Protein AF-A0A1H8H381-F1 (afdb_monomer_lite)

Foldseek 3Di:
DDDDDDDDPDDPPPPVVVVVVVVPPDPPVVVVVVVVVVVVVQQADWDWLQQLDDQFWTWIAGSLLFKIKIKGHLFGQWDDDPNGTDGFFLFWDFADDPVAPDNQFRTWGDDAQWIKGAGQWQQPPFRIWTGHPQKIKGKHFPDFDIAGWDGDTQKIKGPCRDPQWIWMWGGFRFFIKIKTWRQADPPDFKGKIWMDIDQWDWDADPQQKIFTAGPVRHTFKIFHQKWKAAPVRDIDSPWHWDWDDDPPIIMIMTGHDVVVRPPPPGHDGMIIIRTIGTPPRNQWPKWKAADPDPVSQQDAGLQDQKAKAAADPRGGGMKMFGFTQADADAWQKDWPWKKKKWWWAAADAKFKKWKWAFQDADGSVGDYNVDHTDTDDTQFMDTDHHTGMDMTTDRVVVCCQNALNGAGRGMMIYTPVSHDDMTMTGDCNNRPDNVRYMMMMTMIGHDDFFDDPQFDDDPQCAGQQHQWRKDKDWDDFADDQPDTQTKIKIATLPAQDADLQWPRMFIQQLWWWRHNPHHWIWTQHGRGITWTWHDPPPQWTDTSFLQLWTWGQDPVQKIWIAHLQRWTFIADNRTGTAWIAALLRFIWGFDDDVSATAWIAGSVRWIKGFDADPVNHTQWIAGSQRWIWGWDDDPLTHTAKIFTGHNVRHTPFMKGWDADPSRRTQWIAGRVRKIWGFDADPSSHTAKIWTWDADPNDIDIWMWGWDDDSSQSWIWIQGSVRKIWIFHARSNNGGQWIFTRCVPLRFIKGFDADSSSHTAKIDDRPPPDPPQPFMWGWDADPSGQTAWIQGSVRQIWGFDADPSRAGQWIAGSVRQIKGWDADSSRATQKIAGSQRWMKGFDADSSNHTPDIDDTDHPWDFQFACQQQQDDPPPPQGRPQFPDKDADWDWHFDAQAADDQQKGRFGTWIKTWQTPAKIKTKGHKGWDDLQWKKKKKWWKFKEQFQWWKWKKKFFDAPNHTPPDMDIWDTDGYGDGTDMTMDMDHRPNDDPRGTIMMIMGITHPGGRGIMMIIGLIGMTIPDDDDRDQDDCLQLQADPDVQQLARPQKDKDWPFPSNVVQWHWDQPAHDDDRTDTDDADDAATKIKIKHKTFMWGAQFRKDKDKDKDFDAQKDQPWDAQFKKKWFAAPPHTDDIDTDGDDRPHGDGIDMDMDMDGGRGIGRIMMMIRIDTRIRD

pLDDT: mean 87.64, std 12.16, range [25.59, 98.69]

Organism: NCBI:txid1173111

Secondary structure (DSSP, 8-state):
----------SSSSHHHHHHHHHHH-HHHHHHHHHHHHHHHHHT-EEEETTS--SSEEEEEETTSSEEEEEEESS--EEEETTEEEE-EEEEEE--GGGSSSTT--EEEEESSSEEEE-SBTTSS-SEEEEETTEEEEEEESSS---B-EEETTEEEEEEEETTEEEEEEE-SSEEEEEEEESS--S--EEEEEEEEES-EEEE-TTS-EEEE-TTS-EEEEEPPP-EEETT--EE---EEEEEEETTEEEEEEE--HHHHH-TT--S-EEE---EEETTS---EEEEEE-SSHHHHH---TTSSEEEEEEETTTEEEEEEEE--PPPPPTTEEEEEEEEEEEE------EEEEEEEB-S---TTT--GGGPPPB-S--EEEEE-SSEEEEEE-HHHHHHHHTTSS----EEEEESSSSSBPEEEE-TT--S-GGGS-EEEEEEEE---S--TTSPEETTTEETTT--BEEEEEEEEE--SSS-EEEEEEEETT--SEETTEETEEETTS-EEE--SSSPEEEE-SSS-EEEEEE-SSSEEEESS----EEEE-TTS-EEEE-TT--EEEE-TTSBEEEEE-TT--EEEEEEETTEEEEEE-TT--EEEEEE-TTS-EEEEE-TTS-EEEEEE-TTS-EEEEEEE-TT--EEEEEEEEE-TTS-EEEEE-TTSPEEEEEE-TTS-EEEEEEEEEETTEEEEEEEEEEEETTTTEEEEE-TTS-EEEEEE-TTS-EEEEEESTTTT-EEEEEEE-TTS-EEEEE-TT--STT---EEEEEE-TT--EEEEE-TTS-EEEEEE-TT--EEEEE-TTS-EEEEEE-TTS-EEEEE-TTS-EEEEEE-TTS-EEEEPPPB------STTTT----SS-SSS-TT--EEESSSEEEEESS--EETTEEESS-EEEEES-SS-EEEE---EE--TTS-EEEEEEEEEEEEEEEEEEEEEEEETTEEEEEEEE---EEEEEEEEEEEEEE-TTSSPTT--EEEEEEEEESS-S--EEEEEEEEEEES--PSP--STTTT----S-TTS-S-TT-EEEES--GGGTSSEEESSS-SSSS-EEE----TT-EEEEEEEE-EEE-TT-EEEEEEEEEESS--TTSS-EEEEEEEEETTEEEEEEEEEPP-SS-EEEEEEEEEEE-SS-BSEEEEEEEEES---

InterPro domains:
  IPR006530 YD repeat [TIGR01643] (597-628)
  IPR006530 YD repeat [TIGR01643] (612-643)
  IPR006530 YD repeat [TIGR01643] (708-739)
  IPR006530 YD repeat [TIGR01643] (753-800)
  IPR006530 YD repeat [TIGR01643] (780-818)
  IPR006530 YD repeat [TIGR01643] (801-840)
  IPR006530 YD repeat [TIGR01643] (822-857)
  IPR031325 RHS repeat [PF05593] (612-645)
  IPR031325 RHS repeat [PF05593] (708-744)
  IPR031325 RHS repeat [PF05593] (780-817)
  IPR045351 Domain of unknown function DUF6531 [PF20148] (462-533)
  IPR050708 Type VI secretion system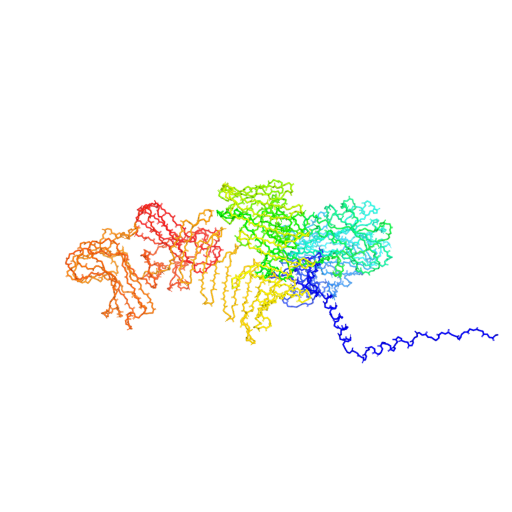 VgrG/RHS [PTHR32305] (701-919)
  IPR055372 Carbohydrate-binding module family 96 [PF24517] (285-444)

Sequence (1173 aa):
MSQRWMKRLSWISVIVIVSLMGATLLPGYSDAYAADKAKKELFNSRQEVVELRTENSKTFIKGDGKTYIQEEYLEPVHYQEDGAWKEIDNQVVAVSGTKALDPELPYINKANKFRIGFAKQSKSKKLVRFQLGKAKVDFHLIDGANVPAQTKNNKVSYKGIYPETDLVYHTDNSGVKEEWILHKYNGKSTFTMGMNVQHAKPVPQKDGSIQFVDSKGKALFTIPRPVMVDAKDSISHDVKLELRTEGNKTYLDVKADEEWLKDPKRAYPVAIDPSLTIQGTNDTYDAFVGNKDTTVQGTNYGSLTYLITGTYTDYGITRSFIKFQLQPLLSGAQISSARLYLNQYSTVANQQVNLYPVTSNWSSSSVTWNNQPSIGSLLSSTTVGGAGEYSWDLTSLARGWYSGTTKNYGVSLRHQTETNDRKSFRSSDYATDPTQKPKLVITYTISPLGEEPFWTSAATNVNTYNGNFYLPESDLNIPGRGIPASVSRAYNSRANTSGLFGYGWTSNIEQHLYDSGDGPIQYKDADGTLHSFTPNGDGTYDTSQVLQLELKKNADGTYTLTDASQNQYIFTTTGYIWKMIDPNENTTTINYSGALPIRITDASNRISTITYDANNRISRITDPASRTIEYSYNASGDLISVTKKDAAGTSLSTVTYEYETNHNLKGFTDPNGNKKTVTYTADDKVQTLAYPITVGGSVQTATTTFAYDTVNKLTTVTDPKGTKTLYTHNDYGNVVQITQDPAGLNYKQTFTYNNENQLVSQKDANANAANSSATYNYTYDANGNLTKVTNPLNETTTTTYDENNNPIKETDANGNTTTNEYDDKTNQTSTTDPAEKSSATKYDAYGNVIEETSAMSPGSNLANNGSFELDRNADNWPDDWETKAGTATFSWASPGLTTDGVTLGSRSVKISNPQTSAAVGGKLIPYNPAKTYVFSGNVKTVNANGQGTIYVFGYKDGVYQNIAYRSASITGNQDSTRLHVVIHPGDFPAGINQLQIRAYVSAGGKIGDYYFDGLQVEEEFNGAYNVLENGDLERDSDPADNIPDRWLADGSMEISTGVDGIDTTEKHAGNHSFRIVGKSALWKSLRQDVKLSGGAGALLTVSGFSKVQNPNPNGGIYGYIIETYSGTTLQETFTFHFNKSRSHDWEHKTAQIKTTKAFDNIKVYYEYSQQSG

Radius of gyration: 42.22 Å; chains: 1; bounding box: 148×114×88 Å

Structure (mmCIF, N/CA/C/O backbone):
data_AF-A0A1H8H381-F1
#
_entry.id   AF-A0A1H8H381-F1
#
loop_
_atom_site.group_PDB
_atom_site.id
_atom_site.type_symbol
_atom_site.label_atom_id
_atom_site.label_alt_id
_atom_site.label_comp_id
_atom_site.label_asym_id
_atom_site.label_entity_id
_atom_site.label_seq_id
_atom_site.pdbx_PDB_ins_code
_atom_site.Cartn_x
_atom_site.Cartn_y
_atom_site.Cartn_z
_atom_site.occupancy
_atom_site.B_iso_or_equiv
_atom_site.auth_seq_id
_atom_site.auth_comp_id
_atom_site.auth_asym_id
_atom_site.auth_atom_id
_atom_site.pdbx_PDB_model_num
ATOM 1 N N . MET A 1 1 ? 90.279 -37.884 5.217 1.00 30.30 1 MET A N 1
ATOM 2 C CA . MET A 1 1 ? 89.400 -37.905 6.411 1.00 30.30 1 MET A CA 1
ATOM 3 C C . MET A 1 1 ? 89.245 -36.466 6.891 1.00 30.30 1 MET A C 1
ATOM 5 O O . MET A 1 1 ? 90.271 -35.831 7.041 1.00 30.30 1 MET A O 1
ATOM 9 N N . SER A 1 2 ? 88.075 -35.849 7.063 1.00 33.03 2 SER A N 1
ATOM 10 C CA . SER A 1 2 ? 86.685 -36.279 6.853 1.00 33.03 2 SER A CA 1
ATOM 11 C C . SER A 1 2 ? 85.831 -35.066 6.439 1.00 33.03 2 SER A C 1
ATOM 13 O O . SER A 1 2 ? 85.835 -34.034 7.104 1.00 33.03 2 SER A O 1
ATOM 15 N N . GLN A 1 3 ? 85.124 -35.214 5.319 1.00 36.53 3 GLN A N 1
ATOM 16 C CA . GLN A 1 3 ? 84.200 -34.257 4.712 1.00 36.53 3 GLN A CA 1
ATOM 17 C C . GLN A 1 3 ? 82.817 -34.303 5.386 1.00 36.53 3 GLN A C 1
ATOM 19 O O . GLN A 1 3 ? 82.337 -35.396 5.680 1.00 36.53 3 GLN A O 1
ATOM 24 N N . ARG A 1 4 ? 82.172 -33.125 5.477 1.00 30.66 4 ARG A N 1
ATOM 25 C CA . ARG A 1 4 ? 80.740 -32.784 5.701 1.00 30.66 4 ARG A CA 1
ATOM 26 C C . ARG A 1 4 ? 80.570 -31.850 6.912 1.00 30.66 4 ARG A C 1
ATOM 28 O O . ARG A 1 4 ? 81.108 -32.138 7.967 1.00 30.66 4 ARG A O 1
ATOM 35 N N . TRP A 1 5 ? 79.775 -30.785 6.725 1.00 25.59 5 TRP A N 1
ATOM 36 C CA . TRP A 1 5 ? 79.318 -29.770 7.709 1.00 25.59 5 TRP A CA 1
ATOM 37 C C . TRP A 1 5 ? 80.010 -28.392 7.751 1.00 25.59 5 TRP A C 1
ATOM 39 O O . TRP A 1 5 ? 80.123 -27.760 8.792 1.00 25.59 5 TRP A O 1
ATOM 49 N N . MET A 1 6 ? 80.330 -27.850 6.572 1.00 26.42 6 MET A N 1
ATOM 50 C CA . MET A 1 6 ? 80.407 -26.401 6.328 1.00 26.42 6 MET A CA 1
ATOM 51 C C . MET A 1 6 ? 79.866 -26.101 4.920 1.00 26.42 6 MET A C 1
ATOM 53 O O . MET A 1 6 ? 80.535 -26.431 3.943 1.00 26.42 6 MET A O 1
ATOM 57 N N . LYS A 1 7 ? 78.642 -25.547 4.830 1.00 29.67 7 LYS A N 1
ATOM 58 C CA . LYS A 1 7 ? 78.093 -24.664 3.765 1.00 29.67 7 LYS A CA 1
ATOM 59 C C . LYS A 1 7 ? 76.555 -24.634 3.823 1.00 29.67 7 LYS A C 1
ATOM 61 O O . LYS A 1 7 ? 75.921 -25.586 3.379 1.00 29.67 7 LYS A O 1
ATOM 66 N N . ARG A 1 8 ? 75.986 -23.521 4.310 1.00 26.19 8 ARG A N 1
ATOM 67 C CA . ARG A 1 8 ? 74.867 -22.743 3.715 1.00 26.19 8 ARG A CA 1
ATOM 68 C C . ARG A 1 8 ? 74.447 -21.617 4.677 1.00 26.19 8 ARG A C 1
ATOM 70 O O . ARG A 1 8 ? 73.407 -21.654 5.316 1.00 26.19 8 ARG A O 1
ATOM 77 N N . LEU A 1 9 ? 75.333 -20.623 4.769 1.00 28.77 9 LEU A N 1
ATOM 78 C CA . LEU A 1 9 ? 75.071 -19.258 5.226 1.00 28.77 9 LEU A CA 1
ATOM 79 C C . LEU A 1 9 ? 74.756 -18.415 3.978 1.00 28.77 9 LEU A C 1
ATOM 81 O O . LEU A 1 9 ? 75.676 -18.026 3.267 1.00 28.77 9 LEU A O 1
ATOM 85 N N . SER A 1 10 ? 73.474 -18.207 3.680 1.00 33.22 10 SER A N 1
ATOM 86 C CA . SER A 1 10 ? 72.892 -17.032 3.001 1.00 33.22 10 SER A CA 1
ATOM 87 C C . SER A 1 10 ? 71.376 -17.261 2.877 1.00 33.22 10 SER A C 1
ATOM 89 O O . SER A 1 10 ? 70.972 -18.398 2.669 1.00 33.22 10 SER A O 1
ATOM 91 N N . TRP A 1 11 ? 70.565 -16.197 3.001 1.00 26.86 11 TRP A N 1
ATOM 92 C CA . TRP A 1 11 ? 69.084 -16.129 2.865 1.00 26.86 11 TRP A CA 1
ATOM 93 C C . TRP A 1 11 ? 68.194 -16.024 4.124 1.00 26.86 11 TRP A C 1
ATOM 95 O O . TRP A 1 11 ? 66.982 -16.163 4.011 1.00 26.86 11 TRP A O 1
ATOM 105 N N . ILE A 1 12 ? 68.723 -15.654 5.298 1.00 30.33 12 ILE A N 1
ATOM 106 C CA . ILE A 1 12 ? 67.880 -15.212 6.446 1.00 30.33 12 ILE A CA 1
ATOM 107 C C . ILE A 1 12 ? 68.147 -13.744 6.855 1.00 30.33 12 ILE A C 1
ATOM 109 O O . ILE A 1 12 ? 67.436 -13.171 7.672 1.00 30.33 12 ILE A O 1
ATOM 113 N N . SER A 1 13 ? 69.090 -13.058 6.201 1.00 30.83 13 SER A N 1
ATOM 114 C CA . SER A 1 13 ? 69.535 -11.712 6.612 1.00 30.83 13 SER A CA 1
ATOM 115 C C . SER A 1 13 ? 69.039 -10.547 5.738 1.00 30.83 13 SER A C 1
ATOM 117 O O . SER A 1 13 ? 69.477 -9.425 5.956 1.00 30.83 13 SER A O 1
ATOM 119 N N . VAL A 1 14 ? 68.133 -10.770 4.771 1.00 32.41 14 VAL A N 1
ATOM 120 C CA . VAL A 1 14 ? 67.623 -9.695 3.880 1.00 32.41 14 VAL A CA 1
ATOM 121 C C . VAL A 1 14 ? 66.149 -9.339 4.131 1.00 32.41 14 VAL A C 1
ATOM 123 O O . VAL A 1 14 ? 65.771 -8.188 3.955 1.00 32.41 14 VAL A O 1
ATOM 126 N N . ILE A 1 15 ? 65.309 -10.256 4.626 1.00 35.09 15 ILE A N 1
ATOM 127 C CA . ILE A 1 15 ? 63.859 -9.989 4.751 1.00 35.09 15 ILE A CA 1
ATOM 128 C C . ILE A 1 15 ? 63.504 -9.213 6.031 1.00 35.09 15 ILE A C 1
ATOM 130 O O . ILE A 1 15 ? 62.632 -8.353 5.988 1.00 35.09 15 ILE A O 1
ATOM 134 N N . VAL A 1 16 ? 64.229 -9.407 7.139 1.00 34.69 16 VAL A N 1
ATOM 135 C CA . VAL A 1 16 ? 63.916 -8.718 8.410 1.00 34.69 16 VAL A CA 1
ATOM 136 C C . VAL A 1 16 ? 64.359 -7.245 8.406 1.00 34.69 16 VAL A C 1
ATOM 138 O O . VAL A 1 16 ? 63.727 -6.415 9.056 1.00 34.69 16 VAL A O 1
ATOM 141 N N . ILE A 1 17 ? 65.373 -6.881 7.611 1.00 37.84 17 ILE A N 1
ATOM 142 C CA . ILE A 1 17 ? 65.825 -5.483 7.482 1.00 37.84 17 ILE A CA 1
ATOM 143 C C . ILE A 1 17 ? 64.907 -4.678 6.538 1.00 37.84 17 ILE A C 1
ATOM 145 O O . ILE A 1 17 ? 64.692 -3.492 6.774 1.00 37.84 17 ILE A O 1
ATOM 149 N N . VAL A 1 18 ? 64.265 -5.314 5.549 1.00 36.59 18 VAL A N 1
ATOM 150 C CA . VAL A 1 18 ? 63.287 -4.640 4.669 1.00 36.59 18 VAL A CA 1
ATOM 151 C C . VAL A 1 18 ? 61.944 -4.407 5.379 1.00 36.59 18 VAL A C 1
ATOM 153 O O . VAL A 1 18 ? 61.334 -3.355 5.198 1.00 36.59 18 VAL A O 1
ATOM 156 N N . SER A 1 19 ? 61.511 -5.304 6.273 1.00 38.16 19 SER A N 1
ATOM 157 C CA . SER A 1 19 ? 60.284 -5.100 7.062 1.00 38.16 19 SER A CA 1
ATOM 158 C C . SER A 1 19 ? 60.428 -4.080 8.204 1.00 38.16 19 SER A C 1
ATOM 160 O O . SER A 1 19 ? 59.441 -3.452 8.575 1.00 38.16 19 SER A O 1
ATOM 162 N N . LEU A 1 20 ? 61.640 -3.855 8.733 1.00 34.66 20 LEU A N 1
ATOM 163 C CA . LEU A 1 20 ? 61.888 -2.845 9.779 1.00 34.66 20 LEU A CA 1
ATOM 164 C C . LEU A 1 20 ? 62.211 -1.441 9.232 1.00 34.66 20 LEU A C 1
ATOM 166 O O . LEU A 1 20 ? 61.986 -0.458 9.936 1.00 34.66 20 LEU A O 1
ATOM 170 N N . MET A 1 21 ? 62.645 -1.317 7.971 1.00 33.28 21 MET A N 1
ATOM 171 C CA . MET A 1 21 ? 62.756 -0.010 7.296 1.00 33.28 21 MET A CA 1
ATOM 172 C C . MET A 1 21 ? 61.435 0.467 6.666 1.00 33.28 21 MET A C 1
ATOM 174 O O . MET A 1 21 ? 61.247 1.668 6.497 1.00 33.28 21 MET A O 1
ATOM 178 N N . GLY A 1 22 ? 60.483 -0.430 6.375 1.00 37.34 22 GLY A N 1
ATOM 179 C CA . GLY A 1 22 ? 59.158 -0.044 5.865 1.00 37.34 22 GLY A CA 1
ATOM 180 C C . GLY A 1 22 ? 58.252 0.626 6.908 1.00 37.34 22 GLY A C 1
ATOM 181 O O . GLY A 1 22 ? 57.449 1.487 6.562 1.00 37.34 22 GLY A O 1
ATOM 182 N N . ALA A 1 23 ? 58.411 0.283 8.190 1.00 38.19 23 ALA A N 1
ATOM 183 C CA . ALA A 1 23 ? 57.582 0.811 9.278 1.00 38.19 23 ALA A CA 1
ATOM 184 C C . ALA A 1 23 ? 58.072 2.156 9.855 1.00 38.19 23 ALA A C 1
ATOM 186 O O . ALA A 1 23 ? 57.389 2.747 10.684 1.00 38.19 23 ALA A O 1
ATOM 187 N N . THR A 1 24 ? 59.240 2.652 9.433 1.00 43.47 24 THR A N 1
ATOM 188 C CA . THR A 1 24 ? 59.824 3.911 9.937 1.00 43.47 24 THR A CA 1
ATOM 189 C C . THR A 1 24 ? 59.915 5.024 8.891 1.00 43.47 24 THR A C 1
ATOM 191 O O . THR A 1 24 ? 60.272 6.143 9.250 1.00 43.47 24 THR A O 1
ATOM 194 N N . LEU A 1 25 ? 59.557 4.770 7.623 1.00 41.44 25 LEU A N 1
ATOM 195 C CA . LEU A 1 25 ? 59.743 5.746 6.538 1.00 41.44 25 LEU A CA 1
ATOM 196 C C . LEU A 1 25 ? 58.474 6.294 5.878 1.00 41.44 25 LEU A C 1
ATOM 198 O O . LEU A 1 25 ? 58.595 7.262 5.137 1.00 41.44 25 LEU A O 1
ATOM 202 N N . LEU A 1 26 ? 57.271 5.777 6.145 1.00 45.81 26 LEU A N 1
ATOM 203 C CA . LEU A 1 26 ? 56.038 6.346 5.579 1.00 45.81 26 LEU A CA 1
ATOM 204 C C . LEU A 1 26 ? 54.838 6.148 6.529 1.00 45.81 26 LEU A C 1
ATOM 206 O O . LEU A 1 26 ? 54.150 5.134 6.409 1.00 45.81 26 LEU A O 1
ATOM 210 N N . PRO A 1 27 ? 54.525 7.105 7.429 1.00 46.31 27 PRO A N 1
ATOM 211 C CA . PRO A 1 27 ? 53.281 7.079 8.217 1.00 46.31 27 PRO A CA 1
ATOM 212 C C . PRO A 1 27 ? 52.018 6.943 7.341 1.00 46.31 27 PRO A C 1
ATOM 214 O O . PRO A 1 27 ? 51.040 6.324 7.744 1.00 46.31 27 PRO A O 1
ATOM 217 N N . GLY A 1 28 ? 52.079 7.381 6.078 1.00 45.69 28 GLY A N 1
ATOM 218 C CA . GLY A 1 28 ? 50.990 7.192 5.118 1.00 45.69 28 GLY A CA 1
ATOM 219 C C . GLY A 1 28 ? 50.688 5.735 4.736 1.00 45.69 28 GLY A C 1
ATOM 220 O O . GLY A 1 28 ? 49.584 5.470 4.280 1.00 45.69 28 GLY A O 1
ATOM 221 N N . TYR A 1 29 ? 51.610 4.777 4.915 1.00 45.56 29 TYR A N 1
ATOM 222 C CA . TYR A 1 29 ? 51.375 3.378 4.519 1.00 45.56 29 TYR A CA 1
ATOM 223 C C . TYR A 1 29 ? 50.649 2.572 5.606 1.00 45.56 29 TYR A C 1
ATOM 225 O O . TYR A 1 29 ? 49.794 1.749 5.287 1.00 45.56 29 TYR A O 1
ATOM 233 N N . SER A 1 30 ? 50.942 2.826 6.888 1.00 42.16 30 SER A N 1
ATOM 234 C CA . SER A 1 30 ? 50.186 2.242 8.005 1.00 42.16 30 SER A CA 1
ATOM 235 C C . SER A 1 30 ? 48.775 2.811 8.078 1.00 42.16 30 SER A C 1
ATOM 237 O O . SER A 1 30 ? 47.836 2.048 8.286 1.00 42.16 30 SER A O 1
ATOM 239 N N . ASP A 1 31 ? 48.619 4.113 7.824 1.00 51.25 31 ASP A N 1
ATOM 240 C CA . ASP A 1 31 ? 47.313 4.770 7.785 1.00 51.25 31 ASP A CA 1
ATOM 241 C C . ASP A 1 31 ? 46.506 4.321 6.560 1.00 51.25 31 ASP A C 1
ATOM 243 O O . ASP A 1 31 ? 45.318 4.040 6.685 1.00 51.25 31 ASP A O 1
ATOM 247 N N . ALA A 1 32 ? 47.141 4.141 5.394 1.00 48.66 32 ALA A N 1
ATOM 248 C CA . ALA A 1 32 ? 46.487 3.580 4.209 1.00 48.66 32 ALA A CA 1
ATOM 249 C C . ALA A 1 32 ? 46.127 2.094 4.370 1.00 48.66 32 ALA A C 1
ATOM 251 O O . ALA A 1 32 ? 45.069 1.682 3.907 1.00 48.66 32 ALA A O 1
ATOM 252 N N . TYR A 1 33 ? 46.956 1.285 5.038 1.00 49.47 33 TYR A N 1
ATOM 253 C CA . TYR A 1 33 ? 46.638 -0.116 5.335 1.00 49.47 33 TYR A CA 1
ATOM 254 C C . TYR A 1 33 ? 45.532 -0.240 6.389 1.00 49.47 33 TYR A C 1
ATOM 256 O O . TYR A 1 33 ? 44.636 -1.066 6.239 1.00 49.47 33 TYR A O 1
ATOM 264 N N . ALA A 1 34 ? 45.553 0.592 7.434 1.00 52.47 34 ALA A N 1
ATOM 265 C CA . ALA A 1 34 ? 44.484 0.664 8.424 1.00 52.47 34 ALA A CA 1
ATOM 266 C C . ALA A 1 34 ? 43.181 1.188 7.805 1.00 52.47 34 ALA A C 1
ATOM 268 O O . ALA A 1 34 ? 42.125 0.645 8.103 1.00 52.47 34 ALA A O 1
ATOM 269 N N . ALA A 1 35 ? 43.247 2.165 6.896 1.00 52.66 35 ALA A N 1
ATOM 270 C CA . ALA A 1 35 ? 42.099 2.649 6.136 1.00 52.66 35 ALA A CA 1
ATOM 271 C C . ALA A 1 35 ? 41.581 1.606 5.134 1.00 52.66 35 ALA A C 1
ATOM 273 O O . ALA A 1 35 ? 40.375 1.435 5.036 1.00 52.66 35 ALA A O 1
ATOM 274 N N . ASP A 1 36 ? 42.444 0.866 4.429 1.00 53.38 36 ASP A N 1
ATOM 275 C CA . ASP A 1 36 ? 42.043 -0.231 3.531 1.00 53.38 36 ASP A CA 1
ATOM 276 C C . ASP A 1 36 ? 41.437 -1.403 4.314 1.00 53.38 36 ASP A C 1
ATOM 278 O O . ASP A 1 36 ? 40.420 -1.965 3.911 1.00 53.38 36 ASP A O 1
ATOM 282 N N . LYS A 1 37 ? 42.004 -1.732 5.481 1.00 53.59 37 LYS A N 1
ATOM 283 C CA . LYS A 1 37 ? 41.463 -2.734 6.401 1.00 53.59 37 LYS A CA 1
ATOM 284 C C . LYS A 1 37 ? 40.130 -2.284 6.998 1.00 53.59 37 LYS A C 1
ATOM 286 O O . LYS A 1 37 ? 39.186 -3.057 6.939 1.00 53.59 37 LYS A O 1
ATOM 291 N N . ALA A 1 38 ? 40.014 -1.048 7.481 1.00 54.91 38 ALA A N 1
ATOM 292 C CA . ALA A 1 38 ? 38.765 -0.486 7.998 1.00 54.91 38 ALA A CA 1
ATOM 293 C C . ALA A 1 38 ? 37.701 -0.357 6.898 1.00 54.91 38 ALA A C 1
ATOM 295 O O . ALA A 1 38 ? 36.532 -0.630 7.139 1.00 54.91 38 ALA A O 1
ATOM 296 N N . LYS A 1 39 ? 38.094 -0.018 5.665 1.00 55.69 39 LYS A N 1
ATOM 297 C CA . LYS A 1 39 ? 37.207 0.022 4.496 1.00 55.69 39 LYS A CA 1
ATOM 298 C C . LYS A 1 39 ? 36.752 -1.379 4.092 1.00 55.69 39 LYS A C 1
ATOM 300 O O . LYS A 1 39 ? 35.589 -1.542 3.755 1.00 55.69 39 LYS A O 1
ATOM 305 N N . LYS A 1 40 ? 37.616 -2.397 4.183 1.00 52.88 40 LYS A N 1
ATOM 306 C CA . LYS A 1 40 ? 37.244 -3.815 4.014 1.00 52.88 40 LYS A CA 1
ATOM 307 C C . LYS A 1 40 ? 36.373 -4.335 5.157 1.00 52.88 40 LYS A C 1
ATOM 309 O O . LYS A 1 40 ? 35.453 -5.098 4.899 1.00 52.88 40 LYS A O 1
ATOM 314 N N . GLU A 1 41 ? 36.636 -3.940 6.399 1.00 52.06 41 GLU A N 1
ATOM 315 C CA . GLU A 1 41 ? 35.834 -4.309 7.573 1.00 52.06 41 GLU A CA 1
ATOM 316 C C . GLU A 1 41 ? 34.447 -3.654 7.529 1.00 52.06 41 GLU A C 1
ATOM 318 O O . GLU A 1 41 ? 33.462 -4.335 7.791 1.00 52.06 41 GLU A O 1
ATOM 323 N N . LEU A 1 42 ? 34.349 -2.392 7.098 1.00 55.03 42 LEU A N 1
ATOM 324 C CA . LEU A 1 42 ? 33.084 -1.696 6.846 1.00 55.03 42 LEU A CA 1
ATOM 325 C C . LEU A 1 42 ? 32.351 -2.282 5.630 1.00 55.03 42 LEU A C 1
ATOM 327 O O . LEU A 1 42 ? 31.159 -2.526 5.695 1.00 55.03 42 LEU A O 1
ATOM 331 N N . PHE A 1 43 ? 33.052 -2.584 4.534 1.00 51.81 43 PHE A N 1
ATOM 332 C CA . PHE A 1 43 ? 32.462 -3.237 3.357 1.00 51.81 43 PHE A CA 1
ATOM 333 C C . PHE A 1 43 ? 31.906 -4.638 3.674 1.00 51.81 43 PHE A C 1
ATOM 335 O O . PHE A 1 43 ? 30.924 -5.071 3.074 1.00 51.81 43 PHE A O 1
ATOM 342 N N . ASN A 1 44 ? 32.520 -5.341 4.630 1.00 55.94 44 ASN A N 1
ATOM 343 C CA . ASN A 1 44 ? 32.080 -6.656 5.095 1.00 55.94 44 ASN A CA 1
ATOM 344 C C . ASN A 1 44 ? 31.086 -6.596 6.266 1.00 55.94 44 ASN A C 1
ATOM 346 O O . ASN A 1 44 ? 30.547 -7.643 6.634 1.00 55.94 44 ASN A O 1
ATOM 350 N N . SER A 1 45 ? 30.837 -5.424 6.861 1.00 68.81 45 SER A N 1
ATOM 351 C CA . SER A 1 45 ? 29.788 -5.286 7.865 1.00 68.81 45 SER A CA 1
ATOM 352 C C . SER A 1 45 ? 28.422 -5.311 7.178 1.00 68.81 45 SER A C 1
ATOM 354 O O . SER A 1 45 ? 28.254 -4.855 6.044 1.00 68.81 45 SER A O 1
ATOM 356 N N . ARG A 1 46 ? 27.443 -5.911 7.855 1.00 80.88 46 ARG A N 1
ATOM 357 C CA . ARG A 1 46 ? 26.044 -5.891 7.434 1.00 80.88 46 ARG A CA 1
ATOM 358 C C . ARG A 1 46 ? 25.205 -5.296 8.553 1.00 80.88 46 ARG A C 1
ATOM 360 O O . ARG A 1 46 ? 25.424 -5.633 9.716 1.00 80.88 46 ARG A O 1
ATOM 367 N N . GLN A 1 47 ? 24.270 -4.433 8.197 1.00 80.94 47 GLN A N 1
ATOM 368 C CA . GLN A 1 47 ? 23.307 -3.840 9.115 1.00 80.94 47 GLN A CA 1
ATOM 369 C C . GLN A 1 47 ? 21.932 -4.425 8.811 1.00 80.94 47 GLN A C 1
ATOM 371 O O . GLN A 1 47 ? 21.554 -4.509 7.647 1.00 80.94 47 GLN A O 1
ATOM 376 N N . GLU A 1 48 ? 21.206 -4.862 9.838 1.00 84.31 48 GLU A N 1
ATOM 377 C CA . GLU A 1 48 ? 19.823 -5.316 9.670 1.00 84.31 48 GLU A CA 1
ATOM 378 C C . GLU A 1 48 ? 18.912 -4.121 9.369 1.00 84.31 48 GLU A C 1
ATOM 380 O O . GLU A 1 48 ? 19.034 -3.067 9.995 1.00 84.31 48 GLU A O 1
ATOM 385 N N . VAL A 1 49 ? 18.004 -4.312 8.418 1.00 78.62 49 VAL A N 1
ATOM 386 C CA . VAL A 1 49 ? 16.885 -3.420 8.122 1.00 78.62 49 VAL A CA 1
ATOM 387 C C . VAL A 1 49 ? 15.673 -3.987 8.856 1.00 78.62 49 VAL A C 1
ATOM 389 O O . VAL A 1 49 ? 15.052 -4.944 8.392 1.00 78.62 49 VAL A O 1
ATOM 392 N N . VAL A 1 50 ? 15.384 -3.461 10.046 1.00 78.25 50 VAL A N 1
ATOM 393 C CA . VAL A 1 50 ? 14.444 -4.086 10.994 1.00 78.25 50 VAL A CA 1
ATOM 394 C C . VAL A 1 50 ? 12.977 -3.963 10.579 1.00 78.25 50 VAL A C 1
ATOM 396 O O . VAL A 1 50 ? 12.107 -4.576 11.183 1.00 78.25 50 VAL A O 1
ATOM 399 N N . GLU A 1 51 ? 12.684 -3.196 9.548 1.00 67.69 51 GLU A N 1
ATOM 400 C CA . GLU A 1 51 ? 11.324 -2.908 9.100 1.00 67.69 51 GLU A CA 1
ATOM 401 C C . GLU A 1 51 ? 10.936 -3.738 7.881 1.00 67.69 51 GLU A C 1
ATOM 403 O O . GLU A 1 51 ? 9.761 -3.918 7.600 1.00 67.69 51 GLU A O 1
ATOM 408 N N . LEU A 1 52 ? 11.927 -4.368 7.246 1.00 76.50 52 LEU A N 1
ATOM 409 C CA . LEU A 1 52 ? 11.726 -5.466 6.300 1.00 76.50 52 LEU A CA 1
ATOM 410 C C . LEU A 1 52 ? 11.649 -6.824 7.006 1.00 76.50 52 LEU A C 1
ATOM 412 O O . LEU A 1 52 ? 11.766 -7.872 6.368 1.00 76.50 52 LEU A O 1
ATOM 416 N N . ARG A 1 53 ? 11.504 -6.824 8.336 1.00 83.56 53 ARG A N 1
ATOM 417 C CA . ARG A 1 53 ? 11.236 -8.043 9.092 1.00 83.56 53 ARG A CA 1
ATOM 418 C C . ARG A 1 53 ? 9.896 -8.609 8.661 1.00 83.56 53 ARG A C 1
ATOM 420 O O . ARG A 1 53 ? 8.892 -7.909 8.623 1.00 83.56 53 ARG A O 1
ATOM 427 N N . THR A 1 54 ? 9.890 -9.907 8.426 1.00 83.31 54 THR A N 1
ATOM 428 C CA . THR A 1 54 ? 8.669 -10.704 8.295 1.00 83.31 54 THR A CA 1
ATOM 429 C C . THR A 1 54 ? 8.650 -11.747 9.408 1.00 83.31 54 THR A C 1
ATOM 431 O O . THR A 1 54 ? 9.626 -11.857 10.158 1.00 83.31 54 THR A O 1
ATOM 434 N N . GLU A 1 55 ? 7.594 -12.559 9.516 1.00 85.06 55 GLU A N 1
ATOM 435 C CA . GLU A 1 55 ? 7.582 -13.673 10.476 1.00 85.06 55 GLU A CA 1
ATOM 436 C C . GLU A 1 55 ? 8.822 -14.571 10.297 1.00 85.06 55 GLU A C 1
ATOM 438 O O . GLU A 1 55 ? 9.438 -14.949 11.292 1.00 85.06 55 GLU A O 1
ATOM 443 N N . ASN A 1 56 ? 9.258 -14.821 9.055 1.00 87.62 56 ASN A N 1
ATOM 444 C CA . ASN A 1 56 ? 10.250 -15.843 8.702 1.00 87.62 56 ASN A CA 1
ATOM 445 C C . ASN A 1 56 ? 11.530 -15.317 8.026 1.00 87.62 56 ASN A C 1
ATOM 447 O O . ASN A 1 56 ? 12.360 -16.131 7.619 1.00 87.62 56 ASN A O 1
ATOM 451 N N . SER A 1 57 ? 11.738 -14.003 7.907 1.00 89.31 57 SER A N 1
ATOM 452 C CA . SER A 1 57 ? 12.941 -13.456 7.265 1.00 89.31 57 SER A CA 1
ATOM 453 C C . SER A 1 57 ? 13.587 -12.285 7.997 1.00 89.31 57 SER A C 1
ATOM 455 O O . SER A 1 57 ? 12.945 -11.542 8.743 1.00 89.31 57 SER A O 1
ATOM 457 N N . LYS A 1 58 ? 14.894 -12.133 7.757 1.00 91.31 58 LYS A N 1
ATOM 458 C CA . LYS A 1 58 ? 15.722 -10.992 8.166 1.00 91.31 58 LYS A CA 1
ATOM 459 C C . LYS A 1 58 ? 16.421 -10.406 6.949 1.00 91.31 58 LYS A C 1
ATOM 461 O O . LYS A 1 58 ? 17.116 -11.136 6.243 1.00 91.31 58 LYS A O 1
ATOM 466 N N . THR A 1 59 ? 16.320 -9.097 6.755 1.00 89.00 59 THR A N 1
ATOM 467 C CA . THR A 1 59 ? 16.988 -8.407 5.646 1.00 89.00 59 THR A CA 1
ATOM 468 C C . THR A 1 59 ? 18.110 -7.525 6.163 1.00 89.00 59 THR A C 1
ATOM 470 O O . THR A 1 59 ? 17.966 -6.814 7.152 1.00 89.00 59 THR A O 1
ATOM 473 N N . PHE A 1 60 ? 19.255 -7.578 5.495 1.00 87.31 60 PHE A N 1
ATOM 474 C CA . PHE A 1 60 ? 20.446 -6.811 5.818 1.00 87.31 60 PHE A CA 1
ATOM 475 C C . PHE A 1 60 ? 20.929 -6.036 4.601 1.00 87.31 60 PHE A C 1
ATOM 477 O O . PHE A 1 60 ? 20.827 -6.513 3.474 1.00 87.31 60 PHE A O 1
ATOM 484 N N . ILE A 1 61 ? 21.567 -4.899 4.839 1.00 79.56 61 ILE A N 1
ATOM 485 C CA . ILE A 1 61 ? 22.347 -4.166 3.847 1.00 79.56 61 ILE A CA 1
ATOM 486 C C . ILE A 1 61 ? 23.839 -4.318 4.154 1.00 79.56 61 ILE A C 1
ATOM 488 O O . ILE A 1 61 ? 24.256 -4.222 5.311 1.00 79.56 61 ILE A O 1
ATOM 492 N N . LYS A 1 62 ? 24.666 -4.593 3.139 1.00 79.81 62 LYS A N 1
ATOM 493 C CA . LYS A 1 62 ? 26.131 -4.539 3.277 1.00 79.81 62 LYS A CA 1
ATOM 494 C C . LYS A 1 62 ? 26.616 -3.093 3.364 1.00 79.81 62 LYS A C 1
ATOM 496 O O . LYS A 1 62 ? 25.970 -2.187 2.851 1.00 79.81 62 LYS A O 1
ATOM 501 N N . GLY A 1 63 ? 27.816 -2.879 3.902 1.00 63.38 63 GLY A N 1
ATOM 502 C CA . GLY A 1 63 ? 28.438 -1.550 3.952 1.00 63.38 63 GLY A CA 1
ATOM 503 C C . GLY A 1 63 ? 28.751 -0.904 2.592 1.00 63.38 63 GLY A C 1
ATOM 504 O O . GLY A 1 63 ? 29.149 0.258 2.558 1.00 63.38 63 GLY A O 1
ATOM 505 N N . ASP A 1 64 ? 28.553 -1.608 1.468 1.00 66.06 64 ASP A N 1
ATOM 506 C CA . ASP A 1 64 ? 28.534 -0.994 0.130 1.00 66.06 64 ASP A CA 1
ATOM 507 C C . ASP A 1 64 ? 27.267 -0.158 -0.137 1.00 66.06 64 ASP A C 1
ATOM 509 O O . ASP A 1 64 ? 27.253 0.678 -1.044 1.00 66.06 64 ASP A O 1
ATOM 513 N N . GLY A 1 65 ? 26.223 -0.365 0.669 1.00 61.28 65 GLY A N 1
ATOM 514 C CA . GLY A 1 65 ? 24.924 0.284 0.587 1.00 61.28 65 GLY A CA 1
ATOM 515 C C . GLY A 1 65 ? 24.177 0.070 -0.724 1.00 61.28 65 GLY A C 1
ATOM 516 O O . GLY A 1 65 ? 23.456 0.952 -1.174 1.00 61.28 65 GLY A O 1
ATOM 517 N N . LYS A 1 66 ? 24.411 -1.057 -1.394 1.00 71.62 66 LYS A N 1
ATOM 518 C CA . LYS A 1 66 ? 23.702 -1.444 -2.629 1.00 71.62 66 LYS A CA 1
ATOM 519 C C . LYS A 1 66 ? 23.321 -2.912 -2.642 1.00 71.62 66 LYS A C 1
ATOM 521 O O . LYS A 1 66 ? 22.415 -3.311 -3.374 1.00 71.62 66 LYS A O 1
ATOM 526 N N . THR A 1 67 ? 24.039 -3.715 -1.866 1.00 84.38 67 THR A N 1
ATOM 527 C CA . THR A 1 67 ? 23.831 -5.147 -1.767 1.00 84.38 67 THR A CA 1
ATOM 528 C C . THR A 1 67 ? 22.976 -5.462 -0.550 1.00 84.38 67 THR A C 1
ATOM 530 O O . THR A 1 67 ? 23.401 -5.279 0.593 1.00 84.38 67 THR A O 1
ATOM 533 N N . TYR A 1 68 ? 21.804 -6.019 -0.818 1.00 87.56 68 TYR A N 1
ATOM 534 C CA . TYR A 1 68 ? 20.894 -6.558 0.176 1.00 87.56 68 TYR A CA 1
ATOM 535 C C . TYR A 1 68 ? 21.142 -8.053 0.362 1.00 87.56 68 TYR A C 1
ATOM 537 O O . TYR A 1 68 ? 21.508 -8.766 -0.578 1.00 87.56 68 TYR A O 1
ATOM 545 N N . ILE A 1 69 ? 20.953 -8.525 1.588 1.00 93.12 69 ILE A N 1
ATOM 546 C CA . ILE A 1 69 ? 20.994 -9.928 1.978 1.00 93.12 69 ILE A CA 1
ATOM 547 C C . ILE A 1 69 ? 19.695 -10.238 2.716 1.00 93.12 69 ILE A C 1
ATOM 549 O O . ILE A 1 69 ? 19.507 -9.747 3.821 1.00 93.12 69 ILE A O 1
ATOM 553 N N . GLN A 1 70 ? 18.845 -11.081 2.148 1.00 93.50 70 GLN A N 1
ATOM 554 C CA . GLN A 1 70 ? 17.682 -11.635 2.832 1.00 93.50 70 GLN A CA 1
ATOM 555 C C . GLN A 1 70 ? 18.004 -13.043 3.322 1.00 93.50 70 GLN A C 1
ATOM 557 O O . GLN A 1 70 ? 18.443 -13.896 2.551 1.00 93.50 70 GLN A O 1
ATOM 562 N N . GLU A 1 71 ? 17.827 -13.276 4.614 1.00 95.12 71 GLU A N 1
ATOM 563 C CA . GLU A 1 71 ? 17.897 -14.591 5.236 1.00 95.12 71 GLU A CA 1
ATOM 564 C C . GLU A 1 71 ? 16.477 -15.097 5.474 1.00 95.12 71 GLU A C 1
ATOM 566 O O . GLU A 1 71 ? 15.705 -14.455 6.177 1.00 95.12 71 GLU A O 1
ATOM 571 N N . GLU A 1 72 ? 16.162 -16.247 4.894 1.00 92.44 72 GLU A N 1
ATOM 572 C CA . GLU A 1 72 ? 14.893 -16.961 4.996 1.00 92.44 72 GLU A CA 1
ATOM 573 C C . GLU A 1 72 ? 15.029 -18.131 5.973 1.00 92.44 72 GLU A C 1
ATOM 575 O O . GLU A 1 72 ? 15.991 -18.911 5.898 1.00 92.44 72 GLU A O 1
ATOM 580 N N . TYR A 1 73 ? 14.041 -18.285 6.851 1.00 90.94 73 TYR A N 1
ATOM 581 C CA . TYR A 1 73 ? 14.008 -19.281 7.917 1.00 90.94 73 TYR A CA 1
ATOM 582 C C . TYR A 1 73 ? 12.770 -20.183 7.799 1.00 90.94 73 TYR A C 1
ATOM 584 O O . TYR A 1 73 ? 11.684 -19.744 7.427 1.00 90.94 73 TYR A O 1
ATOM 592 N N . LEU A 1 74 ? 12.925 -21.467 8.139 1.00 87.06 74 LEU A N 1
ATOM 593 C CA . LEU A 1 74 ? 11.832 -22.455 8.088 1.00 87.06 74 LEU A CA 1
ATOM 594 C C . LEU A 1 74 ? 10.769 -22.256 9.179 1.00 87.06 74 LEU A C 1
ATOM 596 O O . LEU A 1 74 ? 9.674 -22.791 9.065 1.00 87.06 74 LEU A O 1
ATOM 600 N N . GLU A 1 75 ? 11.094 -21.501 10.225 1.00 83.50 75 GLU A N 1
ATOM 601 C CA . GLU A 1 75 ? 10.221 -21.214 11.361 1.00 83.50 75 GLU A CA 1
ATOM 602 C C . GLU A 1 75 ? 10.199 -19.710 11.643 1.00 83.50 75 GLU A C 1
ATOM 604 O O . GLU A 1 75 ? 11.165 -19.018 11.291 1.00 83.50 75 GLU A O 1
ATOM 609 N N . PRO A 1 76 ? 9.154 -19.211 12.327 1.00 87.19 76 PRO A N 1
ATOM 610 C CA . PRO A 1 76 ? 9.096 -17.825 12.764 1.00 87.19 76 PRO A CA 1
ATOM 611 C C . PRO A 1 76 ? 10.366 -17.403 13.509 1.00 87.19 76 PRO A C 1
ATOM 613 O O . PRO A 1 76 ? 10.823 -18.102 14.405 1.00 87.19 76 PRO A O 1
ATOM 616 N N . VAL A 1 77 ? 10.936 -16.253 13.171 1.00 89.12 77 VAL A N 1
ATOM 617 C CA . VAL A 1 77 ? 12.038 -15.587 13.889 1.00 89.12 77 VAL A CA 1
ATOM 618 C C . VAL A 1 77 ? 11.614 -14.227 14.449 1.00 89.12 77 VAL A C 1
ATOM 620 O O . VAL A 1 77 ? 12.306 -13.674 15.309 1.00 89.12 77 VAL A O 1
ATOM 623 N N . HIS A 1 78 ? 10.451 -13.724 14.025 1.00 90.69 78 HIS A N 1
ATOM 624 C CA . HIS A 1 78 ? 9.803 -12.538 14.573 1.00 90.69 78 HIS A CA 1
ATOM 625 C C . HIS A 1 78 ? 8.352 -12.819 14.985 1.00 90.69 78 HIS A C 1
ATOM 627 O O . HIS A 1 78 ? 7.735 -13.786 14.546 1.00 90.69 78 HIS A O 1
ATOM 633 N N . TYR A 1 79 ? 7.797 -11.952 15.828 1.00 89.06 79 TYR A N 1
ATOM 634 C CA . TYR A 1 79 ? 6.377 -11.921 16.179 1.00 89.06 79 TYR A CA 1
ATOM 635 C C . TYR A 1 79 ? 5.854 -10.482 16.189 1.00 89.06 79 TYR A C 1
ATOM 637 O O . TYR A 1 79 ? 6.626 -9.555 16.418 1.00 89.06 79 TYR A O 1
ATOM 645 N N . GLN A 1 80 ? 4.556 -10.282 15.953 1.00 83.44 80 GLN A N 1
ATOM 646 C CA . GLN A 1 80 ? 3.950 -8.950 16.020 1.00 83.44 80 GLN A CA 1
ATOM 647 C C . GLN A 1 80 ? 3.546 -8.576 17.452 1.00 83.44 80 GLN A C 1
ATOM 649 O O . GLN A 1 80 ? 2.897 -9.352 18.156 1.00 83.44 80 GLN A O 1
ATOM 654 N N . GLU A 1 81 ? 3.897 -7.357 17.854 1.00 83.94 81 GLU A N 1
ATOM 655 C CA . GLU A 1 81 ? 3.475 -6.702 19.094 1.00 83.94 81 GLU A CA 1
ATOM 656 C C . GLU A 1 81 ? 3.166 -5.235 18.774 1.00 83.94 81 GLU A C 1
ATOM 658 O O . GLU A 1 81 ? 4.003 -4.548 18.187 1.00 83.94 81 GLU A O 1
ATOM 663 N N . ASP A 1 82 ? 1.955 -4.774 19.106 1.00 80.69 82 ASP A N 1
ATOM 664 C CA . ASP A 1 82 ? 1.466 -3.414 18.816 1.00 80.69 82 ASP A CA 1
ATOM 665 C C . ASP A 1 82 ? 1.642 -2.986 17.343 1.00 80.69 82 ASP A C 1
ATOM 667 O O . ASP A 1 82 ? 2.008 -1.853 17.042 1.00 80.69 82 ASP A O 1
ATOM 671 N N . GLY A 1 83 ? 1.415 -3.921 16.412 1.00 70.94 83 GLY A N 1
ATOM 672 C CA . GLY A 1 83 ? 1.547 -3.686 14.969 1.00 70.94 83 GLY A CA 1
ATOM 673 C C . GLY A 1 83 ? 2.984 -3.702 14.433 1.00 70.94 83 GLY A C 1
ATOM 674 O O . GLY A 1 83 ? 3.175 -3.495 13.242 1.00 70.94 83 GLY A O 1
ATOM 675 N N . ALA A 1 84 ? 3.994 -3.981 15.265 1.00 74.75 84 ALA A N 1
ATOM 676 C CA . ALA A 1 84 ? 5.398 -4.012 14.853 1.00 74.75 84 ALA A CA 1
ATOM 677 C C . ALA A 1 84 ? 6.031 -5.403 15.009 1.00 74.75 84 ALA A C 1
ATOM 679 O O . ALA A 1 84 ? 5.815 -6.092 16.008 1.00 74.75 84 ALA A O 1
ATOM 680 N N . TRP A 1 85 ? 6.891 -5.790 14.062 1.00 83.19 85 TRP A N 1
ATOM 681 C CA . TRP A 1 85 ? 7.680 -7.022 14.148 1.00 83.19 85 TRP A CA 1
ATOM 682 C C . TRP A 1 85 ? 8.801 -6.911 15.192 1.00 83.19 85 TRP A C 1
ATOM 684 O O . TRP A 1 85 ? 9.690 -6.056 15.123 1.00 83.19 85 TRP A O 1
ATOM 694 N N . LYS A 1 86 ? 8.784 -7.816 16.170 1.00 89.00 86 LYS A N 1
ATOM 695 C CA . LYS A 1 86 ? 9.786 -7.967 17.230 1.00 89.00 86 LYS A CA 1
ATOM 696 C C . LYS A 1 86 ? 10.533 -9.279 17.070 1.00 89.00 86 LYS A C 1
ATOM 698 O O . LYS A 1 86 ? 9.963 -10.284 16.665 1.00 89.00 86 LYS A O 1
ATOM 703 N N . GLU A 1 87 ? 11.812 -9.274 17.418 1.00 91.88 87 GLU A N 1
ATOM 704 C CA . GLU A 1 87 ? 12.642 -10.479 17.417 1.00 91.88 87 GLU A CA 1
ATOM 705 C C . GLU A 1 87 ? 12.204 -11.461 18.501 1.00 91.88 87 GLU A C 1
ATOM 707 O O . GLU A 1 87 ? 11.955 -11.073 19.645 1.00 91.88 87 GLU A O 1
ATOM 712 N N . ILE A 1 88 ? 12.111 -12.738 18.129 1.00 91.44 88 ILE A N 1
ATOM 713 C CA . ILE A 1 88 ? 11.886 -13.813 19.088 1.00 91.44 88 ILE A CA 1
ATOM 714 C C . ILE A 1 88 ? 13.159 -14.003 19.918 1.00 91.44 88 ILE A C 1
ATOM 716 O O . ILE A 1 88 ? 14.241 -14.264 19.396 1.00 91.44 88 ILE A O 1
ATOM 720 N N . ASP A 1 89 ? 13.008 -13.921 21.238 1.00 91.31 89 ASP A N 1
ATOM 721 C CA . ASP A 1 89 ? 14.053 -14.202 22.214 1.00 91.31 89 ASP A CA 1
ATOM 722 C C . ASP A 1 89 ? 13.575 -15.300 23.168 1.00 91.31 89 ASP A C 1
ATOM 724 O O . ASP A 1 89 ? 12.828 -15.075 24.130 1.00 91.31 89 ASP A O 1
ATOM 728 N N . ASN A 1 90 ? 14.037 -16.519 22.900 1.00 90.31 90 ASN A N 1
ATOM 729 C CA . ASN A 1 90 ? 13.684 -17.690 23.690 1.00 90.31 90 ASN A CA 1
ATOM 730 C C . ASN A 1 90 ? 14.513 -17.832 24.970 1.00 90.31 90 ASN A C 1
ATOM 732 O O . ASN A 1 90 ? 14.368 -18.845 25.649 1.00 90.31 90 ASN A O 1
ATOM 736 N N . GLN A 1 91 ? 15.371 -16.880 25.351 1.00 92.94 91 GLN A N 1
ATOM 737 C CA . GLN A 1 91 ? 16.063 -16.975 26.638 1.00 92.94 91 GLN A CA 1
ATOM 738 C C . GLN A 1 91 ? 15.062 -17.056 27.796 1.00 92.94 91 GLN A C 1
ATOM 740 O O . GLN A 1 91 ? 14.078 -16.316 27.853 1.00 92.94 91 GLN A O 1
ATOM 745 N N . VAL A 1 92 ? 15.334 -17.948 28.749 1.00 94.12 92 VAL A N 1
ATOM 746 C CA . VAL A 1 92 ? 14.552 -18.077 29.975 1.00 94.12 92 VAL A CA 1
ATOM 747 C C . VAL A 1 92 ? 15.087 -17.094 31.009 1.00 94.12 92 VAL A C 1
ATOM 749 O O . VAL A 1 92 ? 16.224 -17.207 31.474 1.00 94.12 92 VAL A O 1
ATOM 752 N N . VAL A 1 93 ? 14.245 -16.143 31.403 1.00 95.06 93 VAL A N 1
ATOM 753 C CA . VAL A 1 93 ? 14.574 -15.075 32.352 1.00 95.06 93 VAL A CA 1
ATOM 754 C C . VAL A 1 93 ? 13.755 -15.187 33.630 1.00 95.06 93 VAL A C 1
ATOM 756 O O . VAL A 1 93 ? 12.600 -15.610 33.620 1.00 95.06 93 VAL A O 1
ATOM 759 N N . ALA A 1 94 ? 14.355 -14.789 34.752 1.00 94.50 94 ALA A N 1
ATOM 760 C CA . ALA A 1 94 ? 13.654 -14.677 36.025 1.00 94.50 94 ALA A CA 1
ATOM 761 C C . ALA A 1 94 ? 12.943 -13.317 36.124 1.00 94.50 94 ALA A C 1
ATOM 763 O O . ALA A 1 94 ? 13.574 -12.273 35.964 1.00 94.50 94 ALA A O 1
ATOM 764 N N . VAL A 1 95 ? 11.646 -13.323 36.428 1.00 91.44 95 VAL A N 1
ATOM 765 C CA . VAL A 1 95 ? 10.800 -12.127 36.549 1.00 91.44 95 VAL A CA 1
ATOM 766 C C . VAL A 1 95 ? 9.997 -12.129 37.853 1.00 91.44 95 VAL A C 1
ATOM 768 O O . VAL A 1 95 ? 9.826 -13.160 38.504 1.00 91.44 95 VAL A O 1
ATOM 771 N N . SER A 1 96 ? 9.501 -10.958 38.253 1.00 87.44 96 SER A N 1
ATOM 772 C CA . SER A 1 96 ? 8.696 -10.766 39.465 1.00 87.44 96 SER A CA 1
ATOM 773 C C . SER A 1 96 ? 7.536 -9.789 39.235 1.00 87.44 96 SER A C 1
ATOM 775 O O . SER A 1 96 ? 7.471 -9.100 38.213 1.00 87.44 96 SER A O 1
ATOM 777 N N . GLY A 1 97 ? 6.599 -9.742 40.189 1.00 84.06 97 GLY A N 1
ATOM 778 C CA . GLY A 1 97 ? 5.446 -8.840 40.149 1.00 84.06 97 GLY A CA 1
ATOM 779 C C . GLY A 1 97 ? 4.525 -9.108 38.957 1.00 84.06 97 GLY A C 1
ATOM 780 O O . GLY A 1 97 ? 4.292 -10.256 38.587 1.00 84.06 97 GLY A O 1
ATOM 781 N N . THR A 1 98 ? 4.029 -8.038 38.338 1.00 79.06 98 THR A N 1
ATOM 782 C CA . THR A 1 98 ? 3.103 -8.087 37.192 1.00 79.06 98 THR A CA 1
ATOM 783 C C . THR A 1 98 ? 3.729 -8.638 35.908 1.00 79.06 98 THR A C 1
ATOM 785 O O . THR A 1 98 ? 3.003 -8.976 34.978 1.00 79.06 98 THR A O 1
ATOM 788 N N . LYS A 1 99 ? 5.064 -8.765 35.843 1.00 80.88 99 LYS A N 1
ATOM 789 C CA . LYS A 1 99 ? 5.761 -9.348 34.685 1.00 80.88 99 LYS A CA 1
ATOM 790 C C . LYS A 1 99 ? 5.701 -10.877 34.664 1.00 80.88 99 LYS A C 1
ATOM 792 O O . LYS A 1 99 ? 5.812 -11.465 33.589 1.00 80.88 99 LYS A O 1
ATOM 797 N N . ALA A 1 100 ? 5.526 -11.534 35.811 1.00 84.31 100 ALA A N 1
ATOM 798 C CA . ALA A 1 100 ? 5.369 -12.986 35.867 1.00 84.31 100 ALA A CA 1
ATOM 799 C C . ALA A 1 100 ? 3.998 -13.415 35.317 1.00 84.31 100 ALA A C 1
ATOM 801 O O . ALA A 1 100 ? 3.013 -12.693 35.446 1.00 84.31 100 ALA A O 1
ATOM 802 N N . LEU A 1 101 ? 3.921 -14.607 34.717 1.00 86.19 101 LEU A N 1
ATOM 803 C CA . LEU A 1 101 ? 2.638 -15.195 34.298 1.00 86.19 101 LEU A CA 1
ATOM 804 C C . LEU A 1 101 ? 1.747 -15.573 35.483 1.00 86.19 101 LEU A C 1
ATOM 806 O O . LEU A 1 101 ? 0.525 -15.662 35.362 1.00 86.19 101 LEU A O 1
ATOM 810 N N . ASP A 1 102 ? 2.393 -15.882 36.600 1.00 90.25 102 ASP A N 1
ATOM 811 C CA . ASP A 1 102 ? 1.803 -16.317 37.851 1.00 90.25 102 ASP A CA 1
ATOM 812 C C . ASP A 1 102 ? 2.868 -16.146 38.944 1.00 90.25 102 ASP A C 1
ATOM 814 O O . ASP A 1 102 ? 4.051 -16.356 38.653 1.00 90.25 102 ASP A O 1
ATOM 818 N N . PRO A 1 103 ? 2.508 -15.831 40.198 1.00 87.94 103 PRO A N 1
ATOM 819 C CA . PRO A 1 103 ? 3.475 -15.799 41.296 1.00 87.94 103 PRO A CA 1
ATOM 820 C C . PRO A 1 103 ? 4.257 -17.114 41.481 1.00 87.94 103 PRO A C 1
ATOM 822 O O . PRO A 1 103 ? 5.389 -17.086 41.965 1.00 87.94 103 PRO A O 1
ATOM 825 N N . GLU A 1 104 ? 3.685 -18.258 41.079 1.00 90.50 104 GLU A N 1
ATOM 826 C CA . GLU A 1 104 ? 4.352 -19.570 41.124 1.00 90.50 104 GLU A CA 1
ATOM 827 C C . GLU A 1 104 ? 5.297 -19.840 39.935 1.00 90.50 104 GLU A C 1
ATOM 829 O O . GLU A 1 104 ? 6.105 -20.767 40.007 1.00 90.50 104 GLU A O 1
ATOM 834 N N . LEU A 1 105 ? 5.251 -19.018 38.877 1.00 95.00 105 LEU A N 1
ATOM 835 C CA . LEU A 1 105 ? 5.951 -19.217 37.600 1.00 95.00 105 LEU A CA 1
ATOM 836 C C . LEU A 1 105 ? 6.924 -18.063 37.281 1.00 95.00 105 LEU A C 1
ATOM 838 O O . LEU A 1 105 ? 6.678 -17.268 36.368 1.00 95.00 105 LEU A O 1
ATOM 842 N N . PRO A 1 106 ? 8.025 -17.919 38.038 1.00 93.50 106 PRO A N 1
ATOM 843 C CA . PRO A 1 106 ? 8.924 -16.778 37.904 1.00 93.50 106 PRO A CA 1
ATOM 844 C C . PRO A 1 106 ? 9.918 -16.900 36.747 1.00 93.50 106 PRO A C 1
ATOM 846 O O . PRO A 1 106 ? 10.577 -15.913 36.445 1.00 93.50 106 PRO A O 1
ATOM 849 N N . TYR A 1 107 ? 10.073 -18.069 36.123 1.00 96.50 107 TYR A N 1
ATOM 850 C CA . TYR A 1 107 ? 10.952 -18.237 34.964 1.00 96.50 107 TYR A CA 1
ATOM 851 C C . TYR A 1 107 ? 10.119 -18.236 33.693 1.00 96.50 107 TYR A C 1
ATOM 853 O O . TYR A 1 107 ? 9.238 -19.080 33.562 1.00 96.50 107 TYR A O 1
ATOM 861 N N . ILE A 1 108 ? 10.377 -17.311 32.773 1.00 95.44 108 ILE A N 1
ATOM 862 C CA . ILE A 1 108 ? 9.592 -17.173 31.541 1.00 95.44 108 ILE A CA 1
ATOM 863 C C . ILE A 1 108 ? 10.483 -17.089 30.306 1.00 95.44 108 ILE A C 1
ATOM 865 O O . ILE A 1 108 ? 11.623 -16.641 30.420 1.00 95.44 108 ILE A O 1
ATOM 869 N N . ASN A 1 109 ? 9.965 -17.456 29.131 1.00 93.94 109 ASN A N 1
ATOM 870 C CA . ASN A 1 109 ? 10.583 -17.034 27.870 1.00 93.94 109 ASN A CA 1
ATOM 871 C C . ASN A 1 109 ? 10.516 -15.501 27.747 1.00 93.94 109 ASN A C 1
ATOM 873 O O . ASN A 1 109 ? 9.538 -14.878 28.170 1.00 93.94 109 ASN A O 1
ATOM 877 N N . LYS A 1 110 ? 11.573 -14.891 27.208 1.00 92.75 110 LYS A N 1
ATOM 878 C CA . LYS A 1 110 ? 11.755 -13.439 27.238 1.00 92.75 110 LYS A CA 1
ATOM 879 C C . LYS A 1 110 ? 10.852 -12.689 26.257 1.00 92.75 110 LYS A C 1
ATOM 881 O O . LYS A 1 110 ? 10.227 -11.721 26.683 1.00 92.75 110 LYS A O 1
ATOM 886 N N . ALA A 1 111 ? 10.779 -13.117 24.995 1.00 91.69 111 ALA A N 1
ATOM 887 C CA . ALA A 1 111 ? 9.969 -12.457 23.967 1.00 91.69 111 ALA A CA 1
ATOM 888 C C . ALA A 1 111 ? 9.519 -13.451 22.881 1.00 91.69 111 ALA A C 1
ATOM 890 O O . ALA A 1 111 ? 10.355 -14.040 22.202 1.00 91.69 111 ALA A O 1
ATOM 891 N N . ASN A 1 112 ? 8.209 -13.671 22.740 1.00 91.69 112 ASN A N 1
ATOM 892 C CA . ASN A 1 112 ? 7.594 -14.494 21.688 1.00 91.69 112 ASN A CA 1
ATOM 893 C C . ASN A 1 112 ? 6.071 -14.200 21.641 1.00 91.69 112 ASN A C 1
ATOM 895 O O . ASN A 1 112 ? 5.528 -13.646 22.600 1.00 91.69 112 ASN A O 1
ATOM 899 N N . LYS A 1 113 ? 5.353 -14.631 20.589 1.00 89.44 113 LYS A N 1
ATOM 900 C CA . LYS A 1 113 ? 3.879 -14.510 20.471 1.00 89.44 113 LYS A CA 1
ATOM 901 C C . LYS A 1 113 ? 3.099 -15.269 21.547 1.00 89.44 113 LYS A C 1
ATOM 903 O O . LYS A 1 113 ? 1.904 -15.054 21.748 1.00 89.44 113 LYS A O 1
ATOM 908 N N . PHE A 1 114 ? 3.774 -16.173 22.242 1.00 90.94 114 PHE A N 1
ATOM 909 C CA . PHE A 1 114 ? 3.260 -16.950 23.356 1.00 90.94 114 PHE A CA 1
ATOM 910 C C . PHE A 1 114 ? 4.165 -16.809 24.569 1.00 90.94 114 PHE A C 1
ATOM 912 O O . PHE A 1 114 ? 5.335 -16.424 24.489 1.00 90.94 114 PHE A O 1
ATOM 919 N N . ARG A 1 115 ? 3.613 -17.170 25.722 1.00 92.38 115 ARG A N 1
ATOM 920 C CA . ARG A 1 115 ? 4.327 -17.120 26.988 1.00 92.38 115 ARG A CA 1
ATOM 921 C C . ARG A 1 115 ? 4.378 -18.500 27.617 1.00 92.38 115 ARG A C 1
ATOM 923 O O . ARG A 1 115 ? 3.364 -19.186 27.713 1.00 92.38 115 ARG A O 1
ATOM 930 N N . ILE A 1 116 ? 5.555 -18.866 28.097 1.00 94.25 116 ILE A N 1
ATOM 931 C CA . ILE A 1 116 ? 5.810 -20.080 28.857 1.00 94.25 116 ILE A CA 1
ATOM 932 C C . ILE A 1 116 ? 6.307 -19.669 30.229 1.00 94.25 116 ILE A C 1
ATOM 934 O O . ILE A 1 116 ? 7.162 -18.795 30.337 1.00 94.25 116 ILE A O 1
ATOM 938 N N . GLY A 1 117 ? 5.759 -20.279 31.273 1.00 95.62 117 GLY A N 1
ATOM 939 C CA . GLY A 1 117 ? 6.189 -20.059 32.648 1.00 95.62 117 GLY A CA 1
ATOM 940 C C . GLY A 1 117 ? 6.605 -21.363 33.295 1.00 95.62 117 GLY A C 1
ATOM 941 O O . GLY A 1 117 ? 5.875 -22.339 33.180 1.00 95.62 117 GLY A O 1
ATOM 942 N N . PHE A 1 118 ? 7.724 -21.362 34.012 1.00 97.25 118 PHE A N 1
ATOM 943 C CA . PHE A 1 118 ? 8.246 -22.514 34.740 1.00 97.25 118 PHE A CA 1
ATOM 944 C C . PHE A 1 118 ? 8.355 -22.217 36.235 1.00 97.25 118 PHE A C 1
ATOM 946 O O . PHE A 1 118 ? 8.757 -21.124 36.654 1.00 97.25 118 PHE A O 1
ATOM 953 N N . ALA A 1 119 ? 8.021 -23.212 37.052 1.00 96.56 119 ALA A N 1
ATOM 954 C CA . ALA A 1 119 ? 8.083 -23.112 38.501 1.00 96.56 119 ALA A CA 1
ATOM 955 C C . ALA A 1 119 ? 9.509 -23.202 39.048 1.00 96.56 119 ALA A C 1
ATOM 957 O O . ALA A 1 119 ? 10.389 -23.846 38.479 1.00 96.56 119 ALA A O 1
ATOM 958 N N . LYS A 1 120 ? 9.725 -22.655 40.250 1.00 95.31 120 LYS A N 1
ATOM 959 C CA . LYS A 1 120 ? 10.984 -22.857 40.996 1.00 95.31 120 LYS A CA 1
ATOM 960 C C . LYS A 1 120 ? 11.229 -24.300 41.415 1.00 95.31 120 LYS A C 1
ATOM 962 O O . LYS A 1 120 ? 12.378 -24.669 41.628 1.00 95.31 120 LYS A O 1
ATOM 967 N N . GLN A 1 121 ? 10.163 -25.070 41.594 1.00 95.56 121 GLN A N 1
ATOM 968 C CA . GLN A 1 121 ? 10.177 -26.392 42.207 1.00 95.56 121 GLN A CA 1
ATOM 969 C C . GLN A 1 121 ? 9.290 -27.337 41.396 1.00 95.56 121 GLN A C 1
ATOM 971 O O . GLN A 1 121 ? 8.185 -26.950 41.011 1.00 95.56 121 GLN A O 1
ATOM 976 N N . SER A 1 122 ? 9.751 -28.569 41.168 1.00 94.88 122 SER A N 1
ATOM 977 C CA . SER A 1 122 ? 9.060 -29.543 40.312 1.00 94.88 122 SER A CA 1
ATOM 978 C C . SER A 1 122 ? 7.657 -29.932 40.803 1.00 94.88 122 SER A C 1
ATOM 980 O O . SER A 1 122 ? 6.799 -30.253 39.987 1.00 94.88 122 SER A O 1
ATOM 982 N N . LYS A 1 123 ? 7.382 -29.865 42.118 1.00 92.94 123 LYS A N 1
ATOM 983 C CA . LYS A 1 123 ? 6.054 -30.159 42.703 1.00 92.94 123 LYS A CA 1
ATOM 984 C C . LYS A 1 123 ? 5.108 -28.958 42.823 1.00 92.94 123 LYS A C 1
ATOM 986 O O . LYS A 1 123 ? 4.133 -29.024 43.573 1.00 92.94 123 LYS A O 1
ATOM 991 N N . SER A 1 124 ? 5.372 -27.847 42.138 1.00 93.31 124 SER A N 1
ATOM 992 C CA . SER A 1 124 ? 4.377 -26.768 42.073 1.00 93.31 124 SER A CA 1
ATOM 993 C C . SER A 1 124 ? 3.058 -27.282 41.479 1.00 93.31 124 SER A C 1
ATOM 995 O O . SER A 1 124 ? 3.041 -28.181 40.638 1.00 93.31 124 SER A O 1
ATOM 997 N N . LYS A 1 125 ? 1.939 -26.673 41.896 1.00 89.44 125 LYS A N 1
ATOM 998 C CA . LYS A 1 125 ? 0.615 -26.923 41.304 1.00 89.44 125 LYS A CA 1
ATOM 999 C C . LYS A 1 125 ? 0.545 -26.498 39.832 1.00 89.44 125 LYS A C 1
ATOM 1001 O O . LYS A 1 125 ? -0.402 -26.870 39.146 1.00 89.44 125 LYS A O 1
ATOM 1006 N N . LYS A 1 126 ? 1.522 -25.709 39.377 1.00 93.19 126 LYS A N 1
ATOM 1007 C CA . LYS A 1 126 ? 1.745 -25.273 38.000 1.00 93.19 126 LYS A CA 1
ATOM 1008 C C . LYS A 1 126 ? 3.239 -25.423 37.729 1.00 93.19 126 LYS A C 1
ATOM 1010 O O . LYS A 1 126 ? 3.997 -24.496 37.966 1.00 93.19 126 LYS A O 1
ATOM 1015 N N . LEU A 1 127 ? 3.685 -26.602 37.310 1.00 95.44 127 LEU A N 1
ATOM 1016 C CA . LEU A 1 127 ? 5.091 -26.823 36.970 1.00 95.44 127 LEU A CA 1
ATOM 1017 C C . LEU A 1 127 ? 5.482 -26.017 35.730 1.00 95.44 127 LEU A C 1
ATOM 1019 O O . LEU A 1 127 ? 6.476 -25.292 35.747 1.00 95.44 127 LEU A O 1
ATOM 1023 N N . VAL A 1 128 ? 4.672 -26.137 34.680 1.00 95.69 128 VAL A N 1
ATOM 1024 C CA . VAL A 1 128 ? 4.818 -25.380 33.441 1.00 95.69 128 VAL A CA 1
ATOM 1025 C C . VAL A 1 128 ? 3.452 -24.868 32.995 1.00 95.69 128 VAL A C 1
ATOM 1027 O O . VAL A 1 128 ? 2.452 -25.580 33.088 1.00 95.69 128 VAL A O 1
ATOM 1030 N N . ARG A 1 129 ? 3.405 -23.617 32.538 1.00 95.00 129 ARG A N 1
ATOM 1031 C CA . ARG A 1 129 ? 2.248 -23.017 31.867 1.00 95.00 129 ARG A CA 1
ATOM 1032 C C . ARG A 1 129 ? 2.628 -22.687 30.444 1.00 95.00 129 ARG A C 1
ATOM 1034 O O . ARG A 1 129 ? 3.589 -21.950 30.252 1.00 95.00 129 ARG A O 1
ATOM 1041 N N . PHE A 1 130 ? 1.818 -23.118 29.490 1.00 93.81 130 PHE A N 1
ATOM 1042 C CA . PHE A 1 130 ? 1.798 -22.556 28.146 1.00 93.81 130 PHE A CA 1
ATOM 1043 C C . PHE A 1 130 ? 0.609 -21.598 28.014 1.00 93.81 130 PHE A C 1
ATOM 1045 O O . PHE A 1 130 ? -0.506 -21.936 28.419 1.00 93.81 130 PHE A O 1
ATOM 1052 N N . GLN A 1 131 ? 0.833 -20.400 27.476 1.00 92.88 131 GLN A N 1
ATOM 1053 C CA . GLN A 1 131 ? -0.204 -19.393 27.272 1.00 92.88 131 GLN A CA 1
ATOM 1054 C C . GLN A 1 131 ? -0.107 -18.762 25.878 1.00 92.88 131 GLN A C 1
ATOM 1056 O O . GLN A 1 131 ? 0.902 -18.145 25.538 1.00 92.88 131 GLN A O 1
ATOM 1061 N N . LEU A 1 132 ? -1.211 -18.830 25.129 1.00 91.12 132 LEU A N 1
ATOM 1062 C CA . LEU A 1 132 ? -1.409 -18.160 23.843 1.00 91.12 132 LEU A CA 1
ATOM 1063 C C . LEU A 1 132 ? -2.673 -17.292 23.927 1.00 91.12 132 LEU A C 1
ATOM 1065 O O . LEU A 1 132 ? -3.792 -17.801 24.020 1.00 91.12 132 LEU A O 1
ATOM 1069 N N . GLY A 1 133 ? -2.503 -15.968 23.957 1.00 88.62 133 GLY A N 1
ATOM 1070 C CA . GLY A 1 133 ? -3.603 -15.036 24.214 1.00 88.62 133 GLY A CA 1
ATOM 1071 C C . GLY A 1 133 ? -4.328 -15.353 25.532 1.00 88.62 133 GLY A C 1
ATOM 1072 O O . GLY A 1 133 ? -3.733 -15.302 26.614 1.00 88.62 133 GLY A O 1
ATOM 1073 N N . LYS A 1 134 ? -5.624 -15.687 25.438 1.00 90.12 134 LYS A N 1
ATOM 1074 C CA . LYS A 1 134 ? -6.461 -16.096 26.584 1.00 90.12 134 LYS A CA 1
ATOM 1075 C C . LYS A 1 134 ? -6.372 -17.595 26.903 1.00 90.12 134 LYS A C 1
ATOM 1077 O O . LYS A 1 134 ? -6.692 -17.972 28.029 1.00 90.12 134 LYS A O 1
ATOM 1082 N N . ALA A 1 135 ? -5.954 -18.432 25.953 1.00 93.69 135 ALA A N 1
ATOM 1083 C CA . ALA A 1 135 ? -5.847 -19.876 26.139 1.00 93.69 135 ALA A CA 1
ATOM 1084 C C . ALA A 1 135 ? -4.633 -20.227 27.003 1.00 93.69 135 ALA A C 1
ATOM 1086 O O . ALA A 1 135 ? -3.543 -19.686 26.805 1.00 93.69 135 ALA A O 1
ATOM 1087 N N . LYS A 1 136 ? -4.828 -21.120 27.980 1.00 94.00 136 LYS A N 1
ATOM 1088 C CA . LYS A 1 136 ? -3.788 -21.529 28.935 1.00 94.00 136 LYS A CA 1
ATOM 1089 C C . LYS A 1 136 ? -3.853 -23.022 29.209 1.00 94.00 136 LYS A C 1
ATOM 1091 O O . LYS A 1 136 ? -4.946 -23.567 29.373 1.00 94.00 136 LYS A O 1
ATOM 1096 N N . VAL A 1 137 ? -2.687 -23.643 29.341 1.00 94.31 137 VAL A N 1
ATOM 1097 C CA . VAL A 1 137 ? -2.543 -25.019 29.824 1.00 94.31 137 VAL A CA 1
ATOM 1098 C C . VAL A 1 137 ? -1.479 -25.053 30.900 1.00 94.31 137 VAL A C 1
ATOM 1100 O O . VAL A 1 137 ? -0.325 -24.717 30.642 1.00 94.31 137 VAL A O 1
ATOM 1103 N N . ASP A 1 138 ? -1.889 -25.459 32.097 1.00 95.25 138 ASP A N 1
ATOM 1104 C CA . ASP A 1 138 ? -0.997 -25.723 33.218 1.00 95.25 138 ASP A CA 1
ATOM 1105 C C . ASP A 1 138 ? -0.766 -27.228 33.331 1.00 95.25 138 ASP A C 1
ATOM 1107 O O . ASP A 1 138 ? -1.731 -27.990 33.453 1.00 95.25 138 ASP A O 1
ATOM 1111 N N . PHE A 1 139 ? 0.497 -27.640 33.369 1.00 94.94 139 PHE A N 1
ATOM 1112 C CA . PHE A 1 139 ? 0.895 -29.001 33.705 1.00 94.94 139 PHE A CA 1
ATOM 1113 C C . PHE A 1 139 ? 1.509 -29.052 35.105 1.00 94.94 139 PHE A C 1
ATOM 1115 O O . PHE A 1 139 ? 2.197 -28.125 35.534 1.00 94.94 139 PHE A O 1
ATOM 1122 N N . HIS A 1 140 ? 1.279 -30.145 35.828 1.00 94.94 140 HIS A N 1
ATOM 1123 C CA . HIS A 1 140 ? 1.925 -30.440 37.107 1.00 94.94 140 HIS A CA 1
ATOM 1124 C C . HIS A 1 140 ? 2.188 -31.937 37.252 1.00 94.94 140 HIS A C 1
ATOM 1126 O O . HIS A 1 140 ? 1.505 -32.763 36.650 1.00 94.94 140 HIS A O 1
ATOM 1132 N N . LEU A 1 141 ? 3.166 -32.297 38.077 1.00 93.81 141 LEU A N 1
ATOM 1133 C CA . LEU A 1 141 ? 3.493 -33.699 38.333 1.00 93.81 141 LEU A CA 1
ATOM 1134 C C . LEU A 1 141 ? 2.529 -34.323 39.336 1.00 93.81 141 LEU A C 1
ATOM 1136 O O . LEU A 1 141 ? 2.157 -33.694 40.330 1.00 93.81 141 LEU A O 1
ATOM 1140 N N . ILE A 1 142 ? 2.180 -35.586 39.098 1.00 91.62 142 ILE A N 1
ATOM 1141 C CA . ILE A 1 142 ? 1.374 -36.387 40.027 1.00 91.62 142 ILE A CA 1
ATOM 1142 C C . ILE A 1 142 ? 2.262 -37.081 41.068 1.00 91.62 142 ILE A C 1
ATOM 1144 O O . ILE A 1 142 ? 1.914 -37.130 42.250 1.00 91.62 142 ILE A O 1
ATOM 1148 N N . ASP A 1 143 ? 3.435 -37.554 40.654 1.00 89.31 143 ASP A N 1
ATOM 1149 C CA . ASP A 1 143 ? 4.435 -38.224 41.483 1.00 89.31 143 ASP A CA 1
ATOM 1150 C C . ASP A 1 143 ? 5.860 -37.673 41.246 1.00 89.31 143 ASP A C 1
ATOM 1152 O O . ASP A 1 143 ? 6.053 -36.668 40.565 1.00 89.31 143 ASP A O 1
ATOM 1156 N N . GLY A 1 144 ? 6.866 -38.254 41.910 1.00 89.62 144 GLY A N 1
ATOM 1157 C CA . GLY A 1 144 ? 8.277 -37.850 41.781 1.00 89.62 144 GLY A CA 1
ATOM 1158 C C . GLY A 1 144 ? 8.833 -37.008 42.934 1.00 89.62 144 GLY A C 1
ATOM 1159 O O . GLY A 1 144 ? 8.146 -36.719 43.923 1.00 89.62 144 GLY A O 1
ATOM 1160 N N . ALA A 1 145 ? 10.115 -36.656 42.831 1.00 93.31 145 ALA A N 1
ATOM 1161 C CA . ALA A 1 145 ? 10.838 -35.835 43.800 1.00 93.31 145 ALA A CA 1
ATOM 1162 C C . ALA A 1 145 ? 10.554 -34.338 43.598 1.00 93.31 145 ALA A C 1
ATOM 1164 O O . ALA A 1 145 ? 10.306 -33.881 42.483 1.00 93.31 145 ALA A O 1
ATOM 1165 N N . ASN A 1 146 ? 10.605 -33.564 44.688 1.00 96.00 146 ASN A N 1
ATOM 1166 C CA . ASN A 1 146 ? 10.547 -32.105 44.620 1.00 96.00 146 ASN A CA 1
ATOM 1167 C C . ASN A 1 146 ? 11.964 -31.542 44.452 1.00 96.00 146 ASN A C 1
ATOM 1169 O O . ASN A 1 146 ? 12.741 -31.559 45.405 1.00 96.00 146 ASN A O 1
ATOM 1173 N N . VAL A 1 147 ? 12.296 -31.080 43.250 1.00 97.00 147 VAL A N 1
ATOM 1174 C CA . VAL A 1 147 ? 13.639 -30.628 42.872 1.00 97.00 147 VAL A CA 1
ATOM 1175 C C . VAL A 1 147 ? 13.593 -29.204 42.309 1.00 97.00 147 VAL A C 1
ATOM 1177 O O . VAL A 1 147 ? 12.614 -28.837 41.649 1.00 97.00 147 VAL A O 1
ATOM 1180 N N . PRO A 1 148 ? 14.631 -28.384 42.554 1.00 96.88 148 PRO A N 1
ATOM 1181 C CA . PRO A 1 148 ? 14.671 -27.014 42.065 1.00 96.88 148 PRO A CA 1
ATOM 1182 C C . PRO A 1 148 ? 14.957 -26.947 40.559 1.00 96.88 148 PRO A C 1
ATOM 1184 O O . PRO A 1 148 ? 15.696 -27.770 40.018 1.00 96.88 148 PRO A O 1
ATOM 1187 N N . ALA A 1 149 ? 14.426 -25.916 39.902 1.00 96.88 149 ALA A N 1
ATOM 1188 C CA . ALA A 1 149 ? 14.737 -25.606 38.509 1.00 96.88 149 ALA A CA 1
ATOM 1189 C C . ALA A 1 149 ? 16.189 -25.121 38.337 1.00 96.88 149 ALA A C 1
ATOM 1191 O O . ALA A 1 149 ? 16.681 -24.302 39.115 1.00 96.88 149 ALA A O 1
ATOM 1192 N N . GLN A 1 150 ? 16.850 -25.570 37.270 1.00 96.94 150 GLN A N 1
ATOM 1193 C CA . GLN A 1 150 ? 18.126 -25.039 36.782 1.00 96.94 150 GLN A CA 1
ATOM 1194 C C . GLN A 1 150 ? 17.904 -24.395 35.414 1.00 96.94 150 GLN A C 1
ATOM 1196 O O . GLN A 1 150 ? 17.487 -25.084 34.487 1.00 96.94 150 GLN A O 1
ATOM 1201 N N . THR A 1 151 ? 18.182 -23.098 35.272 1.00 94.19 151 THR A N 1
ATOM 1202 C CA . THR A 1 151 ? 17.999 -22.372 34.007 1.00 94.19 151 THR A CA 1
ATOM 1203 C C . THR A 1 151 ? 19.339 -22.066 33.337 1.00 94.19 151 THR A C 1
ATOM 1205 O O . THR A 1 151 ? 20.318 -21.722 34.003 1.00 94.19 151 THR A O 1
ATOM 1208 N N . LYS A 1 152 ? 19.403 -22.206 32.009 1.00 92.88 152 LYS A N 1
ATOM 1209 C CA . LYS A 1 152 ? 20.552 -21.799 31.186 1.00 92.88 152 LYS A CA 1
ATOM 1210 C C . LYS A 1 152 ? 20.086 -21.517 29.759 1.00 92.88 152 LYS A C 1
ATOM 1212 O O . LYS A 1 152 ? 19.597 -22.426 29.101 1.00 92.88 152 LYS A O 1
ATOM 1217 N N . ASN A 1 153 ? 20.299 -20.303 29.252 1.00 90.75 153 ASN A N 1
ATOM 1218 C CA . ASN A 1 153 ? 19.826 -19.880 27.926 1.00 90.75 153 ASN A CA 1
ATOM 1219 C C . ASN A 1 153 ? 18.314 -20.139 27.775 1.00 90.75 153 ASN A C 1
ATOM 1221 O O . ASN A 1 153 ? 17.545 -19.674 28.607 1.00 90.75 153 ASN A O 1
ATOM 1225 N N . ASN A 1 154 ? 17.892 -20.899 26.766 1.00 92.12 154 ASN A N 1
ATOM 1226 C CA . ASN A 1 154 ? 16.505 -21.301 26.527 1.00 92.12 154 ASN A CA 1
ATOM 1227 C C . ASN A 1 154 ? 16.095 -22.599 27.262 1.00 92.12 154 ASN A C 1
ATOM 1229 O O . ASN A 1 154 ? 15.044 -23.166 26.982 1.00 92.12 154 ASN A O 1
ATOM 1233 N N . LYS A 1 155 ? 16.930 -23.109 28.178 1.00 94.31 155 LYS A N 1
ATOM 1234 C CA . LYS A 1 155 ? 16.736 -24.399 28.855 1.00 94.31 155 LYS A CA 1
ATOM 1235 C C . LYS A 1 155 ? 16.323 -24.228 30.315 1.00 94.31 155 LYS A C 1
ATOM 1237 O O . LYS A 1 155 ? 16.951 -23.465 31.054 1.00 94.31 155 LYS A O 1
ATOM 1242 N N . VAL A 1 156 ? 15.359 -25.036 30.756 1.00 96.38 156 VAL A N 1
ATOM 1243 C CA . VAL A 1 156 ? 15.036 -25.291 32.171 1.00 96.38 156 VAL A CA 1
ATOM 1244 C C . VAL A 1 156 ? 15.202 -26.778 32.461 1.00 96.38 156 VAL A C 1
ATOM 1246 O O . VAL A 1 156 ? 14.826 -27.617 31.653 1.00 96.38 156 VAL A O 1
ATOM 1249 N N . SER A 1 157 ? 15.804 -27.148 33.588 1.00 96.75 157 SER A N 1
ATOM 1250 C CA . SER A 1 157 ? 16.025 -28.552 33.956 1.00 96.75 157 SER A CA 1
ATOM 1251 C C . SER A 1 157 ? 15.649 -28.828 35.404 1.00 96.75 157 SER A C 1
ATOM 1253 O O . SER A 1 157 ? 16.082 -28.116 36.309 1.00 96.75 157 SER A O 1
ATOM 1255 N N . TYR A 1 158 ? 14.907 -29.908 35.615 1.00 97.31 158 TYR A N 1
ATOM 1256 C CA . TYR A 1 158 ? 14.542 -30.476 36.908 1.00 97.31 158 TYR A CA 1
ATOM 1257 C C . TYR A 1 158 ? 15.233 -31.836 37.033 1.00 97.31 158 TYR A C 1
ATOM 1259 O O . TYR A 1 158 ? 14.729 -32.857 36.563 1.00 97.31 158 TYR A O 1
ATOM 1267 N N . LYS A 1 159 ? 16.439 -31.830 37.606 1.00 96.81 159 LYS A N 1
ATOM 1268 C CA . LYS A 1 159 ? 17.298 -33.020 37.664 1.00 96.81 159 LYS A CA 1
ATOM 1269 C C . LYS A 1 159 ? 16.883 -33.978 38.774 1.00 96.81 159 LYS A C 1
ATOM 1271 O O . LYS A 1 159 ? 16.638 -33.532 39.893 1.00 96.81 159 LYS A O 1
ATOM 1276 N N . GLY A 1 160 ? 16.876 -35.276 38.482 1.00 94.62 160 GLY A N 1
ATOM 1277 C CA . GLY A 1 160 ? 16.548 -36.334 39.438 1.00 94.62 160 GLY A CA 1
ATOM 1278 C C . GLY A 1 160 ? 15.083 -36.323 39.871 1.00 94.62 160 GLY A C 1
ATOM 1279 O O . GLY A 1 160 ? 14.781 -36.528 41.047 1.00 94.62 160 GLY A O 1
ATOM 1280 N N . ILE A 1 161 ? 14.171 -36.040 38.939 1.00 93.88 161 ILE A N 1
ATOM 1281 C CA . ILE A 1 161 ? 12.728 -35.991 39.209 1.00 93.88 161 ILE A CA 1
ATOM 1282 C C . ILE A 1 161 ? 12.165 -37.389 39.508 1.00 93.88 161 ILE A C 1
ATOM 1284 O O . ILE A 1 161 ? 11.306 -37.548 40.377 1.00 93.88 161 ILE A O 1
ATOM 1288 N N . TYR A 1 162 ? 12.745 -38.400 38.857 1.00 93.62 162 TYR A N 1
ATOM 1289 C CA . TYR A 1 162 ? 12.691 -39.814 39.218 1.00 93.62 162 TYR A CA 1
ATOM 1290 C C . TYR A 1 162 ? 14.133 -40.364 39.258 1.00 93.62 162 TYR A C 1
ATOM 1292 O O . TYR A 1 162 ? 15.045 -39.711 38.741 1.00 93.62 162 TYR A O 1
ATOM 1300 N N . PRO A 1 163 ? 14.388 -41.539 39.867 1.00 92.81 163 PRO A N 1
ATOM 1301 C CA . PRO A 1 163 ? 15.721 -42.150 39.845 1.00 92.81 163 PRO A CA 1
ATOM 1302 C C . PRO A 1 163 ? 16.249 -42.283 38.411 1.00 92.81 163 PRO A C 1
ATOM 1304 O O . PRO A 1 163 ? 15.531 -42.798 37.569 1.00 92.81 163 PRO A O 1
ATOM 1307 N N . GLU A 1 164 ? 17.471 -41.840 38.108 1.00 94.62 164 GLU A N 1
ATOM 1308 C CA . GLU A 1 164 ? 18.028 -41.876 36.738 1.00 94.62 164 GLU A CA 1
ATOM 1309 C C . GLU A 1 164 ? 17.158 -41.170 35.673 1.00 94.62 164 GLU A C 1
ATOM 1311 O O . GLU A 1 164 ? 17.219 -41.522 34.496 1.00 94.62 164 GLU A O 1
ATOM 1316 N N . THR A 1 165 ? 16.314 -40.201 36.047 1.00 95.50 165 THR A N 1
ATOM 1317 C CA . THR A 1 165 ? 15.479 -39.456 35.092 1.00 95.50 165 THR A CA 1
ATOM 1318 C C . THR A 1 165 ? 15.437 -37.965 35.409 1.00 95.50 165 THR A C 1
ATOM 1320 O O . THR A 1 165 ? 15.063 -37.560 36.514 1.00 95.50 165 THR A O 1
ATOM 1323 N N . ASP A 1 166 ? 15.755 -37.151 34.408 1.00 96.06 166 ASP A N 1
ATOM 1324 C CA . ASP A 1 166 ? 15.610 -35.698 34.440 1.00 96.06 166 ASP A CA 1
ATOM 1325 C C . ASP A 1 166 ? 14.418 -35.266 33.579 1.00 96.06 166 ASP A C 1
ATOM 1327 O O . ASP A 1 166 ? 14.073 -35.931 32.603 1.00 96.06 166 ASP A O 1
ATOM 1331 N N . LEU A 1 167 ? 13.820 -34.126 33.923 1.00 95.56 167 LEU A N 1
ATOM 1332 C CA . LEU A 1 167 ? 12.844 -33.442 33.077 1.00 95.56 167 LEU A CA 1
ATOM 1333 C C . LEU A 1 167 ? 13.441 -32.123 32.601 1.00 95.56 167 LEU A C 1
ATOM 1335 O O . LEU A 1 167 ? 13.859 -31.289 33.413 1.00 95.56 167 LEU A O 1
ATOM 1339 N N . VAL A 1 168 ? 13.500 -31.937 31.292 1.00 95.19 168 VAL A N 1
ATOM 1340 C CA . VAL A 1 168 ? 14.103 -30.770 30.657 1.00 95.19 168 VAL A CA 1
ATOM 1341 C C . VAL A 1 168 ? 13.078 -30.084 29.770 1.00 95.19 168 VAL A C 1
ATOM 1343 O O . VAL A 1 168 ? 12.301 -30.742 29.101 1.00 95.19 168 VAL A O 1
ATOM 1346 N N . TYR A 1 169 ? 13.098 -28.757 29.753 1.00 94.06 169 TYR A N 1
ATOM 1347 C CA . TYR A 1 169 ? 12.320 -27.954 28.824 1.00 94.06 169 TYR A CA 1
ATOM 1348 C C . TYR A 1 169 ? 13.234 -27.048 28.012 1.00 94.06 169 TYR A C 1
ATOM 1350 O O . TYR A 1 169 ? 14.156 -26.445 28.569 1.00 94.06 169 TYR A O 1
ATOM 1358 N N . HIS A 1 170 ? 12.936 -26.915 26.725 1.00 91.62 170 HIS A N 1
ATOM 1359 C CA . HIS A 1 170 ? 13.549 -25.960 25.814 1.00 91.62 170 HIS A CA 1
ATOM 1360 C C . HIS A 1 170 ? 12.471 -25.047 25.234 1.00 91.62 170 HIS A C 1
ATOM 1362 O O . HIS A 1 170 ? 11.531 -25.509 24.593 1.00 91.62 170 HIS A O 1
ATOM 1368 N N . THR A 1 171 ? 12.592 -23.745 25.465 1.00 90.81 171 THR A N 1
ATOM 1369 C CA . THR A 1 171 ? 11.786 -22.738 24.767 1.00 90.81 171 THR A CA 1
ATOM 1370 C C . THR A 1 171 ? 12.320 -22.596 23.338 1.00 90.81 171 THR A C 1
ATOM 1372 O O . THR A 1 171 ? 13.531 -22.461 23.136 1.00 90.81 171 THR A O 1
ATOM 1375 N N . ASP A 1 172 ? 11.434 -22.655 22.346 1.00 87.38 172 ASP A N 1
ATOM 1376 C CA . ASP A 1 172 ? 11.770 -22.567 20.919 1.00 87.38 172 ASP A CA 1
ATOM 1377 C C . ASP A 1 172 ? 10.880 -21.530 20.217 1.00 87.38 172 ASP A C 1
ATOM 1379 O O . ASP A 1 172 ? 9.955 -20.989 20.816 1.00 87.38 172 ASP A O 1
ATOM 1383 N N . ASN A 1 173 ? 11.150 -21.236 18.947 1.00 86.50 173 ASN A N 1
ATOM 1384 C CA . ASN A 1 173 ? 10.403 -20.259 18.159 1.00 86.50 173 ASN A CA 1
ATOM 1385 C C . ASN A 1 173 ? 8.927 -20.639 17.990 1.00 86.50 173 ASN A C 1
ATOM 1387 O O . ASN A 1 173 ? 8.059 -19.768 17.996 1.00 86.50 173 ASN A O 1
ATOM 1391 N N . SER A 1 174 ? 8.651 -21.937 17.881 1.00 81.75 174 SER A N 1
ATOM 1392 C CA . SER A 1 174 ? 7.339 -22.513 17.587 1.00 81.75 174 SER A CA 1
ATOM 1393 C C . SER A 1 174 ? 6.626 -23.107 18.810 1.00 81.75 174 SER A C 1
ATOM 1395 O O . SER A 1 174 ? 5.479 -23.543 18.699 1.00 81.75 174 SER A O 1
ATOM 1397 N N . GLY A 1 175 ? 7.251 -23.115 19.994 1.00 88.00 175 GLY A N 1
ATOM 1398 C CA . GLY A 1 175 ? 6.627 -23.655 21.203 1.00 88.00 175 GLY A CA 1
ATOM 1399 C C . GLY A 1 175 ? 7.594 -23.987 22.340 1.00 88.00 175 GLY A C 1
ATOM 1400 O O . GLY A 1 175 ? 8.571 -23.277 22.586 1.00 88.00 175 GLY A O 1
ATOM 1401 N N . VAL A 1 176 ? 7.297 -25.066 23.066 1.00 89.50 176 VAL A N 1
ATOM 1402 C CA . VAL A 1 176 ? 8.168 -25.636 24.104 1.00 89.50 176 VAL A CA 1
ATOM 1403 C C . VAL A 1 176 ? 8.422 -27.107 23.820 1.00 89.50 176 VAL A C 1
ATOM 1405 O O . VAL A 1 176 ? 7.480 -27.864 23.605 1.00 89.50 176 VAL A O 1
ATOM 1408 N N . LYS A 1 177 ? 9.687 -27.519 23.847 1.00 86.25 177 LYS A N 1
ATOM 1409 C CA . LYS A 1 177 ? 10.066 -28.934 23.812 1.00 86.25 177 LYS A CA 1
ATOM 1410 C C . LYS A 1 177 ? 10.242 -29.437 25.234 1.00 86.25 177 LYS A C 1
ATOM 1412 O O . LYS A 1 177 ? 10.932 -28.786 26.021 1.00 86.25 177 LYS A O 1
ATOM 1417 N N . GLU A 1 178 ? 9.602 -30.545 25.576 1.00 90.38 178 GLU A N 1
ATOM 1418 C CA . GLU A 1 178 ? 9.772 -31.236 26.854 1.00 90.38 178 GLU A CA 1
ATOM 1419 C C . GLU A 1 178 ? 10.568 -32.508 26.591 1.00 90.38 178 GLU A C 1
ATOM 1421 O O . GLU A 1 178 ? 10.213 -33.264 25.706 1.00 90.38 178 GLU A O 1
ATOM 1426 N N . GLU A 1 179 ? 11.620 -32.770 27.358 1.00 91.00 179 GLU A N 1
ATOM 1427 C CA . GLU A 1 179 ? 12.446 -33.967 27.232 1.00 91.00 179 GLU A CA 1
ATOM 1428 C C . GLU A 1 179 ? 12.499 -34.711 28.571 1.00 91.00 179 GLU A C 1
ATOM 1430 O O . GLU A 1 179 ? 13.042 -34.210 29.565 1.00 91.00 179 GLU A O 1
ATOM 1435 N N . TRP A 1 180 ? 11.995 -35.946 28.587 1.00 93.12 180 TRP A N 1
ATOM 1436 C CA . TRP A 1 180 ? 12.280 -36.905 29.654 1.00 93.12 180 TRP A CA 1
ATOM 1437 C C . TRP A 1 180 ? 13.606 -37.591 29.344 1.00 93.12 180 TRP A C 1
ATOM 1439 O O . TRP A 1 180 ? 13.681 -38.419 28.435 1.00 93.12 180 TRP A O 1
ATOM 1449 N N . ILE A 1 181 ? 14.656 -37.249 30.091 1.00 94.94 181 ILE A N 1
ATOM 1450 C CA . ILE A 1 181 ? 16.001 -37.797 29.890 1.00 94.94 181 ILE A CA 1
ATOM 1451 C C . ILE A 1 181 ? 16.220 -38.932 30.880 1.00 94.94 181 ILE A C 1
ATOM 1453 O O . ILE A 1 181 ? 16.458 -38.698 32.064 1.00 94.94 181 ILE A O 1
ATOM 1457 N N . LEU A 1 182 ? 16.163 -40.166 30.392 1.00 95.81 182 LEU A N 1
ATOM 1458 C CA . LEU A 1 182 ? 16.457 -41.367 31.159 1.00 95.81 182 LEU A CA 1
ATOM 1459 C C . LEU A 1 182 ? 17.952 -41.661 31.021 1.00 95.81 182 LEU A C 1
ATOM 1461 O O . LEU A 1 182 ? 18.422 -41.940 29.924 1.00 95.81 182 LEU A O 1
ATOM 1465 N N . HIS A 1 183 ? 18.708 -41.640 32.117 1.00 95.62 183 HIS A N 1
ATOM 1466 C CA . HIS A 1 183 ? 20.130 -42.024 32.142 1.00 95.62 183 HIS A CA 1
ATOM 1467 C C . HIS A 1 183 ? 20.321 -43.545 32.199 1.00 95.62 183 HIS A C 1
ATOM 1469 O O . HIS A 1 183 ? 21.389 -44.056 31.865 1.00 95.62 183 HIS A O 1
ATOM 1475 N N . LYS A 1 184 ? 19.272 -44.277 32.594 1.00 94.00 184 LYS A N 1
ATOM 1476 C CA . LYS A 1 184 ? 19.175 -45.742 32.572 1.00 94.00 184 LYS A CA 1
ATOM 1477 C C . LYS A 1 184 ? 17.711 -46.171 32.727 1.00 94.00 184 LYS A C 1
ATOM 1479 O O . LYS A 1 184 ? 16.931 -45.454 33.351 1.00 94.00 184 LYS A O 1
ATOM 1484 N N . TYR A 1 185 ? 17.339 -47.363 32.248 1.00 93.62 185 TYR A N 1
ATOM 1485 C CA . TYR A 1 185 ? 16.043 -47.954 32.600 1.00 93.62 185 TYR A CA 1
ATOM 1486 C C . TYR A 1 185 ? 15.961 -48.237 34.106 1.00 93.62 185 TYR A C 1
ATOM 1488 O O . TYR A 1 185 ? 16.795 -48.958 34.659 1.00 93.62 185 TYR A O 1
ATOM 1496 N N . ASN A 1 186 ? 14.936 -47.691 34.756 1.00 87.69 186 ASN A N 1
ATOM 1497 C CA . ASN A 1 186 ? 14.716 -47.754 36.205 1.00 87.69 186 ASN A CA 1
ATOM 1498 C C . ASN A 1 186 ? 13.418 -48.498 36.590 1.00 87.69 186 ASN A C 1
ATOM 1500 O O . ASN A 1 186 ? 13.038 -48.491 37.759 1.00 87.69 186 ASN A O 1
ATOM 1504 N N . GLY A 1 187 ? 12.728 -49.115 35.624 1.00 89.81 187 GLY A N 1
ATOM 1505 C CA . GLY A 1 187 ? 11.424 -49.753 35.836 1.00 89.81 187 GLY A CA 1
ATOM 1506 C C . GLY A 1 187 ? 10.207 -48.844 35.613 1.00 89.81 187 GLY A C 1
ATOM 1507 O O . GLY A 1 187 ? 9.086 -49.310 35.799 1.00 89.81 187 GLY A O 1
ATOM 1508 N N . LYS A 1 188 ? 10.391 -47.573 35.226 1.00 90.69 188 LYS A N 1
ATOM 1509 C CA . LYS A 1 188 ? 9.308 -46.636 34.888 1.00 90.69 188 LYS A CA 1
ATOM 1510 C C . LYS A 1 188 ? 9.264 -46.408 33.374 1.00 90.69 188 LYS A C 1
ATOM 1512 O O . LYS A 1 188 ? 10.242 -45.971 32.777 1.00 90.69 188 LYS A O 1
ATOM 1517 N N . SER A 1 189 ? 8.111 -46.689 32.772 1.00 93.25 189 SER A N 1
ATOM 1518 C CA . SER A 1 189 ? 7.822 -46.495 31.342 1.00 93.25 189 SER A CA 1
ATOM 1519 C C . SER A 1 189 ? 6.641 -45.547 31.096 1.00 93.25 189 SER A C 1
ATOM 1521 O O . SER A 1 189 ? 6.316 -45.254 29.954 1.00 93.25 189 SER A O 1
ATOM 1523 N N . THR A 1 190 ? 5.983 -45.050 32.149 1.00 94.31 190 THR A N 1
ATOM 1524 C CA . THR A 1 190 ? 4.859 -44.103 32.049 1.00 94.31 190 THR A CA 1
ATOM 1525 C C . THR A 1 190 ? 5.123 -42.861 32.895 1.00 94.31 190 THR A C 1
ATOM 1527 O O . THR A 1 190 ? 5.426 -42.969 34.090 1.00 94.31 190 THR A O 1
ATOM 1530 N N . PHE A 1 191 ? 4.978 -41.689 32.279 1.00 93.62 191 PHE A N 1
ATOM 1531 C CA . PHE A 1 191 ? 5.111 -40.377 32.908 1.00 93.62 191 PHE A CA 1
ATOM 1532 C C . PHE A 1 191 ? 3.766 -39.652 32.844 1.00 93.62 191 PHE A C 1
ATOM 1534 O O . PHE A 1 191 ? 3.257 -39.391 31.758 1.00 93.62 191 PHE A O 1
ATOM 1541 N N . THR A 1 192 ? 3.179 -39.358 34.005 1.00 93.62 192 THR A N 1
ATOM 1542 C CA . THR A 1 192 ? 1.838 -38.768 34.105 1.00 93.62 192 THR A CA 1
ATOM 1543 C C . THR A 1 192 ? 1.920 -37.314 34.549 1.00 93.62 192 THR A C 1
ATOM 1545 O O . THR A 1 192 ? 2.475 -37.004 35.609 1.00 93.62 192 THR A O 1
ATOM 1548 N N . MET A 1 193 ? 1.290 -36.428 33.782 1.00 94.25 193 MET A N 1
ATOM 1549 C CA . MET A 1 193 ? 1.123 -35.020 34.129 1.00 94.25 193 MET A CA 1
ATOM 1550 C C . MET A 1 193 ? -0.351 -34.689 34.332 1.00 94.25 193 MET A C 1
ATOM 1552 O O . MET A 1 193 ? -1.197 -34.992 33.494 1.00 94.25 193 MET A O 1
ATOM 1556 N N . GLY A 1 194 ? -0.679 -34.039 35.444 1.00 95.25 194 GLY A N 1
ATOM 1557 C CA . GLY A 1 194 ? -1.995 -33.443 35.634 1.00 95.25 194 GLY A CA 1
ATOM 1558 C C . GLY A 1 194 ? -2.110 -32.153 34.831 1.00 95.25 194 GLY A C 1
ATOM 1559 O O . GLY A 1 194 ? -1.182 -31.346 34.816 1.00 95.25 194 GLY A O 1
ATOM 1560 N N . MET A 1 195 ? -3.260 -31.944 34.196 1.00 94.38 195 MET A N 1
ATOM 1561 C CA . MET A 1 195 ? -3.488 -30.848 33.262 1.00 94.38 195 MET A CA 1
ATOM 1562 C C . MET A 1 195 ? -4.707 -30.011 33.664 1.00 94.38 195 MET A C 1
ATOM 1564 O O . MET A 1 195 ? -5.785 -30.542 33.943 1.00 94.38 195 MET A O 1
ATOM 1568 N N . ASN A 1 196 ? -4.544 -28.688 33.659 1.00 94.06 196 ASN A N 1
ATOM 1569 C CA . ASN A 1 196 ? -5.633 -27.728 33.816 1.00 94.06 196 ASN A CA 1
ATOM 1570 C C . ASN A 1 196 ? -5.677 -26.798 32.599 1.00 94.06 196 ASN A C 1
ATOM 1572 O O . ASN A 1 196 ? -4.717 -26.077 32.335 1.00 94.06 196 ASN A O 1
ATOM 1576 N N . VAL A 1 197 ? -6.789 -26.825 31.864 1.00 93.25 197 VAL A N 1
ATOM 1577 C CA . VAL A 1 197 ? -6.952 -26.110 30.593 1.00 93.25 197 VAL A CA 1
ATOM 1578 C C . VAL A 1 197 ? -8.001 -25.017 30.749 1.00 93.25 197 VAL A C 1
ATOM 1580 O O . VAL A 1 197 ? -9.091 -25.263 31.263 1.00 93.25 197 VAL A O 1
ATOM 1583 N N . GLN A 1 198 ? -7.686 -23.810 30.285 1.00 94.50 198 GLN A N 1
ATOM 1584 C CA . GLN A 1 198 ? -8.603 -22.670 30.266 1.00 94.50 198 GLN A CA 1
ATOM 1585 C C . GLN A 1 198 ? -8.709 -22.110 28.851 1.00 94.50 198 GLN A C 1
ATOM 1587 O O . GLN A 1 198 ? -7.699 -21.958 28.165 1.00 94.50 198 GLN A O 1
ATOM 1592 N N . HIS A 1 199 ? -9.935 -21.782 28.433 1.00 93.81 199 HIS A N 1
ATOM 1593 C CA . HIS A 1 199 ? -10.252 -21.237 27.105 1.00 93.81 199 HIS A CA 1
ATOM 1594 C C . HIS A 1 199 ? -9.752 -22.089 25.918 1.00 93.81 199 HIS A C 1
ATOM 1596 O O . HIS A 1 199 ? -9.607 -21.577 24.812 1.00 93.81 199 HIS A O 1
ATOM 1602 N N . ALA A 1 200 ? -9.519 -23.382 26.145 1.00 94.44 200 ALA A N 1
ATOM 1603 C CA . ALA A 1 200 ? -9.205 -24.382 25.133 1.00 94.44 200 ALA A CA 1
ATOM 1604 C C . ALA A 1 200 ? -9.698 -25.765 25.597 1.00 94.44 200 ALA A C 1
ATOM 1606 O O . ALA A 1 200 ? -10.086 -25.941 26.757 1.00 94.44 200 ALA A O 1
ATOM 1607 N N . LYS A 1 201 ? -9.669 -26.757 24.707 1.00 93.31 201 LYS A N 1
ATOM 1608 C CA . LYS A 1 201 ? -10.017 -28.149 25.001 1.00 93.31 201 LYS A CA 1
ATOM 1609 C C . LYS A 1 201 ? -9.033 -29.104 24.315 1.00 93.31 201 LYS A C 1
ATOM 1611 O O . LYS A 1 201 ? -8.851 -28.979 23.108 1.00 93.31 201 LYS A O 1
ATOM 1616 N N . PRO A 1 202 ? -8.438 -30.071 25.034 1.00 94.50 202 PRO A N 1
ATOM 1617 C CA . PRO A 1 202 ? -7.573 -31.078 24.432 1.00 94.50 202 PRO A CA 1
ATOM 1618 C C . PRO A 1 202 ? -8.406 -32.153 23.708 1.00 94.50 202 PRO A C 1
ATOM 1620 O O . PRO A 1 202 ? -9.414 -32.635 24.234 1.00 94.50 202 PRO A O 1
ATOM 1623 N N . VAL A 1 203 ? -7.993 -32.525 22.498 1.00 93.69 203 VAL A N 1
ATOM 1624 C CA . VAL A 1 203 ? -8.681 -33.451 21.589 1.00 93.69 203 VAL A CA 1
ATOM 1625 C C . VAL A 1 203 ? -7.652 -34.410 20.969 1.00 93.69 203 VAL A C 1
ATOM 1627 O O . VAL A 1 203 ? -6.824 -33.968 20.165 1.00 93.69 203 VAL A O 1
ATOM 1630 N N . PRO A 1 204 ? -7.691 -35.713 21.308 1.00 92.31 204 PRO A N 1
ATOM 1631 C CA . PRO A 1 204 ? -6.845 -36.725 20.679 1.00 92.31 204 PRO A CA 1
ATOM 1632 C C . PRO A 1 204 ? -7.128 -36.852 19.182 1.00 92.31 204 PRO A C 1
ATOM 1634 O O . PRO A 1 204 ? -8.286 -36.810 18.760 1.00 92.31 204 PRO A O 1
ATOM 1637 N N . GLN A 1 205 ? -6.079 -37.062 18.396 1.00 90.62 205 GLN A N 1
ATOM 1638 C CA . GLN A 1 205 ? -6.145 -37.241 16.949 1.00 90.62 205 GLN A CA 1
ATOM 1639 C C . GLN A 1 205 ? -5.865 -38.692 16.543 1.00 90.62 205 GLN A C 1
ATOM 1641 O O . GLN A 1 205 ? -5.329 -39.491 17.313 1.00 90.62 205 GLN A O 1
ATOM 1646 N N . LYS A 1 206 ? -6.220 -39.046 15.300 1.00 85.19 206 LYS A N 1
ATOM 1647 C CA . LYS A 1 206 ? -6.015 -40.404 14.758 1.00 85.19 206 LYS A CA 1
ATOM 1648 C C . LYS A 1 206 ? -4.540 -40.783 14.598 1.00 85.19 206 LYS A C 1
ATOM 1650 O O . LYS A 1 206 ? -4.223 -41.966 14.634 1.00 85.19 206 LYS A O 1
ATOM 1655 N N . ASP A 1 207 ? -3.662 -39.803 14.409 1.00 76.94 207 ASP A N 1
ATOM 1656 C CA . ASP A 1 207 ? -2.213 -39.993 14.265 1.00 76.94 207 ASP A CA 1
ATOM 1657 C C . ASP A 1 207 ? -1.481 -40.169 15.615 1.00 76.94 207 ASP A C 1
ATOM 1659 O O . ASP A 1 207 ? -0.285 -40.462 15.641 1.00 76.94 207 ASP A O 1
ATOM 1663 N N . GLY A 1 208 ? -2.200 -40.051 16.739 1.00 84.31 208 GLY A N 1
ATOM 1664 C CA . GLY A 1 208 ? -1.654 -40.143 18.094 1.00 84.31 208 GLY A CA 1
ATOM 1665 C C . GLY A 1 208 ? -1.215 -38.806 18.698 1.00 84.31 208 GLY A C 1
ATOM 1666 O O . GLY A 1 208 ? -0.727 -38.801 19.826 1.00 84.31 208 GLY A O 1
ATOM 1667 N N . SER A 1 209 ? -1.392 -37.688 17.987 1.00 87.44 209 SER A N 1
ATOM 1668 C CA . SER A 1 209 ? -1.199 -36.340 18.530 1.00 87.44 209 SER A CA 1
ATOM 1669 C C . SER A 1 209 ? -2.393 -35.875 19.378 1.00 87.44 209 SER A C 1
ATOM 1671 O O . SER A 1 209 ? -3.477 -36.467 19.359 1.00 87.44 209 SER A O 1
ATOM 1673 N N . ILE A 1 210 ? -2.209 -34.792 20.137 1.00 91.50 210 ILE A N 1
ATOM 1674 C CA . ILE A 1 210 ? -3.271 -34.124 20.901 1.00 91.50 210 ILE A CA 1
ATOM 1675 C C . ILE A 1 210 ? -3.346 -32.660 20.473 1.00 91.50 210 ILE A C 1
ATOM 1677 O O . ILE A 1 210 ? -2.409 -31.899 20.699 1.00 91.50 210 ILE A O 1
ATOM 1681 N N . GLN A 1 211 ? -4.480 -32.244 19.910 1.00 92.38 211 GLN A N 1
ATOM 1682 C CA . GLN A 1 211 ? -4.743 -30.844 19.562 1.00 92.38 211 GLN A CA 1
ATOM 1683 C C . GLN A 1 211 ? -5.492 -30.128 20.679 1.00 92.38 211 GLN A C 1
ATOM 1685 O O . GLN A 1 211 ? -6.401 -30.688 21.284 1.00 92.38 211 GLN A O 1
ATOM 1690 N N . PHE A 1 212 ? -5.171 -28.863 20.915 1.00 93.31 212 PHE A N 1
ATOM 1691 C CA . PHE A 1 212 ? -5.915 -27.987 21.811 1.00 93.31 212 PHE A CA 1
ATOM 1692 C C . PHE A 1 212 ? -6.745 -27.021 20.978 1.00 93.31 212 PHE A C 1
ATOM 1694 O O . PHE A 1 212 ? -6.184 -26.202 20.257 1.00 93.31 212 PHE A O 1
ATOM 1701 N N . VAL A 1 213 ? -8.071 -27.119 21.069 1.00 93.31 213 VAL A N 1
ATOM 1702 C CA . VAL A 1 213 ? -9.011 -26.333 20.256 1.00 93.31 213 VAL A CA 1
ATOM 1703 C C . VAL A 1 213 ? -9.738 -25.273 21.076 1.00 93.31 213 VAL A C 1
ATOM 1705 O O . VAL A 1 213 ? -9.991 -25.476 22.264 1.00 93.31 213 VAL A O 1
ATOM 1708 N N . ASP A 1 214 ? -10.092 -24.151 20.456 1.00 91.06 214 ASP A N 1
ATOM 1709 C CA . ASP A 1 214 ? -10.945 -23.127 21.060 1.00 91.06 214 ASP A CA 1
ATOM 1710 C C . ASP A 1 214 ? -12.427 -23.560 21.133 1.00 91.06 214 ASP A C 1
ATOM 1712 O O . ASP A 1 214 ? -12.802 -24.681 20.776 1.00 91.06 214 ASP A O 1
ATOM 1716 N N . SER A 1 215 ? -13.305 -22.668 21.604 1.00 89.62 215 SER A N 1
ATOM 1717 C CA . SER A 1 215 ? -14.747 -22.942 21.709 1.00 89.62 215 SER A CA 1
ATOM 1718 C C . SER A 1 215 ? -15.453 -23.137 20.362 1.00 89.62 215 SER A C 1
ATOM 1720 O O . SER A 1 215 ? -16.563 -23.667 20.343 1.00 89.62 215 SER A O 1
ATOM 1722 N N . LYS A 1 216 ? -14.829 -22.729 19.250 1.00 89.56 216 LYS A N 1
ATOM 1723 C CA . LYS A 1 216 ? -15.319 -22.908 17.878 1.00 89.56 216 LYS A CA 1
ATOM 1724 C C . LYS A 1 216 ? -14.701 -24.135 17.194 1.00 89.56 216 LYS A C 1
ATOM 1726 O O . LYS A 1 216 ? -15.044 -24.423 16.053 1.00 89.56 216 LYS A O 1
ATOM 1731 N N . GLY A 1 217 ? -13.819 -24.869 17.878 1.00 86.19 217 GLY A N 1
ATOM 1732 C CA . GLY A 1 217 ? -13.134 -26.039 17.334 1.00 86.19 217 GLY A CA 1
ATOM 1733 C C . GLY A 1 217 ? -11.894 -25.715 16.496 1.00 86.19 217 GLY A C 1
ATOM 1734 O O . GLY A 1 217 ? -11.338 -26.629 15.891 1.00 86.19 217 GLY A O 1
ATOM 1735 N N . LYS A 1 218 ? -11.429 -24.458 16.464 1.00 85.94 218 LYS A N 1
ATOM 1736 C CA . LYS A 1 218 ? -10.166 -24.091 15.808 1.00 85.94 218 LYS A CA 1
ATOM 1737 C C . LYS A 1 218 ? -9.006 -24.561 16.681 1.00 85.94 218 LYS A C 1
ATOM 1739 O O . LYS A 1 218 ? -8.957 -24.211 17.859 1.00 85.94 218 LYS A O 1
ATOM 1744 N N . ALA A 1 219 ? -8.078 -25.341 16.131 1.00 87.25 219 ALA A N 1
ATOM 1745 C CA . ALA A 1 219 ? -6.876 -25.720 16.864 1.00 87.25 219 ALA A CA 1
ATOM 1746 C C . ALA A 1 219 ? -5.968 -24.492 17.118 1.00 87.25 219 ALA A C 1
ATOM 1748 O O . ALA A 1 219 ? -5.965 -23.505 16.381 1.00 87.25 219 ALA A O 1
ATOM 1749 N N . LEU A 1 220 ? -5.287 -24.508 18.261 1.00 87.25 220 LEU A N 1
ATOM 1750 C CA . LEU A 1 220 ? -4.450 -23.419 18.766 1.00 87.25 220 LEU A CA 1
ATOM 1751 C C . LEU A 1 220 ? -2.994 -23.881 18.871 1.00 87.25 220 LEU A C 1
ATOM 1753 O O . LEU A 1 220 ? -2.078 -23.201 18.416 1.00 87.25 220 LEU A O 1
ATOM 1757 N N . PHE A 1 221 ? -2.785 -25.053 19.470 1.00 88.06 221 PHE A N 1
ATOM 1758 C CA . PHE A 1 221 ? -1.486 -25.707 19.611 1.00 88.06 221 PHE A CA 1
ATOM 1759 C C . PHE A 1 221 ? -1.668 -27.226 19.718 1.00 88.06 221 PHE A C 1
ATOM 1761 O O . PHE A 1 221 ? -2.759 -27.710 20.031 1.00 88.06 221 PHE A O 1
ATOM 1768 N N . THR A 1 222 ? -0.611 -27.977 19.421 1.00 87.56 222 THR A N 1
ATOM 1769 C CA . THR A 1 222 ? -0.612 -29.438 19.296 1.00 87.56 222 THR A CA 1
ATOM 1770 C C . THR A 1 222 ? 0.551 -30.033 20.078 1.00 87.56 222 THR A C 1
ATOM 1772 O O . THR A 1 222 ? 1.650 -29.490 20.074 1.00 87.56 222 THR A O 1
ATOM 1775 N N . ILE A 1 223 ? 0.316 -31.169 20.728 1.00 88.56 223 ILE A N 1
ATOM 1776 C CA . ILE A 1 223 ? 1.378 -32.062 21.191 1.00 88.56 223 ILE A CA 1
ATOM 1777 C C . ILE A 1 223 ? 1.475 -33.175 20.144 1.00 88.56 223 ILE A C 1
ATOM 1779 O O . ILE A 1 223 ? 0.562 -34.008 20.083 1.00 88.56 223 ILE A O 1
ATOM 1783 N N . PRO A 1 224 ? 2.488 -33.170 19.256 1.00 82.94 224 PRO A N 1
ATOM 1784 C CA . PRO A 1 224 ? 2.652 -34.227 18.274 1.00 82.94 224 PRO A CA 1
ATOM 1785 C C . PRO A 1 224 ? 2.942 -35.553 18.976 1.00 82.94 224 PRO A C 1
ATOM 1787 O O . PRO A 1 224 ? 3.346 -35.591 20.140 1.00 82.94 224 PRO A O 1
ATOM 1790 N N . ARG A 1 225 ? 2.739 -36.660 18.259 1.00 84.75 225 ARG A N 1
ATOM 1791 C CA . ARG A 1 225 ? 3.119 -37.976 18.769 1.00 84.75 225 ARG A CA 1
ATOM 1792 C C . ARG A 1 225 ? 4.633 -37.978 19.053 1.00 84.75 225 ARG A C 1
ATOM 1794 O O . ARG A 1 225 ? 5.405 -37.786 18.114 1.00 84.75 225 ARG A O 1
ATOM 1801 N N . PRO A 1 226 ? 5.062 -38.196 20.306 1.00 84.62 226 PRO A N 1
ATOM 1802 C CA . PRO A 1 226 ? 6.471 -38.185 20.656 1.00 84.62 226 PRO A CA 1
ATOM 1803 C C . PRO A 1 226 ? 7.180 -39.408 20.084 1.00 84.62 226 PRO A C 1
ATOM 1805 O O . PRO A 1 226 ? 6.577 -40.446 19.802 1.00 84.62 226 PRO A O 1
ATOM 1808 N N . VAL A 1 227 ? 8.495 -39.294 19.988 1.00 85.38 227 VAL A N 1
ATOM 1809 C CA . VAL A 1 227 ? 9.406 -40.415 19.764 1.00 85.38 227 VAL A CA 1
ATOM 1810 C C . VAL A 1 227 ? 10.396 -40.476 20.919 1.00 85.38 227 VAL A C 1
ATOM 1812 O O . VAL A 1 227 ? 10.517 -39.522 21.695 1.00 85.38 227 VAL A O 1
ATOM 1815 N N . MET A 1 228 ? 11.114 -41.590 21.036 1.00 88.38 228 MET A N 1
ATOM 1816 C CA . MET A 1 228 ? 12.265 -41.662 21.929 1.00 88.38 228 MET A CA 1
ATOM 1817 C C . MET A 1 228 ? 13.534 -42.057 21.189 1.00 88.38 228 MET A C 1
ATOM 1819 O O . MET A 1 228 ? 13.515 -42.926 20.317 1.00 88.38 228 MET A O 1
ATOM 1823 N N . VAL A 1 229 ? 14.633 -41.398 21.545 1.00 87.06 229 VAL A N 1
ATOM 1824 C CA . VAL A 1 229 ? 15.926 -41.469 20.852 1.00 87.06 229 VAL A CA 1
ATOM 1825 C C . VAL A 1 229 ? 17.028 -41.725 21.878 1.00 87.06 229 VAL A C 1
ATOM 1827 O O . VAL A 1 229 ? 16.956 -41.196 22.983 1.00 87.06 229 VAL A O 1
ATOM 1830 N N . ASP A 1 230 ? 18.043 -42.537 21.561 1.00 88.69 230 ASP A N 1
ATOM 1831 C CA . ASP A 1 230 ? 19.235 -42.664 22.422 1.00 88.69 230 ASP A CA 1
ATOM 1832 C C . ASP A 1 230 ? 20.452 -41.884 21.953 1.00 88.69 230 ASP A C 1
ATOM 1834 O O . ASP A 1 230 ? 20.460 -41.258 20.899 1.00 88.69 230 ASP A O 1
ATOM 1838 N N . ALA A 1 231 ? 21.530 -42.008 22.729 1.00 87.06 231 ALA A N 1
ATOM 1839 C CA . ALA A 1 231 ? 22.835 -41.436 22.459 1.00 87.06 231 ALA A CA 1
ATOM 1840 C C . ALA A 1 231 ? 23.510 -41.925 21.161 1.00 87.06 231 ALA A C 1
ATOM 1842 O O . ALA A 1 231 ? 24.596 -41.444 20.838 1.00 87.06 231 ALA A O 1
ATOM 1843 N N . LYS A 1 232 ? 22.926 -42.883 20.428 1.00 82.06 232 LYS A N 1
ATOM 1844 C CA . LYS A 1 232 ? 23.396 -43.349 19.113 1.00 82.06 232 LYS A CA 1
ATOM 1845 C C . LYS A 1 232 ? 22.408 -43.037 17.982 1.00 82.06 232 LYS A C 1
ATOM 1847 O O . LYS A 1 232 ? 22.586 -43.556 16.884 1.00 82.06 232 LYS A O 1
ATOM 1852 N N . ASP A 1 233 ? 21.418 -42.177 18.225 1.00 74.25 233 ASP A N 1
ATOM 1853 C CA . ASP A 1 233 ? 20.366 -41.781 17.280 1.00 74.25 233 ASP A CA 1
ATOM 1854 C C . ASP A 1 233 ? 19.426 -42.926 16.845 1.00 74.25 233 ASP A C 1
ATOM 1856 O O . ASP A 1 233 ? 18.748 -42.814 15.819 1.00 74.25 233 ASP A O 1
ATOM 1860 N N . SER A 1 234 ? 19.360 -44.022 17.611 1.00 81.00 234 SER A N 1
ATOM 1861 C CA . SER A 1 234 ? 18.388 -45.098 17.382 1.00 81.00 234 SER A CA 1
ATOM 1862 C C . SER A 1 234 ? 17.018 -44.673 17.916 1.00 81.00 234 SER A C 1
ATOM 1864 O O . SER A 1 234 ? 16.945 -44.137 19.022 1.00 81.00 234 SER A O 1
ATOM 1866 N N . ILE A 1 235 ? 15.933 -44.927 17.179 1.00 79.50 235 ILE A N 1
ATOM 1867 C CA . ILE A 1 235 ? 14.593 -44.388 17.477 1.00 79.50 235 ILE A CA 1
ATOM 1868 C C . ILE A 1 235 ? 13.579 -45.502 17.740 1.00 79.50 235 ILE A C 1
ATOM 1870 O O . ILE A 1 235 ? 13.599 -46.536 17.071 1.00 79.50 235 ILE A O 1
ATOM 1874 N N . SER A 1 236 ? 12.666 -45.265 18.683 1.00 86.25 236 SER A N 1
ATOM 1875 C CA . SER A 1 236 ? 11.376 -45.958 18.750 1.00 86.25 236 SER A CA 1
ATOM 1876 C C . SER A 1 236 ? 10.236 -44.960 18.543 1.00 86.25 236 SER A C 1
ATOM 1878 O O . SER A 1 236 ? 10.197 -43.892 19.162 1.00 86.25 236 SER A O 1
ATOM 1880 N N . HIS A 1 237 ? 9.306 -45.329 17.661 1.00 81.94 237 HIS A N 1
ATOM 1881 C CA . HIS A 1 237 ? 8.084 -44.576 17.373 1.00 81.94 237 HIS A CA 1
ATOM 1882 C C . HIS A 1 237 ? 6.902 -45.028 18.240 1.00 81.94 237 HIS A C 1
ATOM 1884 O O . HIS A 1 237 ? 5.822 -44.444 18.159 1.00 81.94 237 HIS A O 1
ATOM 1890 N N . ASP A 1 238 ? 7.077 -46.050 19.080 1.00 87.38 238 ASP A N 1
ATOM 1891 C CA . ASP A 1 238 ? 5.996 -46.674 19.853 1.00 87.38 238 ASP A CA 1
ATOM 1892 C C . ASP A 1 238 ? 5.708 -45.978 21.191 1.00 87.38 238 ASP A C 1
ATOM 1894 O O . ASP A 1 238 ? 5.060 -46.539 22.076 1.00 87.38 238 ASP A O 1
ATOM 1898 N N . VAL A 1 239 ? 6.104 -44.708 21.307 1.00 90.19 239 VAL A N 1
ATOM 1899 C CA . VAL A 1 239 ? 5.662 -43.833 22.395 1.00 90.19 239 VAL A CA 1
ATOM 1900 C C . VAL A 1 239 ? 4.212 -43.401 22.143 1.00 90.19 239 VAL A C 1
ATOM 1902 O O . VAL A 1 239 ? 3.847 -43.002 21.032 1.00 90.19 239 VAL A O 1
ATOM 1905 N N . LYS A 1 240 ? 3.362 -43.496 23.170 1.00 92.06 240 LYS A N 1
ATOM 1906 C CA . LYS A 1 240 ? 1.924 -43.186 23.089 1.00 92.06 240 LYS A CA 1
ATOM 1907 C C . LYS A 1 240 ? 1.545 -42.067 24.051 1.00 92.06 240 LYS A C 1
ATOM 1909 O O . LYS A 1 240 ? 2.000 -42.054 25.193 1.00 92.06 240 LYS A O 1
ATOM 1914 N N . LEU A 1 241 ? 0.668 -41.177 23.593 1.00 92.81 241 LEU A N 1
ATOM 1915 C CA . LEU A 1 241 ? -0.008 -40.191 24.431 1.00 92.81 241 LEU A CA 1
ATOM 1916 C C . LEU A 1 241 ? -1.424 -40.671 24.736 1.00 92.81 241 LEU A C 1
ATOM 1918 O O . LEU A 1 241 ? -2.174 -41.021 23.824 1.00 92.81 241 LEU A O 1
ATOM 1922 N N . GLU A 1 242 ? -1.811 -40.653 26.007 1.00 93.69 242 GLU A N 1
ATOM 1923 C CA . GLU A 1 242 ? -3.181 -40.943 26.426 1.00 93.69 242 GLU A CA 1
ATOM 1924 C C . GLU A 1 242 ? -3.730 -39.813 27.299 1.00 93.69 242 GLU A C 1
ATOM 1926 O O . GLU A 1 242 ? -3.144 -39.445 28.316 1.00 93.69 242 GLU A O 1
ATOM 1931 N N . LEU A 1 243 ? -4.885 -39.267 26.904 1.00 93.56 243 LEU A N 1
ATOM 1932 C CA . LEU A 1 243 ? -5.661 -38.371 27.756 1.00 93.56 243 LEU A CA 1
ATOM 1933 C C . LEU A 1 243 ? -6.598 -39.185 28.633 1.00 93.56 243 LEU A C 1
ATOM 1935 O O . LEU A 1 243 ? -7.397 -39.982 28.135 1.00 93.56 243 LEU A O 1
ATOM 1939 N N . ARG A 1 244 ? -6.552 -38.922 29.935 1.00 92.38 244 ARG A N 1
ATOM 1940 C CA . ARG A 1 244 ? -7.400 -39.596 30.914 1.00 92.38 244 ARG A CA 1
ATOM 1941 C C . ARG A 1 244 ? -8.132 -38.580 31.773 1.00 92.38 244 ARG A C 1
ATOM 1943 O O . ARG A 1 244 ? -7.547 -37.595 32.218 1.00 92.38 244 ARG A O 1
ATOM 1950 N N . THR A 1 245 ? -9.411 -38.821 32.028 1.00 89.00 245 THR A N 1
ATOM 1951 C CA . THR A 1 245 ? -10.223 -37.984 32.917 1.00 89.00 245 THR A CA 1
ATOM 1952 C C . THR A 1 245 ? -10.627 -38.799 34.136 1.00 89.00 245 THR A C 1
ATOM 1954 O O . THR A 1 245 ? -11.221 -39.866 34.002 1.00 89.00 245 THR A O 1
ATOM 1957 N N . GLU A 1 246 ? -10.320 -38.289 35.327 1.00 91.62 246 GLU A N 1
ATOM 1958 C CA . GLU A 1 246 ? -10.782 -38.855 36.596 1.00 91.62 246 GLU A CA 1
ATOM 1959 C C . GLU A 1 246 ? -11.525 -37.780 37.389 1.00 91.62 246 GLU A C 1
ATOM 1961 O O . GLU A 1 246 ? -10.947 -36.771 37.807 1.00 91.62 246 GLU A O 1
ATOM 1966 N N . GLY A 1 247 ? -12.831 -37.976 37.584 1.00 88.62 247 GLY A N 1
ATOM 1967 C CA . GLY A 1 247 ? -13.698 -36.937 38.140 1.00 88.62 247 GLY A CA 1
ATOM 1968 C C . GLY A 1 247 ? -13.641 -35.665 37.287 1.00 88.62 247 GLY A C 1
ATOM 1969 O O . GLY A 1 247 ? -13.866 -35.718 36.083 1.00 88.62 247 GLY A O 1
ATOM 1970 N N . ASN A 1 248 ? -13.292 -34.534 37.907 1.00 83.69 248 ASN A N 1
ATOM 1971 C CA . ASN A 1 248 ? -13.163 -33.234 37.231 1.00 83.69 248 ASN A CA 1
ATOM 1972 C C . ASN A 1 248 ? -11.709 -32.879 36.852 1.00 83.69 248 ASN A C 1
ATOM 1974 O O . ASN A 1 248 ? -11.408 -31.710 36.614 1.00 83.69 248 ASN A O 1
ATOM 1978 N N . LYS A 1 249 ? -10.783 -33.849 36.849 1.00 89.69 249 LYS A N 1
ATOM 1979 C CA . LYS A 1 249 ? -9.362 -33.633 36.530 1.00 89.69 249 LYS A CA 1
ATOM 1980 C C . LYS A 1 249 ? -8.975 -34.354 35.245 1.00 89.69 249 LYS A C 1
ATOM 1982 O O . LYS A 1 249 ? -9.419 -35.474 35.005 1.00 89.69 249 LYS A O 1
ATOM 1987 N N . THR A 1 250 ? -8.120 -33.715 34.453 1.00 93.25 250 THR A N 1
ATOM 1988 C CA . THR A 1 250 ? -7.569 -34.281 33.215 1.00 93.25 250 THR A CA 1
ATOM 1989 C C . THR A 1 250 ? -6.085 -34.570 33.405 1.00 93.25 250 THR A C 1
ATOM 1991 O O . THR A 1 250 ? -5.383 -33.791 34.048 1.00 93.25 250 THR A O 1
ATOM 1994 N N . TYR A 1 251 ? -5.616 -35.681 32.851 1.00 94.69 251 TYR A N 1
ATOM 1995 C CA . TYR A 1 251 ? -4.240 -36.158 32.925 1.00 94.69 251 TYR A CA 1
ATOM 1996 C C . TYR A 1 251 ? -3.730 -36.483 31.520 1.00 94.69 251 TYR A C 1
ATOM 1998 O O . TYR A 1 251 ? -4.505 -36.917 30.665 1.00 94.69 251 TYR A O 1
ATOM 2006 N N . LEU A 1 252 ? -2.435 -36.272 31.310 1.00 94.69 252 LEU A N 1
ATOM 2007 C CA . LEU A 1 252 ? -1.685 -36.674 30.129 1.00 94.69 252 LEU A CA 1
ATOM 2008 C C . LEU A 1 252 ? -0.687 -37.759 30.540 1.00 94.69 252 LEU A C 1
ATOM 2010 O O . LEU A 1 252 ? 0.221 -37.489 31.326 1.00 94.69 252 LEU A O 1
ATOM 2014 N N . ASP A 1 253 ? -0.864 -38.965 30.010 1.00 94.62 253 ASP A N 1
ATOM 2015 C CA . ASP A 1 253 ? 0.056 -40.084 30.191 1.00 94.62 253 ASP A CA 1
ATOM 2016 C C . ASP A 1 253 ? 0.968 -40.201 28.963 1.00 94.62 253 ASP A C 1
ATOM 2018 O O . ASP A 1 253 ? 0.497 -40.442 27.849 1.00 94.62 253 ASP A O 1
ATOM 2022 N N . VAL A 1 254 ? 2.277 -40.059 29.174 1.00 94.62 254 VAL A N 1
ATOM 2023 C CA . VAL A 1 254 ? 3.320 -40.322 28.175 1.00 94.62 254 VAL A CA 1
ATOM 2024 C C . VAL A 1 254 ? 3.864 -41.727 28.418 1.00 94.62 254 VAL A C 1
ATOM 2026 O O . VAL A 1 254 ? 4.549 -41.973 29.414 1.00 94.62 254 VAL A O 1
ATOM 2029 N N . LYS A 1 255 ? 3.529 -42.668 27.533 1.00 95.31 255 LYS A N 1
ATOM 2030 C CA . LYS A 1 255 ? 3.901 -44.086 27.646 1.00 95.31 255 LYS A CA 1
ATOM 2031 C C . LYS A 1 255 ? 5.046 -44.414 26.697 1.00 95.31 255 LYS A C 1
ATOM 2033 O O . LYS A 1 255 ? 4.841 -44.453 25.487 1.00 95.31 255 LYS A O 1
ATOM 2038 N N . ALA A 1 256 ? 6.231 -44.647 27.248 1.00 94.44 256 ALA A N 1
ATOM 2039 C CA . ALA A 1 256 ? 7.415 -45.096 26.528 1.00 94.44 256 ALA A CA 1
ATOM 2040 C C . ALA A 1 256 ? 7.292 -46.566 26.095 1.00 94.44 256 ALA A C 1
ATOM 2042 O O . ALA A 1 256 ? 6.612 -47.358 26.752 1.00 94.44 256 ALA A O 1
ATOM 2043 N N . ASP A 1 257 ? 8.001 -46.949 25.033 1.00 94.06 257 ASP A N 1
ATOM 2044 C CA . ASP A 1 257 ? 8.094 -48.350 24.614 1.00 94.06 257 ASP A CA 1
ATOM 2045 C C . ASP A 1 257 ? 9.091 -49.113 25.509 1.00 94.06 257 ASP A C 1
ATOM 2047 O O . ASP A 1 257 ? 10.320 -49.021 25.445 1.00 94.06 257 ASP A O 1
ATOM 2051 N N . GLU A 1 258 ? 8.507 -49.826 26.463 1.00 94.75 258 GLU A N 1
ATOM 2052 C CA . GLU A 1 258 ? 9.237 -50.474 27.540 1.00 94.75 258 GLU A CA 1
ATOM 2053 C C . GLU A 1 258 ? 10.109 -51.642 27.062 1.00 94.75 258 GLU A C 1
ATOM 2055 O O . GLU A 1 258 ? 11.162 -51.895 27.651 1.00 94.75 258 GLU A O 1
ATOM 2060 N N . GLU A 1 259 ? 9.698 -52.355 26.010 1.00 93.19 259 GLU A N 1
ATOM 2061 C CA . GLU A 1 259 ? 10.483 -53.466 25.463 1.00 93.19 259 GLU A CA 1
ATOM 2062 C C . GLU A 1 259 ? 11.784 -52.947 24.853 1.00 93.19 259 GLU A C 1
ATOM 2064 O O . GLU A 1 259 ? 12.859 -53.481 25.136 1.00 93.19 259 GLU A O 1
ATOM 2069 N N . TRP A 1 260 ? 11.708 -51.840 24.116 1.00 93.69 260 TRP A N 1
ATOM 2070 C CA . TRP A 1 260 ? 12.877 -51.192 23.536 1.00 93.69 260 TRP A CA 1
ATOM 2071 C C . TRP A 1 260 ? 13.801 -50.558 24.581 1.00 93.69 260 TRP A C 1
ATOM 2073 O O . TRP A 1 260 ? 15.024 -50.613 24.439 1.00 93.69 260 TRP A O 1
ATOM 2083 N N . LEU A 1 261 ? 13.259 -50.010 25.676 1.00 93.81 261 LEU A N 1
ATOM 2084 C CA . LEU A 1 261 ? 14.074 -49.519 26.799 1.00 93.81 261 LEU A CA 1
ATOM 2085 C C . LEU A 1 261 ? 14.848 -50.648 27.503 1.00 93.81 261 LEU A C 1
ATOM 2087 O O . LEU A 1 261 ? 15.951 -50.420 28.012 1.00 93.81 261 LEU A O 1
ATOM 2091 N N . LYS A 1 262 ? 14.285 -51.862 27.537 1.00 93.31 262 LYS A N 1
ATOM 2092 C CA . LYS A 1 262 ? 14.904 -53.052 28.143 1.00 93.31 262 LYS A CA 1
ATOM 2093 C C . LYS A 1 262 ? 15.919 -53.750 27.236 1.00 93.31 262 LYS A C 1
ATOM 2095 O O . LYS A 1 262 ? 16.634 -54.623 27.735 1.00 93.31 262 LYS A O 1
ATOM 2100 N N . ASP A 1 263 ? 15.999 -53.401 25.951 1.00 92.19 263 ASP A N 1
ATOM 2101 C CA . ASP A 1 263 ? 16.938 -54.035 25.023 1.00 92.19 263 ASP A CA 1
ATOM 2102 C C . ASP A 1 263 ? 18.391 -53.844 25.520 1.00 92.19 263 ASP A C 1
ATOM 2104 O O . ASP A 1 263 ? 18.838 -52.708 25.710 1.00 92.19 263 ASP A O 1
ATOM 2108 N N . PRO A 1 264 ? 19.176 -54.925 25.708 1.00 89.25 264 PRO A N 1
ATOM 2109 C CA . PRO A 1 264 ? 20.577 -54.839 26.124 1.00 89.25 264 PRO A CA 1
ATOM 2110 C C . PRO A 1 264 ? 21.475 -53.980 25.218 1.00 89.25 264 PRO A C 1
ATOM 2112 O O . PRO A 1 264 ? 22.568 -53.596 25.632 1.00 89.25 264 PRO A O 1
ATOM 2115 N N . LYS A 1 265 ? 21.055 -53.700 23.978 1.00 88.31 265 LYS A N 1
ATOM 2116 C CA . LYS A 1 265 ? 21.776 -52.857 23.013 1.00 88.31 265 LYS A CA 1
ATOM 2117 C C . LYS A 1 265 ? 21.533 -51.355 23.206 1.00 88.31 265 LYS A C 1
ATOM 2119 O O . LYS A 1 265 ? 22.224 -50.566 22.558 1.00 88.31 265 LYS A O 1
ATOM 2124 N N . ARG A 1 266 ? 20.581 -50.951 24.057 1.00 92.75 266 ARG A N 1
ATOM 2125 C CA . ARG A 1 266 ? 20.170 -49.551 24.252 1.00 92.75 266 ARG A CA 1
ATOM 2126 C C . ARG A 1 266 ? 21.308 -48.679 24.792 1.00 92.75 266 ARG A C 1
ATOM 2128 O O . ARG A 1 266 ? 21.898 -49.002 25.824 1.00 92.75 266 ARG A O 1
ATOM 2135 N N . ALA A 1 267 ? 21.601 -47.553 24.136 1.00 92.31 267 ALA A N 1
ATOM 2136 C CA . ALA A 1 267 ? 22.723 -46.688 24.505 1.00 92.31 267 ALA A CA 1
ATOM 2137 C C . ALA A 1 267 ? 22.290 -45.426 25.267 1.00 92.31 267 ALA A C 1
ATOM 2139 O O . ALA A 1 267 ? 22.168 -44.360 24.692 1.00 92.31 267 ALA A O 1
ATOM 2140 N N . TYR A 1 268 ? 22.112 -45.503 26.580 1.00 91.56 268 TYR A N 1
ATOM 2141 C CA . TYR A 1 268 ? 21.693 -44.349 27.387 1.00 91.56 268 TYR A CA 1
ATOM 2142 C C . TYR A 1 268 ? 22.647 -43.125 27.329 1.00 91.56 268 TYR A C 1
ATOM 2144 O O . TYR A 1 268 ? 23.857 -43.309 27.164 1.00 91.56 268 TYR A O 1
ATOM 2152 N N . PRO A 1 269 ? 22.143 -41.885 27.524 1.00 94.50 269 PRO A N 1
ATOM 2153 C CA . PRO A 1 269 ? 20.761 -41.541 27.874 1.00 94.50 269 PRO A CA 1
ATOM 2154 C C . PRO A 1 269 ? 19.756 -41.715 26.724 1.00 94.50 269 PRO A C 1
ATOM 2156 O O . PRO A 1 269 ? 20.120 -41.650 25.553 1.00 94.50 269 PRO A O 1
ATOM 2159 N N . VAL A 1 270 ? 18.491 -41.945 27.083 1.00 93.00 270 VAL A N 1
ATOM 2160 C CA . VAL A 1 270 ? 17.333 -41.927 26.177 1.00 93.00 270 VAL A CA 1
ATOM 2161 C C . VAL A 1 270 ? 16.528 -40.660 26.448 1.00 93.00 270 VAL A C 1
ATOM 2163 O O . VAL A 1 270 ? 16.187 -40.404 27.599 1.00 93.00 270 VAL A O 1
ATOM 2166 N N . ALA A 1 271 ? 16.207 -39.897 25.407 1.00 91.25 271 ALA A N 1
ATOM 2167 C CA . ALA A 1 271 ? 15.321 -38.740 25.475 1.00 91.25 271 ALA A CA 1
ATOM 2168 C C . ALA A 1 271 ? 13.950 -39.092 24.882 1.00 91.25 271 ALA A C 1
ATOM 2170 O O . ALA A 1 271 ? 13.888 -39.626 23.775 1.00 91.25 271 ALA A O 1
ATOM 2171 N N . ILE A 1 272 ? 12.872 -38.800 25.612 1.00 90.44 272 ILE A N 1
ATOM 2172 C CA . ILE A 1 272 ? 11.484 -38.862 25.126 1.00 90.44 272 ILE A CA 1
ATOM 2173 C C . ILE A 1 272 ? 10.993 -37.422 24.989 1.00 90.44 272 ILE A C 1
ATOM 2175 O O . ILE A 1 272 ? 10.981 -36.720 25.999 1.00 90.44 272 ILE A O 1
ATOM 2179 N N . ASP A 1 273 ? 10.597 -37.000 23.786 1.00 80.62 273 ASP A N 1
ATOM 2180 C CA . ASP A 1 273 ? 10.301 -35.587 23.480 1.00 80.62 273 ASP A CA 1
ATOM 2181 C C . ASP A 1 273 ? 8.818 -35.334 23.137 1.00 80.62 273 ASP A C 1
ATOM 2183 O O . ASP A 1 273 ? 8.448 -35.299 21.958 1.00 80.62 273 ASP A O 1
ATOM 2187 N N . PRO A 1 274 ? 7.915 -35.208 24.130 1.00 79.38 274 PRO A N 1
ATOM 2188 C CA . PRO A 1 274 ? 6.593 -34.637 23.905 1.00 79.38 274 PRO A CA 1
ATOM 2189 C C . PRO A 1 274 ? 6.684 -33.109 23.781 1.00 79.38 274 PRO A C 1
ATOM 2191 O O . PRO A 1 274 ? 6.579 -32.372 24.755 1.00 79.38 274 PRO A O 1
ATOM 2194 N N . SER A 1 275 ? 6.843 -32.602 22.564 1.00 79.94 275 SER A N 1
ATOM 2195 C CA . SER A 1 275 ? 6.809 -31.156 22.313 1.00 79.94 275 SER A CA 1
ATOM 2196 C C . SER A 1 275 ? 5.385 -30.579 22.403 1.00 79.94 275 SER A C 1
ATOM 2198 O O . SER A 1 275 ? 4.406 -31.282 22.190 1.00 79.94 275 SER A O 1
ATOM 2200 N N . LEU A 1 276 ? 5.239 -29.284 22.679 1.00 82.12 276 LEU A N 1
ATOM 2201 C CA . LEU A 1 276 ? 3.991 -28.536 22.504 1.00 82.12 276 LEU A CA 1
ATOM 2202 C C . LEU A 1 276 ? 4.259 -27.389 21.531 1.00 82.12 276 LEU A C 1
ATOM 2204 O O . LEU A 1 276 ? 4.996 -26.458 21.856 1.00 82.12 276 LEU A O 1
ATOM 2208 N N . THR A 1 277 ? 3.665 -27.471 20.342 1.00 80.25 277 THR A N 1
ATOM 2209 C CA . THR A 1 277 ? 3.912 -26.571 19.209 1.00 80.25 277 THR A CA 1
ATOM 2210 C C . THR A 1 277 ? 2.662 -25.776 18.850 1.00 80.25 277 THR A C 1
ATOM 2212 O O . THR A 1 277 ? 1.538 -26.268 18.955 1.00 80.25 277 THR A O 1
ATOM 2215 N N . ILE A 1 278 ? 2.828 -24.523 18.435 1.00 79.12 278 ILE A N 1
ATOM 2216 C CA . ILE A 1 278 ? 1.717 -23.688 17.971 1.00 79.12 278 ILE A CA 1
ATOM 2217 C C . ILE A 1 278 ? 1.253 -24.162 16.596 1.00 79.12 278 ILE A C 1
ATOM 2219 O O . ILE A 1 278 ? 2.045 -24.552 15.741 1.00 79.12 278 ILE A O 1
ATOM 2223 N N . GLN A 1 279 ? -0.057 -24.135 16.360 1.00 64.38 279 GLN A N 1
ATOM 2224 C CA . GLN A 1 279 ? -0.563 -24.449 15.031 1.00 64.38 279 GLN A CA 1
ATOM 2225 C C . GLN A 1 279 ? -0.227 -23.323 14.042 1.00 64.38 279 GLN A C 1
ATOM 2227 O O . GLN A 1 279 ? -0.436 -22.149 14.338 1.00 64.38 279 GLN A O 1
ATOM 2232 N N . GLY A 1 280 ? 0.262 -23.691 12.855 1.00 57.31 280 GLY A N 1
ATOM 2233 C CA . GLY A 1 280 ? 0.637 -22.745 11.798 1.00 57.31 280 GLY A CA 1
ATOM 2234 C C . GLY A 1 280 ? 2.059 -22.189 11.916 1.00 57.31 280 GLY A C 1
ATOM 2235 O O . GLY A 1 280 ? 2.476 -21.445 11.046 1.00 57.31 280 GLY A O 1
ATOM 2236 N N . THR A 1 281 ? 2.830 -22.557 12.950 1.00 52.53 281 THR A N 1
ATOM 2237 C CA . THR A 1 281 ? 4.274 -22.236 13.023 1.00 52.53 281 THR A CA 1
ATOM 2238 C C . THR A 1 281 ? 5.170 -23.308 12.415 1.00 52.53 281 THR A C 1
ATOM 2240 O O . THR A 1 281 ? 6.361 -23.071 12.251 1.00 52.53 281 THR A O 1
ATOM 2243 N N . ASN A 1 282 ? 4.599 -24.481 12.119 1.00 50.81 282 ASN A N 1
ATOM 2244 C CA . ASN A 1 282 ? 5.305 -25.688 11.690 1.00 50.81 282 ASN A CA 1
ATOM 2245 C C . ASN A 1 282 ? 4.843 -26.162 10.307 1.00 50.81 282 ASN A C 1
ATOM 2247 O O . ASN A 1 282 ? 4.812 -27.363 10.043 1.00 50.81 282 ASN A O 1
ATOM 2251 N N . ASP A 1 283 ? 4.581 -25.241 9.378 1.00 54.88 283 ASP A N 1
ATOM 2252 C CA . ASP A 1 283 ? 4.671 -25.564 7.944 1.00 54.88 283 ASP A CA 1
ATOM 2253 C C . ASP A 1 283 ? 6.158 -25.722 7.542 1.00 54.88 283 ASP A C 1
ATOM 2255 O O . ASP A 1 283 ? 6.617 -25.270 6.496 1.00 54.88 283 ASP A O 1
ATOM 2259 N N . THR A 1 284 ? 6.952 -26.341 8.421 1.00 53.81 284 THR A N 1
ATOM 2260 C CA . THR A 1 284 ? 8.372 -26.615 8.273 1.00 53.81 284 THR A CA 1
ATOM 2261 C C . THR A 1 284 ? 8.504 -27.758 7.291 1.00 53.81 284 THR A C 1
ATOM 2263 O O . THR A 1 284 ? 8.318 -28.930 7.621 1.00 53.81 284 THR A O 1
ATOM 2266 N N . TYR A 1 285 ? 8.782 -27.425 6.038 1.00 71.19 285 TYR A N 1
ATOM 2267 C CA . TYR A 1 285 ? 9.011 -28.420 5.007 1.00 71.19 285 TYR A CA 1
ATOM 2268 C C . TYR A 1 285 ? 10.454 -28.916 5.077 1.00 71.19 285 TYR A C 1
ATOM 2270 O O . TYR A 1 285 ? 11.206 -28.711 4.128 1.00 71.19 285 TYR A O 1
ATOM 2278 N N . ASP A 1 286 ? 10.866 -29.555 6.172 1.00 90.75 286 ASP A N 1
ATOM 2279 C CA . ASP A 1 286 ? 12.031 -30.432 6.133 1.00 90.75 286 ASP A CA 1
ATOM 2280 C C . ASP A 1 286 ? 11.721 -31.836 6.665 1.00 90.75 286 ASP A C 1
ATOM 2282 O O . ASP A 1 286 ? 10.829 -32.051 7.478 1.00 90.75 286 ASP A O 1
ATOM 2286 N N . ALA A 1 287 ? 12.348 -32.830 6.042 1.00 92.00 287 ALA A N 1
ATOM 2287 C CA . ALA A 1 287 ? 12.236 -34.237 6.407 1.00 92.00 287 ALA A CA 1
ATOM 2288 C C . ALA A 1 287 ? 13.321 -35.029 5.678 1.00 92.00 287 ALA A C 1
ATOM 2290 O O . ALA A 1 287 ? 13.810 -34.615 4.621 1.00 92.00 287 ALA A O 1
ATOM 2291 N N . PHE A 1 288 ? 13.652 -36.215 6.184 1.00 94.62 288 PHE A N 1
ATOM 2292 C CA . PHE A 1 288 ? 14.363 -37.215 5.394 1.00 94.62 288 PHE A CA 1
ATOM 2293 C C . PHE A 1 288 ? 13.533 -38.487 5.217 1.00 94.62 288 PHE A C 1
ATOM 2295 O O . PHE A 1 288 ? 12.552 -38.724 5.915 1.00 94.62 288 PHE A O 1
ATOM 2302 N N . VAL A 1 289 ? 13.930 -39.307 4.250 1.00 95.38 289 VAL A N 1
ATOM 2303 C CA . VAL A 1 289 ? 13.335 -40.619 3.962 1.00 95.38 289 VAL A CA 1
ATOM 2304 C C . VAL A 1 289 ? 14.413 -41.694 4.020 1.00 95.38 289 VAL A C 1
ATOM 2306 O O . VAL A 1 289 ? 15.563 -41.395 3.706 1.00 95.38 289 VAL A O 1
ATOM 2309 N N . GLY A 1 290 ? 14.059 -42.927 4.394 1.00 94.94 290 GLY A N 1
ATOM 2310 C CA . GLY A 1 290 ? 14.978 -44.071 4.492 1.00 94.94 290 GLY A CA 1
ATOM 2311 C C . GLY A 1 290 ? 14.435 -45.324 3.800 1.00 94.94 290 GLY A C 1
ATOM 2312 O O . GLY A 1 290 ? 13.225 -45.461 3.654 1.00 94.94 290 GLY A O 1
ATOM 2313 N N . ASN A 1 291 ? 15.298 -46.257 3.384 1.00 95.88 291 ASN A N 1
ATOM 2314 C CA . ASN A 1 291 ? 14.888 -47.416 2.576 1.00 95.88 291 ASN A CA 1
ATOM 2315 C C . ASN A 1 291 ? 15.183 -48.813 3.145 1.00 95.88 291 ASN A C 1
ATOM 2317 O O . ASN A 1 291 ? 14.939 -49.789 2.433 1.00 95.88 291 ASN A O 1
ATOM 2321 N N . LYS A 1 292 ? 15.708 -48.922 4.372 1.00 92.25 292 LYS A N 1
ATOM 2322 C CA . LYS A 1 292 ? 16.220 -50.184 4.947 1.00 92.25 292 LYS A CA 1
ATOM 2323 C C . LYS A 1 292 ? 15.286 -51.388 4.792 1.00 92.25 292 LYS A C 1
ATOM 2325 O O . LYS A 1 292 ? 15.727 -52.451 4.367 1.00 92.25 292 LYS A O 1
ATOM 2330 N N . ASP A 1 293 ? 14.026 -51.224 5.176 1.00 90.25 293 ASP A N 1
ATOM 2331 C CA . ASP A 1 293 ? 12.991 -52.256 5.168 1.00 90.25 293 ASP A CA 1
ATOM 2332 C C . ASP A 1 293 ? 11.606 -51.618 4.978 1.00 90.25 293 ASP A C 1
ATOM 2334 O O . ASP A 1 293 ? 11.480 -50.396 4.891 1.00 90.25 293 ASP A O 1
ATOM 2338 N N . THR A 1 294 ? 10.555 -52.437 4.891 1.00 90.00 294 THR A N 1
ATOM 2339 C CA . THR A 1 294 ? 9.180 -51.967 4.649 1.00 90.00 294 THR A CA 1
ATOM 2340 C C . THR A 1 294 ? 8.664 -51.021 5.728 1.00 90.00 294 THR A C 1
ATOM 2342 O O . THR A 1 294 ? 7.857 -50.148 5.421 1.00 90.00 294 THR A O 1
ATOM 2345 N N . THR A 1 295 ? 9.119 -51.182 6.973 1.00 83.56 295 THR A N 1
ATOM 2346 C CA . THR A 1 295 ? 8.726 -50.308 8.080 1.00 83.56 295 THR A CA 1
ATOM 2347 C C . THR A 1 295 ? 9.366 -48.943 7.882 1.00 83.56 295 THR A C 1
ATOM 2349 O O . THR A 1 295 ? 8.655 -47.953 7.764 1.00 83.56 295 THR A O 1
ATOM 2352 N N . VAL A 1 296 ? 10.692 -48.895 7.724 1.00 85.88 296 VAL A N 1
ATOM 2353 C CA . VAL A 1 296 ? 11.448 -47.655 7.479 1.00 85.88 296 VAL A CA 1
ATOM 2354 C C . VAL A 1 296 ? 10.952 -46.925 6.225 1.00 85.88 296 VAL A C 1
ATOM 2356 O O . VAL A 1 296 ? 10.826 -45.703 6.233 1.00 85.88 296 VAL A O 1
ATOM 2359 N N . GLN A 1 297 ? 10.608 -47.659 5.164 1.00 92.25 297 GLN A N 1
ATOM 2360 C CA . GLN A 1 297 ? 10.100 -47.077 3.918 1.00 92.25 297 GLN A CA 1
ATOM 2361 C C . GLN A 1 297 ? 8.744 -46.377 4.070 1.00 92.25 297 GLN A C 1
ATOM 2363 O O . GLN A 1 297 ? 8.450 -45.461 3.299 1.00 92.25 297 GLN A O 1
ATOM 2368 N N . GLY A 1 298 ? 7.921 -46.816 5.028 1.00 87.75 298 GLY A N 1
ATOM 2369 C CA . GLY A 1 298 ? 6.622 -46.226 5.355 1.00 87.75 298 GLY A CA 1
ATOM 2370 C C . GLY A 1 298 ? 6.661 -45.202 6.492 1.00 87.75 298 GLY A C 1
ATOM 2371 O O . GLY A 1 298 ? 5.629 -44.608 6.793 1.00 87.75 298 GLY A O 1
ATOM 2372 N N . THR A 1 299 ? 7.819 -44.988 7.120 1.00 84.25 299 THR A N 1
ATOM 2373 C CA . THR A 1 299 ? 7.968 -44.067 8.250 1.00 84.25 299 THR A CA 1
ATOM 2374 C C . THR A 1 299 ? 8.242 -42.642 7.774 1.00 84.25 299 THR A C 1
ATOM 2376 O O . THR A 1 299 ? 9.044 -42.409 6.867 1.00 84.25 299 THR A O 1
ATOM 2379 N N . ASN A 1 300 ? 7.584 -41.678 8.418 1.00 86.50 300 ASN A N 1
ATOM 2380 C CA . ASN A 1 300 ? 7.869 -40.256 8.282 1.00 86.50 300 ASN A CA 1
ATOM 2381 C C . ASN A 1 300 ? 8.855 -39.804 9.372 1.00 86.50 300 ASN A C 1
ATOM 2383 O O . ASN A 1 300 ? 8.694 -40.153 10.541 1.00 86.50 300 ASN A O 1
ATOM 2387 N N . TYR A 1 301 ? 9.858 -39.017 8.981 1.00 85.88 301 TYR A N 1
ATOM 2388 C CA . TYR A 1 301 ? 10.923 -38.532 9.865 1.00 85.88 301 TYR A CA 1
ATOM 2389 C C . TYR A 1 301 ? 10.954 -36.998 9.980 1.00 85.88 301 TYR A C 1
ATOM 2391 O O . TYR A 1 301 ? 11.990 -36.433 10.322 1.00 85.88 301 TYR A O 1
ATOM 2399 N N . GLY A 1 302 ? 9.844 -36.318 9.672 1.00 81.06 302 GLY A N 1
ATOM 2400 C CA . GLY A 1 302 ? 9.779 -34.852 9.616 1.00 81.06 302 GLY A CA 1
ATOM 2401 C C . GLY A 1 302 ? 9.876 -34.142 10.967 1.00 81.06 302 GLY A C 1
ATOM 2402 O O . GLY A 1 302 ? 10.083 -32.944 10.987 1.00 81.06 302 GLY A O 1
ATOM 2403 N N . SER A 1 303 ? 9.745 -34.860 12.088 1.00 76.44 303 SER A N 1
ATOM 2404 C CA . SER A 1 303 ? 9.799 -34.286 13.443 1.00 76.44 303 SER A CA 1
ATOM 2405 C C . SER A 1 303 ? 11.153 -34.462 14.140 1.00 76.44 303 SER A C 1
ATOM 2407 O O . SER A 1 303 ? 11.268 -34.255 15.349 1.00 76.44 303 SER A O 1
ATOM 2409 N N . LEU A 1 304 ? 12.165 -34.975 13.434 1.00 80.69 304 LEU A N 1
ATOM 2410 C CA . LEU A 1 304 ? 13.476 -35.235 14.022 1.00 80.69 304 LEU A CA 1
ATOM 2411 C C . LEU A 1 304 ? 14.335 -33.980 13.995 1.00 80.69 304 LEU A C 1
ATOM 2413 O O . LEU A 1 304 ? 14.311 -33.225 13.034 1.00 80.69 304 LEU A O 1
ATOM 2417 N N . THR A 1 305 ? 15.185 -33.809 15.009 1.00 84.19 305 THR A N 1
ATOM 2418 C CA . THR A 1 305 ? 16.094 -32.653 15.162 1.00 84.19 305 THR A CA 1
ATOM 2419 C C . THR A 1 305 ? 17.281 -32.654 14.186 1.00 84.19 305 THR A C 1
ATOM 2421 O O . THR A 1 305 ? 18.223 -31.859 14.313 1.00 84.19 305 THR A O 1
ATOM 2424 N N . TYR A 1 306 ? 17.266 -33.569 13.215 1.00 88.44 306 TYR A N 1
ATOM 2425 C CA . TYR A 1 306 ? 18.314 -33.742 12.229 1.00 88.44 306 TYR A CA 1
ATOM 2426 C C . TYR A 1 306 ? 17.794 -34.249 10.879 1.00 88.44 306 TYR A C 1
ATOM 2428 O O . TYR A 1 306 ? 16.810 -34.977 10.784 1.00 88.44 306 TYR A O 1
ATOM 2436 N N . LEU A 1 307 ? 18.545 -33.923 9.831 1.00 93.19 307 LEU A N 1
ATOM 2437 C CA . LEU A 1 307 ? 18.387 -34.397 8.461 1.00 93.19 307 LEU A CA 1
ATOM 2438 C C . LEU A 1 307 ? 19.589 -35.267 8.094 1.00 93.19 307 LEU A C 1
ATOM 2440 O O . LEU A 1 307 ? 20.722 -34.917 8.430 1.00 93.19 307 LEU A O 1
ATOM 2444 N N . ILE A 1 308 ? 19.380 -36.367 7.368 1.00 92.75 308 ILE A N 1
ATOM 2445 C CA . ILE A 1 308 ? 20.473 -37.265 6.971 1.00 92.75 308 ILE A CA 1
ATOM 2446 C C . ILE A 1 308 ? 20.451 -37.626 5.493 1.00 92.75 308 ILE A C 1
ATOM 2448 O O . ILE A 1 308 ? 19.402 -37.796 4.877 1.00 92.75 308 ILE A O 1
ATOM 2452 N N . THR A 1 309 ? 21.651 -37.764 4.934 1.00 93.75 309 THR A N 1
ATOM 2453 C CA . THR A 1 309 ? 21.848 -38.182 3.548 1.00 93.75 309 THR A CA 1
ATOM 2454 C C . THR A 1 309 ? 23.023 -39.150 3.429 1.00 93.75 309 THR A C 1
ATOM 2456 O O . THR A 1 309 ? 24.062 -38.934 4.051 1.00 93.75 309 THR A O 1
ATOM 2459 N N . GLY A 1 310 ? 22.877 -40.219 2.642 1.00 92.50 310 GLY A N 1
ATOM 2460 C CA . GLY A 1 310 ? 23.842 -41.331 2.559 1.00 92.50 310 GLY A CA 1
ATOM 2461 C C . GLY A 1 310 ? 23.285 -42.637 3.124 1.00 92.50 310 GLY A C 1
ATOM 2462 O O . GLY A 1 310 ? 22.077 -42.749 3.317 1.00 92.50 310 GLY A O 1
ATOM 2463 N N . THR A 1 311 ? 24.136 -43.633 3.369 1.00 91.12 311 THR A N 1
ATOM 2464 C CA . THR A 1 311 ? 23.713 -44.929 3.923 1.00 91.12 311 THR A CA 1
ATOM 2465 C C . THR A 1 311 ? 23.967 -45.000 5.428 1.00 91.12 311 THR A C 1
ATOM 2467 O O . THR A 1 311 ? 25.048 -44.655 5.895 1.00 91.12 311 THR A O 1
ATOM 2470 N N . TYR A 1 312 ? 22.984 -45.484 6.192 1.00 87.75 312 TYR A N 1
ATOM 2471 C CA . TYR A 1 312 ? 23.096 -45.726 7.633 1.00 87.75 312 TYR A CA 1
ATOM 2472 C C . TYR A 1 312 ? 22.493 -47.075 8.038 1.00 87.75 312 TYR A C 1
ATOM 2474 O O . TYR A 1 312 ? 21.525 -47.533 7.434 1.00 87.75 312 TYR A O 1
ATOM 2482 N N . THR A 1 313 ? 23.017 -47.707 9.091 1.00 84.12 313 THR A N 1
ATOM 2483 C CA . THR A 1 313 ? 22.593 -49.054 9.520 1.00 84.12 313 THR A CA 1
ATOM 2484 C C . THR A 1 313 ? 21.122 -49.139 9.921 1.00 84.12 313 THR A C 1
ATOM 2486 O O . THR A 1 313 ? 20.500 -50.189 9.746 1.00 84.12 313 THR A O 1
ATOM 2489 N N . ASP A 1 314 ? 20.552 -48.049 10.433 1.00 82.50 314 ASP A N 1
ATOM 2490 C CA . ASP A 1 314 ? 19.176 -48.043 10.944 1.00 82.50 314 ASP A CA 1
ATOM 2491 C C . ASP A 1 314 ? 18.153 -47.587 9.902 1.00 82.50 314 ASP A C 1
ATOM 2493 O O . ASP A 1 314 ? 16.995 -47.976 9.997 1.00 82.50 314 ASP A O 1
ATOM 2497 N N . TYR A 1 315 ? 18.590 -46.863 8.865 1.00 87.50 315 TYR A N 1
ATOM 2498 C CA . TYR A 1 315 ? 17.700 -46.239 7.876 1.00 87.50 315 TYR A CA 1
ATOM 2499 C C . TYR A 1 315 ? 17.944 -46.692 6.429 1.00 87.50 315 TYR A C 1
ATOM 2501 O O . TYR A 1 315 ? 17.108 -46.443 5.563 1.00 87.50 315 TYR A O 1
ATOM 2509 N N . GLY A 1 316 ? 19.044 -47.393 6.140 1.00 92.75 316 GLY A N 1
ATOM 2510 C CA . GLY A 1 316 ? 19.444 -47.719 4.770 1.00 92.75 316 GLY A CA 1
ATOM 2511 C C . GLY A 1 316 ? 19.927 -46.467 4.038 1.00 92.75 316 GLY A C 1
ATOM 2512 O O . GLY A 1 316 ? 20.561 -45.607 4.648 1.00 92.75 316 GLY A O 1
ATOM 2513 N N . ILE A 1 317 ? 19.626 -46.356 2.745 1.00 96.19 317 ILE A N 1
ATOM 2514 C CA . ILE A 1 317 ? 19.842 -45.143 1.950 1.00 96.19 317 ILE A CA 1
ATOM 2515 C C . ILE A 1 317 ? 18.871 -44.064 2.415 1.00 96.19 317 ILE A C 1
ATOM 2517 O O . ILE A 1 317 ? 17.669 -44.307 2.509 1.00 96.19 317 ILE A O 1
ATOM 2521 N N . THR A 1 318 ? 19.397 -42.862 2.637 1.00 95.69 318 THR A N 1
ATOM 2522 C CA . THR A 1 318 ? 18.647 -41.706 3.119 1.00 95.69 318 THR A CA 1
ATOM 2523 C C . THR A 1 318 ? 18.791 -40.485 2.224 1.00 95.69 318 THR A C 1
ATOM 2525 O O . THR A 1 318 ? 19.841 -40.263 1.610 1.00 95.69 318 THR A O 1
ATOM 2528 N N . ARG A 1 319 ? 17.714 -39.699 2.138 1.00 97.44 319 ARG A N 1
ATOM 2529 C CA . ARG A 1 319 ? 17.612 -38.472 1.332 1.00 97.44 319 ARG A CA 1
ATOM 2530 C C . ARG A 1 319 ? 16.827 -37.427 2.106 1.00 97.44 319 ARG A C 1
ATOM 2532 O O . ARG A 1 319 ? 15.772 -37.764 2.636 1.00 97.44 319 ARG A O 1
ATOM 2539 N N . SER A 1 320 ? 17.290 -36.182 2.103 1.00 97.25 320 SER A N 1
ATOM 2540 C CA . SER A 1 320 ? 16.594 -35.077 2.774 1.00 97.25 320 SER A CA 1
ATOM 2541 C C . SER A 1 320 ? 15.884 -34.179 1.773 1.00 97.25 320 SER A C 1
ATOM 2543 O O . SER A 1 320 ? 16.333 -34.048 0.631 1.00 97.25 320 SER A O 1
ATOM 2545 N N . PHE A 1 321 ? 14.816 -33.531 2.219 1.00 97.31 321 PHE A N 1
ATOM 2546 C CA . PHE A 1 321 ? 14.041 -32.541 1.479 1.00 97.31 321 PHE A CA 1
ATOM 2547 C C . PHE A 1 321 ? 13.873 -31.290 2.336 1.00 97.31 321 PHE A C 1
ATOM 2549 O O . PHE A 1 321 ? 13.712 -31.418 3.546 1.00 97.31 321 PHE A O 1
ATOM 2556 N N . ILE A 1 322 ? 13.958 -30.109 1.718 1.00 95.88 322 ILE A N 1
ATOM 2557 C CA . ILE A 1 322 ? 13.823 -28.804 2.384 1.00 95.88 322 ILE A CA 1
ATOM 2558 C C . ILE A 1 322 ? 13.054 -27.840 1.464 1.00 95.88 322 ILE A C 1
ATOM 2560 O O . ILE A 1 322 ? 13.447 -27.686 0.307 1.00 95.88 322 ILE A O 1
ATOM 2564 N N . LYS A 1 323 ? 12.004 -27.161 1.941 1.00 92.25 323 LYS A N 1
ATOM 2565 C CA . LYS A 1 323 ? 11.284 -26.079 1.233 1.00 92.25 323 LYS A CA 1
ATOM 2566 C C . LYS A 1 323 ? 11.097 -24.870 2.164 1.00 92.25 323 LYS A C 1
ATOM 2568 O O . LYS A 1 323 ? 10.612 -25.008 3.278 1.00 92.25 323 LYS A O 1
ATOM 2573 N N . PHE A 1 324 ? 11.473 -23.683 1.687 1.00 89.25 324 PHE A N 1
ATOM 2574 C CA . PHE A 1 324 ? 11.290 -22.412 2.401 1.00 89.25 324 PHE A CA 1
ATOM 2575 C C . PHE A 1 324 ? 10.001 -21.726 1.951 1.00 89.25 324 PHE A C 1
ATOM 2577 O O . PHE A 1 324 ? 9.654 -21.798 0.769 1.00 89.25 324 PHE A O 1
ATOM 2584 N N . GLN A 1 325 ? 9.339 -21.019 2.865 1.00 84.69 325 GLN A N 1
ATOM 2585 C CA . GLN A 1 325 ? 8.291 -20.059 2.526 1.00 84.69 325 GLN A CA 1
ATOM 2586 C C . GLN A 1 325 ? 8.948 -18.715 2.201 1.00 84.69 325 GLN A C 1
ATOM 2588 O O . GLN A 1 325 ? 9.374 -17.991 3.094 1.00 84.69 325 GLN A O 1
ATOM 2593 N N . LEU A 1 326 ? 9.078 -18.433 0.907 1.00 86.62 326 LEU A N 1
ATOM 2594 C CA . LEU A 1 326 ? 9.811 -17.274 0.400 1.00 86.62 326 LEU A CA 1
ATOM 2595 C C . LEU A 1 326 ? 9.078 -15.971 0.727 1.00 86.62 326 LEU A C 1
ATOM 2597 O O . LEU A 1 326 ? 7.909 -15.822 0.372 1.00 86.62 326 LEU A O 1
ATOM 2601 N N . GLN A 1 327 ? 9.789 -15.039 1.352 1.00 85.38 327 GLN A N 1
ATOM 2602 C CA . GLN A 1 327 ? 9.317 -13.691 1.661 1.00 85.38 327 GLN A CA 1
ATOM 2603 C C . GLN A 1 327 ? 9.639 -12.755 0.486 1.00 85.38 327 GLN A C 1
ATOM 2605 O O . GLN A 1 327 ? 10.564 -13.057 -0.275 1.00 85.38 327 GLN A O 1
ATOM 2610 N N . PRO A 1 328 ? 8.907 -11.643 0.286 1.00 81.44 328 PRO A N 1
ATOM 2611 C CA . PRO A 1 328 ? 9.069 -10.800 -0.896 1.00 81.44 328 PRO A CA 1
ATOM 2612 C C . PRO A 1 328 ? 10.442 -10.132 -0.881 1.00 81.44 328 PRO A C 1
ATOM 2614 O O . PRO A 1 328 ? 11.004 -9.870 0.181 1.00 81.44 328 PRO A O 1
ATOM 2617 N N . LEU A 1 329 ? 10.974 -9.833 -2.064 1.00 84.69 329 LEU A N 1
ATOM 2618 C CA . LEU A 1 329 ? 12.110 -8.920 -2.189 1.00 84.69 329 LEU A CA 1
ATOM 2619 C C . LEU A 1 329 ? 11.585 -7.514 -2.487 1.00 84.69 329 LEU A C 1
ATOM 2621 O O . LEU A 1 329 ? 10.482 -7.354 -3.004 1.00 84.69 329 LEU A O 1
ATOM 2625 N N . LEU A 1 330 ? 12.402 -6.502 -2.202 1.00 80.12 330 LEU A N 1
ATOM 2626 C CA . LEU A 1 330 ? 12.102 -5.110 -2.551 1.00 80.12 330 LEU A CA 1
ATOM 2627 C C . LEU A 1 330 ? 11.871 -4.934 -4.062 1.00 80.12 330 LEU A C 1
ATOM 2629 O O . LEU A 1 330 ? 12.499 -5.624 -4.872 1.00 80.12 330 LEU A O 1
ATOM 2633 N N . SER A 1 331 ? 11.036 -3.961 -4.437 1.00 79.62 331 SER A N 1
ATOM 2634 C CA . SER A 1 331 ? 10.743 -3.652 -5.841 1.00 79.62 331 SER A CA 1
ATOM 2635 C C . SER A 1 331 ? 12.021 -3.393 -6.644 1.00 79.62 331 SER A C 1
ATOM 2637 O O . SER A 1 331 ? 12.959 -2.738 -6.184 1.00 79.62 331 SER A O 1
ATOM 2639 N N . GLY A 1 332 ? 12.091 -3.969 -7.846 1.00 77.94 332 GLY A N 1
ATOM 2640 C CA . GLY A 1 332 ? 13.283 -3.913 -8.702 1.00 77.94 332 GLY A CA 1
ATOM 2641 C C . GLY A 1 332 ? 14.469 -4.788 -8.254 1.00 77.94 332 GLY A C 1
ATOM 2642 O O . GLY A 1 332 ? 15.585 -4.594 -8.752 1.00 77.94 332 GLY A O 1
ATOM 2643 N N . ALA A 1 333 ? 14.277 -5.744 -7.336 1.00 85.50 333 ALA A N 1
ATOM 2644 C CA . ALA A 1 333 ? 15.332 -6.657 -6.891 1.00 85.50 333 ALA A CA 1
ATOM 2645 C C . ALA A 1 333 ? 15.922 -7.513 -8.028 1.00 85.50 333 ALA A C 1
ATOM 2647 O O . ALA A 1 333 ? 15.222 -8.157 -8.805 1.00 85.50 333 ALA A O 1
ATOM 2648 N N . GLN A 1 334 ? 17.252 -7.582 -8.068 1.00 87.62 334 GLN A N 1
ATOM 2649 C CA . GLN A 1 334 ? 18.032 -8.406 -8.990 1.00 87.62 334 GLN A CA 1
ATOM 2650 C C . GLN A 1 334 ? 18.908 -9.379 -8.197 1.00 87.62 334 GLN A C 1
ATOM 2652 O O . GLN A 1 334 ? 19.922 -8.987 -7.614 1.00 87.62 334 GLN A O 1
ATOM 2657 N N . ILE A 1 335 ? 18.519 -10.659 -8.161 1.00 92.75 335 ILE A N 1
ATOM 2658 C CA . ILE A 1 335 ? 19.215 -11.698 -7.383 1.00 92.75 335 ILE A CA 1
ATOM 2659 C C . ILE A 1 335 ? 20.586 -11.995 -7.998 1.00 92.75 335 ILE A C 1
ATOM 2661 O O . ILE A 1 335 ? 20.691 -12.532 -9.107 1.00 92.75 335 ILE A O 1
ATOM 2665 N N . SER A 1 336 ? 21.651 -11.721 -7.248 1.00 94.50 336 SER A N 1
ATOM 2666 C CA . SER A 1 336 ? 23.036 -12.014 -7.628 1.00 94.50 336 SER A CA 1
ATOM 2667 C C . SER A 1 336 ? 23.525 -13.364 -7.097 1.00 94.50 336 SER A C 1
ATOM 2669 O O . SER A 1 336 ? 24.348 -14.000 -7.752 1.00 94.50 336 SER A O 1
ATOM 2671 N N . SER A 1 337 ? 23.001 -13.831 -5.958 1.00 97.00 337 SER A N 1
ATOM 2672 C CA . SER A 1 337 ? 23.346 -15.125 -5.351 1.00 97.00 337 SER A CA 1
ATOM 2673 C C . SER A 1 337 ? 22.197 -15.646 -4.487 1.00 97.00 337 SER A C 1
ATOM 2675 O O . SER A 1 337 ? 21.557 -14.865 -3.794 1.00 97.00 337 SER A O 1
ATOM 2677 N N . ALA A 1 338 ? 21.977 -16.960 -4.447 1.00 98.00 338 ALA A N 1
ATOM 2678 C CA . ALA A 1 338 ? 21.129 -17.608 -3.444 1.00 98.00 338 ALA A CA 1
ATOM 2679 C C . ALA A 1 338 ? 21.790 -18.892 -2.930 1.00 98.00 338 ALA A C 1
ATOM 2681 O O . ALA A 1 338 ? 22.238 -19.725 -3.723 1.00 98.00 338 ALA A O 1
ATOM 2682 N N . ARG A 1 339 ? 21.873 -19.051 -1.605 1.00 98.31 339 ARG A N 1
ATOM 2683 C CA . ARG A 1 339 ? 22.596 -20.156 -0.965 1.00 98.31 339 ARG A CA 1
ATOM 2684 C C . ARG A 1 339 ? 21.842 -20.777 0.199 1.00 98.31 339 ARG A C 1
ATOM 2686 O O . ARG A 1 339 ? 21.438 -20.076 1.117 1.00 98.31 339 ARG A O 1
ATOM 2693 N N . LEU A 1 340 ? 21.730 -22.102 0.189 1.00 98.00 340 LEU A N 1
ATOM 2694 C CA . LEU A 1 340 ? 21.226 -22.892 1.313 1.00 98.00 340 LEU A CA 1
ATOM 2695 C C . LEU A 1 340 ? 22.375 -23.145 2.279 1.00 98.00 340 LEU A C 1
ATOM 2697 O O . LEU A 1 340 ? 23.401 -23.656 1.840 1.00 98.00 340 LEU A O 1
ATOM 2701 N N . TYR A 1 341 ? 22.192 -22.849 3.561 1.00 97.56 341 TYR A N 1
ATOM 2702 C CA . TYR A 1 341 ? 23.152 -23.129 4.625 1.00 97.56 341 TYR A CA 1
ATOM 2703 C C . TYR A 1 341 ? 22.598 -24.186 5.577 1.00 97.56 341 TYR A C 1
ATOM 2705 O O . TYR A 1 341 ? 21.470 -24.063 6.052 1.00 97.56 341 TYR A O 1
ATOM 2713 N N . LEU A 1 342 ? 23.409 -25.207 5.868 1.00 97.00 342 LEU A N 1
ATOM 2714 C CA . LEU A 1 342 ? 23.090 -26.281 6.811 1.00 97.00 342 LEU A CA 1
ATOM 2715 C C . LEU A 1 342 ? 24.269 -26.528 7.753 1.00 97.00 342 LEU A C 1
ATOM 2717 O O . LEU A 1 342 ? 25.424 -26.551 7.321 1.00 97.00 342 LEU A O 1
ATOM 2721 N N . ASN A 1 343 ? 23.980 -26.792 9.027 1.00 96.06 343 ASN A N 1
ATOM 2722 C CA . ASN A 1 343 ? 24.997 -27.140 10.018 1.00 96.06 343 ASN A CA 1
ATOM 2723 C C . ASN A 1 343 ? 25.114 -28.650 10.182 1.00 96.06 343 ASN A C 1
ATOM 2725 O O . ASN A 1 343 ? 24.176 -29.313 10.621 1.00 96.06 343 ASN A O 1
ATOM 2729 N N . GLN A 1 344 ? 26.286 -29.193 9.862 1.00 93.56 344 GLN A N 1
ATOM 2730 C CA . GLN A 1 344 ? 26.626 -30.583 10.129 1.00 93.56 344 GLN A CA 1
ATOM 2731 C C . GLN A 1 344 ? 27.141 -30.738 11.562 1.00 93.56 344 GLN A C 1
ATOM 2733 O O . GLN A 1 344 ? 27.988 -29.961 12.000 1.00 93.56 344 GLN A O 1
ATOM 2738 N N . TYR A 1 345 ? 26.712 -31.791 12.262 1.00 89.25 345 TYR A N 1
ATOM 2739 C CA . TYR A 1 345 ? 27.169 -32.077 13.632 1.00 89.25 345 TYR A CA 1
ATOM 2740 C C . TYR A 1 345 ? 27.996 -33.368 13.778 1.00 89.25 345 TYR A C 1
ATOM 2742 O O . TYR A 1 345 ? 28.558 -33.608 14.844 1.00 89.25 345 TYR A O 1
ATOM 2750 N N . SER A 1 346 ? 28.110 -34.191 12.728 1.00 78.88 346 SER A N 1
ATOM 2751 C CA . SER A 1 346 ? 28.901 -35.435 12.747 1.00 78.88 346 SER A CA 1
ATOM 2752 C C . SER A 1 346 ? 30.371 -35.226 12.333 1.00 78.88 346 SER A C 1
ATOM 2754 O O . SER A 1 346 ? 30.679 -34.384 11.486 1.00 78.88 346 SER A O 1
ATOM 2756 N N . THR A 1 347 ? 31.295 -36.008 12.907 1.00 64.25 347 THR A N 1
ATOM 2757 C CA . THR A 1 347 ? 32.755 -35.929 12.686 1.00 64.25 347 THR A CA 1
ATOM 2758 C C . THR A 1 347 ? 33.277 -37.071 11.802 1.00 64.25 347 THR A C 1
ATOM 2760 O O . THR A 1 347 ? 34.109 -37.871 12.229 1.00 64.25 347 THR A O 1
ATOM 2763 N N . VAL A 1 348 ? 32.774 -37.162 10.569 1.00 67.06 348 VAL A N 1
ATOM 2764 C CA . VAL A 1 348 ? 33.105 -38.220 9.586 1.00 67.06 348 VAL A CA 1
ATOM 2765 C C . VAL A 1 348 ? 34.040 -37.732 8.464 1.00 67.06 348 VAL A C 1
ATOM 2767 O O . VAL A 1 348 ? 34.265 -36.533 8.303 1.00 67.06 348 VAL A O 1
ATOM 2770 N N . ALA A 1 349 ? 34.570 -38.665 7.659 1.00 82.31 349 ALA A N 1
ATOM 2771 C CA . ALA A 1 349 ? 35.401 -38.375 6.484 1.00 82.31 349 ALA A CA 1
ATOM 2772 C C . ALA A 1 349 ? 34.712 -37.422 5.487 1.00 82.31 349 ALA A C 1
ATOM 2774 O O . ALA A 1 349 ? 33.481 -37.368 5.413 1.00 82.31 349 ALA A O 1
ATOM 2775 N N . ASN A 1 350 ? 35.507 -36.691 4.698 1.00 88.69 350 ASN A N 1
ATOM 2776 C CA . ASN A 1 350 ? 34.998 -35.798 3.653 1.00 88.69 350 ASN A CA 1
ATOM 2777 C C . ASN A 1 350 ? 34.165 -36.585 2.631 1.00 88.69 350 ASN A C 1
ATOM 2779 O O . ASN A 1 350 ? 34.659 -37.554 2.059 1.00 88.69 350 ASN A O 1
ATOM 2783 N N . GLN A 1 351 ? 32.928 -36.154 2.384 1.00 91.44 351 GLN A N 1
ATOM 2784 C CA . GLN A 1 351 ? 32.056 -36.729 1.354 1.00 91.44 351 GLN A CA 1
ATOM 2785 C C . GLN A 1 351 ? 31.352 -35.628 0.570 1.00 91.44 351 GLN A C 1
ATOM 2787 O O . GLN A 1 351 ? 31.061 -34.563 1.115 1.00 91.44 351 GLN A O 1
ATOM 2792 N N . GLN A 1 352 ? 31.041 -35.892 -0.694 1.00 94.94 352 GLN A N 1
ATOM 2793 C CA . GLN A 1 352 ? 30.283 -34.967 -1.526 1.00 94.94 352 GLN A CA 1
ATOM 2794 C C . GLN A 1 352 ? 28.774 -35.148 -1.312 1.00 94.94 352 GLN A C 1
ATOM 2796 O O . GLN A 1 352 ? 28.240 -36.256 -1.418 1.00 94.94 352 GLN A O 1
ATOM 2801 N N . VAL A 1 353 ? 28.084 -34.036 -1.056 1.00 97.06 353 VAL A N 1
ATOM 2802 C CA . VAL A 1 353 ? 26.623 -33.965 -0.961 1.00 97.06 353 VAL A CA 1
ATOM 2803 C C . VAL A 1 353 ? 26.095 -33.089 -2.093 1.00 97.06 353 VAL A C 1
ATOM 2805 O O . VAL A 1 353 ? 26.500 -31.935 -2.253 1.00 97.06 353 VAL A O 1
ATOM 2808 N N . ASN A 1 354 ? 25.186 -33.654 -2.874 1.00 98.25 354 ASN A N 1
ATOM 2809 C CA . ASN A 1 354 ? 24.562 -33.055 -4.043 1.00 98.25 354 ASN A CA 1
ATOM 2810 C C . ASN A 1 354 ? 23.210 -32.425 -3.684 1.00 98.25 354 ASN A C 1
ATOM 2812 O O . ASN A 1 354 ? 22.462 -32.979 -2.874 1.00 98.25 354 ASN A O 1
ATOM 2816 N N . LEU A 1 355 ? 22.886 -31.310 -4.339 1.00 98.44 355 LEU A N 1
ATOM 2817 C CA . LEU A 1 355 ? 21.616 -30.600 -4.236 1.00 98.44 355 LEU A CA 1
ATOM 2818 C C . LEU A 1 355 ? 20.836 -30.722 -5.552 1.00 98.44 355 LEU A C 1
ATOM 2820 O O . LEU A 1 355 ? 21.379 -30.465 -6.629 1.00 98.44 355 LEU A O 1
ATOM 2824 N N . TYR A 1 356 ? 19.557 -31.079 -5.461 1.00 98.44 356 TYR A N 1
ATOM 2825 C CA . TYR A 1 356 ? 18.650 -31.212 -6.603 1.00 98.44 356 TYR A CA 1
ATOM 2826 C C . TYR A 1 356 ? 17.390 -30.358 -6.400 1.00 98.44 356 TYR A C 1
ATOM 2828 O O . TYR A 1 356 ? 16.880 -30.326 -5.280 1.00 98.44 356 TYR A O 1
ATOM 2836 N N . PRO A 1 357 ? 16.834 -29.716 -7.445 1.00 97.38 357 PRO A N 1
ATOM 2837 C CA . PRO A 1 357 ? 15.514 -29.094 -7.373 1.00 97.38 357 PRO A CA 1
ATOM 2838 C C . PRO A 1 357 ? 14.438 -30.167 -7.189 1.00 97.38 357 PRO A C 1
ATOM 2840 O O . PRO A 1 357 ? 14.501 -31.215 -7.837 1.00 97.38 357 PRO A O 1
ATOM 2843 N N . VAL A 1 358 ? 13.433 -29.906 -6.359 1.00 96.44 358 VAL A N 1
ATOM 2844 C CA . VAL A 1 358 ? 12.216 -30.727 -6.301 1.00 96.44 358 VAL A CA 1
ATOM 2845 C C . VAL A 1 358 ? 11.227 -30.219 -7.354 1.00 96.44 358 VAL A C 1
ATOM 2847 O O . VAL A 1 358 ? 11.143 -29.023 -7.615 1.00 96.44 358 VAL A O 1
ATOM 2850 N N . THR A 1 359 ? 10.506 -31.131 -8.004 1.00 95.00 359 THR A N 1
ATOM 2851 C CA . THR A 1 359 ? 9.662 -30.833 -9.183 1.00 95.00 359 THR A CA 1
ATOM 2852 C C . THR A 1 359 ? 8.190 -31.202 -8.998 1.00 95.00 359 THR A C 1
ATOM 2854 O O . THR A 1 359 ? 7.373 -30.918 -9.872 1.00 95.00 359 THR A O 1
ATOM 2857 N N . SER A 1 360 ? 7.836 -31.801 -7.861 1.00 93.31 360 SER A N 1
ATOM 2858 C CA . SER A 1 360 ? 6.462 -32.142 -7.495 1.00 93.31 360 SER A CA 1
ATOM 2859 C C . SER A 1 360 ? 6.182 -31.773 -6.041 1.00 93.31 360 SER A C 1
ATOM 2861 O O . SER A 1 360 ? 7.092 -31.772 -5.212 1.00 93.31 360 SER A O 1
ATOM 2863 N N . ASN A 1 361 ? 4.914 -31.512 -5.724 1.00 90.06 361 ASN A N 1
ATOM 2864 C CA . ASN A 1 361 ? 4.490 -31.172 -4.369 1.00 90.06 361 ASN A CA 1
ATOM 2865 C C . ASN A 1 361 ? 4.762 -32.312 -3.364 1.00 90.06 361 ASN A C 1
ATOM 2867 O O . ASN A 1 361 ? 4.784 -33.486 -3.742 1.00 90.06 361 ASN A O 1
ATOM 2871 N N . TRP A 1 362 ? 4.954 -31.960 -2.093 1.00 91.19 362 TRP A N 1
ATOM 2872 C CA . TRP A 1 362 ? 5.176 -32.883 -0.977 1.00 91.19 362 TRP A CA 1
ATOM 2873 C C . TRP A 1 362 ? 4.887 -32.197 0.366 1.00 91.19 362 TRP A C 1
ATOM 2875 O O . TRP A 1 362 ? 4.759 -30.978 0.435 1.00 91.19 362 TRP A O 1
ATOM 2885 N N . SER A 1 363 ? 4.786 -32.983 1.439 1.00 87.19 363 SER A N 1
ATOM 2886 C CA . SER A 1 363 ? 4.521 -32.488 2.793 1.00 87.19 363 SER A CA 1
ATOM 2887 C C . SER A 1 363 ? 5.435 -33.172 3.807 1.00 87.19 363 SER A C 1
ATOM 2889 O O . SER A 1 363 ? 5.576 -34.397 3.791 1.00 87.19 363 SER A O 1
ATOM 2891 N N . SER A 1 364 ? 6.043 -32.395 4.705 1.00 84.94 364 SER A N 1
ATOM 2892 C CA . SER A 1 364 ? 6.942 -32.900 5.751 1.00 84.94 364 SER A CA 1
ATOM 2893 C C . SER A 1 364 ? 6.257 -33.837 6.740 1.00 84.94 364 SER A C 1
ATOM 2895 O O . SER A 1 364 ? 6.922 -34.725 7.256 1.00 84.94 364 SER A O 1
ATOM 2897 N N . SER A 1 365 ? 4.940 -33.726 6.942 1.00 79.12 365 SER A N 1
ATOM 2898 C CA . SER A 1 365 ? 4.176 -34.579 7.865 1.00 79.12 365 SER A CA 1
ATOM 2899 C C . SER A 1 365 ? 3.777 -35.941 7.284 1.00 79.12 365 SER A C 1
ATOM 2901 O O . SER A 1 365 ? 3.273 -36.798 8.006 1.00 79.12 365 SER A O 1
ATOM 2903 N N . SER A 1 366 ? 3.978 -36.159 5.980 1.00 85.88 366 SER A N 1
ATOM 2904 C CA . SER A 1 366 ? 3.534 -37.385 5.295 1.00 85.88 366 SER A CA 1
ATOM 2905 C C . SER A 1 366 ? 4.526 -37.959 4.284 1.00 85.88 366 SER A C 1
ATOM 2907 O O . SER A 1 366 ? 4.282 -39.038 3.740 1.00 85.88 366 SER A O 1
ATOM 2909 N N . VAL A 1 367 ? 5.646 -37.279 4.017 1.00 91.31 367 VAL A N 1
ATOM 2910 C CA . VAL A 1 367 ? 6.682 -37.788 3.115 1.00 91.31 367 VAL A CA 1
ATOM 2911 C C . VAL A 1 367 ? 7.383 -39.006 3.722 1.00 91.31 367 VAL A C 1
ATOM 2913 O O . VAL A 1 367 ? 7.727 -39.045 4.900 1.00 91.31 367 VAL A O 1
ATOM 2916 N N . THR A 1 368 ? 7.580 -40.018 2.895 1.00 94.50 368 THR A N 1
ATOM 2917 C CA . THR A 1 368 ? 8.176 -41.320 3.192 1.00 94.50 368 THR A CA 1
ATOM 2918 C C . THR A 1 368 ? 8.990 -41.752 1.975 1.00 94.50 368 THR A C 1
ATOM 2920 O O . THR A 1 368 ? 8.928 -41.126 0.912 1.00 94.50 368 THR A O 1
ATOM 2923 N N . TRP A 1 369 ? 9.736 -42.850 2.070 1.00 96.50 369 TRP A N 1
ATOM 2924 C CA . TRP A 1 369 ? 10.457 -43.364 0.903 1.00 96.50 369 TRP A CA 1
ATOM 2925 C C . TRP A 1 369 ? 9.518 -43.742 -0.247 1.00 96.50 369 TRP A C 1
ATOM 2927 O O . TRP A 1 369 ? 9.857 -43.518 -1.411 1.00 96.50 369 TRP A O 1
ATOM 2937 N N . ASN A 1 370 ? 8.334 -44.263 0.086 1.00 95.81 370 ASN A N 1
ATOM 2938 C CA . ASN A 1 370 ? 7.349 -44.771 -0.869 1.00 95.81 370 ASN A CA 1
ATOM 2939 C C . ASN A 1 370 ? 6.633 -43.674 -1.673 1.00 95.81 370 ASN A C 1
ATOM 2941 O O . ASN A 1 370 ? 6.152 -43.952 -2.769 1.00 95.81 370 ASN A O 1
ATOM 2945 N N . ASN A 1 371 ? 6.555 -42.446 -1.153 1.00 95.00 371 ASN A N 1
ATOM 2946 C CA . ASN A 1 371 ? 5.848 -41.319 -1.780 1.00 95.00 371 ASN A CA 1
ATOM 2947 C C . ASN A 1 371 ? 6.728 -40.063 -1.949 1.00 95.00 371 ASN A C 1
ATOM 2949 O O . ASN A 1 371 ? 6.203 -38.958 -2.079 1.00 95.00 371 ASN A O 1
ATOM 2953 N N . GLN A 1 372 ? 8.056 -40.216 -1.924 1.00 95.19 372 GLN A N 1
ATOM 2954 C CA . GLN A 1 372 ? 8.991 -39.098 -2.070 1.00 95.19 372 GLN A CA 1
ATOM 2955 C C . GLN A 1 372 ? 8.789 -38.345 -3.404 1.00 95.19 372 GLN A C 1
ATOM 2957 O O . GLN A 1 372 ? 8.494 -38.980 -4.422 1.00 95.19 372 GLN A O 1
ATOM 2962 N N . PRO A 1 373 ? 8.978 -37.012 -3.439 1.00 95.38 373 PRO A N 1
ATOM 2963 C CA . PRO A 1 373 ? 8.724 -36.222 -4.640 1.00 95.38 373 PRO A CA 1
ATOM 2964 C C . PRO A 1 373 ? 9.768 -36.454 -5.744 1.00 95.38 373 PRO A C 1
ATOM 2966 O O . PRO A 1 373 ? 10.902 -36.880 -5.493 1.00 95.38 373 PRO A O 1
ATOM 2969 N N . SER A 1 374 ? 9.402 -36.118 -6.985 1.00 96.69 374 SER A N 1
ATOM 2970 C CA . SER A 1 374 ? 10.321 -36.143 -8.124 1.00 96.69 374 SER A CA 1
ATOM 2971 C C . SER A 1 374 ? 11.329 -34.994 -8.054 1.00 96.69 374 SER A C 1
ATOM 2973 O O . SER A 1 374 ? 11.023 -33.892 -7.593 1.00 96.69 374 SER A O 1
ATOM 2975 N N . ILE A 1 375 ? 12.540 -35.224 -8.565 1.00 97.69 375 ILE A N 1
ATOM 2976 C CA . ILE A 1 375 ? 13.622 -34.230 -8.599 1.00 97.69 375 ILE A CA 1
ATOM 2977 C C . ILE A 1 375 ? 14.083 -33.939 -10.030 1.00 97.69 375 ILE A C 1
ATOM 2979 O O . ILE A 1 375 ? 13.920 -34.770 -10.922 1.00 97.69 375 ILE A O 1
ATOM 2983 N N . GLY A 1 376 ? 14.672 -32.762 -10.227 1.00 96.81 376 GLY A N 1
ATOM 2984 C CA . GLY A 1 376 ? 15.315 -32.359 -11.475 1.00 96.81 376 GLY A CA 1
ATOM 2985 C C . GLY A 1 376 ? 16.760 -32.853 -11.603 1.00 96.81 376 GLY A C 1
ATOM 2986 O O . GLY A 1 376 ? 17.216 -33.746 -10.886 1.00 96.81 376 GLY A O 1
ATOM 2987 N N . SER A 1 377 ? 17.504 -32.242 -12.525 1.00 96.62 377 SER A N 1
ATOM 2988 C CA . SER A 1 377 ? 18.945 -32.462 -12.682 1.00 96.62 377 SER A CA 1
ATOM 2989 C C . SER A 1 377 ? 19.748 -31.899 -11.503 1.00 96.62 377 SER A C 1
ATOM 2991 O O . SER A 1 377 ? 19.264 -31.046 -10.761 1.00 96.62 377 SER A O 1
ATOM 2993 N N . LEU A 1 378 ? 20.994 -32.361 -11.346 1.00 97.38 378 LEU A N 1
ATOM 2994 C CA . LEU A 1 378 ? 21.931 -31.836 -10.345 1.00 97.38 378 LEU A CA 1
ATOM 2995 C C . LEU A 1 378 ? 22.052 -30.310 -10.475 1.00 97.38 378 LEU A C 1
ATOM 2997 O O . LEU A 1 378 ? 22.388 -29.820 -11.550 1.00 97.38 378 LEU A O 1
ATOM 3001 N N . LEU A 1 379 ? 21.790 -29.586 -9.384 1.00 96.94 379 LEU A N 1
ATOM 3002 C CA . LEU A 1 379 ? 21.879 -28.125 -9.337 1.00 96.94 379 LEU A CA 1
ATOM 3003 C C . LEU A 1 379 ? 23.270 -27.671 -8.893 1.00 96.94 379 LEU A C 1
ATOM 3005 O O . LEU A 1 379 ? 23.909 -26.865 -9.562 1.00 96.94 379 LEU A O 1
ATOM 3009 N N . SER A 1 380 ? 23.744 -28.204 -7.767 1.00 98.12 380 SER A N 1
ATOM 3010 C CA . SER A 1 380 ? 25.065 -27.910 -7.210 1.00 98.12 380 SER A CA 1
ATOM 3011 C C . SER A 1 380 ? 25.523 -29.019 -6.257 1.00 98.12 380 SER A C 1
ATOM 3013 O O . SER A 1 380 ? 24.770 -29.940 -5.935 1.00 98.12 380 SER A O 1
ATOM 3015 N N . SER A 1 381 ? 26.776 -28.966 -5.809 1.00 97.44 381 SER A N 1
ATOM 3016 C CA . SER A 1 381 ? 27.347 -29.946 -4.881 1.00 97.44 381 SER A CA 1
ATOM 3017 C C . SER A 1 381 ? 28.391 -29.309 -3.975 1.00 97.44 381 SER A C 1
ATOM 3019 O O . SER A 1 381 ? 29.140 -28.445 -4.429 1.00 97.44 381 SER A O 1
ATOM 3021 N N . THR A 1 382 ? 28.505 -29.810 -2.746 1.00 97.12 382 THR A N 1
ATOM 3022 C CA . THR A 1 382 ? 29.470 -29.330 -1.749 1.00 97.12 382 THR A CA 1
ATOM 3023 C C . THR A 1 382 ? 30.151 -30.510 -1.064 1.00 97.12 382 THR A C 1
ATOM 3025 O O . THR A 1 382 ? 29.506 -31.502 -0.716 1.00 97.12 382 THR A O 1
ATOM 3028 N N . THR A 1 383 ? 31.466 -30.411 -0.858 1.00 95.44 383 THR A N 1
ATOM 3029 C CA . THR A 1 383 ? 32.228 -31.382 -0.063 1.00 95.44 383 THR A CA 1
ATOM 3030 C C . THR A 1 383 ? 32.057 -31.071 1.416 1.00 95.44 383 THR A C 1
ATOM 3032 O O . THR A 1 383 ? 32.463 -30.013 1.890 1.00 95.44 383 THR A O 1
ATOM 3035 N N . VAL A 1 384 ? 31.477 -32.014 2.147 1.00 94.69 384 VAL A N 1
ATOM 3036 C CA . VAL A 1 384 ? 31.122 -31.881 3.557 1.00 94.69 384 VAL A CA 1
ATOM 3037 C C . VAL A 1 384 ? 32.096 -32.704 4.405 1.00 94.69 384 VAL A C 1
ATOM 3039 O O . VAL A 1 384 ? 32.235 -33.914 4.206 1.00 94.69 384 VAL A O 1
ATOM 3042 N N . GLY A 1 385 ? 32.785 -32.053 5.345 1.00 90.62 385 GLY A N 1
ATOM 3043 C CA . GLY A 1 385 ? 33.840 -32.627 6.191 1.00 90.62 385 GLY A CA 1
ATOM 3044 C C . GLY A 1 385 ? 33.372 -32.971 7.603 1.00 90.62 385 GLY A C 1
ATOM 3045 O O . GLY A 1 385 ? 32.450 -33.773 7.740 1.00 90.62 385 GLY A O 1
ATOM 3046 N N . GLY A 1 386 ? 34.000 -32.389 8.631 1.00 89.25 386 GLY A N 1
ATOM 3047 C CA . GLY A 1 386 ? 33.587 -32.490 10.041 1.00 89.25 386 GLY A CA 1
ATOM 3048 C C . GLY A 1 386 ? 32.523 -31.459 10.442 1.00 89.25 386 GLY A C 1
ATOM 3049 O O . GLY A 1 386 ? 31.987 -30.755 9.583 1.00 89.25 386 GLY A O 1
ATOM 3050 N N . ALA A 1 387 ? 32.210 -31.363 11.736 1.00 91.94 387 ALA A N 1
ATOM 3051 C CA . ALA A 1 387 ? 31.174 -30.461 12.246 1.00 91.94 387 ALA A CA 1
ATOM 3052 C C . ALA A 1 387 ? 31.405 -28.991 11.830 1.00 91.94 387 ALA A C 1
ATOM 3054 O O . ALA A 1 387 ? 32.534 -28.502 11.885 1.00 91.94 387 ALA A O 1
ATOM 3055 N N . GLY A 1 388 ? 30.341 -28.306 11.407 1.00 92.81 388 GLY A N 1
ATOM 3056 C CA . GLY A 1 388 ? 30.387 -26.924 10.919 1.00 92.81 388 GLY A CA 1
ATOM 3057 C C . GLY A 1 388 ? 29.266 -26.584 9.932 1.00 92.81 388 GLY A C 1
ATOM 3058 O O . GLY A 1 388 ? 28.508 -27.461 9.512 1.00 92.81 388 GLY A O 1
ATOM 3059 N N . GLU A 1 389 ? 29.181 -25.308 9.559 1.00 95.56 389 GLU A N 1
ATOM 3060 C CA . GLU A 1 389 ? 28.229 -24.792 8.569 1.00 95.56 389 GLU A CA 1
ATOM 3061 C C . GLU A 1 389 ? 28.758 -25.011 7.141 1.00 95.56 389 GLU A C 1
ATOM 3063 O O . GLU A 1 389 ? 29.913 -24.709 6.833 1.00 95.56 389 GLU A O 1
ATOM 3068 N N . TYR A 1 390 ? 27.906 -25.523 6.256 1.00 97.31 390 TYR A N 1
ATOM 3069 C CA . TYR A 1 390 ? 28.190 -25.731 4.834 1.00 97.31 390 TYR A CA 1
ATOM 3070 C C . TYR A 1 390 ? 27.097 -25.079 3.992 1.00 97.31 390 TYR A C 1
ATOM 3072 O O . TYR A 1 390 ? 25.971 -24.921 4.463 1.00 97.31 390 TYR A O 1
ATOM 3080 N N . SER A 1 391 ? 27.414 -24.721 2.741 1.00 97.75 391 SER A N 1
ATOM 3081 C CA . SER A 1 391 ? 26.437 -24.111 1.835 1.00 97.75 391 SER A CA 1
ATOM 3082 C C . SER A 1 391 ? 26.415 -24.710 0.433 1.00 97.75 391 SER A C 1
ATOM 3084 O O . SER A 1 391 ? 27.419 -25.250 -0.031 1.00 97.75 391 SER A O 1
ATOM 3086 N N . TRP A 1 392 ? 25.270 -24.587 -0.239 1.00 98.38 392 TRP A N 1
ATOM 3087 C CA . TRP A 1 392 ? 25.037 -24.992 -1.628 1.00 98.38 392 TRP A CA 1
ATOM 3088 C C . TRP A 1 392 ? 24.473 -23.819 -2.425 1.00 98.38 392 TRP A C 1
ATOM 3090 O O . TRP A 1 392 ? 23.659 -23.056 -1.911 1.00 98.38 392 TRP A O 1
ATOM 3100 N N . ASP A 1 393 ? 24.892 -23.685 -3.682 1.00 97.94 393 ASP A N 1
ATOM 3101 C CA . ASP A 1 393 ? 24.380 -22.668 -4.604 1.00 97.94 393 ASP A CA 1
ATOM 3102 C C . ASP A 1 393 ? 23.053 -23.123 -5.225 1.00 97.94 393 ASP A C 1
ATOM 3104 O O . ASP A 1 393 ? 22.951 -24.240 -5.738 1.00 97.94 393 ASP A O 1
ATOM 3108 N N . LEU A 1 394 ? 22.044 -22.258 -5.176 1.00 96.75 394 LEU A N 1
ATOM 3109 C CA . LEU A 1 394 ? 20.757 -22.447 -5.842 1.00 96.75 394 LEU A CA 1
ATOM 3110 C C . LEU A 1 394 ? 20.263 -21.167 -6.533 1.00 96.75 394 LEU A C 1
ATOM 3112 O O . LEU A 1 394 ? 19.065 -20.975 -6.721 1.00 96.75 394 LEU A O 1
ATOM 3116 N N . THR A 1 395 ? 21.189 -20.299 -6.946 1.00 97.38 395 THR A N 1
ATOM 3117 C CA . THR A 1 395 ? 20.910 -18.980 -7.537 1.00 97.38 395 THR A CA 1
ATOM 3118 C C . THR A 1 395 ? 19.957 -19.042 -8.732 1.00 97.38 395 THR A C 1
ATOM 3120 O O . THR A 1 395 ? 19.009 -18.262 -8.804 1.00 97.38 395 THR A O 1
ATOM 3123 N N . SER A 1 396 ? 20.170 -19.972 -9.668 1.00 95.25 396 SER A N 1
ATOM 3124 C CA . SER A 1 396 ? 19.304 -20.122 -10.849 1.00 95.25 396 SER A CA 1
ATOM 3125 C C . SER A 1 396 ? 17.881 -20.546 -10.481 1.00 95.25 396 SER A C 1
ATOM 3127 O O . SER A 1 396 ? 16.923 -20.022 -11.043 1.00 95.25 396 SER A O 1
ATOM 3129 N N . LEU A 1 397 ? 17.744 -21.447 -9.507 1.00 95.19 397 LEU A N 1
ATOM 3130 C CA . LEU A 1 397 ? 16.454 -21.932 -9.027 1.00 95.19 397 LEU A CA 1
ATOM 3131 C C . LEU A 1 397 ? 15.695 -20.838 -8.263 1.00 95.19 397 LEU A C 1
ATOM 3133 O O . LEU A 1 397 ? 14.521 -20.610 -8.539 1.00 95.19 397 LEU A O 1
ATOM 3137 N N . ALA A 1 398 ? 16.382 -20.100 -7.384 1.00 94.50 398 ALA A N 1
ATOM 3138 C CA . ALA A 1 398 ? 15.798 -18.977 -6.656 1.00 94.50 398 ALA A CA 1
ATOM 3139 C C . ALA A 1 398 ? 15.298 -17.870 -7.597 1.00 94.50 398 ALA A C 1
ATOM 3141 O O . ALA A 1 398 ? 14.195 -17.370 -7.410 1.00 94.50 398 ALA A O 1
ATOM 3142 N N . ARG A 1 399 ? 16.048 -17.527 -8.655 1.00 93.88 399 ARG A N 1
ATOM 3143 C CA . ARG A 1 399 ? 15.565 -16.591 -9.691 1.00 93.88 399 ARG A CA 1
ATOM 3144 C C . ARG A 1 399 ? 14.269 -17.076 -10.344 1.00 93.88 399 ARG A C 1
ATOM 3146 O O . ARG A 1 399 ? 13.376 -16.270 -10.586 1.00 93.88 399 ARG A O 1
ATOM 3153 N N . GLY A 1 400 ? 14.149 -18.378 -10.602 1.00 91.75 400 GLY A N 1
ATOM 3154 C CA . GLY A 1 400 ? 12.916 -18.984 -11.108 1.00 91.75 400 GLY A CA 1
ATOM 3155 C C . GLY A 1 400 ? 11.743 -18.836 -10.136 1.00 91.75 400 GLY A C 1
ATOM 3156 O O . GLY A 1 400 ? 10.652 -18.455 -10.554 1.00 91.75 400 GLY A O 1
ATOM 3157 N N . TRP A 1 401 ? 11.976 -19.088 -8.844 1.00 91.50 401 TRP A N 1
ATOM 3158 C CA . TRP A 1 401 ? 10.957 -18.935 -7.801 1.00 91.50 401 TRP A CA 1
ATOM 3159 C C . TRP A 1 401 ? 10.476 -17.489 -7.661 1.00 91.50 401 TRP A C 1
ATOM 3161 O O . TRP A 1 401 ? 9.280 -17.233 -7.738 1.00 91.50 401 TRP A O 1
ATOM 3171 N N . TYR A 1 402 ? 11.405 -16.542 -7.519 1.00 88.94 402 TYR A N 1
ATOM 3172 C CA . TYR A 1 402 ? 11.085 -15.129 -7.294 1.00 88.94 402 TYR A CA 1
ATOM 3173 C C . TYR A 1 402 ? 10.530 -14.407 -8.519 1.00 88.94 402 TYR A C 1
ATOM 3175 O O . TYR A 1 402 ? 9.813 -13.430 -8.369 1.00 88.94 402 TYR A O 1
ATOM 3183 N N . SER A 1 403 ? 10.829 -14.880 -9.731 1.00 86.38 403 SER A N 1
ATOM 3184 C CA . SER A 1 403 ? 10.224 -14.333 -10.955 1.00 86.38 403 SER A CA 1
ATOM 3185 C C . SER A 1 403 ? 8.806 -14.846 -11.220 1.00 86.38 403 SER A C 1
ATOM 3187 O O . SER A 1 403 ? 8.206 -14.457 -12.217 1.00 86.38 403 SER A O 1
ATOM 3189 N N . GLY A 1 404 ? 8.285 -15.767 -10.400 1.00 84.94 404 GLY A N 1
ATOM 3190 C CA . GLY A 1 404 ? 6.995 -16.416 -10.650 1.00 84.94 404 GLY A CA 1
ATOM 3191 C C . GLY A 1 404 ? 7.003 -17.371 -11.853 1.00 84.94 404 GLY A C 1
ATOM 3192 O O . GLY A 1 404 ? 5.951 -17.846 -12.269 1.00 84.94 404 GLY A O 1
ATOM 3193 N N . THR A 1 405 ? 8.171 -17.699 -12.418 1.00 85.19 405 THR A N 1
ATOM 3194 C CA . THR A 1 405 ? 8.284 -18.593 -13.590 1.00 85.19 405 THR A CA 1
ATOM 3195 C C . THR A 1 405 ? 8.433 -20.065 -13.212 1.00 85.19 405 THR A C 1
ATOM 3197 O O . THR A 1 405 ? 8.161 -20.951 -14.021 1.00 85.19 405 THR A O 1
ATOM 3200 N N . THR A 1 406 ? 8.876 -20.350 -11.985 1.00 89.12 406 THR A N 1
ATOM 3201 C CA . THR A 1 406 ? 9.086 -21.706 -11.465 1.00 89.12 406 THR A CA 1
ATOM 3202 C C . THR A 1 406 ? 8.384 -21.864 -10.122 1.00 89.12 406 THR A C 1
ATOM 3204 O O . THR A 1 406 ? 8.582 -21.050 -9.226 1.00 89.12 406 THR A O 1
ATOM 3207 N N . LYS A 1 407 ? 7.612 -22.942 -9.952 1.00 89.31 407 LYS A N 1
ATOM 3208 C CA . LYS A 1 407 ? 7.000 -23.291 -8.661 1.00 89.31 407 LYS A CA 1
ATOM 3209 C C . LYS A 1 407 ? 8.053 -23.617 -7.607 1.00 89.31 407 LYS A C 1
ATOM 3211 O O . LYS A 1 407 ? 8.994 -24.370 -7.876 1.00 89.31 407 LYS A O 1
ATOM 3216 N N . ASN A 1 408 ? 7.868 -23.114 -6.391 1.00 90.88 408 ASN A N 1
ATOM 3217 C CA . ASN A 1 408 ? 8.710 -23.478 -5.260 1.00 90.88 408 ASN A CA 1
ATOM 3218 C C . ASN A 1 408 ? 8.257 -24.789 -4.592 1.00 90.88 408 ASN A C 1
ATOM 3220 O O . ASN A 1 408 ? 7.430 -24.806 -3.681 1.00 90.88 408 ASN A O 1
ATOM 3224 N N . TYR A 1 409 ? 8.876 -25.900 -4.997 1.00 91.75 409 TYR A N 1
ATOM 3225 C CA . TYR A 1 409 ? 8.763 -27.187 -4.297 1.00 91.75 409 TYR A CA 1
ATOM 3226 C C . TYR A 1 409 ? 9.970 -27.504 -3.398 1.00 91.75 409 TYR A C 1
ATOM 3228 O O . TYR A 1 409 ? 10.037 -28.589 -2.821 1.00 91.75 409 TYR A O 1
ATOM 3236 N N . GLY A 1 410 ? 10.923 -26.580 -3.261 1.00 93.94 410 GLY A N 1
ATOM 3237 C CA . GLY A 1 410 ? 12.147 -26.782 -2.490 1.00 93.94 410 GLY A CA 1
ATOM 3238 C C . GLY A 1 410 ? 13.218 -27.624 -3.187 1.00 93.94 410 GLY A C 1
ATOM 3239 O O . GLY A 1 410 ? 13.321 -27.681 -4.416 1.00 93.94 410 GLY A O 1
ATOM 3240 N N . VAL A 1 411 ? 14.069 -28.249 -2.377 1.00 97.12 411 VAL A N 1
ATOM 3241 C CA . VAL A 1 411 ? 15.297 -28.939 -2.791 1.00 97.12 411 VAL A CA 1
ATOM 3242 C C . VAL A 1 411 ? 15.465 -30.282 -2.080 1.00 97.12 411 VAL A C 1
ATOM 3244 O O . VAL A 1 411 ? 14.922 -30.502 -1.000 1.00 97.12 411 VAL A O 1
ATOM 3247 N N . SER A 1 412 ? 16.244 -31.183 -2.681 1.00 98.12 412 SER A N 1
ATOM 3248 C CA . SER A 1 412 ? 16.625 -32.477 -2.110 1.00 98.12 412 SER A CA 1
ATOM 3249 C C . SER A 1 412 ? 18.142 -32.588 -1.957 1.00 98.12 412 SER A C 1
ATOM 3251 O O . SER A 1 412 ? 18.879 -32.296 -2.902 1.00 98.12 412 SER A O 1
ATOM 3253 N N . LEU A 1 413 ? 18.603 -33.050 -0.789 1.00 97.81 413 LEU A N 1
ATOM 3254 C CA . LEU A 1 413 ? 20.008 -33.367 -0.518 1.00 97.81 413 LEU A CA 1
ATOM 3255 C C . LEU A 1 413 ? 20.262 -34.868 -0.632 1.00 97.81 413 LEU A C 1
ATOM 3257 O O . LEU A 1 413 ? 19.613 -35.683 0.036 1.00 97.81 413 LEU A O 1
ATOM 3261 N N . ARG A 1 414 ? 21.254 -35.233 -1.448 1.00 96.88 414 ARG A N 1
ATOM 3262 C CA . ARG A 1 414 ? 21.642 -36.629 -1.689 1.00 96.88 414 ARG A CA 1
ATOM 3263 C C . ARG A 1 414 ? 23.152 -36.798 -1.613 1.00 96.88 414 ARG A C 1
ATOM 3265 O O . ARG A 1 414 ? 23.899 -36.037 -2.224 1.00 96.88 414 ARG A O 1
ATOM 3272 N N . HIS A 1 415 ? 23.616 -37.812 -0.896 1.00 94.69 415 HIS A N 1
ATOM 3273 C CA . HIS A 1 415 ? 25.012 -38.228 -0.937 1.00 94.69 415 HIS A CA 1
ATOM 3274 C C . HIS A 1 415 ? 25.375 -38.664 -2.362 1.00 94.69 415 HIS A C 1
ATOM 3276 O O . HIS A 1 415 ? 24.609 -39.394 -2.984 1.00 94.69 415 HIS A O 1
ATOM 3282 N N . GLN A 1 416 ? 26.547 -38.270 -2.872 1.00 93.81 416 GLN A N 1
ATOM 3283 C CA . GLN A 1 416 ? 26.928 -38.497 -4.275 1.00 93.81 416 GLN A CA 1
ATOM 3284 C C . GLN A 1 416 ? 26.761 -39.952 -4.736 1.00 93.81 416 GLN A C 1
ATOM 3286 O O . GLN A 1 416 ? 26.266 -40.195 -5.833 1.00 93.81 416 GLN A O 1
ATOM 3291 N N . THR A 1 417 ? 27.193 -40.912 -3.915 1.00 90.12 417 THR A N 1
ATOM 3292 C CA . THR A 1 417 ? 27.123 -42.344 -4.248 1.00 90.12 417 THR A CA 1
ATOM 3293 C C . THR A 1 417 ? 25.975 -43.079 -3.571 1.00 90.12 417 THR A C 1
ATOM 3295 O O . THR A 1 417 ? 25.739 -44.233 -3.895 1.00 90.12 417 THR A O 1
ATOM 3298 N N . GLU A 1 418 ? 25.327 -42.465 -2.577 1.00 92.00 418 GLU A N 1
ATOM 3299 C CA . GLU A 1 418 ? 24.374 -43.123 -1.668 1.00 92.00 418 GLU A CA 1
ATOM 3300 C C . GLU A 1 418 ? 24.863 -44.428 -0.990 1.00 92.00 418 GLU A C 1
ATOM 3302 O O . GLU A 1 418 ? 24.092 -45.034 -0.265 1.00 92.00 418 GLU A O 1
ATOM 3307 N N . THR A 1 419 ? 26.127 -44.848 -1.139 1.00 88.06 419 THR A N 1
ATOM 3308 C CA . THR A 1 419 ? 26.683 -46.087 -0.550 1.00 88.06 419 THR A CA 1
ATOM 3309 C C . THR A 1 419 ? 27.551 -45.862 0.683 1.00 88.06 419 THR A C 1
ATOM 3311 O O . THR A 1 419 ? 27.753 -46.788 1.465 1.00 88.06 419 THR A O 1
ATOM 3314 N N . ASN A 1 420 ? 28.122 -44.665 0.831 1.00 87.06 420 ASN A N 1
ATOM 3315 C CA . ASN A 1 420 ? 29.001 -44.347 1.954 1.00 87.06 420 ASN A CA 1
ATOM 3316 C C . ASN A 1 420 ? 28.183 -43.918 3.175 1.00 87.06 420 ASN A C 1
ATOM 3318 O O . ASN A 1 420 ? 26.984 -43.646 3.069 1.00 87.06 420 ASN A O 1
ATOM 3322 N N . ASP A 1 421 ? 28.863 -43.852 4.319 1.00 84.62 421 ASP A N 1
ATOM 3323 C CA . ASP A 1 421 ? 28.273 -43.420 5.583 1.00 84.62 421 ASP A CA 1
ATOM 3324 C C . ASP A 1 421 ? 27.617 -42.032 5.484 1.00 84.62 421 ASP A C 1
ATOM 3326 O O . ASP A 1 421 ? 28.000 -41.184 4.667 1.00 84.62 421 ASP A O 1
ATOM 3330 N N . ARG A 1 422 ? 26.605 -41.817 6.325 1.00 87.69 422 ARG A N 1
ATOM 3331 C CA . ARG A 1 422 ? 25.726 -40.648 6.281 1.00 87.69 422 ARG A CA 1
ATOM 3332 C C . ARG A 1 422 ? 26.446 -39.333 6.600 1.00 87.69 422 ARG A C 1
ATOM 3334 O O . ARG A 1 422 ? 27.371 -39.273 7.411 1.00 87.69 422 ARG A O 1
ATOM 3341 N N . LYS A 1 423 ? 25.924 -38.236 6.050 1.00 91.81 423 LYS A N 1
ATOM 3342 C CA . LYS A 1 423 ? 26.094 -36.882 6.596 1.00 91.81 423 LYS A CA 1
ATOM 3343 C C . LYS A 1 423 ? 24.828 -36.469 7.336 1.00 91.81 423 LYS A C 1
ATOM 3345 O O . LYS A 1 423 ? 23.731 -36.747 6.856 1.00 91.81 423 LYS A O 1
ATOM 3350 N N . SER A 1 424 ? 25.001 -35.809 8.480 1.00 91.88 424 SER A N 1
ATOM 3351 C CA . SER A 1 424 ? 23.912 -35.437 9.390 1.00 91.88 424 SER A CA 1
ATOM 3352 C C . SER A 1 424 ? 23.910 -33.936 9.653 1.00 91.88 424 SER A C 1
ATOM 3354 O O . SER A 1 424 ? 24.885 -33.400 10.185 1.00 91.88 424 SER A O 1
ATOM 3356 N N . PHE A 1 425 ? 22.813 -33.275 9.301 1.00 95.19 425 PHE A N 1
ATOM 3357 C CA . PHE A 1 425 ? 22.599 -31.837 9.442 1.00 95.19 425 PHE A CA 1
ATOM 3358 C C . PHE A 1 425 ? 21.525 -31.547 10.489 1.00 95.19 425 PHE A C 1
ATOM 3360 O O . PHE A 1 425 ? 20.692 -32.406 10.751 1.00 95.19 425 PHE A O 1
ATOM 3367 N N . ARG A 1 426 ? 21.523 -30.357 11.090 1.00 92.62 426 ARG A N 1
ATOM 3368 C CA . ARG A 1 426 ? 20.407 -29.898 11.934 1.00 92.62 426 ARG A CA 1
ATOM 3369 C C . ARG A 1 426 ? 19.176 -29.591 11.073 1.00 92.62 426 ARG A C 1
ATOM 3371 O O . ARG A 1 426 ? 19.331 -29.034 9.988 1.00 92.62 426 ARG A O 1
ATOM 3378 N N . SER A 1 427 ? 17.994 -29.973 11.550 1.00 90.62 427 SER A N 1
ATOM 3379 C CA . SER A 1 427 ? 16.695 -29.622 10.951 1.00 90.62 427 SER A CA 1
ATOM 3380 C C . SER A 1 427 ? 16.112 -28.364 11.605 1.00 90.62 427 SER A C 1
ATOM 3382 O O . SER A 1 427 ? 16.687 -27.837 12.567 1.00 90.62 427 SER A O 1
ATOM 3384 N N . SER A 1 428 ? 14.959 -27.897 11.122 1.00 86.50 428 SER A N 1
ATOM 3385 C CA . SER A 1 428 ? 14.161 -26.865 11.798 1.00 86.50 428 SER A CA 1
ATOM 3386 C C . SER A 1 428 ? 13.794 -27.240 13.237 1.00 86.50 428 SER A C 1
ATOM 3388 O O . SER A 1 428 ? 13.737 -26.369 14.095 1.00 86.50 428 SER A O 1
ATOM 3390 N N . ASP A 1 429 ? 13.667 -28.530 13.551 1.00 80.81 429 ASP A N 1
ATOM 3391 C CA . ASP A 1 429 ? 13.309 -29.017 14.886 1.00 80.81 429 ASP A CA 1
ATOM 3392 C C . ASP A 1 429 ? 14.435 -28.917 15.934 1.00 80.81 429 ASP A C 1
ATOM 3394 O O . ASP A 1 429 ? 14.252 -29.279 17.100 1.00 80.81 429 ASP A O 1
ATOM 3398 N N . TYR A 1 430 ? 15.633 -28.454 15.577 1.00 85.38 430 TYR A N 1
ATOM 3399 C CA . TYR A 1 430 ? 16.747 -28.390 16.522 1.00 85.38 430 TYR A CA 1
ATOM 3400 C C . TYR A 1 430 ? 16.660 -27.189 17.489 1.00 85.38 430 TYR A C 1
ATOM 3402 O O . TYR A 1 430 ? 17.216 -26.122 17.237 1.00 85.38 430 TYR A O 1
ATOM 3410 N N . ALA A 1 431 ? 16.024 -27.377 18.649 1.00 80.25 431 ALA A N 1
ATOM 3411 C CA . ALA A 1 431 ? 15.767 -26.309 19.630 1.00 80.25 431 ALA A CA 1
ATOM 3412 C C . ALA A 1 431 ? 16.968 -25.904 20.517 1.00 80.25 431 ALA A C 1
ATOM 3414 O O . ALA A 1 431 ? 16.912 -24.892 21.216 1.00 80.25 431 ALA A O 1
ATOM 3415 N N . THR A 1 432 ? 18.055 -26.685 20.557 1.00 82.50 432 THR A N 1
ATOM 3416 C CA . THR A 1 432 ? 19.164 -26.428 21.507 1.00 82.50 432 THR A CA 1
ATOM 3417 C C . THR A 1 432 ? 19.971 -25.178 21.150 1.00 82.50 432 THR A C 1
ATOM 3419 O O . THR A 1 432 ? 20.366 -24.428 22.041 1.00 82.50 432 THR A O 1
ATOM 3422 N N . ASP A 1 433 ? 20.234 -24.963 19.861 1.00 82.94 433 ASP A N 1
ATOM 3423 C CA . ASP A 1 433 ? 20.907 -23.769 19.347 1.00 82.94 433 ASP A CA 1
ATOM 3424 C C . ASP A 1 433 ? 20.232 -23.350 18.032 1.00 82.94 433 ASP A C 1
ATOM 3426 O O . ASP A 1 433 ? 20.580 -23.877 16.968 1.00 82.94 433 ASP A O 1
ATOM 3430 N N . PRO A 1 434 ? 19.261 -22.418 18.095 1.00 79.12 434 PRO A N 1
ATOM 3431 C CA . PRO A 1 434 ? 18.514 -21.964 16.925 1.00 79.12 434 PRO A CA 1
ATOM 3432 C C . PRO A 1 434 ? 19.393 -21.382 15.812 1.00 79.12 434 PRO A C 1
ATOM 3434 O O . PRO A 1 434 ? 18.995 -21.400 14.651 1.00 79.12 434 PRO A O 1
ATOM 3437 N N . THR A 1 435 ? 20.611 -20.919 16.125 1.00 83.06 435 THR A N 1
ATOM 3438 C CA . THR A 1 435 ? 21.538 -20.373 15.118 1.00 83.06 435 THR A CA 1
ATOM 3439 C C . THR A 1 435 ? 22.067 -21.435 14.150 1.00 83.06 435 THR A C 1
ATOM 3441 O O . THR A 1 435 ? 22.593 -21.097 13.091 1.00 83.06 435 THR A O 1
ATOM 3444 N N . GLN A 1 436 ? 21.907 -22.720 14.490 1.00 89.62 436 GLN A N 1
ATOM 3445 C CA . GLN A 1 436 ? 22.343 -23.844 13.663 1.00 89.62 436 GLN A CA 1
ATOM 3446 C C . GLN A 1 436 ? 21.250 -24.390 12.733 1.00 89.62 436 GLN A C 1
ATOM 3448 O O . GLN A 1 436 ? 21.537 -25.297 11.946 1.00 89.62 436 GLN A O 1
ATOM 3453 N N . LYS A 1 437 ? 20.017 -23.873 12.810 1.00 90.44 437 LYS A N 1
ATOM 3454 C CA . LYS A 1 437 ? 18.897 -24.313 11.965 1.00 90.44 437 LYS A CA 1
ATOM 3455 C C . LYS A 1 437 ? 19.140 -23.965 10.480 1.00 90.44 437 LYS A C 1
ATOM 3457 O O . LYS A 1 437 ? 19.930 -23.062 10.185 1.00 90.44 437 LYS A O 1
ATOM 3462 N N . PRO A 1 438 ? 18.501 -24.677 9.530 1.00 94.19 438 PRO A N 1
ATOM 3463 C CA . PRO A 1 438 ? 18.601 -24.363 8.107 1.00 94.19 438 PRO A CA 1
ATOM 3464 C C . PRO A 1 438 ? 18.199 -22.919 7.794 1.00 94.19 438 PRO A C 1
ATOM 3466 O O . PRO A 1 438 ? 17.191 -22.428 8.300 1.00 94.19 438 PRO A O 1
ATOM 3469 N N . LYS A 1 439 ? 18.952 -22.266 6.905 1.00 94.69 439 LYS A N 1
ATOM 3470 C CA . LYS A 1 439 ? 18.607 -20.941 6.368 1.00 94.69 439 LYS A CA 1
ATOM 3471 C C . LYS A 1 439 ? 18.904 -20.854 4.877 1.00 94.69 439 LYS A C 1
ATOM 3473 O O . LYS A 1 439 ? 19.872 -21.450 4.393 1.00 94.69 439 LYS A O 1
ATOM 3478 N N . LEU A 1 440 ? 18.104 -20.081 4.155 1.00 96.12 440 LEU A N 1
ATOM 3479 C CA . LEU A 1 440 ? 18.361 -19.706 2.768 1.00 96.12 440 LEU A CA 1
ATOM 3480 C C . LEU A 1 440 ? 18.777 -18.233 2.733 1.00 96.12 440 LEU A C 1
ATOM 3482 O O . LEU A 1 440 ? 18.076 -17.375 3.241 1.00 96.12 440 LEU A O 1
ATOM 3486 N N . VAL A 1 441 ? 19.933 -17.934 2.146 1.00 97.31 441 VAL A N 1
ATOM 3487 C CA . VAL A 1 441 ? 20.480 -16.576 2.065 1.00 97.31 441 VAL A CA 1
ATOM 3488 C C . VAL A 1 441 ? 20.456 -16.101 0.620 1.00 97.31 441 VAL A C 1
ATOM 3490 O O . VAL A 1 441 ? 21.149 -16.660 -0.234 1.00 97.31 441 VAL A O 1
ATOM 3493 N N . ILE A 1 442 ? 19.685 -15.055 0.351 1.00 96.31 442 ILE A N 1
ATOM 3494 C CA . ILE A 1 442 ? 19.503 -14.430 -0.958 1.00 96.31 442 ILE A CA 1
ATOM 3495 C C . ILE A 1 442 ? 20.244 -13.101 -0.950 1.00 96.31 442 ILE A C 1
ATOM 3497 O O . ILE A 1 442 ? 20.039 -12.268 -0.081 1.00 96.31 442 ILE A O 1
ATOM 3501 N N . THR A 1 443 ? 21.130 -12.893 -1.913 1.00 95.44 443 THR A N 1
ATOM 3502 C CA . THR A 1 443 ? 21.838 -11.630 -2.125 1.00 95.44 443 THR A CA 1
ATOM 3503 C C . THR A 1 443 ? 21.322 -10.982 -3.400 1.00 95.44 443 THR A C 1
ATOM 3505 O O . THR A 1 443 ? 21.269 -11.637 -4.444 1.00 95.44 443 THR A O 1
ATOM 3508 N N . TYR A 1 444 ? 20.954 -9.707 -3.332 1.00 91.25 444 TYR A N 1
ATOM 3509 C CA . TYR A 1 444 ? 20.387 -8.971 -4.459 1.00 91.25 444 TYR A CA 1
ATOM 3510 C C . TYR A 1 444 ? 20.760 -7.486 -4.420 1.00 91.25 444 TYR A C 1
ATOM 3512 O O . TYR A 1 444 ? 21.240 -6.973 -3.412 1.00 91.25 444 TYR A O 1
ATOM 3520 N N . THR A 1 445 ? 20.569 -6.804 -5.543 1.00 86.00 445 THR A N 1
ATOM 3521 C CA . THR A 1 445 ? 20.682 -5.341 -5.663 1.00 86.00 445 THR A CA 1
ATOM 3522 C C . THR A 1 445 ? 19.364 -4.770 -6.160 1.00 86.00 445 THR A C 1
ATOM 3524 O O . THR A 1 445 ? 18.628 -5.482 -6.841 1.00 86.00 445 THR A O 1
ATOM 3527 N N . ILE A 1 446 ? 19.093 -3.492 -5.913 1.00 79.81 446 ILE A N 1
ATOM 3528 C CA . ILE A 1 446 ? 17.942 -2.803 -6.510 1.00 79.81 446 ILE A CA 1
ATOM 3529 C C . ILE A 1 446 ? 18.364 -2.182 -7.842 1.00 79.81 446 ILE A C 1
ATOM 3531 O O . ILE A 1 446 ? 19.367 -1.468 -7.912 1.00 79.81 446 ILE A O 1
ATOM 3535 N N . SER A 1 447 ? 17.618 -2.458 -8.912 1.00 80.25 447 SER A N 1
ATOM 3536 C CA . SER A 1 447 ? 17.787 -1.787 -10.203 1.00 80.25 447 SER A CA 1
ATOM 3537 C C . SER A 1 447 ? 16.465 -1.147 -10.626 1.00 80.25 447 SER A C 1
ATOM 3539 O O . SER A 1 447 ? 15.677 -1.800 -11.307 1.00 80.25 447 SER A O 1
ATOM 3541 N N . PRO A 1 448 ? 16.213 0.109 -10.210 1.00 77.94 448 PRO A N 1
ATOM 3542 C CA . PRO A 1 448 ? 14.972 0.811 -10.528 1.00 77.94 448 PRO A CA 1
ATOM 3543 C C . PRO A 1 448 ? 14.717 0.910 -12.037 1.00 77.94 448 PRO A C 1
ATOM 3545 O O . PRO A 1 448 ? 15.587 1.368 -12.786 1.00 77.94 448 PRO A O 1
ATOM 3548 N N . LEU A 1 449 ? 13.531 0.506 -12.469 1.00 87.00 449 LEU A N 1
ATOM 3549 C CA . LEU A 1 449 ? 12.948 0.877 -13.760 1.00 87.00 449 LEU A CA 1
ATOM 3550 C C . LEU A 1 449 ? 11.764 1.804 -13.471 1.00 87.00 449 LEU A C 1
ATOM 3552 O O . LEU A 1 449 ? 11.396 1.931 -12.311 1.00 87.00 449 LEU A O 1
ATOM 3556 N N . GLY A 1 450 ? 11.227 2.477 -14.485 1.00 86.62 450 GLY A N 1
ATOM 3557 C CA . GLY A 1 450 ? 10.054 3.324 -14.292 1.00 86.62 450 GLY A CA 1
ATOM 3558 C C . GLY A 1 450 ? 10.285 4.536 -13.387 1.00 86.62 450 GLY A C 1
ATOM 3559 O O . GLY A 1 450 ? 11.415 5.025 -13.231 1.00 86.62 450 GLY A O 1
ATOM 3560 N N . GLU A 1 451 ? 9.190 5.024 -12.818 1.00 82.56 451 GLU A N 1
ATOM 3561 C CA . GLU A 1 451 ? 9.111 6.157 -11.910 1.00 82.56 451 GLU A CA 1
ATOM 3562 C C . GLU A 1 451 ? 8.204 5.811 -10.725 1.00 82.56 451 GLU A C 1
ATOM 3564 O O . GLU A 1 451 ? 7.026 5.527 -10.886 1.00 82.56 451 GLU A O 1
ATOM 3569 N N . GLU A 1 452 ? 8.750 5.909 -9.515 1.00 77.94 452 GLU A N 1
ATOM 3570 C CA . GLU A 1 452 ? 8.016 5.636 -8.280 1.00 77.94 452 GLU A CA 1
ATOM 3571 C C . GLU A 1 452 ? 8.107 6.836 -7.336 1.00 77.94 452 GLU A C 1
ATOM 3573 O O . GLU A 1 452 ? 9.144 7.510 -7.332 1.00 77.94 452 GLU A O 1
ATOM 3578 N N . PRO A 1 453 ? 7.108 7.091 -6.465 1.00 69.38 453 PRO A N 1
ATOM 3579 C CA . PRO A 1 453 ? 7.122 8.226 -5.535 1.00 69.38 453 PRO A CA 1
ATOM 3580 C C . PRO A 1 453 ? 8.375 8.305 -4.647 1.00 69.38 453 PRO A C 1
ATOM 3582 O O . PRO A 1 453 ? 8.763 9.382 -4.194 1.00 69.38 453 PRO A O 1
ATOM 3585 N N . PHE A 1 454 ? 9.027 7.168 -4.402 1.00 69.19 454 PHE A N 1
ATOM 3586 C CA . PHE A 1 454 ? 10.258 7.068 -3.620 1.00 69.19 454 PHE A CA 1
ATOM 3587 C C . PHE A 1 454 ? 11.550 7.074 -4.457 1.00 69.19 454 PHE A C 1
ATOM 3589 O O . PHE A 1 454 ? 12.632 7.319 -3.915 1.00 69.19 454 PHE A O 1
ATOM 3596 N N . TRP A 1 455 ? 11.479 6.848 -5.772 1.00 71.94 455 TRP A N 1
ATOM 3597 C CA . TRP A 1 455 ? 12.633 6.942 -6.666 1.00 71.94 455 TRP A CA 1
ATOM 3598 C C . TRP A 1 455 ? 12.701 8.318 -7.316 1.00 71.94 455 TRP A C 1
ATOM 3600 O O . TRP A 1 455 ? 11.864 8.706 -8.120 1.00 71.94 455 TRP A O 1
ATOM 3610 N N . THR A 1 456 ? 13.753 9.074 -7.010 1.00 68.25 456 THR A N 1
ATOM 3611 C CA . THR A 1 456 ? 13.912 10.418 -7.570 1.00 68.25 456 THR A CA 1
ATOM 3612 C C . THR A 1 456 ? 14.560 10.378 -8.952 1.00 68.25 456 THR A C 1
ATOM 3614 O O . THR A 1 456 ? 15.621 9.777 -9.159 1.00 68.25 456 THR A O 1
ATOM 3617 N N . SER A 1 457 ? 13.959 11.101 -9.892 1.00 72.75 457 SER A N 1
ATOM 3618 C CA . SER A 1 457 ? 14.580 11.465 -11.157 1.00 72.75 457 SER A CA 1
ATOM 3619 C C . SER A 1 457 ? 15.128 12.898 -11.093 1.00 72.75 457 SER A C 1
ATOM 3621 O O . SER A 1 457 ? 14.620 13.764 -10.378 1.00 72.75 457 SER A O 1
ATOM 3623 N N . ALA A 1 458 ? 16.198 13.182 -11.837 1.00 74.75 458 ALA A N 1
ATOM 3624 C CA . ALA A 1 458 ? 16.498 14.568 -12.181 1.00 74.75 458 ALA A CA 1
ATOM 3625 C C . ALA A 1 458 ? 15.381 15.085 -13.104 1.00 74.75 458 ALA A C 1
ATOM 3627 O O . ALA A 1 458 ? 14.773 14.291 -13.818 1.00 74.75 458 ALA A O 1
ATOM 3628 N N . ALA A 1 459 ? 15.203 16.408 -13.214 1.00 64.94 459 ALA A N 1
ATOM 3629 C CA . ALA A 1 459 ? 14.207 17.072 -14.085 1.00 64.94 459 ALA A CA 1
ATOM 3630 C C . ALA A 1 459 ? 14.337 16.781 -15.608 1.00 64.94 459 ALA A C 1
ATOM 3632 O O . ALA A 1 459 ? 13.773 17.472 -16.449 1.00 64.94 459 ALA A O 1
ATOM 3633 N N . THR A 1 460 ? 15.142 15.791 -15.975 1.00 74.44 460 THR A N 1
ATOM 3634 C CA . THR A 1 460 ? 15.471 15.323 -17.322 1.00 74.44 460 THR A CA 1
ATOM 3635 C C . THR A 1 460 ? 15.054 13.862 -17.548 1.00 74.44 460 THR A C 1
ATOM 3637 O O . THR A 1 460 ? 15.486 13.259 -18.527 1.00 74.44 460 THR A O 1
ATOM 3640 N N . ASN A 1 461 ? 14.234 13.299 -16.653 1.00 87.50 461 ASN A N 1
ATOM 3641 C CA . ASN A 1 461 ? 13.777 11.904 -16.647 1.00 87.50 461 ASN A CA 1
ATOM 3642 C C . ASN A 1 461 ? 14.923 10.878 -16.601 1.00 87.50 461 ASN A C 1
ATOM 3644 O O . ASN A 1 461 ? 14.859 9.794 -17.181 1.00 87.50 461 ASN A O 1
ATOM 3648 N N . VAL A 1 462 ? 16.010 11.237 -15.918 1.00 91.94 462 VAL A N 1
ATOM 3649 C CA . VAL A 1 462 ? 17.123 10.327 -15.639 1.00 91.94 462 VAL A CA 1
ATOM 3650 C C . VAL A 1 462 ? 17.080 9.988 -14.163 1.00 91.94 462 VAL A C 1
ATOM 3652 O O . VAL A 1 462 ? 17.205 10.881 -13.321 1.00 91.94 462 VAL A O 1
ATOM 3655 N N . ASN A 1 463 ? 16.938 8.704 -13.846 1.00 89.94 463 ASN A N 1
ATOM 3656 C CA . ASN A 1 463 ? 17.032 8.227 -12.473 1.00 89.94 463 ASN A CA 1
ATOM 3657 C C . ASN A 1 463 ? 18.448 8.512 -11.941 1.00 89.94 463 ASN A C 1
ATOM 3659 O O . ASN A 1 463 ? 19.448 8.033 -12.491 1.00 89.94 463 ASN A O 1
ATOM 3663 N N . THR A 1 464 ? 18.558 9.320 -10.886 1.00 89.75 464 THR A N 1
ATOM 3664 C CA . THR A 1 464 ? 19.863 9.792 -10.399 1.00 89.75 464 THR A CA 1
ATOM 3665 C C . THR A 1 464 ? 20.654 8.713 -9.672 1.00 89.75 464 THR A C 1
ATOM 3667 O O . THR A 1 464 ? 21.863 8.871 -9.516 1.00 89.75 464 THR A O 1
ATOM 3670 N N . TYR A 1 465 ? 20.035 7.599 -9.283 1.00 84.75 465 TYR A N 1
ATOM 3671 C CA . TYR A 1 465 ? 20.708 6.504 -8.592 1.00 84.75 465 TYR A CA 1
ATOM 3672 C C . TYR A 1 465 ? 21.405 5.541 -9.562 1.00 84.75 465 TYR A C 1
ATOM 3674 O O . TYR A 1 465 ? 22.587 5.215 -9.393 1.00 84.75 465 TYR A O 1
ATOM 3682 N N . ASN A 1 466 ? 20.693 5.088 -10.599 1.00 85.38 466 ASN A N 1
ATOM 3683 C CA . ASN A 1 466 ? 21.194 4.060 -11.518 1.00 85.38 466 ASN A CA 1
ATOM 3684 C C . ASN A 1 466 ? 21.436 4.548 -12.954 1.00 85.38 466 ASN A C 1
ATOM 3686 O O . ASN A 1 466 ? 22.046 3.811 -13.727 1.00 85.38 466 ASN A O 1
ATOM 3690 N N . GLY A 1 467 ? 21.016 5.767 -13.298 1.00 91.00 467 GLY A N 1
ATOM 3691 C CA . GLY A 1 467 ? 21.167 6.343 -14.631 1.00 91.00 467 GLY A CA 1
ATOM 3692 C C . GLY A 1 467 ? 20.216 5.786 -15.687 1.00 91.00 467 GLY A C 1
ATOM 3693 O O . GLY A 1 467 ? 20.522 5.931 -16.868 1.00 91.00 467 GLY A O 1
ATOM 3694 N N . ASN A 1 468 ? 19.107 5.149 -15.290 1.00 92.31 468 ASN A N 1
ATOM 3695 C CA . ASN A 1 468 ? 18.034 4.763 -16.207 1.00 92.31 468 ASN A CA 1
ATOM 3696 C C . ASN A 1 468 ? 17.454 6.009 -16.887 1.00 92.31 468 ASN A C 1
ATOM 3698 O O . ASN A 1 468 ? 17.072 6.957 -16.198 1.00 92.31 468 ASN A O 1
ATOM 3702 N N . PHE A 1 469 ? 17.392 6.001 -18.218 1.00 93.56 469 PHE A N 1
ATOM 3703 C CA . PHE A 1 469 ? 16.620 6.980 -18.970 1.00 93.56 469 PHE A CA 1
ATOM 3704 C C . PHE A 1 469 ? 15.184 6.490 -19.092 1.00 93.56 469 PHE A C 1
ATOM 3706 O O . PHE A 1 469 ? 14.952 5.434 -19.684 1.00 93.56 469 PHE A O 1
ATOM 3713 N N . TYR A 1 470 ? 14.258 7.272 -18.550 1.00 91.56 470 TYR A N 1
ATOM 3714 C CA . TYR A 1 470 ? 12.829 7.017 -18.599 1.00 91.56 470 TYR A CA 1
ATOM 3715 C C . TYR A 1 470 ? 12.161 7.996 -19.574 1.00 91.56 470 TYR A C 1
ATOM 3717 O O . TYR A 1 470 ? 12.324 9.210 -19.462 1.00 91.56 470 TYR A O 1
ATOM 3725 N N . LEU A 1 471 ? 11.421 7.496 -20.563 1.00 93.31 471 LEU A N 1
ATOM 3726 C CA . LEU A 1 471 ? 10.670 8.344 -21.496 1.00 93.31 471 LEU A CA 1
ATOM 3727 C C . LEU A 1 471 ? 9.214 7.868 -21.582 1.00 93.31 471 LEU A C 1
ATOM 3729 O O . LEU A 1 471 ? 8.938 6.926 -22.331 1.00 93.31 471 LEU A O 1
ATOM 3733 N N . PRO A 1 472 ? 8.294 8.503 -20.832 1.00 93.88 472 PRO A N 1
ATOM 3734 C CA . PRO A 1 472 ? 6.869 8.225 -20.923 1.00 93.88 472 PRO A CA 1
ATOM 3735 C C . PRO A 1 472 ? 6.238 8.947 -22.116 1.00 93.88 472 PRO A C 1
ATOM 3737 O O . PRO A 1 472 ? 6.544 10.104 -22.398 1.00 93.88 472 PRO A O 1
ATOM 3740 N N . GLU A 1 473 ? 5.313 8.273 -22.790 1.00 95.00 473 GLU A N 1
ATOM 3741 C CA . GLU A 1 473 ? 4.556 8.784 -23.931 1.00 95.00 473 GLU A CA 1
ATOM 3742 C C . GLU A 1 473 ? 3.082 8.374 -23.804 1.00 95.00 473 GLU A C 1
ATOM 3744 O O . GLU A 1 473 ? 2.762 7.223 -23.497 1.00 95.00 473 GLU A O 1
ATOM 3749 N N . SER A 1 474 ? 2.166 9.309 -24.075 1.00 95.81 474 SER A N 1
ATOM 3750 C CA . SER A 1 474 ? 0.727 9.032 -24.175 1.00 95.81 474 SER A CA 1
ATOM 3751 C C . SER A 1 474 ? 0.295 9.071 -25.640 1.00 95.81 474 SER A C 1
ATOM 3753 O O . SER A 1 474 ? 0.220 10.127 -26.286 1.00 95.81 474 SER A O 1
ATOM 3755 N N . ASP A 1 475 ? 0.015 7.892 -26.186 1.00 95.88 475 ASP A N 1
ATOM 3756 C CA . ASP A 1 475 ? -0.327 7.748 -27.593 1.00 95.88 475 ASP A CA 1
ATOM 3757 C C . ASP A 1 475 ? -1.833 7.959 -27.797 1.00 95.88 475 ASP A C 1
ATOM 3759 O O . ASP A 1 475 ? -2.229 8.826 -28.589 1.00 95.88 475 ASP A O 1
ATOM 3763 N N . LEU A 1 476 ? -2.658 7.236 -27.031 1.00 96.62 476 LEU A N 1
ATOM 3764 C CA . LEU A 1 476 ? -4.119 7.318 -27.034 1.00 96.62 476 LEU A CA 1
ATOM 3765 C C . LEU A 1 476 ? -4.637 7.659 -25.631 1.00 96.62 476 LEU A C 1
ATOM 3767 O O . LEU A 1 476 ? -4.261 7.009 -24.662 1.00 96.62 476 LEU A O 1
ATOM 3771 N N . ASN A 1 477 ? -5.556 8.619 -25.530 1.00 95.50 477 ASN A N 1
ATOM 3772 C CA . ASN A 1 477 ? -6.312 8.887 -24.309 1.00 95.50 477 ASN A CA 1
ATOM 3773 C C . ASN A 1 477 ? -7.725 9.344 -24.677 1.00 95.50 477 ASN A C 1
ATOM 3775 O O . ASN A 1 477 ? -7.898 10.418 -25.260 1.00 95.50 477 ASN A O 1
ATOM 3779 N N . ILE A 1 478 ? -8.727 8.519 -24.382 1.00 94.06 478 ILE A N 1
ATOM 3780 C CA . ILE A 1 478 ? -10.127 8.825 -24.661 1.00 94.06 478 ILE A CA 1
ATOM 3781 C C . ILE A 1 478 ? -10.855 9.017 -23.325 1.00 94.06 478 ILE A C 1
ATOM 3783 O O . ILE A 1 478 ? -11.261 8.027 -22.711 1.00 94.06 478 ILE A O 1
ATOM 3787 N N . PRO A 1 479 ? -11.048 10.270 -22.869 1.00 90.75 479 PRO A N 1
ATOM 3788 C CA . PRO A 1 479 ? -11.763 10.534 -21.627 1.00 90.75 479 PRO A CA 1
ATOM 3789 C C . PRO A 1 479 ? -13.228 10.122 -21.775 1.00 90.75 479 PRO A C 1
ATOM 3791 O O . PRO A 1 479 ? -13.841 10.339 -22.828 1.00 90.75 479 PRO A O 1
ATOM 3794 N N . GLY A 1 480 ? -13.787 9.506 -20.741 1.00 84.69 480 GLY A N 1
ATOM 3795 C CA . GLY A 1 480 ? -15.155 9.000 -20.701 1.00 84.69 480 GLY A CA 1
ATOM 3796 C C . GLY A 1 480 ? -15.618 8.828 -19.259 1.00 84.69 480 GLY A C 1
ATOM 3797 O O . GLY A 1 480 ? -15.021 9.397 -18.352 1.00 84.69 480 GLY A O 1
ATOM 3798 N N . ARG A 1 481 ? -16.678 8.042 -19.057 1.00 87.88 481 ARG A N 1
ATOM 3799 C CA . ARG A 1 481 ? -17.066 7.600 -17.711 1.00 87.88 481 ARG A CA 1
ATOM 3800 C C . ARG A 1 481 ? -15.966 6.684 -17.157 1.00 87.88 481 ARG A C 1
ATOM 3802 O O . ARG A 1 481 ? -15.512 5.800 -17.884 1.00 87.88 481 ARG A O 1
ATOM 3809 N N . GLY A 1 482 ? -15.552 6.908 -15.914 1.00 88.19 482 GLY A N 1
ATOM 3810 C CA . GLY A 1 482 ? -14.495 6.156 -15.238 1.00 88.19 482 GLY A CA 1
ATOM 3811 C C . GLY A 1 482 ? -13.118 6.202 -15.895 1.00 88.19 482 GLY A C 1
ATOM 3812 O O . GLY A 1 482 ? -12.740 7.183 -16.539 1.00 88.19 482 GLY A O 1
ATOM 3813 N N . ILE A 1 483 ? -12.355 5.123 -15.707 1.00 92.62 483 ILE A N 1
ATOM 3814 C CA . ILE A 1 483 ? -10.955 5.021 -16.138 1.00 92.62 483 ILE A CA 1
ATOM 3815 C C . ILE A 1 483 ? -10.864 5.138 -17.673 1.00 92.62 483 ILE A C 1
ATOM 3817 O O . ILE A 1 483 ? -11.459 4.314 -18.378 1.00 92.62 483 ILE A O 1
ATOM 3821 N N . PRO A 1 484 ? -10.119 6.118 -18.227 1.00 93.19 484 PRO A N 1
ATOM 3822 C CA . PRO A 1 484 ? -10.059 6.352 -19.669 1.00 93.19 484 PRO A CA 1
ATOM 3823 C C . PRO A 1 484 ? -9.568 5.145 -20.477 1.00 93.19 484 PRO A C 1
ATOM 3825 O O . PRO A 1 484 ? -8.619 4.462 -20.088 1.00 93.19 484 PRO A O 1
ATOM 3828 N N . ALA A 1 485 ? -10.129 4.944 -21.676 1.00 94.31 485 ALA A N 1
ATOM 3829 C CA . ALA A 1 485 ? -9.513 4.056 -22.662 1.00 94.31 485 ALA A CA 1
ATOM 3830 C C . ALA A 1 485 ? -8.237 4.717 -23.193 1.00 94.31 485 ALA A C 1
ATOM 3832 O O . ALA A 1 485 ? -8.287 5.643 -24.011 1.00 94.31 485 ALA A O 1
ATOM 3833 N N . SER A 1 486 ? -7.092 4.244 -22.710 1.00 95.69 486 SER A N 1
ATOM 3834 C CA . SER A 1 486 ? -5.791 4.836 -22.992 1.00 95.69 486 SER A CA 1
ATOM 3835 C C . SER A 1 486 ? -4.750 3.796 -23.399 1.00 95.69 486 SER A C 1
ATOM 3837 O O . SER A 1 486 ? -4.815 2.629 -23.012 1.00 95.69 486 SER A O 1
ATOM 3839 N N . VAL A 1 487 ? -3.783 4.242 -24.197 1.00 97.62 487 VAL A N 1
ATOM 3840 C CA . VAL A 1 487 ? -2.545 3.517 -24.486 1.00 97.62 487 VAL A CA 1
ATOM 3841 C C . VAL A 1 487 ? -1.394 4.480 -24.257 1.00 97.62 487 VAL A C 1
ATOM 3843 O O . VAL A 1 487 ? -1.239 5.469 -24.980 1.00 97.62 487 VAL A O 1
ATOM 3846 N N . SER A 1 488 ? -0.612 4.192 -23.229 1.00 97.12 488 SER A N 1
ATOM 3847 C CA . SER A 1 488 ? 0.644 4.850 -22.904 1.00 97.12 488 SER A CA 1
ATOM 3848 C C . SER A 1 488 ? 1.782 3.848 -23.000 1.00 97.12 488 SER A C 1
ATOM 3850 O O . SER A 1 488 ? 1.580 2.633 -22.926 1.00 97.12 488 SER A O 1
ATOM 3852 N N . ARG A 1 489 ? 2.992 4.360 -23.186 1.00 96.06 489 ARG A N 1
ATOM 3853 C CA . ARG A 1 489 ? 4.206 3.555 -23.225 1.00 96.06 489 ARG A CA 1
ATOM 3854 C C . ARG A 1 489 ? 5.353 4.270 -22.540 1.00 96.06 489 ARG A C 1
ATOM 3856 O O . ARG A 1 489 ? 5.411 5.496 -22.553 1.00 96.06 489 ARG A O 1
ATOM 3863 N N . ALA A 1 490 ? 6.271 3.500 -21.986 1.00 95.44 490 ALA A N 1
ATOM 3864 C CA . ALA A 1 490 ? 7.430 3.995 -21.267 1.00 95.44 490 ALA A CA 1
ATOM 3865 C C . ALA A 1 490 ? 8.693 3.311 -21.779 1.00 95.44 490 ALA A C 1
ATOM 3867 O O . ALA A 1 490 ? 8.789 2.087 -21.776 1.00 95.44 490 ALA A O 1
ATOM 3868 N N . TYR A 1 491 ? 9.671 4.090 -22.232 1.00 96.19 491 TYR A N 1
ATOM 3869 C CA . TYR A 1 491 ? 10.994 3.557 -22.542 1.00 96.19 491 TYR A CA 1
ATOM 3870 C C . TYR A 1 491 ? 11.878 3.583 -21.305 1.00 96.19 491 TYR A C 1
ATOM 3872 O O . TYR A 1 491 ? 11.922 4.590 -20.604 1.00 96.19 491 TYR A O 1
ATOM 3880 N N . ASN A 1 492 ? 12.627 2.505 -21.096 1.00 94.56 492 ASN A N 1
ATOM 3881 C CA . ASN A 1 492 ? 13.611 2.350 -20.037 1.00 94.56 492 ASN A CA 1
ATOM 3882 C C . ASN A 1 492 ? 14.946 1.904 -20.641 1.00 94.56 492 ASN A C 1
ATOM 3884 O O . ASN A 1 492 ? 15.061 0.771 -21.110 1.00 94.56 492 ASN A O 1
ATOM 3888 N N . SER A 1 493 ? 15.985 2.744 -20.591 1.00 93.69 493 SER A N 1
ATOM 3889 C CA . SER A 1 493 ? 17.292 2.390 -21.180 1.00 93.69 493 SER A CA 1
ATOM 3890 C C . SER A 1 493 ? 17.979 1.202 -20.512 1.00 93.69 493 SER A C 1
ATOM 3892 O O . SER A 1 493 ? 18.861 0.597 -21.105 1.00 93.69 493 SER A O 1
ATOM 3894 N N . ARG A 1 494 ? 17.611 0.875 -19.268 1.00 91.44 494 ARG A N 1
ATOM 3895 C CA . ARG A 1 494 ? 18.170 -0.267 -18.529 1.00 91.44 494 ARG A CA 1
ATOM 3896 C C . ARG A 1 494 ? 17.288 -1.513 -18.578 1.00 91.44 494 ARG A C 1
ATOM 3898 O O . ARG A 1 494 ? 17.656 -2.531 -17.989 1.00 91.44 494 ARG A O 1
ATOM 3905 N N . ALA A 1 495 ? 16.136 -1.454 -19.246 1.00 90.94 495 ALA A N 1
ATOM 3906 C CA . ALA A 1 495 ? 15.311 -2.634 -19.447 1.00 90.94 495 ALA A CA 1
ATOM 3907 C C . ALA A 1 495 ? 15.981 -3.586 -20.450 1.00 90.94 495 ALA A C 1
ATOM 3909 O O . ALA A 1 495 ? 16.516 -3.175 -21.475 1.00 90.94 495 ALA A O 1
ATOM 3910 N N . ASN A 1 496 ? 15.926 -4.884 -20.154 1.00 87.31 496 ASN A N 1
ATOM 3911 C CA . ASN A 1 496 ? 16.518 -5.948 -20.971 1.00 87.31 496 ASN A CA 1
ATOM 3912 C C . ASN A 1 496 ? 15.460 -6.833 -21.655 1.00 87.31 496 ASN A C 1
ATOM 3914 O O . ASN A 1 496 ? 15.725 -7.984 -22.003 1.00 87.31 496 ASN A O 1
ATOM 3918 N N . THR A 1 497 ? 14.244 -6.306 -21.807 1.00 89.38 497 THR A N 1
ATOM 3919 C CA . THR A 1 497 ? 13.095 -7.012 -22.383 1.00 89.38 497 THR A CA 1
ATOM 3920 C C . THR A 1 497 ? 12.486 -6.204 -23.525 1.00 89.38 497 THR A C 1
ATOM 3922 O O . THR A 1 497 ? 12.627 -4.983 -23.583 1.00 89.38 497 THR A O 1
ATOM 3925 N N . SER A 1 498 ? 11.813 -6.896 -24.446 1.00 93.12 498 SER A N 1
ATOM 3926 C CA . SER A 1 498 ? 11.005 -6.277 -25.499 1.00 93.12 498 SER A CA 1
ATOM 3927 C C . SER A 1 498 ? 9.534 -6.388 -25.132 1.00 93.12 498 SER A C 1
ATOM 3929 O O . SER A 1 498 ? 9.040 -7.504 -24.971 1.00 93.12 498 SER A O 1
ATOM 3931 N N . GLY A 1 499 ? 8.853 -5.249 -25.016 1.00 93.88 499 GLY A N 1
ATOM 3932 C CA . GLY A 1 499 ? 7.402 -5.185 -24.846 1.00 93.88 499 GLY A CA 1
ATOM 3933 C C . GLY A 1 499 ? 6.665 -5.069 -26.179 1.00 93.88 499 GLY A C 1
ATOM 3934 O O . GLY A 1 499 ? 7.249 -5.239 -27.259 1.00 93.88 499 GLY A O 1
ATOM 3935 N N . LEU A 1 500 ? 5.380 -4.719 -26.107 1.00 96.25 500 LEU A N 1
ATOM 3936 C CA . LEU A 1 500 ? 4.500 -4.539 -27.273 1.00 96.25 500 LEU A CA 1
ATOM 3937 C C . LEU A 1 500 ? 4.980 -3.445 -28.244 1.00 96.25 500 LEU A C 1
ATOM 3939 O O . LEU A 1 500 ? 4.632 -3.473 -29.426 1.00 96.25 500 LEU A O 1
ATOM 3943 N N . PHE A 1 501 ? 5.803 -2.507 -27.764 1.00 97.44 501 PHE A N 1
ATOM 3944 C CA . PHE A 1 501 ? 6.385 -1.412 -28.545 1.00 97.44 501 PHE A CA 1
ATOM 3945 C C . PHE A 1 501 ? 7.881 -1.595 -28.848 1.00 97.44 501 PHE A C 1
ATOM 3947 O O . PHE A 1 501 ? 8.543 -0.641 -29.243 1.00 97.44 501 PHE A O 1
ATOM 3954 N N . GLY A 1 502 ? 8.416 -2.813 -28.730 1.00 96.50 502 GLY A N 1
ATOM 3955 C CA . GLY A 1 502 ? 9.817 -3.120 -29.032 1.00 96.50 502 GLY A CA 1
ATOM 3956 C C . GLY A 1 502 ? 10.737 -3.085 -27.809 1.00 96.50 502 GLY A C 1
ATOM 3957 O O . GLY A 1 502 ? 10.284 -2.985 -26.667 1.00 96.50 502 GLY A O 1
ATOM 3958 N N . TYR A 1 503 ? 12.045 -3.217 -28.050 1.00 95.69 503 TYR A N 1
ATOM 3959 C CA . TYR A 1 503 ? 13.049 -3.333 -26.989 1.00 95.69 503 TYR A CA 1
ATOM 3960 C C . TYR A 1 503 ? 13.058 -2.100 -26.075 1.00 95.69 503 TYR A C 1
ATOM 3962 O O . TYR A 1 503 ? 13.051 -0.965 -26.550 1.00 95.69 503 TYR A O 1
ATOM 3970 N N . GLY A 1 504 ? 13.063 -2.330 -24.761 1.00 94.50 504 GLY A N 1
ATOM 3971 C CA . GLY A 1 504 ? 13.115 -1.279 -23.744 1.00 94.50 504 GLY A CA 1
ATOM 3972 C C . GLY A 1 504 ? 11.791 -0.553 -23.489 1.00 94.50 504 GLY A C 1
ATOM 3973 O O . GLY A 1 504 ? 11.721 0.224 -22.541 1.00 94.50 504 GLY A O 1
ATOM 3974 N N . TRP A 1 505 ? 10.747 -0.808 -24.284 1.00 96.56 505 TRP A N 1
ATOM 3975 C CA . TRP A 1 505 ? 9.426 -0.204 -24.104 1.00 96.56 505 TRP A CA 1
ATOM 3976 C C . TRP A 1 505 ? 8.482 -1.099 -23.291 1.00 96.56 505 TRP A C 1
ATOM 3978 O O . TRP A 1 505 ? 8.432 -2.311 -23.502 1.00 96.56 505 TRP A O 1
ATOM 3988 N N . THR A 1 506 ? 7.716 -0.478 -22.398 1.00 96.06 506 THR A N 1
ATOM 3989 C CA . THR A 1 506 ? 6.607 -1.045 -21.612 1.00 96.06 506 THR A CA 1
ATOM 3990 C C . THR A 1 506 ? 5.322 -0.250 -21.855 1.00 96.06 506 THR A C 1
ATOM 3992 O O . THR A 1 506 ? 5.373 0.813 -22.481 1.00 96.06 506 THR A O 1
ATOM 3995 N N . SER A 1 507 ? 4.161 -0.749 -21.419 1.00 95.94 507 SER A N 1
ATOM 3996 C CA . SER A 1 507 ? 2.865 -0.116 -21.672 1.00 95.94 507 SER A CA 1
ATOM 3997 C C . SER A 1 507 ? 1.809 -0.460 -20.621 1.00 95.94 507 SER A C 1
ATOM 3999 O O . SER A 1 507 ? 1.763 -1.567 -20.083 1.00 95.94 507 SER A O 1
ATOM 4001 N N . ASN A 1 508 ? 0.868 0.461 -20.406 1.00 95.44 508 ASN A N 1
ATOM 4002 C CA . ASN A 1 508 ? -0.287 0.247 -19.534 1.00 95.44 508 ASN A CA 1
ATOM 4003 C C . ASN A 1 508 ? -1.195 -0.920 -19.967 1.00 95.44 508 ASN A C 1
ATOM 4005 O O . ASN A 1 508 ? -1.923 -1.447 -19.131 1.00 95.44 508 ASN A O 1
ATOM 4009 N N . ILE A 1 509 ? -1.159 -1.340 -21.236 1.00 95.31 509 ILE A N 1
ATOM 4010 C CA . ILE A 1 509 ? -1.966 -2.462 -21.752 1.00 95.31 509 ILE A CA 1
ATOM 4011 C C . ILE A 1 509 ? -1.225 -3.813 -21.764 1.00 95.31 509 ILE A C 1
ATOM 4013 O O . ILE A 1 509 ? -1.781 -4.816 -22.217 1.00 95.31 509 ILE A O 1
ATOM 4017 N N . GLU A 1 510 ? 0.017 -3.857 -21.271 1.00 93.44 510 GLU A N 1
ATOM 4018 C CA . GLU A 1 510 ? 0.805 -5.091 -21.099 1.00 93.44 510 GLU A CA 1
ATOM 4019 C C . GLU A 1 510 ? 1.201 -5.364 -19.640 1.00 93.44 510 GLU A C 1
ATOM 4021 O O . GLU A 1 510 ? 2.084 -6.183 -19.379 1.00 93.44 510 GLU A O 1
ATOM 4026 N N . GLN A 1 511 ? 0.525 -4.707 -18.692 1.00 95.69 511 GLN A N 1
ATOM 4027 C CA . GLN A 1 511 ? 0.657 -4.993 -17.263 1.00 95.69 511 GLN A CA 1
ATOM 4028 C C . GLN A 1 511 ? 0.383 -6.474 -16.979 1.00 95.69 511 GLN A C 1
ATOM 4030 O O . GLN A 1 511 ? -0.541 -7.068 -17.554 1.00 95.69 511 GLN A O 1
ATOM 4035 N N . HIS A 1 512 ? 1.182 -7.070 -16.091 1.00 94.94 512 HIS A N 1
ATOM 4036 C CA . HIS A 1 512 ? 1.178 -8.518 -15.902 1.00 94.94 512 HIS A CA 1
ATOM 4037 C C . HIS A 1 512 ? 1.489 -8.960 -14.466 1.00 94.94 512 HIS A C 1
ATOM 4039 O O . HIS A 1 512 ? 2.454 -8.490 -13.867 1.00 94.94 512 HIS A O 1
ATOM 4045 N N . LEU A 1 513 ? 0.739 -9.946 -13.961 1.00 94.62 513 LEU A N 1
ATOM 4046 C CA . LEU A 1 513 ? 1.023 -10.682 -12.724 1.00 94.62 513 LEU A CA 1
ATOM 4047 C C . LEU A 1 513 ? 1.664 -12.044 -13.013 1.00 94.62 513 LEU A C 1
ATOM 4049 O O . LEU A 1 513 ? 1.073 -12.899 -13.668 1.00 94.62 513 LEU A O 1
ATOM 4053 N N . TYR A 1 514 ? 2.869 -12.275 -12.507 1.00 91.56 514 TYR A N 1
ATOM 4054 C CA . TYR A 1 514 ? 3.564 -13.556 -12.591 1.00 91.56 514 TYR A CA 1
ATOM 4055 C C . TYR A 1 514 ? 3.320 -14.352 -11.310 1.00 91.56 514 TYR A C 1
ATOM 4057 O O . TYR A 1 514 ? 3.913 -14.059 -10.271 1.00 91.56 514 TYR A O 1
ATOM 4065 N N . ASP A 1 515 ? 2.457 -15.365 -11.399 1.00 89.62 515 ASP A N 1
ATOM 4066 C CA . ASP A 1 515 ? 2.179 -16.299 -10.309 1.00 89.62 515 ASP A CA 1
ATOM 4067 C C . ASP A 1 515 ? 2.504 -17.737 -10.731 1.00 89.62 515 ASP A C 1
ATOM 4069 O O . ASP A 1 515 ? 1.858 -18.314 -11.611 1.00 89.62 515 ASP A O 1
ATOM 4073 N N . SER A 1 516 ? 3.494 -18.339 -10.071 1.00 83.00 516 SER A N 1
ATOM 4074 C CA . SER A 1 516 ? 3.811 -19.754 -10.264 1.00 83.00 516 SER A CA 1
ATOM 4075 C C . SER A 1 516 ? 2.868 -20.669 -9.477 1.00 83.00 516 SER A C 1
ATOM 4077 O O . SER A 1 516 ? 2.749 -21.842 -9.820 1.00 83.00 516 SER A O 1
ATOM 4079 N N . GLY A 1 517 ? 2.180 -20.165 -8.450 1.00 76.44 517 GLY A N 1
ATOM 4080 C CA . GLY A 1 517 ? 1.320 -20.894 -7.517 1.00 76.44 517 GLY A CA 1
ATOM 4081 C C . GLY A 1 517 ? 1.996 -21.296 -6.200 1.00 76.44 517 GLY A C 1
ATOM 4082 O O . GLY A 1 517 ? 1.305 -21.752 -5.296 1.00 76.44 517 GLY A O 1
ATOM 4083 N N . ASP A 1 518 ? 3.318 -21.135 -6.083 1.00 73.06 518 ASP A N 1
ATOM 4084 C CA . ASP A 1 518 ? 4.109 -21.384 -4.870 1.00 73.06 518 ASP A CA 1
ATOM 4085 C C . ASP A 1 518 ? 5.254 -20.345 -4.815 1.00 73.06 518 ASP A C 1
ATOM 4087 O O . ASP A 1 518 ? 6.315 -20.564 -5.406 1.00 73.06 518 ASP A O 1
ATOM 4091 N N . GLY A 1 519 ? 5.042 -19.208 -4.137 1.00 74.12 519 GLY A N 1
ATOM 4092 C CA . GLY A 1 519 ? 6.029 -18.126 -3.973 1.00 74.12 519 GLY A CA 1
ATOM 4093 C C . GLY A 1 519 ? 5.417 -16.714 -4.024 1.00 74.12 519 GLY A C 1
ATOM 4094 O O . GLY A 1 519 ? 4.194 -16.592 -4.097 1.00 74.12 519 GLY A O 1
ATOM 4095 N N . PRO A 1 520 ? 6.249 -15.656 -3.981 1.00 81.88 520 PRO A N 1
ATOM 4096 C CA . PRO A 1 520 ? 5.800 -14.281 -4.173 1.00 81.88 520 PRO A CA 1
ATOM 4097 C C . PRO A 1 520 ? 5.270 -14.063 -5.594 1.00 81.88 520 PRO A C 1
ATOM 4099 O O . PRO A 1 520 ? 5.821 -14.608 -6.554 1.00 81.88 520 PRO A O 1
ATOM 4102 N N . ILE A 1 521 ? 4.241 -13.230 -5.733 1.00 88.38 521 ILE A N 1
ATOM 4103 C CA . ILE A 1 521 ? 3.722 -12.789 -7.032 1.00 88.38 521 ILE A CA 1
ATOM 4104 C C . ILE A 1 521 ? 4.488 -11.542 -7.468 1.00 88.38 521 ILE A C 1
ATOM 4106 O O . ILE A 1 521 ? 4.671 -10.623 -6.673 1.00 88.38 521 ILE A O 1
ATOM 4110 N N . GLN A 1 522 ? 4.918 -11.496 -8.729 1.00 89.06 522 GLN A N 1
ATOM 4111 C CA . GLN A 1 522 ? 5.488 -10.279 -9.314 1.00 89.06 522 GLN A CA 1
ATOM 4112 C C . GLN A 1 522 ? 4.431 -9.553 -10.136 1.00 89.06 522 GLN A C 1
ATOM 4114 O O . GLN A 1 522 ? 3.844 -10.143 -11.037 1.00 89.06 522 GLN A O 1
ATOM 4119 N N . TYR A 1 523 ? 4.224 -8.275 -9.872 1.00 91.94 523 TYR A N 1
ATOM 4120 C CA . TYR A 1 523 ? 3.400 -7.386 -10.674 1.00 91.94 523 TYR A CA 1
ATOM 4121 C C . TYR A 1 523 ? 4.308 -6.460 -11.475 1.00 91.94 523 TYR A C 1
ATOM 4123 O O . TYR A 1 523 ? 5.060 -5.681 -10.898 1.00 91.94 523 TYR A O 1
ATOM 4131 N N . LYS A 1 524 ? 4.255 -6.568 -12.803 1.00 91.94 524 LYS A N 1
ATOM 4132 C CA . LYS A 1 524 ? 4.852 -5.587 -13.707 1.00 91.94 524 LYS A CA 1
ATOM 4133 C C . LYS A 1 524 ? 3.791 -4.557 -14.059 1.00 91.94 524 LYS A C 1
ATOM 4135 O O . LYS A 1 524 ? 2.809 -4.913 -14.718 1.00 91.94 524 LYS A O 1
ATOM 4140 N N . ASP A 1 525 ? 4.000 -3.323 -13.631 1.00 91.62 525 ASP A N 1
ATOM 4141 C CA . ASP A 1 525 ? 3.079 -2.225 -13.903 1.00 91.62 525 ASP A CA 1
ATOM 4142 C C . ASP A 1 525 ? 3.279 -1.613 -15.305 1.00 91.62 525 ASP A C 1
ATOM 4144 O O . ASP A 1 525 ? 3.958 -2.169 -16.178 1.00 91.62 525 ASP A O 1
ATOM 4148 N N . ALA A 1 526 ? 2.618 -0.477 -15.542 1.00 92.38 526 ALA A N 1
ATOM 4149 C CA . ALA A 1 526 ? 2.578 0.194 -16.834 1.00 92.38 526 ALA A CA 1
ATOM 4150 C C . ALA A 1 526 ? 3.937 0.749 -17.282 1.00 92.38 526 ALA A C 1
ATOM 4152 O O . ALA A 1 526 ? 4.180 0.848 -18.489 1.00 92.38 526 ALA A O 1
ATOM 4153 N N . ASP A 1 527 ? 4.797 1.131 -16.339 1.00 90.62 527 ASP A N 1
ATOM 4154 C CA . ASP A 1 527 ? 6.081 1.762 -16.627 1.00 90.62 527 ASP A CA 1
ATOM 4155 C C . ASP A 1 527 ? 7.249 0.767 -16.612 1.00 90.62 527 ASP A C 1
ATOM 4157 O O . ASP A 1 527 ? 8.330 1.050 -17.137 1.00 90.62 527 ASP A O 1
ATOM 4161 N N . GLY A 1 528 ? 6.985 -0.461 -16.165 1.00 90.06 528 GLY A N 1
ATOM 4162 C CA . GLY A 1 528 ? 7.926 -1.567 -16.164 1.00 90.06 528 GLY A CA 1
ATOM 4163 C C . GLY A 1 528 ? 8.530 -1.860 -14.802 1.00 90.06 528 GLY A C 1
ATOM 4164 O O . GLY A 1 528 ? 9.367 -2.769 -14.725 1.00 90.06 528 GLY A O 1
ATOM 4165 N N . THR A 1 529 ? 8.116 -1.145 -13.761 1.00 88.12 529 THR A N 1
ATOM 4166 C CA . THR A 1 529 ? 8.483 -1.454 -12.387 1.00 88.12 529 THR A CA 1
ATOM 4167 C C . THR A 1 529 ? 7.915 -2.813 -11.989 1.00 88.12 529 THR A C 1
ATOM 4169 O O . THR A 1 529 ? 6.807 -3.202 -12.359 1.00 88.12 529 THR A O 1
ATOM 4172 N N . LEU A 1 530 ? 8.742 -3.592 -11.286 1.00 87.00 530 LEU A N 1
ATOM 4173 C CA . LEU A 1 530 ? 8.364 -4.888 -10.734 1.00 87.00 530 LEU A CA 1
ATOM 4174 C C . LEU A 1 530 ? 8.126 -4.750 -9.237 1.00 87.00 530 LEU A C 1
ATOM 4176 O O . LEU A 1 530 ? 9.073 -4.501 -8.484 1.00 87.00 530 LEU A O 1
ATOM 4180 N N . HIS A 1 531 ? 6.881 -4.987 -8.843 1.00 85.50 531 HIS A N 1
ATOM 4181 C CA . HIS A 1 531 ? 6.403 -5.005 -7.468 1.00 85.50 531 HIS A CA 1
ATOM 4182 C C . HIS A 1 531 ? 6.234 -6.446 -6.992 1.00 85.50 531 HIS A C 1
ATOM 4184 O O . HIS A 1 531 ? 5.686 -7.281 -7.711 1.00 85.50 531 HIS A O 1
ATOM 4190 N N . SER A 1 532 ? 6.702 -6.756 -5.784 1.00 83.94 532 SER A N 1
ATOM 4191 C CA . SER A 1 532 ? 6.637 -8.109 -5.219 1.00 83.94 532 SER A CA 1
ATOM 4192 C C . SER A 1 532 ? 5.576 -8.195 -4.124 1.00 83.94 532 SER A C 1
ATOM 4194 O O . SER A 1 532 ? 5.642 -7.466 -3.135 1.00 83.94 532 SER A O 1
ATOM 4196 N N . PHE A 1 533 ? 4.668 -9.157 -4.263 1.00 84.44 533 PHE A N 1
ATOM 4197 C CA . PHE A 1 533 ? 3.547 -9.416 -3.362 1.00 84.44 533 PHE A CA 1
ATOM 4198 C C . PHE A 1 533 ? 3.689 -10.771 -2.664 1.00 84.44 533 PHE A C 1
ATOM 4200 O O . PHE A 1 533 ? 4.089 -11.753 -3.291 1.00 84.44 533 PHE A O 1
ATOM 4207 N N . THR A 1 534 ? 3.329 -10.850 -1.383 1.00 74.12 534 THR A N 1
ATOM 4208 C CA . THR A 1 534 ? 3.452 -12.070 -0.563 1.00 74.12 534 THR A CA 1
ATOM 4209 C C . THR A 1 534 ? 2.104 -12.547 -0.081 1.00 74.12 534 THR A C 1
ATOM 4211 O O . THR A 1 534 ? 1.346 -11.733 0.425 1.00 74.12 534 THR A O 1
ATOM 4214 N N . PRO A 1 535 ? 1.790 -13.845 -0.212 1.00 75.44 535 PRO A N 1
ATOM 4215 C CA . PRO A 1 535 ? 0.499 -14.363 0.209 1.00 75.44 535 PRO A CA 1
ATOM 4216 C C . PRO A 1 535 ? 0.334 -14.329 1.733 1.00 75.44 535 PRO A C 1
ATOM 4218 O O . PRO A 1 535 ? 1.166 -14.874 2.458 1.00 75.44 535 PRO A O 1
ATOM 4221 N N . ASN A 1 536 ? -0.812 -13.825 2.192 1.00 69.94 536 ASN A N 1
ATOM 4222 C CA . ASN A 1 536 ? -1.220 -13.821 3.604 1.00 69.94 536 ASN A CA 1
ATOM 4223 C C . ASN A 1 536 ? -1.942 -15.116 4.030 1.00 69.94 536 ASN A C 1
ATOM 4225 O O . ASN A 1 536 ? -2.311 -15.297 5.188 1.00 69.94 536 ASN A O 1
ATOM 4229 N N . GLY A 1 537 ? -2.163 -16.043 3.089 1.00 65.44 537 GLY A N 1
ATOM 4230 C CA . GLY A 1 537 ? -2.817 -17.337 3.327 1.00 65.44 537 GLY A CA 1
ATOM 4231 C C . GLY A 1 537 ? -4.352 -17.316 3.274 1.00 65.44 537 GLY A C 1
ATOM 4232 O O . GLY A 1 537 ? -4.971 -18.378 3.261 1.00 65.44 537 GLY A O 1
ATOM 4233 N N . ASP A 1 538 ? -4.970 -16.139 3.177 1.00 69.31 538 ASP A N 1
ATOM 4234 C CA . ASP A 1 538 ? -6.419 -15.938 3.016 1.00 69.31 538 ASP A CA 1
ATOM 4235 C C . ASP A 1 538 ? -6.832 -15.529 1.585 1.00 69.31 538 ASP A C 1
ATOM 4237 O O . ASP A 1 538 ? -8.006 -15.275 1.312 1.00 69.31 538 ASP A O 1
ATOM 4241 N N . GLY A 1 539 ? -5.867 -15.501 0.659 1.00 72.25 539 GLY A N 1
ATOM 4242 C CA . GLY A 1 539 ? -6.045 -15.061 -0.726 1.00 72.25 539 GLY A CA 1
ATOM 4243 C C . GLY A 1 539 ? -5.711 -13.585 -0.965 1.00 72.25 539 GLY A C 1
ATOM 4244 O O . GLY A 1 539 ? -5.742 -13.160 -2.120 1.00 72.25 539 GLY A O 1
ATOM 4245 N N . THR A 1 540 ? -5.370 -12.826 0.081 1.00 80.88 540 THR A N 1
ATOM 4246 C CA . THR A 1 540 ? -4.786 -11.480 -0.021 1.00 80.88 540 THR A CA 1
ATOM 4247 C C . THR A 1 540 ? -3.261 -11.541 -0.044 1.00 80.88 540 THR A C 1
ATOM 4249 O O . THR A 1 540 ? -2.659 -12.565 0.312 1.00 80.88 540 THR A O 1
ATOM 4252 N N . TYR A 1 541 ? -2.643 -10.460 -0.518 1.00 81.38 541 TYR A N 1
ATOM 4253 C CA . TYR A 1 541 ? -1.201 -10.344 -0.604 1.00 81.38 541 TYR A CA 1
ATOM 4254 C C . TYR A 1 541 ? -0.707 -8.968 -0.167 1.00 81.38 541 TYR A C 1
ATOM 4256 O O . TYR A 1 541 ? -1.216 -7.951 -0.637 1.00 81.38 541 TYR A O 1
ATOM 4264 N N . ASP A 1 542 ? 0.369 -8.965 0.615 1.00 70.38 542 ASP A N 1
ATOM 4265 C CA . ASP A 1 542 ? 1.044 -7.751 1.068 1.00 70.38 542 ASP A CA 1
ATOM 4266 C C . ASP A 1 542 ? 2.238 -7.420 0.168 1.00 70.38 542 ASP A C 1
ATOM 4268 O O . ASP A 1 542 ? 3.001 -8.300 -0.252 1.00 70.38 542 ASP A O 1
ATOM 4272 N N . THR A 1 543 ? 2.428 -6.135 -0.111 1.00 72.62 543 THR A N 1
ATOM 4273 C CA . THR A 1 543 ? 3.631 -5.609 -0.765 1.00 72.62 543 THR A CA 1
ATOM 4274 C C . THR A 1 543 ? 4.679 -5.234 0.287 1.00 72.62 543 THR A C 1
ATOM 4276 O O . THR A 1 543 ? 4.355 -4.723 1.354 1.00 72.62 543 THR A O 1
ATOM 4279 N N . SER A 1 544 ? 5.961 -5.456 -0.024 1.00 56.88 544 SER A N 1
ATOM 4280 C CA . SER A 1 544 ? 7.085 -5.052 0.848 1.00 56.88 544 SER A CA 1
ATOM 4281 C C . SER A 1 544 ? 7.277 -3.530 0.975 1.00 56.88 544 SER A C 1
ATOM 4283 O O . SER A 1 544 ? 8.135 -3.081 1.733 1.00 56.88 544 SER A O 1
ATOM 4285 N N . GLN A 1 545 ? 6.523 -2.740 0.208 1.00 64.75 545 GLN A N 1
ATOM 4286 C CA . GLN A 1 545 ? 6.583 -1.279 0.159 1.00 64.75 545 GLN A CA 1
ATOM 4287 C C . GLN A 1 545 ? 5.169 -0.691 0.197 1.00 64.75 545 GLN A C 1
ATOM 4289 O O . GLN A 1 545 ? 4.232 -1.285 -0.345 1.00 64.75 545 GLN A O 1
ATOM 4294 N N . VAL A 1 546 ? 5.013 0.490 0.802 1.00 61.78 546 VAL A N 1
ATOM 4295 C CA . VAL A 1 546 ? 3.717 1.180 0.919 1.00 61.78 546 VAL A CA 1
ATOM 4296 C C . VAL A 1 546 ? 3.378 1.864 -0.408 1.00 61.78 546 VAL A C 1
ATOM 4298 O O . VAL A 1 546 ? 3.492 3.074 -0.565 1.00 61.78 546 VAL A O 1
ATOM 4301 N N . LEU A 1 547 ? 3.002 1.048 -1.389 1.00 65.94 547 LEU A N 1
ATOM 4302 C CA . LEU A 1 547 ? 2.544 1.469 -2.717 1.00 65.94 547 LEU A CA 1
ATOM 4303 C C . LEU A 1 547 ? 1.037 1.765 -2.751 1.00 65.94 547 LEU A C 1
ATOM 4305 O O . LEU A 1 547 ? 0.509 2.089 -3.807 1.00 65.94 547 LEU A O 1
ATOM 4309 N N . GLN A 1 548 ? 0.345 1.639 -1.609 1.00 77.12 548 GLN A N 1
ATOM 4310 C CA . GLN A 1 548 ? -1.119 1.718 -1.509 1.00 77.12 548 GLN A CA 1
ATOM 4311 C C . GLN A 1 548 ? -1.813 0.809 -2.544 1.00 77.12 548 GLN A C 1
ATOM 4313 O O . GLN A 1 548 ? -2.775 1.202 -3.201 1.00 77.12 548 GLN A O 1
ATOM 4318 N N . LEU A 1 549 ? -1.265 -0.401 -2.716 1.00 84.25 549 LEU A N 1
ATOM 4319 C CA . LEU A 1 549 ? -1.764 -1.433 -3.618 1.00 84.25 549 LEU A CA 1
ATOM 4320 C C . LEU A 1 549 ? -2.180 -2.662 -2.814 1.00 84.25 549 LEU A C 1
ATOM 4322 O O . LEU A 1 549 ? -1.358 -3.246 -2.107 1.00 84.25 549 LEU A O 1
ATOM 4326 N N . GLU A 1 550 ? -3.420 -3.102 -2.994 1.00 88.44 550 GLU A N 1
ATOM 4327 C CA . GLU A 1 550 ? -3.944 -4.325 -2.387 1.00 88.44 550 GLU A CA 1
ATOM 4328 C C . GLU A 1 550 ? -4.181 -5.380 -3.463 1.00 88.44 550 GLU A C 1
ATOM 4330 O O . GLU A 1 550 ? -4.975 -5.178 -4.381 1.00 88.44 550 GLU A O 1
ATOM 4335 N N . LEU A 1 551 ? -3.505 -6.526 -3.365 1.00 92.19 551 LEU A N 1
ATOM 4336 C CA . LEU A 1 551 ? -3.681 -7.624 -4.311 1.00 92.19 551 LEU A CA 1
ATOM 4337 C C . LEU A 1 551 ? -4.491 -8.756 -3.679 1.00 92.19 551 LEU A C 1
ATOM 4339 O O . LEU A 1 551 ? -4.184 -9.251 -2.596 1.00 92.19 551 LEU A O 1
ATOM 4343 N N . LYS A 1 552 ? -5.493 -9.236 -4.414 1.00 93.62 552 LYS A N 1
ATOM 4344 C CA . LYS A 1 552 ? -6.315 -10.388 -4.051 1.00 93.62 552 LYS A CA 1
ATOM 4345 C C . LYS A 1 552 ? -6.393 -11.382 -5.199 1.00 93.62 552 LYS A C 1
ATOM 4347 O O . LYS A 1 552 ? -6.692 -11.011 -6.332 1.00 93.62 552 LYS A O 1
ATOM 4352 N N . LYS A 1 553 ? -6.207 -12.666 -4.898 1.00 92.44 553 LYS A N 1
ATOM 4353 C CA . LYS A 1 553 ? -6.524 -13.768 -5.813 1.00 92.44 553 LYS A CA 1
ATOM 4354 C C . LYS A 1 553 ? -7.950 -14.253 -5.558 1.00 92.44 553 LYS A C 1
ATOM 4356 O O . LYS A 1 553 ? -8.295 -14.674 -4.456 1.00 92.44 553 LYS A O 1
ATOM 4361 N N . ASN A 1 554 ? -8.791 -14.183 -6.581 1.00 93.31 554 ASN A N 1
ATOM 4362 C CA . ASN A 1 554 ? -10.201 -14.546 -6.517 1.00 93.31 554 ASN A CA 1
ATOM 4363 C C . ASN A 1 554 ? -10.398 -16.069 -6.591 1.00 93.31 554 ASN A C 1
ATOM 4365 O O . ASN A 1 554 ? -9.545 -16.812 -7.079 1.00 93.31 554 ASN A O 1
ATOM 4369 N N . ALA A 1 555 ? -11.560 -16.549 -6.136 1.00 90.94 555 ALA A N 1
ATOM 4370 C CA . ALA A 1 555 ? -11.886 -17.980 -6.111 1.00 90.94 555 ALA A CA 1
ATOM 4371 C C . ALA A 1 555 ? -11.949 -18.628 -7.510 1.00 90.94 555 ALA A C 1
ATOM 4373 O O . ALA A 1 555 ? -11.757 -19.836 -7.638 1.00 90.94 555 ALA A O 1
ATOM 4374 N N . ASP A 1 556 ? -12.198 -17.835 -8.555 1.00 92.88 556 ASP A N 1
ATOM 4375 C CA . ASP A 1 556 ? -12.166 -18.262 -9.959 1.00 92.88 556 ASP A CA 1
ATOM 4376 C C . ASP A 1 556 ? -10.743 -18.286 -10.560 1.00 92.88 556 ASP A C 1
ATOM 4378 O O . ASP A 1 556 ? -10.562 -18.647 -11.723 1.00 92.88 556 ASP A O 1
ATOM 4382 N N . GLY A 1 557 ? -9.729 -17.927 -9.766 1.00 90.94 557 GLY A N 1
ATOM 4383 C CA . GLY A 1 557 ? -8.323 -17.879 -10.152 1.00 90.94 557 GLY A CA 1
ATOM 4384 C C . GLY A 1 557 ? -7.878 -16.572 -10.813 1.00 90.94 557 GLY A C 1
ATOM 4385 O O . GLY A 1 557 ? -6.699 -16.464 -11.144 1.00 90.94 557 GLY A O 1
ATOM 4386 N N . THR A 1 558 ? -8.777 -15.606 -11.025 1.00 95.62 558 THR A N 1
ATOM 4387 C CA . THR A 1 558 ? -8.414 -14.243 -11.455 1.00 95.62 558 THR A CA 1
ATOM 4388 C C . THR A 1 558 ? -7.778 -13.455 -10.309 1.00 95.62 558 THR A C 1
ATOM 4390 O O . THR A 1 558 ? -7.784 -13.906 -9.162 1.00 95.62 558 THR A O 1
ATOM 4393 N N . TYR A 1 559 ? -7.242 -12.270 -10.598 1.00 96.50 559 TYR A N 1
ATOM 4394 C CA . TYR A 1 559 ? -6.679 -11.383 -9.577 1.00 96.50 559 TYR A CA 1
ATOM 4395 C C . TYR A 1 559 ? -7.322 -10.006 -9.644 1.00 96.50 559 TYR A C 1
ATOM 4397 O O . TYR A 1 559 ? -7.623 -9.525 -10.733 1.00 96.50 559 TYR A O 1
ATOM 4405 N N . THR A 1 560 ? -7.479 -9.372 -8.490 1.00 97.19 560 THR A N 1
ATOM 4406 C CA . THR A 1 560 ? -7.905 -7.981 -8.339 1.00 97.19 560 THR A CA 1
ATOM 4407 C C . THR A 1 560 ? -6.790 -7.229 -7.631 1.00 97.19 560 THR A C 1
ATOM 4409 O O . THR A 1 560 ? -6.432 -7.596 -6.515 1.00 97.19 560 THR A O 1
ATOM 4412 N N . LEU A 1 561 ? -6.241 -6.210 -8.284 1.00 95.56 561 LEU A N 1
ATOM 4413 C CA . LEU A 1 561 ? -5.353 -5.226 -7.676 1.00 95.56 561 LEU A CA 1
ATOM 4414 C C . LEU A 1 561 ? -6.160 -3.946 -7.445 1.00 95.56 561 LEU A C 1
ATOM 4416 O O . LEU A 1 561 ? -6.757 -3.450 -8.398 1.00 95.56 561 LEU A O 1
ATOM 4420 N N . THR A 1 562 ? -6.188 -3.427 -6.225 1.00 93.19 562 THR A N 1
ATOM 4421 C CA . THR A 1 562 ? -6.884 -2.183 -5.868 1.00 93.19 562 THR A CA 1
ATOM 4422 C C . THR A 1 562 ? -5.859 -1.096 -5.551 1.00 93.19 562 THR A C 1
ATOM 4424 O O . THR A 1 562 ? -4.907 -1.377 -4.824 1.00 93.19 562 THR A O 1
ATOM 4427 N N . ASP A 1 563 ? -6.019 0.107 -6.112 1.00 89.75 563 ASP A N 1
ATOM 4428 C CA . ASP A 1 563 ? -5.169 1.269 -5.804 1.00 89.75 563 ASP A CA 1
ATOM 4429 C C . ASP A 1 563 ? -5.750 2.170 -4.699 1.00 89.75 563 ASP A C 1
ATOM 4431 O O . ASP A 1 563 ? -6.873 1.975 -4.241 1.00 89.75 563 ASP A O 1
ATOM 4435 N N . ALA A 1 564 ? -4.994 3.192 -4.289 1.00 85.31 564 ALA A N 1
ATOM 4436 C CA . ALA A 1 564 ? -5.391 4.145 -3.249 1.00 85.31 564 ALA A CA 1
ATOM 4437 C C . ALA A 1 564 ? -6.717 4.875 -3.521 1.00 85.31 564 ALA A C 1
ATOM 4439 O O . ALA A 1 564 ? -7.372 5.321 -2.584 1.00 85.31 564 ALA A O 1
ATOM 4440 N N . SER A 1 565 ? -7.096 5.028 -4.795 1.00 88.06 565 SER A N 1
ATOM 4441 C CA . SER A 1 565 ? -8.352 5.660 -5.220 1.00 88.06 565 SER A CA 1
ATOM 4442 C C . SER A 1 565 ? -9.489 4.646 -5.365 1.00 88.06 565 SER A C 1
ATOM 4444 O O . SER A 1 565 ? -10.505 4.948 -5.986 1.00 88.06 565 SER A O 1
ATOM 4446 N N . GLN A 1 566 ? -9.307 3.432 -4.840 1.00 91.88 566 GLN A N 1
ATOM 4447 C CA . GLN A 1 566 ? -10.234 2.311 -4.941 1.00 91.88 566 GLN A CA 1
ATOM 4448 C C . GLN A 1 566 ? -10.544 1.870 -6.380 1.00 91.88 566 GLN A C 1
ATOM 4450 O O . GLN A 1 566 ? -11.524 1.158 -6.619 1.00 91.88 566 GLN A O 1
ATOM 4455 N N . ASN A 1 567 ? -9.688 2.213 -7.351 1.00 94.25 567 ASN A N 1
ATOM 4456 C CA . ASN A 1 567 ? -9.790 1.626 -8.682 1.00 94.25 567 ASN A CA 1
ATOM 4457 C C . ASN A 1 567 ? -9.326 0.173 -8.636 1.00 94.25 567 ASN A C 1
ATOM 4459 O O . ASN A 1 567 ? -8.285 -0.147 -8.062 1.00 94.25 567 ASN A O 1
ATOM 4463 N N . GLN A 1 568 ? -10.059 -0.703 -9.314 1.00 96.75 568 GLN A N 1
ATOM 4464 C CA . GLN A 1 568 ? -9.748 -2.121 -9.411 1.00 96.75 568 GLN A CA 1
ATOM 4465 C C . GLN A 1 568 ? -9.222 -2.484 -10.799 1.00 96.75 568 GLN A C 1
ATOM 4467 O O . GLN A 1 568 ? -9.898 -2.298 -11.814 1.00 96.75 568 GLN A O 1
ATOM 4472 N N . TYR A 1 569 ? -8.047 -3.102 -10.835 1.00 96.94 569 TYR A N 1
ATOM 4473 C CA . TYR A 1 569 ? -7.416 -3.677 -12.017 1.00 96.94 569 TYR A CA 1
ATOM 4474 C C . TYR A 1 569 ? -7.539 -5.198 -11.930 1.00 96.94 569 TYR A C 1
ATOM 4476 O O . TYR A 1 569 ? -6.974 -5.844 -11.045 1.00 96.94 569 TYR A O 1
ATOM 4484 N N . ILE A 1 570 ? -8.318 -5.786 -12.835 1.00 97.56 570 ILE A N 1
ATOM 4485 C CA . ILE A 1 570 ? -8.594 -7.220 -12.849 1.00 97.56 570 ILE A CA 1
ATOM 4486 C C . ILE A 1 570 ? -7.699 -7.902 -13.873 1.00 97.56 570 ILE A C 1
ATOM 4488 O O . ILE A 1 570 ? -7.702 -7.564 -15.064 1.00 97.56 570 ILE A O 1
ATOM 4492 N N . PHE A 1 571 ? -6.995 -8.926 -13.412 1.00 97.75 571 PHE A N 1
ATOM 4493 C CA . PHE A 1 571 ? -6.106 -9.745 -14.214 1.00 97.75 571 PHE A CA 1
ATOM 4494 C C . PHE A 1 571 ? -6.700 -11.135 -14.431 1.00 97.75 571 PHE A C 1
ATOM 4496 O O . PHE A 1 571 ? -7.374 -11.709 -13.575 1.00 97.75 571 PHE A O 1
ATOM 4503 N N . THR A 1 572 ? -6.452 -11.686 -15.613 1.00 95.69 572 THR A N 1
ATOM 4504 C CA . THR A 1 572 ? -6.830 -13.051 -15.993 1.00 95.69 572 THR A CA 1
ATOM 4505 C C . THR A 1 572 ? -6.111 -14.093 -15.129 1.00 95.69 572 THR A C 1
ATOM 4507 O O . THR A 1 572 ? -5.122 -13.791 -14.465 1.00 95.69 572 THR A O 1
ATOM 4510 N N . THR A 1 573 ? -6.538 -15.358 -15.196 1.00 93.69 573 THR A N 1
ATOM 4511 C CA . THR A 1 573 ? -5.856 -16.478 -14.513 1.00 93.69 573 THR A CA 1
ATOM 4512 C C . THR A 1 573 ? -4.398 -16.658 -14.949 1.00 93.69 573 THR A C 1
ATOM 4514 O O . THR A 1 573 ? -3.613 -17.276 -14.238 1.00 93.69 573 THR A O 1
ATOM 4517 N N . THR A 1 574 ? -4.042 -16.157 -16.136 1.00 91.81 574 THR A N 1
ATOM 4518 C CA . THR A 1 574 ? -2.677 -16.165 -16.680 1.00 91.81 574 THR A CA 1
ATOM 4519 C C . THR A 1 574 ? -1.895 -14.889 -16.378 1.00 91.81 574 THR A C 1
ATOM 4521 O O . THR A 1 574 ? -0.728 -14.834 -16.733 1.00 91.81 574 THR A O 1
ATOM 4524 N N . GLY A 1 575 ? -2.516 -13.884 -15.751 1.00 94.69 575 GLY A N 1
ATOM 4525 C CA . GLY A 1 575 ? -1.829 -12.687 -15.274 1.00 94.69 575 GLY A CA 1
ATOM 4526 C C . GLY A 1 575 ? -1.954 -11.436 -16.139 1.00 94.69 575 GLY A C 1
ATOM 4527 O O . GLY A 1 575 ? -1.458 -10.406 -15.717 1.00 94.69 575 GLY A O 1
ATOM 4528 N N . TYR A 1 576 ? -2.622 -11.459 -17.297 1.00 95.56 576 TYR A N 1
ATOM 4529 C CA . TYR A 1 576 ? -2.846 -10.248 -18.113 1.00 95.56 576 TYR A CA 1
ATOM 4530 C C . TYR A 1 576 ? -3.966 -9.379 -17.549 1.00 95.56 576 TYR A C 1
ATOM 4532 O O . TYR A 1 576 ? -5.040 -9.916 -17.259 1.00 95.56 576 TYR A O 1
ATOM 4540 N N . ILE A 1 577 ? -3.756 -8.062 -17.467 1.00 97.19 577 ILE A N 1
ATOM 4541 C CA . ILE A 1 577 ? -4.825 -7.099 -17.168 1.00 97.19 577 ILE A CA 1
ATOM 4542 C C . ILE A 1 577 ? -5.910 -7.187 -18.243 1.00 97.19 577 ILE A C 1
ATOM 4544 O O . ILE A 1 577 ? -5.596 -7.250 -19.420 1.00 97.19 577 ILE A O 1
ATOM 4548 N N . TRP A 1 578 ? -7.192 -7.204 -17.888 1.00 95.81 578 TRP A N 1
ATOM 4549 C CA . TRP A 1 578 ? -8.260 -7.236 -18.903 1.00 95.81 578 TRP A CA 1
ATOM 4550 C C . TRP A 1 578 ? -9.475 -6.377 -18.562 1.00 95.81 578 TRP A C 1
ATOM 4552 O O . TRP A 1 578 ? -10.318 -6.126 -19.429 1.00 95.81 578 TRP A O 1
ATOM 4562 N N . LYS A 1 579 ? -9.573 -5.893 -17.322 1.00 96.31 579 LYS A N 1
ATOM 4563 C CA . LYS A 1 579 ? -10.669 -5.040 -16.866 1.00 96.31 579 LYS A CA 1
ATOM 4564 C C . LYS A 1 579 ? -10.146 -4.027 -15.851 1.00 96.31 579 LYS A C 1
ATOM 4566 O O . LYS A 1 579 ? -9.353 -4.383 -14.991 1.00 96.31 579 LYS A O 1
ATOM 4571 N N . MET A 1 580 ? -10.596 -2.789 -15.966 1.00 97.12 580 MET A N 1
ATOM 4572 C CA . MET A 1 580 ? -10.332 -1.686 -15.047 1.00 97.12 580 MET A CA 1
ATOM 4573 C C . MET A 1 580 ? -11.684 -1.125 -14.616 1.00 97.12 580 MET A C 1
ATOM 4575 O O . MET A 1 580 ? -12.550 -0.922 -15.470 1.00 97.12 580 MET A O 1
ATOM 4579 N N . ILE A 1 581 ? -11.886 -0.940 -13.318 1.00 97.19 581 ILE A N 1
ATOM 4580 C CA . ILE A 1 581 ? -13.167 -0.554 -12.727 1.00 97.19 581 ILE A CA 1
ATOM 4581 C C . ILE A 1 581 ? -12.902 0.594 -11.756 1.00 97.19 581 ILE A C 1
ATOM 4583 O O . ILE A 1 581 ? -12.044 0.453 -10.892 1.00 97.19 581 ILE A O 1
ATOM 4587 N N . ASP A 1 582 ? -13.600 1.715 -11.911 1.00 95.88 582 ASP A N 1
ATOM 4588 C CA . ASP A 1 582 ? -13.568 2.784 -10.907 1.00 95.88 582 ASP A CA 1
ATOM 4589 C C . ASP A 1 582 ? -14.515 2.467 -9.723 1.00 95.88 582 ASP A C 1
ATOM 4591 O O . ASP A 1 582 ? -15.310 1.522 -9.805 1.00 95.88 582 ASP A O 1
ATOM 4595 N N . PRO A 1 583 ? -14.499 3.252 -8.632 1.00 95.19 583 PRO A N 1
ATOM 4596 C CA . PRO A 1 583 ? -15.407 3.052 -7.495 1.00 95.19 583 PRO A CA 1
ATOM 4597 C C . PRO A 1 583 ? -16.902 3.142 -7.848 1.00 95.19 583 PRO A C 1
ATOM 4599 O O . PRO A 1 583 ? -17.750 2.578 -7.160 1.00 95.19 583 PRO A O 1
ATOM 4602 N N . ASN A 1 584 ? -17.241 3.798 -8.962 1.00 95.12 584 ASN A N 1
ATOM 4603 C CA . ASN A 1 584 ? -18.600 3.918 -9.484 1.00 95.12 584 ASN A CA 1
ATOM 4604 C C . ASN A 1 584 ? -19.025 2.738 -10.380 1.00 95.12 584 ASN A C 1
ATOM 4606 O O . ASN A 1 584 ? -20.099 2.780 -10.983 1.00 95.12 584 ASN A O 1
ATOM 4610 N N . GLU A 1 585 ? -18.217 1.677 -10.450 1.00 95.69 585 GLU A N 1
ATOM 4611 C CA . GLU A 1 585 ? -18.393 0.492 -11.301 1.00 95.69 585 GLU A CA 1
ATOM 4612 C C . GLU A 1 585 ? -18.277 0.764 -12.815 1.00 95.69 585 GLU A C 1
ATOM 4614 O O . GLU A 1 585 ? -18.519 -0.128 -13.646 1.00 95.69 585 GLU A O 1
ATOM 4619 N N . ASN A 1 586 ? -17.849 1.966 -13.216 1.00 96.56 586 ASN A N 1
ATOM 4620 C CA . ASN A 1 586 ? -17.571 2.271 -14.612 1.00 96.56 586 ASN A CA 1
ATOM 4621 C C . ASN A 1 586 ? -16.398 1.408 -15.079 1.00 96.56 586 ASN A C 1
ATOM 4623 O O . ASN A 1 586 ? -15.295 1.452 -14.536 1.00 96.56 586 ASN A O 1
ATOM 4627 N N . THR A 1 587 ? -16.644 0.610 -16.115 1.00 96.81 587 THR A N 1
ATOM 4628 C CA . THR A 1 587 ? -15.722 -0.440 -16.539 1.00 96.81 587 THR A CA 1
ATOM 4629 C C . THR A 1 587 ? -15.076 -0.120 -17.884 1.00 96.81 587 THR A C 1
ATOM 4631 O O . THR A 1 587 ? -15.772 0.003 -18.890 1.00 96.81 587 THR A O 1
ATOM 4634 N N . THR A 1 588 ? -13.747 -0.153 -17.932 1.00 97.00 588 THR A N 1
ATOM 4635 C CA . THR A 1 588 ? -12.961 -0.207 -19.172 1.00 97.00 588 THR A CA 1
ATOM 4636 C C . THR A 1 588 ? -12.361 -1.603 -19.338 1.00 97.00 588 THR A C 1
ATOM 4638 O O . THR A 1 588 ? -11.819 -2.178 -18.399 1.00 97.00 588 THR A O 1
ATOM 4641 N N . THR A 1 589 ? -12.467 -2.191 -20.530 1.00 97.25 589 THR A N 1
ATOM 4642 C CA . THR A 1 589 ? -11.995 -3.560 -20.815 1.00 97.25 589 THR A CA 1
ATOM 4643 C C . THR A 1 589 ? -10.918 -3.584 -21.884 1.00 97.25 589 THR A C 1
ATOM 4645 O O . THR A 1 589 ? -10.956 -2.802 -22.835 1.00 97.25 589 THR A O 1
ATOM 4648 N N . ILE A 1 590 ? -9.993 -4.531 -21.751 1.00 97.75 590 ILE A N 1
ATOM 4649 C CA . ILE A 1 590 ? -8.976 -4.867 -22.742 1.00 97.75 590 ILE A CA 1
ATOM 4650 C C . ILE A 1 590 ? -9.219 -6.318 -23.163 1.00 97.75 590 ILE A C 1
ATOM 4652 O O . ILE A 1 590 ? -9.193 -7.234 -22.344 1.00 97.75 590 ILE A O 1
ATOM 4656 N N . ASN A 1 591 ? -9.497 -6.542 -24.444 1.00 96.75 591 ASN A N 1
ATOM 4657 C CA . ASN A 1 591 ? -9.681 -7.883 -24.991 1.00 96.75 591 ASN A CA 1
ATOM 4658 C C . ASN A 1 591 ? -8.404 -8.361 -25.674 1.00 96.75 591 ASN A C 1
ATOM 4660 O O . ASN A 1 591 ? -7.736 -7.586 -26.359 1.00 96.75 591 ASN A O 1
ATOM 4664 N N . TYR A 1 592 ? -8.131 -9.659 -25.559 1.00 94.75 592 TYR A N 1
ATOM 4665 C CA . TYR A 1 592 ? -6.910 -10.287 -26.050 1.00 94.75 592 TYR A CA 1
ATOM 4666 C C . TYR A 1 592 ? -7.192 -11.353 -27.112 1.00 94.75 592 TYR A C 1
ATOM 4668 O O . TYR A 1 592 ? -8.235 -12.006 -27.104 1.00 94.75 592 TYR A O 1
ATOM 4676 N N . SER A 1 593 ? -6.219 -11.561 -27.997 1.00 94.50 593 SER A N 1
ATOM 4677 C CA . SER A 1 593 ? -6.073 -12.763 -28.820 1.00 94.50 593 SER A CA 1
ATOM 4678 C C . SER A 1 593 ? -4.793 -13.480 -28.389 1.00 94.50 593 SER A C 1
ATOM 4680 O O . SER A 1 593 ? -3.690 -13.061 -28.743 1.00 94.50 593 SER A O 1
ATOM 4682 N N . GLY A 1 594 ? -4.924 -14.539 -27.586 1.00 89.81 594 GLY A N 1
ATOM 4683 C CA . GLY A 1 594 ? -3.780 -15.109 -26.871 1.00 89.81 594 GLY A CA 1
ATOM 4684 C C . GLY A 1 594 ? -3.226 -14.097 -25.863 1.00 89.81 594 GLY A C 1
ATOM 4685 O O . GLY A 1 594 ? -3.972 -13.621 -25.016 1.00 89.81 594 GLY A O 1
ATOM 4686 N N . ALA A 1 595 ? -1.945 -13.747 -25.984 1.00 89.81 595 ALA A N 1
ATOM 4687 C CA . ALA A 1 595 ? -1.266 -12.758 -25.139 1.00 89.81 595 ALA A CA 1
ATOM 4688 C C . ALA A 1 595 ? -1.340 -11.311 -25.672 1.00 89.81 595 ALA A C 1
ATOM 4690 O O . ALA A 1 595 ? -0.802 -10.401 -25.048 1.00 89.81 595 ALA A O 1
ATOM 4691 N N . LEU A 1 596 ? -1.962 -11.081 -26.836 1.00 95.62 596 LEU A N 1
ATOM 4692 C CA . LEU A 1 596 ? -1.918 -9.787 -27.525 1.00 95.62 596 LEU A CA 1
ATOM 4693 C C . LEU A 1 596 ? -3.218 -8.995 -27.334 1.00 95.62 596 LEU A C 1
ATOM 4695 O O . LEU A 1 596 ? -4.269 -9.499 -27.747 1.00 95.62 596 LEU A O 1
ATOM 4699 N N . PRO A 1 597 ? -3.192 -7.770 -26.773 1.00 97.12 597 PRO A N 1
ATOM 4700 C CA . PRO A 1 597 ? -4.386 -6.936 -26.659 1.00 97.12 597 PRO A CA 1
ATOM 4701 C C . PRO A 1 597 ? -4.855 -6.464 -28.042 1.00 97.12 597 PRO A C 1
ATOM 4703 O O . PRO A 1 597 ? -4.129 -5.806 -28.775 1.00 97.12 597 PRO A O 1
ATOM 4706 N N . ILE A 1 598 ? -6.080 -6.784 -28.438 1.00 97.75 598 ILE A N 1
ATOM 4707 C CA . ILE A 1 598 ? -6.620 -6.461 -29.772 1.00 97.75 598 ILE A CA 1
ATOM 4708 C C . ILE A 1 598 ? -7.635 -5.319 -29.743 1.00 97.75 598 ILE A C 1
ATOM 4710 O O . ILE A 1 598 ? -7.928 -4.716 -30.779 1.00 97.75 598 ILE A O 1
ATOM 4714 N N . ARG A 1 599 ? -8.207 -5.029 -28.572 1.00 97.44 599 ARG A N 1
ATOM 4715 C CA . ARG A 1 599 ? -9.306 -4.074 -28.433 1.00 97.44 599 ARG A CA 1
ATOM 4716 C C . ARG A 1 599 ? -9.350 -3.488 -27.028 1.00 97.44 599 ARG A C 1
ATOM 4718 O O . ARG A 1 599 ? -9.208 -4.229 -26.063 1.00 97.44 599 ARG A O 1
ATOM 4725 N N . ILE A 1 600 ? -9.628 -2.191 -26.938 1.00 97.88 600 ILE A N 1
ATOM 4726 C CA . ILE A 1 600 ? -9.948 -1.484 -25.694 1.00 97.88 600 ILE A CA 1
ATOM 4727 C C . ILE A 1 600 ? -11.366 -0.931 -25.831 1.00 97.88 600 ILE A C 1
ATOM 4729 O O . ILE A 1 600 ? -11.685 -0.311 -26.848 1.00 97.88 600 ILE A O 1
ATOM 4733 N N . THR A 1 601 ? -12.221 -1.172 -24.842 1.00 96.75 601 THR A N 1
ATOM 4734 C CA . THR A 1 601 ? -13.590 -0.640 -24.801 1.00 96.75 601 THR A CA 1
ATOM 4735 C C . THR A 1 601 ? -13.779 0.136 -23.509 1.00 96.75 601 THR A C 1
ATOM 4737 O O . THR A 1 601 ? -13.604 -0.449 -22.443 1.00 96.75 601 THR A O 1
ATOM 4740 N N . ASP A 1 602 ? -14.120 1.420 -23.594 1.00 95.25 602 ASP A N 1
ATOM 4741 C CA . ASP A 1 602 ? -14.409 2.226 -22.401 1.00 95.25 602 ASP A CA 1
ATOM 4742 C C . ASP A 1 602 ? -15.810 1.968 -21.827 1.00 95.25 602 ASP A C 1
ATOM 4744 O O . ASP A 1 602 ? -16.644 1.300 -22.446 1.00 95.25 602 ASP A O 1
ATOM 4748 N N . ALA A 1 603 ? -16.102 2.570 -20.671 1.00 94.31 603 ALA A N 1
ATOM 4749 C CA . ALA A 1 603 ? -17.397 2.450 -19.998 1.00 94.31 603 ALA A CA 1
ATOM 4750 C C . ALA A 1 603 ? -18.582 3.041 -20.788 1.00 94.31 603 ALA A C 1
ATOM 4752 O O . ALA A 1 603 ? -19.740 2.796 -20.460 1.00 94.31 603 ALA A O 1
ATOM 4753 N N . SER A 1 604 ? -18.318 3.819 -21.844 1.00 93.44 604 SER A N 1
ATOM 4754 C CA . SER A 1 604 ? -19.331 4.337 -22.775 1.00 93.44 604 SER A CA 1
ATOM 4755 C C . SER A 1 604 ? -19.493 3.460 -24.024 1.00 93.44 604 SER A C 1
ATOM 4757 O O . SER A 1 604 ? -20.178 3.857 -24.967 1.00 93.44 604 SER A O 1
ATOM 4759 N N . ASN A 1 605 ? -18.894 2.263 -24.041 1.00 94.50 605 ASN A N 1
ATOM 4760 C CA . ASN A 1 605 ? -18.873 1.314 -25.156 1.00 94.50 605 ASN A CA 1
ATOM 4761 C C . ASN A 1 605 ? -18.178 1.823 -26.430 1.00 94.50 605 ASN A C 1
ATOM 4763 O O . ASN A 1 605 ? -18.379 1.257 -27.509 1.00 94.50 605 ASN A O 1
ATOM 4767 N N . ARG A 1 606 ? -17.339 2.863 -26.340 1.00 96.25 606 ARG A N 1
ATOM 4768 C CA . ARG A 1 606 ? -16.512 3.294 -27.474 1.00 96.25 606 ARG A CA 1
ATOM 4769 C C . ARG A 1 606 ? -15.315 2.360 -27.606 1.00 96.25 606 ARG A C 1
ATOM 4771 O O . ARG A 1 606 ? -14.745 1.922 -26.610 1.00 96.25 606 ARG A O 1
ATOM 4778 N N . ILE A 1 607 ? -14.947 2.048 -28.846 1.00 97.25 607 ILE A N 1
ATOM 4779 C CA . ILE A 1 607 ? -13.999 0.978 -29.163 1.00 97.25 607 ILE A CA 1
ATOM 4780 C C . ILE A 1 607 ? -12.756 1.537 -29.845 1.00 97.25 607 ILE A C 1
ATOM 4782 O O . ILE A 1 607 ? -12.864 2.199 -30.874 1.00 97.25 607 ILE A O 1
ATOM 4786 N N . SER A 1 608 ? -11.592 1.158 -29.325 1.00 98.12 608 SER A N 1
ATOM 4787 C CA . SER A 1 608 ? -10.300 1.310 -29.992 1.00 98.12 608 SER A CA 1
ATOM 4788 C C . SER A 1 608 ? -9.743 -0.063 -30.357 1.00 98.12 608 SER A C 1
ATOM 4790 O O . SER A 1 608 ? -9.787 -0.986 -29.543 1.00 98.12 608 SER A O 1
ATOM 4792 N N . THR A 1 609 ? -9.213 -0.219 -31.567 1.00 98.44 609 THR A N 1
ATOM 4793 C CA . THR A 1 609 ? -8.667 -1.496 -32.065 1.00 98.44 609 THR A CA 1
ATOM 4794 C C . THR A 1 609 ? -7.161 -1.429 -32.259 1.00 98.44 609 THR A C 1
ATOM 4796 O O . THR A 1 609 ? -6.638 -0.393 -32.673 1.00 98.44 609 THR A O 1
ATOM 4799 N N . ILE A 1 610 ? -6.479 -2.548 -32.025 1.00 98.62 610 ILE A N 1
ATOM 4800 C CA . ILE A 1 610 ? -5.021 -2.679 -32.085 1.00 98.62 610 ILE A CA 1
ATOM 4801 C C . ILE A 1 610 ? -4.659 -3.761 -33.109 1.00 98.62 610 ILE A C 1
ATOM 4803 O O . ILE A 1 610 ? -5.283 -4.819 -33.168 1.00 98.62 610 ILE A O 1
ATOM 4807 N N . THR A 1 611 ? -3.650 -3.487 -33.932 1.00 98.38 611 THR A N 1
ATOM 4808 C CA . THR A 1 611 ? -3.116 -4.414 -34.942 1.00 98.38 611 THR A CA 1
ATOM 4809 C C . THR A 1 611 ? -1.605 -4.543 -34.810 1.00 98.38 611 THR A C 1
ATOM 4811 O O . THR A 1 611 ? -0.957 -3.643 -34.272 1.00 98.38 611 THR A O 1
ATOM 4814 N N . TYR A 1 612 ? -1.066 -5.661 -35.299 1.00 98.44 612 TYR A N 1
ATOM 4815 C CA . TYR A 1 612 ? 0.298 -6.111 -35.035 1.00 98.44 612 TYR A CA 1
ATOM 4816 C C . TYR A 1 612 ? 1.093 -6.376 -36.312 1.00 98.44 612 TYR A C 1
ATOM 4818 O O . TYR A 1 612 ? 0.525 -6.720 -37.351 1.00 98.44 612 TYR A O 1
ATOM 4826 N N . ASP A 1 613 ? 2.415 -6.272 -36.205 1.00 96.69 613 ASP A N 1
ATOM 4827 C CA . ASP A 1 613 ? 3.349 -6.759 -37.214 1.00 96.69 613 ASP A CA 1
ATOM 4828 C C . ASP A 1 613 ? 3.622 -8.274 -37.083 1.00 96.69 613 ASP A C 1
ATOM 4830 O O . ASP A 1 613 ? 3.102 -8.957 -36.199 1.00 96.69 613 ASP A O 1
ATOM 4834 N N . ALA A 1 614 ? 4.460 -8.820 -37.971 1.00 95.31 614 ALA A N 1
ATOM 4835 C CA . ALA A 1 614 ? 4.797 -10.248 -37.996 1.00 95.31 614 ALA A CA 1
ATOM 4836 C C . ALA A 1 614 ? 5.578 -10.746 -36.759 1.00 95.31 614 ALA A C 1
ATOM 4838 O O . ALA A 1 614 ? 5.683 -11.954 -36.561 1.00 95.31 614 ALA A O 1
ATOM 4839 N N . ASN A 1 615 ? 6.119 -9.836 -35.942 1.00 95.38 615 ASN A N 1
ATOM 4840 C CA . ASN A 1 615 ? 6.845 -10.131 -34.707 1.00 95.38 615 ASN A CA 1
ATOM 4841 C C . ASN A 1 615 ? 5.989 -9.856 -33.457 1.00 95.38 615 ASN A C 1
ATOM 4843 O O . ASN A 1 615 ? 6.532 -9.779 -32.358 1.00 95.38 615 ASN A O 1
ATOM 4847 N N . ASN A 1 616 ? 4.666 -9.710 -33.612 1.00 95.88 616 ASN A N 1
ATOM 4848 C CA . ASN A 1 616 ? 3.716 -9.415 -32.537 1.00 95.88 616 ASN A CA 1
ATOM 4849 C C . ASN A 1 616 ? 3.953 -8.069 -31.823 1.00 95.88 616 ASN A C 1
ATOM 4851 O O . ASN A 1 616 ? 3.572 -7.913 -30.663 1.00 95.88 616 ASN A O 1
ATOM 4855 N N . ARG A 1 617 ? 4.531 -7.074 -32.509 1.00 97.12 617 ARG A N 1
ATOM 4856 C CA . ARG A 1 617 ? 4.625 -5.687 -32.014 1.00 97.12 617 ARG A CA 1
ATOM 4857 C C . ARG A 1 617 ? 3.479 -4.852 -32.563 1.00 97.12 617 ARG A C 1
ATOM 4859 O O . ARG A 1 617 ? 3.030 -5.099 -33.683 1.00 97.12 617 ARG A O 1
ATOM 4866 N N . ILE A 1 618 ? 2.997 -3.871 -31.806 1.00 98.38 618 ILE A N 1
ATOM 4867 C CA . ILE A 1 618 ? 1.871 -3.030 -32.231 1.00 98.38 618 ILE A CA 1
ATOM 4868 C C . ILE A 1 618 ? 2.271 -2.238 -33.475 1.00 98.38 618 ILE A C 1
ATOM 4870 O O . ILE A 1 618 ? 3.180 -1.426 -33.436 1.00 98.38 618 ILE A O 1
ATOM 4874 N N . SER A 1 619 ? 1.571 -2.434 -34.589 1.00 98.38 619 SER A N 1
ATOM 4875 C CA . SER A 1 619 ? 1.808 -1.687 -35.828 1.00 98.38 619 SER A CA 1
ATOM 4876 C C . SER A 1 619 ? 0.856 -0.506 -35.986 1.00 98.38 619 SER A C 1
ATOM 4878 O O . SER A 1 619 ? 1.199 0.489 -36.624 1.00 98.38 619 SER A O 1
ATOM 4880 N N . ARG A 1 620 ? -0.365 -0.604 -35.441 1.00 98.62 620 ARG A N 1
ATOM 4881 C CA . ARG A 1 620 ? -1.364 0.469 -35.528 1.00 98.62 620 ARG A CA 1
ATOM 4882 C C . ARG A 1 620 ? -2.440 0.358 -34.454 1.00 98.62 620 ARG A C 1
ATOM 4884 O O . ARG A 1 620 ? -2.971 -0.729 -34.226 1.00 98.62 620 ARG A O 1
ATOM 4891 N N . ILE A 1 621 ? -2.823 1.508 -33.905 1.00 98.69 621 ILE A N 1
ATOM 4892 C CA . ILE A 1 621 ? -4.004 1.716 -33.060 1.00 98.69 621 ILE A CA 1
ATOM 4893 C C . ILE A 1 621 ? -5.007 2.567 -33.844 1.00 98.69 621 ILE A C 1
ATOM 4895 O O . ILE A 1 621 ? -4.619 3.504 -34.539 1.00 98.69 621 ILE A O 1
ATOM 4899 N N . THR A 1 622 ? -6.293 2.234 -33.779 1.00 98.56 622 THR A N 1
ATOM 4900 C CA . THR A 1 622 ? -7.389 3.015 -34.381 1.00 98.56 622 THR A CA 1
ATOM 4901 C C . THR A 1 622 ? -8.400 3.354 -33.303 1.00 98.56 622 THR A C 1
ATOM 4903 O O . THR A 1 622 ? -8.827 2.460 -32.576 1.00 98.56 622 THR A O 1
ATOM 4906 N N . ASP A 1 623 ? -8.752 4.629 -33.186 1.00 96.81 623 ASP A N 1
ATOM 4907 C CA . ASP A 1 623 ? -9.704 5.113 -32.190 1.00 96.81 623 ASP A CA 1
ATOM 4908 C C . ASP A 1 623 ? -11.165 5.077 -32.708 1.00 96.81 623 ASP A C 1
ATOM 4910 O O . ASP A 1 623 ? -11.398 4.813 -33.893 1.00 96.81 623 ASP A O 1
ATOM 4914 N N . PRO A 1 624 ? -12.173 5.375 -31.864 1.00 96.56 624 PRO A N 1
ATOM 4915 C CA . PRO A 1 624 ? -13.585 5.339 -32.251 1.00 96.56 624 PRO A CA 1
ATOM 4916 C C . PRO A 1 624 ? -13.966 6.344 -33.348 1.00 96.56 624 PRO A C 1
ATOM 4918 O O . PRO A 1 624 ? -14.983 6.171 -34.014 1.00 96.56 624 PRO A O 1
ATOM 4921 N N . ALA A 1 625 ? -13.170 7.401 -33.536 1.00 96.06 625 ALA A N 1
ATOM 4922 C CA . ALA A 1 625 ? -13.361 8.412 -34.572 1.00 96.06 625 ALA A CA 1
ATOM 4923 C C . ALA A 1 625 ? -12.607 8.066 -35.872 1.00 96.06 625 ALA A C 1
ATOM 4925 O O . ALA A 1 625 ? -12.508 8.907 -36.763 1.00 96.06 625 ALA A O 1
ATOM 4926 N N . SER A 1 626 ? -12.088 6.837 -35.995 1.00 97.12 626 SER A N 1
ATOM 4927 C CA . SER A 1 626 ? -11.278 6.356 -37.123 1.00 97.12 626 SER A CA 1
ATOM 4928 C C . SER A 1 626 ? -9.949 7.096 -37.320 1.00 97.12 626 SER A C 1
ATOM 4930 O O . SER A 1 626 ? -9.339 6.989 -38.382 1.00 97.12 626 SER A O 1
ATOM 4932 N N . ARG A 1 627 ? -9.463 7.821 -36.306 1.00 98.00 627 ARG A N 1
ATOM 4933 C CA . ARG A 1 627 ? -8.098 8.367 -36.291 1.00 98.00 627 ARG A CA 1
ATOM 4934 C C . ARG A 1 627 ? -7.125 7.236 -35.978 1.00 98.00 627 ARG A C 1
ATOM 4936 O O . ARG A 1 627 ? -7.452 6.327 -35.210 1.00 98.00 627 ARG A O 1
ATOM 4943 N N . THR A 1 628 ? -5.923 7.287 -36.543 1.00 98.56 628 THR A N 1
ATOM 4944 C CA . THR A 1 628 ? -4.944 6.200 -36.392 1.00 98.56 628 THR A CA 1
ATOM 4945 C C . THR A 1 628 ? -3.632 6.673 -35.798 1.00 98.56 628 THR A C 1
ATOM 4947 O O . THR A 1 628 ? -3.175 7.779 -36.074 1.00 98.56 628 THR A O 1
ATOM 4950 N N . ILE A 1 629 ? -2.985 5.790 -35.048 1.00 98.69 629 ILE A N 1
ATOM 4951 C CA . ILE A 1 629 ? -1.609 5.936 -34.581 1.00 98.69 629 ILE A CA 1
ATOM 4952 C C . ILE A 1 629 ? -0.835 4.764 -35.171 1.00 98.69 629 ILE A C 1
ATOM 4954 O O . ILE A 1 629 ? -1.191 3.615 -34.925 1.00 98.69 629 ILE A O 1
ATOM 4958 N N . GLU A 1 630 ? 0.161 5.044 -36.001 1.00 98.69 630 GLU A N 1
ATOM 4959 C CA . GLU A 1 630 ? 0.943 4.045 -36.729 1.00 98.69 630 GLU A CA 1
ATOM 4960 C C . GLU A 1 630 ? 2.375 3.985 -36.206 1.00 98.69 630 GLU A C 1
ATOM 4962 O O . GLU A 1 630 ? 2.988 5.020 -35.939 1.00 98.69 630 GLU A O 1
ATOM 4967 N N . TYR A 1 631 ? 2.905 2.769 -36.112 1.00 98.69 631 TYR A N 1
ATOM 4968 C CA . TYR A 1 631 ? 4.200 2.455 -35.522 1.00 98.69 631 TYR A CA 1
ATOM 4969 C C . TYR A 1 631 ? 5.070 1.730 -36.547 1.00 98.69 631 TYR A C 1
ATOM 4971 O O . TYR A 1 631 ? 4.592 0.879 -37.300 1.00 98.69 631 TYR A O 1
ATOM 4979 N N . SER A 1 632 ? 6.361 2.049 -36.574 1.00 98.25 632 SER A N 1
ATOM 4980 C CA . SER A 1 632 ? 7.327 1.365 -37.437 1.00 98.25 632 SER A CA 1
ATOM 4981 C C . SER A 1 632 ? 8.592 1.006 -36.679 1.00 98.25 632 SER A C 1
ATOM 4983 O O . SER A 1 632 ? 9.014 1.722 -35.770 1.00 98.25 632 SER A O 1
ATOM 4985 N N . TYR A 1 633 ? 9.205 -0.102 -37.086 1.00 98.44 633 TYR A N 1
ATOM 4986 C CA . TYR A 1 633 ? 10.335 -0.704 -36.394 1.00 98.44 633 TYR A CA 1
ATOM 4987 C C . TYR A 1 633 ? 11.501 -0.951 -37.340 1.00 98.44 633 TYR A C 1
ATOM 4989 O O . TYR A 1 633 ? 11.305 -1.217 -38.528 1.00 98.44 633 TYR A O 1
ATOM 4997 N N . ASN A 1 634 ? 12.718 -0.923 -36.804 1.00 96.44 634 ASN A N 1
ATOM 4998 C CA . ASN A 1 634 ? 13.884 -1.417 -37.529 1.00 96.44 634 ASN A CA 1
ATOM 4999 C C . ASN A 1 634 ? 13.959 -2.963 -37.491 1.00 96.44 634 ASN A C 1
ATOM 5001 O O . ASN A 1 634 ? 13.158 -3.641 -36.837 1.00 96.44 634 ASN A O 1
ATOM 5005 N N . ALA A 1 635 ? 14.946 -3.524 -38.198 1.00 94.81 635 ALA A N 1
ATOM 5006 C CA . ALA A 1 635 ? 15.186 -4.969 -38.244 1.00 94.81 635 ALA A CA 1
ATOM 5007 C C . ALA A 1 635 ? 15.652 -5.565 -36.901 1.00 94.81 635 ALA A C 1
ATOM 5009 O O . ALA A 1 635 ? 15.470 -6.759 -36.683 1.00 94.81 635 ALA A O 1
ATOM 5010 N N . SER A 1 636 ? 16.236 -4.749 -36.018 1.00 94.44 636 SER A N 1
ATOM 5011 C CA . SER A 1 636 ? 16.740 -5.176 -34.709 1.00 94.44 636 SER A CA 1
ATOM 5012 C C . SER A 1 636 ? 15.644 -5.315 -33.657 1.00 94.44 636 SER A C 1
ATOM 5014 O O . SER A 1 636 ? 15.857 -6.003 -32.668 1.00 94.44 636 SER A O 1
ATOM 5016 N N . GLY A 1 637 ? 14.479 -4.694 -33.846 1.00 94.12 637 GLY A N 1
ATOM 5017 C CA . GLY A 1 637 ? 13.430 -4.721 -32.826 1.00 94.12 637 GLY A CA 1
ATOM 5018 C C . GLY A 1 637 ? 12.890 -3.354 -32.427 1.00 94.12 637 GLY A C 1
ATOM 5019 O O . GLY A 1 637 ? 11.790 -3.293 -31.883 1.00 94.12 637 GLY A O 1
ATOM 5020 N N . ASP A 1 638 ? 13.626 -2.280 -32.712 1.00 97.75 638 ASP A N 1
ATOM 5021 C CA . ASP A 1 638 ? 13.438 -0.980 -32.063 1.00 97.75 638 ASP A CA 1
ATOM 5022 C C . ASP A 1 638 ? 12.383 -0.127 -32.767 1.00 97.75 638 ASP A C 1
ATOM 5024 O O . ASP A 1 638 ? 12.336 -0.077 -34.000 1.00 97.75 638 ASP A O 1
ATOM 5028 N N . LEU A 1 639 ? 11.557 0.572 -31.984 1.00 98.44 639 LEU A N 1
ATOM 5029 C CA . LEU A 1 639 ? 10.532 1.493 -32.478 1.00 98.44 639 LEU A CA 1
ATOM 5030 C C . LEU A 1 639 ? 11.176 2.758 -33.033 1.00 98.44 639 LEU A C 1
ATOM 5032 O O . LEU A 1 639 ? 11.664 3.562 -32.251 1.00 98.44 639 LEU A O 1
ATOM 5036 N N . ILE A 1 640 ? 11.129 2.969 -34.348 1.00 98.31 640 ILE A N 1
ATOM 5037 C CA . ILE A 1 640 ? 11.801 4.089 -35.030 1.00 98.31 640 ILE A CA 1
ATOM 5038 C C . ILE A 1 640 ? 10.871 5.245 -35.408 1.00 98.31 640 ILE A C 1
ATOM 5040 O O . ILE A 1 640 ? 11.355 6.355 -35.625 1.00 98.31 640 ILE A O 1
ATOM 5044 N N . SER A 1 641 ? 9.552 5.038 -35.476 1.00 98.19 641 SER A N 1
ATOM 5045 C CA . SER A 1 641 ? 8.607 6.140 -35.699 1.00 98.19 641 SER A CA 1
ATOM 5046 C C . SER A 1 641 ? 7.206 5.851 -35.175 1.00 98.19 641 SER A C 1
ATOM 5048 O O . SER A 1 641 ? 6.729 4.721 -35.290 1.00 98.19 641 SER A O 1
ATOM 5050 N N . VAL A 1 642 ? 6.556 6.903 -34.664 1.00 98.62 642 VAL A N 1
ATOM 5051 C CA . VAL A 1 642 ? 5.138 6.948 -34.285 1.00 98.62 642 VAL A CA 1
ATOM 5052 C C . VAL A 1 642 ? 4.466 8.112 -35.005 1.00 98.62 642 VAL A C 1
ATOM 5054 O O . VAL A 1 642 ? 4.894 9.256 -34.862 1.00 98.62 642 VAL A O 1
ATOM 5057 N N . THR A 1 643 ? 3.417 7.836 -35.780 1.00 98.62 643 THR A N 1
ATOM 5058 C CA . THR A 1 643 ? 2.692 8.838 -36.578 1.00 98.62 643 THR A CA 1
ATOM 5059 C C . THR A 1 643 ? 1.208 8.838 -36.231 1.00 98.62 643 THR A C 1
ATOM 5061 O O . THR A 1 643 ? 0.533 7.827 -36.411 1.00 98.62 643 THR A O 1
ATOM 5064 N N . LYS A 1 644 ? 0.679 9.982 -35.784 1.00 98.25 644 LYS A N 1
ATOM 5065 C CA . LYS A 1 644 ? -0.764 10.192 -35.580 1.00 98.25 644 LYS A CA 1
ATOM 5066 C C . LYS A 1 644 ? -1.377 10.743 -36.868 1.00 98.25 644 LYS A C 1
ATOM 5068 O O . LYS A 1 644 ? -0.833 11.687 -37.443 1.00 98.25 644 LYS A O 1
ATOM 5073 N N . LYS A 1 645 ? -2.504 10.185 -37.306 1.00 98.38 645 LYS A N 1
ATOM 5074 C CA . LYS A 1 645 ? -3.253 10.612 -38.495 1.00 98.38 645 LYS A CA 1
ATOM 5075 C C . LYS A 1 645 ? -4.714 10.885 -38.162 1.00 98.38 645 LYS A C 1
ATOM 5077 O O . LYS A 1 645 ? -5.283 10.244 -37.276 1.00 98.38 645 LYS A O 1
ATOM 5082 N N . ASP A 1 646 ? -5.318 11.822 -38.883 1.00 97.62 646 ASP A N 1
ATOM 5083 C CA . ASP A 1 646 ? -6.767 12.016 -38.858 1.00 97.62 646 ASP A CA 1
ATOM 5084 C C . ASP A 1 646 ? -7.512 10.871 -39.576 1.00 97.62 646 ASP A C 1
ATOM 5086 O O . ASP A 1 646 ? -6.903 9.957 -40.135 1.00 97.62 646 ASP A O 1
ATOM 5090 N N . ALA A 1 647 ? -8.846 10.925 -39.576 1.00 96.50 647 ALA A N 1
ATOM 5091 C CA . ALA A 1 647 ? -9.684 9.922 -40.234 1.00 96.50 647 ALA A CA 1
ATOM 5092 C C . ALA A 1 647 ? -9.552 9.905 -41.772 1.00 96.50 647 ALA A C 1
ATOM 5094 O O . ALA A 1 647 ? -9.933 8.924 -42.407 1.00 96.50 647 ALA A O 1
ATOM 5095 N N . ALA A 1 648 ? -9.016 10.970 -42.381 1.00 96.75 648 ALA A N 1
ATOM 5096 C CA . ALA A 1 648 ? -8.734 11.040 -43.814 1.00 96.75 648 ALA A CA 1
ATOM 5097 C C . ALA A 1 648 ? -7.348 10.467 -44.172 1.00 96.75 648 ALA A C 1
ATOM 5099 O O . ALA A 1 648 ? -7.016 10.350 -45.352 1.00 96.75 648 ALA A O 1
ATOM 5100 N N . GLY A 1 649 ? -6.544 10.089 -43.171 1.00 95.69 649 GLY A N 1
ATOM 5101 C CA . GLY A 1 649 ? -5.183 9.587 -43.342 1.00 95.69 649 GLY A CA 1
ATOM 5102 C C . GLY A 1 649 ? -4.115 10.683 -43.416 1.00 95.69 649 GLY A C 1
ATOM 5103 O O . GLY A 1 649 ? -2.959 10.377 -43.715 1.00 95.69 649 GLY A O 1
ATOM 5104 N N . THR A 1 650 ? -4.461 11.940 -43.132 1.00 97.50 650 THR A N 1
ATOM 5105 C CA . THR A 1 650 ? -3.504 13.051 -43.070 1.00 97.50 650 THR A CA 1
ATOM 5106 C C . THR A 1 650 ? -2.653 12.922 -41.813 1.00 97.50 650 THR A C 1
ATOM 5108 O O . THR A 1 650 ? -3.191 12.861 -40.707 1.00 97.50 650 THR A O 1
ATOM 5111 N N . SER A 1 651 ? -1.326 12.916 -41.957 1.00 96.62 651 SER A N 1
ATOM 5112 C CA . SER A 1 651 ? -0.408 12.951 -40.813 1.00 96.62 651 SER A CA 1
ATOM 5113 C C . SER A 1 651 ? -0.548 14.263 -40.042 1.00 96.62 651 SER A C 1
ATOM 5115 O O . SER A 1 651 ? -0.330 15.339 -40.592 1.00 96.62 651 SER A O 1
ATOM 5117 N N . LEU A 1 652 ? -0.888 14.156 -38.759 1.00 96.75 652 LEU A N 1
ATOM 5118 C CA . LEU A 1 652 ? -1.025 15.277 -37.829 1.00 96.75 652 LEU A CA 1
ATOM 5119 C C . LEU A 1 652 ? 0.272 15.530 -37.057 1.00 96.75 652 LEU A C 1
ATOM 5121 O O . LEU A 1 652 ? 0.634 16.674 -36.805 1.00 96.75 652 LEU A O 1
ATOM 5125 N N . SER A 1 653 ? 0.969 14.461 -36.666 1.00 97.44 653 SER A N 1
ATOM 5126 C CA . SER A 1 653 ? 2.226 14.544 -35.920 1.00 97.44 653 SER A CA 1
ATOM 5127 C C . SER A 1 653 ? 3.047 13.274 -36.100 1.00 97.44 653 SER A C 1
ATOM 5129 O O . SER A 1 653 ? 2.481 12.179 -36.062 1.00 97.44 653 SER A O 1
ATOM 5131 N N . THR A 1 654 ? 4.369 13.407 -36.187 1.00 98.00 654 THR A N 1
ATOM 5132 C CA . THR A 1 654 ? 5.295 12.272 -36.261 1.00 98.00 654 THR A CA 1
ATOM 5133 C C . THR A 1 654 ? 6.440 12.472 -35.278 1.00 98.00 654 THR A C 1
ATOM 5135 O O . THR A 1 654 ? 7.056 13.531 -35.260 1.00 98.00 654 THR A O 1
ATOM 5138 N N . VAL A 1 655 ? 6.731 11.442 -34.487 1.00 98.00 655 VAL A N 1
ATOM 5139 C CA . VAL A 1 655 ? 7.929 11.340 -33.645 1.00 98.00 655 VAL A CA 1
ATOM 5140 C C . VAL A 1 655 ? 8.834 10.274 -34.254 1.00 98.00 655 VAL A C 1
ATOM 5142 O O . VAL A 1 655 ? 8.344 9.236 -34.712 1.00 98.00 655 VAL A O 1
ATOM 5145 N N . THR A 1 656 ? 10.143 10.513 -34.287 1.00 98.38 656 THR A N 1
ATOM 5146 C CA . THR A 1 656 ? 11.132 9.531 -34.764 1.00 98.38 656 THR A CA 1
ATOM 5147 C C . THR A 1 656 ? 12.183 9.248 -33.709 1.00 98.38 656 THR A C 1
ATOM 5149 O O . THR A 1 656 ? 12.570 10.150 -32.970 1.00 98.38 656 THR A O 1
ATOM 5152 N N . TYR A 1 657 ? 12.685 8.019 -33.684 1.00 98.25 657 TYR A N 1
ATOM 5153 C CA . TYR A 1 657 ? 13.637 7.524 -32.696 1.00 98.25 657 TYR A CA 1
ATOM 5154 C C . TYR A 1 657 ? 14.854 6.905 -33.386 1.00 98.25 657 TYR A C 1
ATOM 5156 O O . TYR A 1 657 ? 14.753 6.289 -34.448 1.00 98.25 657 TYR A O 1
ATOM 5164 N N . GLU A 1 658 ? 16.012 7.046 -32.759 1.00 98.06 658 GLU A N 1
ATOM 5165 C CA . GLU A 1 658 ? 17.284 6.518 -33.225 1.00 98.06 658 GLU A CA 1
ATOM 5166 C C . GLU A 1 658 ? 17.951 5.722 -32.103 1.00 98.06 658 GLU A C 1
ATOM 5168 O O . GLU A 1 658 ? 18.009 6.186 -30.965 1.00 98.06 658 GLU A O 1
ATOM 5173 N N . TYR A 1 659 ? 18.527 4.566 -32.441 1.00 97.56 659 TYR A N 1
ATOM 5174 C CA . TYR A 1 659 ? 19.135 3.651 -31.471 1.00 97.56 659 TYR A CA 1
ATOM 5175 C C . TYR A 1 659 ? 20.603 3.349 -31.793 1.00 97.56 659 TYR A C 1
ATOM 5177 O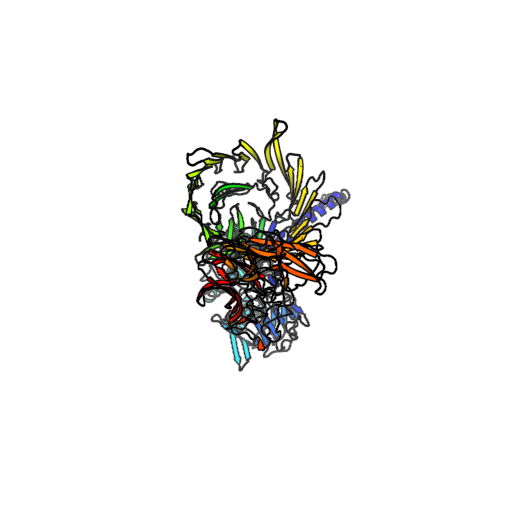 O . TYR A 1 659 ? 21.091 3.560 -32.916 1.00 97.56 659 TYR A O 1
ATOM 5185 N N . GLU A 1 660 ? 21.310 2.886 -30.770 1.00 95.44 660 GLU A N 1
ATOM 5186 C CA . GLU A 1 660 ? 22.598 2.205 -30.849 1.00 95.44 660 GLU A CA 1
ATOM 5187 C C . GLU A 1 660 ? 22.403 0.705 -31.132 1.00 95.44 660 GLU A C 1
ATOM 5189 O O . GLU A 1 660 ? 21.291 0.182 -31.113 1.00 95.44 660 GLU A O 1
ATOM 5194 N N . THR A 1 661 ? 23.490 -0.020 -31.406 1.00 93.06 661 THR A N 1
ATOM 5195 C CA . THR A 1 661 ? 23.428 -1.461 -31.714 1.00 93.06 661 THR A CA 1
ATOM 5196 C C . THR A 1 661 ? 23.032 -2.336 -30.524 1.00 93.06 661 THR A C 1
ATOM 5198 O O . THR A 1 661 ? 22.638 -3.476 -30.733 1.00 93.06 661 THR A O 1
ATOM 5201 N N . ASN A 1 662 ? 23.159 -1.832 -29.294 1.00 91.56 662 ASN A N 1
ATOM 5202 C CA . ASN A 1 662 ? 22.723 -2.492 -28.059 1.00 91.56 662 ASN A CA 1
ATOM 5203 C C . ASN A 1 662 ? 21.291 -2.093 -27.649 1.00 91.56 662 ASN A C 1
ATOM 5205 O O . ASN A 1 662 ? 20.927 -2.303 -26.498 1.00 91.56 662 ASN A O 1
ATOM 5209 N N . HIS A 1 663 ? 20.505 -1.520 -28.569 1.00 95.19 663 HIS A N 1
ATOM 5210 C CA . HIS A 1 663 ? 19.122 -1.074 -28.356 1.00 95.19 663 HIS A CA 1
ATOM 5211 C C . HIS A 1 663 ? 18.944 0.154 -27.452 1.00 95.19 663 HIS A C 1
ATOM 5213 O O . HIS A 1 663 ? 17.813 0.531 -27.153 1.00 95.19 663 HIS A O 1
ATOM 5219 N N . ASN A 1 664 ? 20.022 0.840 -27.062 1.00 94.62 664 ASN A N 1
ATOM 5220 C CA . ASN A 1 664 ? 19.899 2.108 -26.350 1.00 94.62 664 ASN A CA 1
ATOM 5221 C C . ASN A 1 664 ? 19.408 3.225 -27.279 1.00 94.62 664 ASN A C 1
ATOM 5223 O O . ASN A 1 664 ? 19.968 3.447 -28.354 1.00 94.62 664 ASN A O 1
ATOM 5227 N N . LEU A 1 665 ? 18.402 3.987 -26.850 1.00 96.44 665 LEU A N 1
ATOM 5228 C CA . LEU A 1 665 ? 17.933 5.179 -27.552 1.00 96.44 665 LEU A CA 1
ATOM 5229 C C . LEU A 1 665 ? 19.023 6.260 -27.541 1.00 96.44 665 LEU A C 1
ATOM 5231 O O . LEU A 1 665 ? 19.296 6.840 -26.493 1.00 96.44 665 LEU A O 1
ATOM 5235 N N . LYS A 1 666 ? 19.614 6.571 -28.701 1.00 96.50 666 LYS A N 1
ATOM 5236 C CA . LYS A 1 666 ? 20.622 7.641 -28.856 1.00 96.50 666 LYS A CA 1
ATOM 5237 C C . LYS A 1 666 ? 20.019 8.997 -29.205 1.00 96.50 666 LYS A C 1
ATOM 5239 O O . LYS A 1 666 ? 20.686 10.025 -29.090 1.00 96.50 666 LYS A O 1
ATOM 5244 N N . GLY A 1 667 ? 18.767 9.029 -29.655 1.00 96.25 667 GLY A N 1
ATOM 5245 C CA . GLY A 1 667 ? 18.064 10.283 -29.882 1.00 96.25 667 GLY A CA 1
ATOM 5246 C C . GLY A 1 667 ? 16.637 10.118 -30.371 1.00 96.25 667 GLY A C 1
ATOM 5247 O O . GLY A 1 667 ? 16.246 9.061 -30.853 1.00 96.25 667 GLY A O 1
ATOM 5248 N N . PHE A 1 668 ? 15.861 11.187 -30.247 1.00 96.69 668 PHE A N 1
ATOM 5249 C CA . PHE A 1 668 ? 14.482 11.256 -30.712 1.00 96.69 668 PHE A CA 1
ATOM 5250 C C . PHE A 1 668 ? 14.142 12.668 -31.182 1.00 96.69 668 PHE A C 1
ATOM 5252 O O . PHE A 1 668 ? 14.754 13.644 -30.747 1.00 96.69 668 PHE A O 1
ATOM 5259 N N . THR A 1 669 ? 13.217 12.786 -32.127 1.00 97.00 669 THR A N 1
ATOM 5260 C CA . THR A 1 669 ? 12.814 14.060 -32.737 1.00 97.00 669 THR A CA 1
ATOM 5261 C C . THR A 1 669 ? 11.319 14.253 -32.566 1.00 97.00 669 THR A C 1
ATOM 5263 O O . THR A 1 669 ? 10.544 13.374 -32.938 1.00 97.00 669 THR A O 1
ATOM 5266 N N . ASP A 1 670 ? 10.940 15.384 -31.969 1.00 93.06 670 ASP A N 1
ATOM 5267 C CA . ASP A 1 670 ? 9.542 15.754 -31.749 1.00 93.06 670 ASP A CA 1
ATOM 5268 C C . ASP A 1 670 ? 8.841 16.160 -33.069 1.00 93.06 670 ASP A C 1
ATOM 5270 O O . ASP A 1 670 ? 9.506 16.350 -34.094 1.00 93.06 670 ASP A O 1
ATOM 5274 N N . PRO A 1 671 ? 7.506 16.346 -33.075 1.00 94.25 671 PRO A N 1
ATOM 5275 C CA . PRO A 1 671 ? 6.777 16.730 -34.286 1.00 94.25 671 PRO A CA 1
ATOM 5276 C C . PRO A 1 671 ? 7.147 18.106 -34.860 1.00 94.25 671 PRO A C 1
ATOM 5278 O O . PRO A 1 671 ? 6.809 18.392 -36.006 1.00 94.25 671 PRO A O 1
ATOM 5281 N N . ASN A 1 672 ? 7.838 18.952 -34.090 1.00 91.19 672 ASN A N 1
ATOM 5282 C CA . ASN A 1 672 ? 8.315 20.264 -34.527 1.00 91.19 672 ASN A CA 1
ATOM 5283 C C . ASN A 1 672 ? 9.731 20.200 -35.133 1.00 91.19 672 ASN A C 1
ATOM 5285 O O . ASN A 1 672 ? 10.262 21.226 -35.557 1.00 91.19 672 ASN A O 1
ATOM 5289 N N . GLY A 1 673 ? 10.354 19.017 -35.176 1.00 90.19 673 GLY A N 1
ATOM 5290 C CA . GLY A 1 673 ? 11.709 18.815 -35.687 1.00 90.19 673 GLY A CA 1
ATOM 5291 C C . GLY A 1 673 ? 12.817 19.037 -34.652 1.00 90.19 673 GLY A C 1
ATOM 5292 O O . GLY A 1 673 ? 13.995 19.008 -35.012 1.00 90.19 673 GLY A O 1
ATOM 5293 N N . ASN A 1 674 ? 12.490 19.234 -33.369 1.00 90.69 674 ASN A N 1
ATOM 5294 C CA . ASN A 1 674 ? 13.505 19.386 -32.327 1.00 90.69 674 ASN A CA 1
ATOM 5295 C C . ASN A 1 674 ? 14.069 18.016 -31.947 1.00 90.69 674 ASN A C 1
ATOM 5297 O O . ASN A 1 674 ? 13.363 17.160 -31.407 1.00 90.69 674 ASN A O 1
ATOM 5301 N N . LYS A 1 675 ? 15.364 17.813 -32.198 1.00 94.81 675 LYS A N 1
ATOM 5302 C CA . LYS A 1 675 ? 16.064 16.568 -31.870 1.00 94.81 675 LYS A CA 1
ATOM 5303 C C . LYS A 1 675 ? 16.704 16.631 -30.485 1.00 94.81 675 LYS A C 1
ATOM 5305 O O . LYS A 1 675 ? 17.518 17.512 -30.220 1.00 94.81 675 LYS A O 1
ATOM 5310 N N . LYS A 1 676 ? 16.400 15.651 -29.636 1.00 95.25 676 LYS A N 1
ATOM 5311 C CA . LYS A 1 676 ? 17.125 15.371 -28.392 1.00 95.25 676 LYS A CA 1
ATOM 5312 C C . LYS A 1 676 ? 18.045 14.170 -28.596 1.00 95.25 676 LYS A C 1
ATOM 5314 O O . LYS A 1 676 ? 17.660 13.214 -29.266 1.00 95.25 676 LYS A O 1
ATOM 5319 N N . THR A 1 677 ? 19.249 14.204 -28.037 1.00 96.62 677 THR A N 1
ATOM 5320 C CA . THR A 1 677 ? 20.216 13.094 -28.088 1.00 96.62 677 THR A CA 1
ATOM 5321 C C . THR A 1 677 ? 20.608 12.643 -26.693 1.00 96.62 677 THR A C 1
ATOM 5323 O O . THR A 1 677 ? 20.702 13.470 -25.786 1.00 96.62 677 THR A O 1
ATOM 5326 N N . VAL A 1 678 ? 20.883 11.349 -26.551 1.00 96.75 678 VAL A N 1
ATOM 5327 C CA . VAL A 1 678 ? 21.294 10.693 -25.308 1.00 96.75 678 VAL A CA 1
ATOM 5328 C C . VAL A 1 678 ? 22.587 9.928 -25.577 1.00 96.75 678 VAL A C 1
ATOM 5330 O O . VAL A 1 678 ? 22.704 9.272 -26.611 1.00 96.75 678 VAL A O 1
ATOM 5333 N N . THR A 1 679 ? 23.558 9.997 -24.670 1.00 97.00 679 THR A N 1
ATOM 5334 C CA . THR A 1 679 ? 24.736 9.110 -24.692 1.00 97.00 679 THR A CA 1
ATOM 5335 C C . THR A 1 679 ? 24.833 8.341 -23.386 1.00 97.00 679 THR A C 1
ATOM 5337 O O . THR A 1 679 ? 24.338 8.815 -22.363 1.00 97.00 679 THR A O 1
ATOM 5340 N N . TYR A 1 680 ? 25.497 7.185 -23.400 1.00 95.75 680 TYR A N 1
ATOM 5341 C CA . TYR A 1 680 ? 25.573 6.281 -22.251 1.00 95.75 680 TYR A CA 1
ATOM 5342 C C . TYR A 1 680 ? 27.019 5.950 -21.870 1.00 95.75 680 TYR A C 1
ATOM 5344 O O . TYR A 1 680 ? 27.942 6.051 -22.678 1.00 95.75 680 TYR A O 1
ATOM 5352 N N . THR A 1 681 ? 27.224 5.554 -20.615 1.00 93.38 681 THR A N 1
ATOM 5353 C CA . THR A 1 681 ? 28.445 4.874 -20.169 1.00 93.38 681 THR A CA 1
ATOM 5354 C C . THR A 1 681 ? 28.445 3.409 -20.621 1.00 93.38 681 THR A C 1
ATOM 5356 O O . THR A 1 681 ? 27.426 2.892 -21.067 1.00 93.38 681 THR A O 1
ATOM 5359 N N . ALA A 1 682 ? 29.569 2.705 -20.446 1.00 88.50 682 ALA A N 1
ATOM 5360 C CA . ALA A 1 682 ? 29.674 1.274 -20.763 1.00 88.50 682 ALA A CA 1
ATOM 5361 C C . ALA A 1 682 ? 28.733 0.364 -19.940 1.00 88.50 682 ALA A C 1
ATOM 5363 O O . ALA A 1 682 ? 28.511 -0.774 -20.337 1.00 88.50 682 ALA A O 1
ATOM 5364 N N . ASP A 1 683 ? 28.187 0.861 -18.822 1.00 85.69 683 ASP A N 1
ATOM 5365 C CA . ASP A 1 683 ? 27.235 0.147 -17.957 1.00 85.69 683 ASP A CA 1
ATOM 5366 C C . ASP A 1 683 ? 25.778 0.618 -18.176 1.00 85.69 683 ASP A C 1
ATOM 5368 O O . ASP A 1 683 ? 24.956 0.517 -17.258 1.00 85.69 683 ASP A O 1
ATOM 5372 N N . ASP A 1 684 ? 25.470 1.213 -19.336 1.00 88.62 684 ASP A N 1
ATOM 5373 C CA . ASP A 1 684 ? 24.143 1.717 -19.731 1.00 88.62 684 ASP A CA 1
ATOM 5374 C C . ASP A 1 684 ? 23.549 2.760 -18.764 1.00 88.62 684 ASP A C 1
ATOM 5376 O O . ASP A 1 684 ? 22.368 2.731 -18.404 1.00 88.62 684 ASP A O 1
ATOM 5380 N N . LYS A 1 685 ? 24.383 3.695 -18.293 1.00 91.56 685 LYS A N 1
ATOM 5381 C CA . LYS A 1 685 ? 23.934 4.880 -17.537 1.00 91.56 685 LYS A CA 1
ATOM 5382 C C . LYS A 1 685 ? 23.996 6.110 -18.421 1.00 91.56 685 LYS A C 1
ATOM 5384 O O . LYS A 1 685 ? 25.009 6.301 -19.087 1.00 91.56 685 LYS A O 1
ATOM 5389 N N . VAL A 1 686 ? 22.981 6.969 -18.395 1.00 95.50 686 VAL A N 1
ATOM 5390 C CA . VAL A 1 686 ? 22.998 8.219 -19.173 1.00 95.50 686 VAL A CA 1
ATOM 5391 C C . VAL A 1 686 ? 24.209 9.074 -18.805 1.00 95.50 686 VAL A C 1
ATOM 5393 O O . VAL A 1 686 ? 24.384 9.461 -17.661 1.00 95.50 686 VAL A O 1
ATOM 5396 N N . GLN A 1 687 ? 25.047 9.402 -19.780 1.00 95.88 687 GLN A N 1
ATOM 5397 C CA . GLN A 1 687 ? 26.195 10.288 -19.616 1.00 95.88 687 GLN A CA 1
ATOM 5398 C C . GLN A 1 687 ? 25.847 11.729 -20.006 1.00 95.88 687 GLN A C 1
ATOM 5400 O O . GLN A 1 687 ? 26.207 12.665 -19.286 1.00 95.88 687 GLN A O 1
ATOM 5405 N N . THR A 1 688 ? 25.153 11.923 -21.133 1.00 96.19 688 THR A N 1
ATOM 5406 C CA . THR A 1 688 ? 24.738 13.253 -21.603 1.00 96.19 688 THR A CA 1
ATOM 5407 C C . THR A 1 688 ? 23.327 13.243 -22.182 1.00 96.19 688 THR A C 1
ATOM 5409 O O . THR A 1 688 ? 22.910 12.265 -22.800 1.00 96.19 688 THR A O 1
ATOM 5412 N N . LEU A 1 689 ? 22.621 14.361 -22.004 1.00 96.06 689 LEU A N 1
ATOM 5413 C CA . LEU A 1 689 ? 21.395 14.713 -22.718 1.00 96.06 689 LEU A CA 1
ATOM 5414 C C . LEU A 1 689 ? 21.607 16.053 -23.411 1.00 96.06 689 LEU A C 1
ATOM 5416 O O . LEU A 1 689 ? 22.034 17.008 -22.764 1.00 96.06 689 LEU A O 1
ATOM 5420 N N . ALA A 1 690 ? 21.305 16.142 -24.703 1.00 95.19 690 ALA A N 1
ATOM 5421 C CA . ALA A 1 690 ? 21.514 17.370 -25.462 1.00 95.19 690 ALA A CA 1
ATOM 5422 C C . ALA A 1 690 ? 20.341 17.704 -26.386 1.00 95.19 690 ALA A C 1
ATOM 5424 O O . ALA A 1 690 ? 19.690 16.806 -26.918 1.00 95.19 690 ALA A O 1
ATOM 5425 N N . TYR A 1 691 ? 20.064 18.996 -26.567 1.00 92.88 691 TYR A N 1
ATOM 5426 C CA . TYR A 1 691 ? 19.008 19.503 -27.448 1.00 92.88 691 TYR A CA 1
ATOM 5427 C C . TYR A 1 691 ? 19.356 20.894 -28.007 1.00 92.88 691 TYR A C 1
ATOM 5429 O O . TYR A 1 691 ? 20.093 21.646 -27.363 1.00 92.88 691 TYR A O 1
ATOM 5437 N N . PRO A 1 692 ? 18.862 21.263 -29.202 1.00 90.94 692 PRO A N 1
ATOM 5438 C CA . PRO A 1 692 ? 19.116 22.575 -29.779 1.00 90.94 692 PRO A CA 1
ATOM 5439 C C . PRO A 1 692 ? 18.326 23.669 -29.045 1.00 90.94 692 PRO A C 1
ATOM 5441 O O . PRO A 1 692 ? 17.159 23.492 -28.703 1.00 90.94 692 PRO A O 1
ATOM 5444 N N . ILE A 1 693 ? 18.953 24.826 -28.846 1.00 89.50 693 ILE A N 1
ATOM 5445 C CA . ILE A 1 693 ? 18.349 26.059 -28.329 1.00 89.50 693 ILE A CA 1
ATOM 5446 C C . ILE A 1 693 ? 18.742 27.239 -29.216 1.00 89.50 693 ILE A C 1
ATOM 5448 O O . ILE A 1 693 ? 19.798 27.221 -29.837 1.00 89.50 693 ILE A O 1
ATOM 5452 N N . THR A 1 694 ? 17.929 28.295 -29.261 1.00 88.06 694 THR A N 1
ATOM 5453 C CA . THR A 1 694 ? 18.302 29.541 -29.951 1.00 88.06 694 THR A CA 1
ATOM 5454 C C . THR A 1 694 ? 18.713 30.593 -28.930 1.00 88.06 694 THR A C 1
ATOM 5456 O O . THR A 1 694 ? 17.910 30.986 -28.087 1.00 88.06 694 THR A O 1
ATOM 5459 N N . VAL A 1 695 ? 19.951 31.079 -29.016 1.00 85.38 695 VAL A N 1
ATOM 5460 C CA . VAL A 1 695 ? 20.483 32.139 -28.146 1.00 85.38 695 VAL A CA 1
ATOM 5461 C C . VAL A 1 695 ? 21.012 33.259 -29.033 1.00 85.38 695 VAL A C 1
ATOM 5463 O O . VAL A 1 695 ? 21.932 33.052 -29.822 1.00 85.38 695 VAL A O 1
ATOM 5466 N N . GLY A 1 696 ? 20.403 34.444 -28.938 1.00 85.31 696 GLY A N 1
ATOM 5467 C CA . GLY A 1 696 ? 20.797 35.603 -29.748 1.00 85.31 696 GLY A CA 1
ATOM 5468 C C . GLY A 1 696 ? 20.623 35.407 -31.261 1.00 85.31 696 GLY A C 1
ATOM 5469 O O . GLY A 1 696 ? 21.393 35.966 -32.032 1.00 85.31 696 GLY A O 1
ATOM 5470 N N . GLY A 1 697 ? 19.651 34.591 -31.690 1.00 87.62 697 GLY A N 1
ATOM 5471 C CA . GLY A 1 697 ? 19.389 34.295 -33.108 1.00 87.62 697 GLY A CA 1
ATOM 5472 C C . GLY A 1 697 ? 20.236 33.164 -33.708 1.00 87.62 697 GLY A C 1
ATOM 5473 O O . GLY A 1 697 ? 20.006 32.791 -34.855 1.00 87.62 697 GLY A O 1
ATOM 5474 N N . SER A 1 698 ? 21.161 32.581 -32.938 1.00 87.69 698 SER A N 1
ATOM 5475 C CA . SER A 1 698 ? 21.985 31.440 -33.356 1.00 87.69 698 SER A CA 1
ATOM 5476 C C . SER A 1 698 ? 21.551 30.158 -32.650 1.00 87.69 698 SER A C 1
ATOM 5478 O O . SER A 1 698 ? 21.336 30.159 -31.435 1.00 87.69 698 SER A O 1
ATOM 5480 N N . VAL A 1 699 ? 21.470 29.056 -33.399 1.00 87.06 699 VAL A N 1
ATOM 5481 C CA . VAL A 1 699 ? 21.229 27.721 -32.836 1.00 87.06 699 VAL A CA 1
ATOM 5482 C C . VAL A 1 699 ? 22.497 27.241 -32.122 1.00 87.06 699 VAL A C 1
ATOM 5484 O O . VAL A 1 699 ? 23.572 27.191 -32.715 1.00 87.06 699 VAL A O 1
ATOM 5487 N N . GLN A 1 700 ? 22.365 26.902 -30.845 1.00 90.44 700 GLN A N 1
ATOM 5488 C CA . GLN A 1 700 ? 23.389 26.301 -29.992 1.00 90.44 700 GLN A CA 1
ATOM 5489 C C . GLN A 1 700 ? 22.867 24.976 -29.427 1.00 90.44 700 GLN A C 1
ATOM 5491 O O . GLN A 1 700 ? 21.669 24.711 -29.470 1.00 90.44 700 GLN A O 1
ATOM 5496 N N . THR A 1 701 ? 23.749 24.155 -28.864 1.00 91.81 701 THR A N 1
ATOM 5497 C CA . THR A 1 701 ? 23.361 22.906 -28.198 1.00 91.81 701 THR A CA 1
ATOM 5498 C C . THR A 1 701 ? 23.385 23.102 -26.688 1.00 91.81 701 THR A C 1
ATOM 5500 O O . THR A 1 701 ? 24.435 23.389 -26.115 1.00 91.81 701 THR A O 1
ATOM 5503 N N . ALA A 1 702 ? 22.235 22.933 -26.044 1.00 94.44 702 ALA A N 1
ATOM 5504 C CA . ALA A 1 702 ? 22.130 22.828 -24.599 1.00 94.44 702 ALA A CA 1
ATOM 5505 C C . ALA A 1 702 ? 22.451 21.391 -24.182 1.00 94.44 702 ALA A C 1
ATOM 5507 O O . ALA A 1 702 ? 21.779 20.469 -24.639 1.00 94.44 702 ALA A O 1
ATOM 5508 N N . THR A 1 703 ? 23.447 21.204 -23.315 1.00 95.94 703 THR A N 1
ATOM 5509 C CA . THR A 1 703 ? 23.889 19.874 -22.871 1.00 95.94 703 THR A CA 1
ATOM 5510 C C . THR A 1 703 ? 23.826 19.762 -21.356 1.00 95.94 703 THR A C 1
ATOM 5512 O O . THR A 1 703 ? 24.448 20.551 -20.650 1.00 95.94 703 THR A O 1
ATOM 5515 N N . THR A 1 704 ? 23.128 18.745 -20.862 1.00 96.69 704 THR A N 1
ATOM 5516 C CA . THR A 1 704 ? 23.157 18.305 -19.466 1.00 96.69 704 THR A CA 1
ATOM 5517 C C . THR A 1 704 ? 24.075 17.090 -19.343 1.00 96.69 704 THR A C 1
ATOM 5519 O O . THR A 1 704 ? 23.988 16.171 -20.159 1.00 96.69 704 THR A O 1
ATOM 5522 N N . THR A 1 705 ? 24.957 17.062 -18.340 1.00 97.00 705 THR A N 1
ATOM 5523 C CA . THR A 1 705 ? 25.889 15.940 -18.109 1.00 97.00 705 THR A CA 1
ATOM 5524 C C . THR A 1 705 ? 25.695 15.301 -16.740 1.00 97.00 705 THR A C 1
ATOM 5526 O O . THR A 1 705 ? 25.337 15.980 -15.776 1.00 97.00 705 THR A O 1
ATOM 5529 N N . PHE A 1 706 ? 25.961 13.997 -16.660 1.00 96.00 706 PHE A N 1
ATOM 5530 C CA . PHE A 1 706 ? 25.811 13.191 -15.451 1.00 96.00 706 PHE A CA 1
ATOM 5531 C C . PHE A 1 706 ? 27.137 12.516 -15.098 1.00 96.00 706 PHE A C 1
ATOM 5533 O O . PHE A 1 706 ? 27.763 11.860 -15.932 1.00 96.00 706 PHE A O 1
ATOM 5540 N N . ALA A 1 707 ? 27.561 12.659 -13.845 1.00 95.12 707 ALA A N 1
ATOM 5541 C CA . ALA A 1 707 ? 28.721 11.968 -13.298 1.00 95.12 707 ALA A CA 1
ATOM 5542 C C . ALA A 1 707 ? 28.315 11.171 -12.054 1.00 95.12 707 ALA A C 1
ATOM 5544 O O . ALA A 1 707 ? 27.879 11.749 -11.058 1.00 95.12 707 ALA A O 1
ATOM 5545 N N . TYR A 1 708 ? 28.469 9.847 -12.127 1.00 90.88 708 TYR A N 1
ATOM 5546 C CA . TYR A 1 708 ? 28.071 8.912 -11.076 1.00 90.88 708 TYR A CA 1
ATOM 5547 C C . TYR A 1 708 ? 29.271 8.502 -10.223 1.00 90.88 708 TYR A C 1
ATOM 5549 O O . TYR A 1 708 ? 30.187 7.834 -10.704 1.00 90.88 708 TYR A O 1
ATOM 5557 N N . ASP A 1 709 ? 29.223 8.825 -8.939 1.00 88.50 709 ASP A N 1
ATOM 5558 C CA . ASP A 1 709 ? 30.107 8.277 -7.920 1.00 88.50 709 ASP A CA 1
ATOM 5559 C C . ASP A 1 709 ? 29.370 7.152 -7.189 1.00 88.50 709 ASP A C 1
ATOM 5561 O O . ASP A 1 709 ? 28.556 7.351 -6.282 1.00 88.50 709 ASP A O 1
ATOM 5565 N N . THR A 1 710 ? 29.645 5.926 -7.624 1.00 77.44 710 THR A N 1
ATOM 5566 C CA . THR A 1 710 ? 28.986 4.740 -7.084 1.00 77.44 710 THR A CA 1
ATOM 5567 C C . THR A 1 710 ? 29.444 4.382 -5.674 1.00 77.44 710 THR A C 1
ATOM 5569 O O . THR A 1 710 ? 28.711 3.650 -5.012 1.00 77.44 710 THR A O 1
ATOM 5572 N N . VAL A 1 711 ? 30.597 4.886 -5.224 1.00 77.62 711 VAL A N 1
ATOM 5573 C CA . VAL A 1 711 ? 31.157 4.621 -3.893 1.00 77.62 711 VAL A CA 1
ATOM 5574 C C . VAL A 1 711 ? 30.502 5.535 -2.865 1.00 77.62 711 VAL A C 1
ATOM 5576 O O . VAL A 1 711 ? 30.085 5.067 -1.810 1.00 77.62 711 VAL A O 1
ATOM 5579 N N . ASN A 1 712 ? 30.353 6.818 -3.195 1.00 78.94 712 ASN A N 1
ATOM 5580 C CA . ASN A 1 712 ? 29.750 7.816 -2.309 1.00 78.94 712 ASN A CA 1
ATOM 5581 C C . ASN A 1 712 ? 28.236 8.001 -2.531 1.00 78.94 712 ASN A C 1
ATOM 5583 O O . ASN A 1 712 ? 27.642 8.892 -1.927 1.00 78.94 712 ASN A O 1
ATOM 5587 N N . LYS A 1 713 ? 27.614 7.176 -3.392 1.00 82.81 713 LYS A N 1
ATOM 5588 C CA . LYS A 1 713 ? 26.171 7.210 -3.731 1.00 82.81 713 LYS A CA 1
ATOM 5589 C C . LYS A 1 713 ? 25.720 8.594 -4.210 1.00 82.81 713 LYS A C 1
ATOM 5591 O O . LYS A 1 713 ? 24.613 9.050 -3.924 1.00 82.81 713 LYS A O 1
ATOM 5596 N N . LEU A 1 714 ? 26.605 9.263 -4.939 1.00 91.38 714 LEU A N 1
ATOM 5597 C CA . LEU A 1 714 ? 26.471 10.654 -5.330 1.00 91.38 714 LEU A CA 1
ATOM 5598 C C . LEU A 1 714 ? 26.394 10.754 -6.850 1.00 91.38 714 LEU A C 1
ATOM 5600 O O . LEU A 1 714 ? 27.231 10.198 -7.556 1.00 91.38 714 LEU A O 1
ATOM 5604 N N . THR A 1 715 ? 25.442 11.533 -7.346 1.00 94.06 715 THR A N 1
ATOM 5605 C CA . THR A 1 715 ? 25.348 11.871 -8.767 1.00 94.06 715 THR A CA 1
ATOM 5606 C C . THR A 1 715 ? 25.436 13.374 -8.936 1.00 94.06 715 THR A C 1
ATOM 5608 O O . THR A 1 715 ? 24.673 14.122 -8.333 1.00 94.06 715 THR A O 1
ATOM 5611 N N . THR A 1 716 ? 26.383 13.826 -9.755 1.00 95.62 716 THR A N 1
ATOM 5612 C CA . THR A 1 716 ? 26.508 15.234 -10.142 1.00 95.62 716 THR A CA 1
ATOM 5613 C C . THR A 1 716 ? 25.830 15.442 -11.486 1.00 95.62 716 THR A C 1
ATOM 5615 O O . THR A 1 716 ? 26.266 14.877 -12.488 1.00 95.62 716 THR A O 1
ATOM 5618 N N . VAL A 1 717 ? 24.796 16.276 -11.503 1.00 96.31 717 VAL A N 1
ATOM 5619 C CA . VAL A 1 717 ? 24.110 16.740 -12.710 1.00 96.31 717 VAL A CA 1
ATOM 5620 C C . VAL A 1 717 ? 24.599 18.150 -13.013 1.00 96.31 717 VAL A C 1
ATOM 5622 O O . VAL A 1 717 ? 24.501 19.027 -12.159 1.00 96.31 717 VAL A O 1
ATOM 5625 N N . THR A 1 718 ? 25.147 18.381 -14.202 1.00 96.00 718 THR A N 1
ATOM 5626 C CA . THR A 1 718 ? 25.545 19.723 -14.655 1.00 96.00 718 THR A CA 1
ATOM 5627 C C . THR A 1 718 ? 24.577 20.176 -15.733 1.00 96.00 718 THR A C 1
ATOM 5629 O O . THR A 1 718 ? 24.460 19.505 -16.757 1.00 96.00 718 THR A O 1
ATOM 5632 N N . ASP A 1 719 ? 23.868 21.276 -15.500 1.00 93.56 719 ASP A N 1
ATOM 5633 C CA . ASP A 1 719 ? 22.912 21.834 -16.454 1.00 93.56 719 ASP A CA 1
ATOM 5634 C C . ASP A 1 719 ? 23.615 22.539 -17.641 1.00 93.56 719 ASP A C 1
ATOM 5636 O O . ASP A 1 719 ? 24.835 22.744 -17.612 1.00 93.56 719 ASP A O 1
ATOM 5640 N N . PRO A 1 720 ? 22.873 22.960 -18.687 1.00 92.56 720 PRO A N 1
ATOM 5641 C CA . PRO A 1 720 ? 23.463 23.640 -19.842 1.00 92.56 720 PRO A CA 1
ATOM 5642 C C . PRO A 1 720 ? 24.139 24.984 -19.537 1.00 92.56 720 PRO A C 1
ATOM 5644 O O . PRO A 1 720 ? 24.900 25.480 -20.364 1.00 92.56 720 PRO A O 1
ATOM 5647 N N . LYS A 1 721 ? 23.862 25.595 -18.377 1.00 90.69 721 LYS A N 1
ATOM 5648 C CA . LYS A 1 721 ? 24.494 26.841 -17.919 1.00 90.69 721 LYS A CA 1
ATOM 5649 C C . LYS A 1 721 ? 25.774 26.576 -17.117 1.00 90.69 721 LYS A C 1
ATOM 5651 O O . LYS A 1 721 ? 26.472 27.524 -16.766 1.00 90.69 721 LYS A O 1
ATOM 5656 N N . GLY A 1 722 ? 26.098 25.310 -16.844 1.00 91.62 722 GLY A N 1
ATOM 5657 C CA . GLY A 1 722 ? 27.235 24.897 -16.025 1.00 91.62 722 GLY A CA 1
ATOM 5658 C C . GLY A 1 722 ? 26.927 24.827 -14.527 1.00 91.62 722 GLY A C 1
ATOM 5659 O O . GLY A 1 722 ? 27.827 24.518 -13.741 1.00 91.62 722 GLY A O 1
ATOM 5660 N N . THR A 1 723 ? 25.683 25.082 -14.113 1.00 93.06 723 THR A N 1
ATOM 5661 C CA . THR A 1 723 ? 25.258 24.949 -12.718 1.00 93.06 723 THR A CA 1
ATOM 5662 C C . THR A 1 723 ? 25.204 23.471 -12.348 1.00 93.06 723 THR A C 1
ATOM 5664 O O . THR A 1 723 ? 24.664 22.645 -13.083 1.00 93.06 723 THR A O 1
ATOM 5667 N N . LYS A 1 724 ? 25.783 23.125 -11.195 1.00 94.69 724 LYS A N 1
ATOM 5668 C CA . LYS A 1 724 ? 25.838 21.745 -10.702 1.00 94.69 724 LYS A CA 1
ATOM 5669 C C . LYS A 1 724 ? 24.773 21.498 -9.644 1.00 94.69 724 LYS A C 1
ATOM 5671 O O . LYS A 1 724 ? 24.617 22.307 -8.734 1.00 94.69 724 LYS A O 1
ATOM 5676 N N . THR A 1 725 ? 24.138 20.339 -9.715 1.00 94.19 725 THR A N 1
ATOM 5677 C CA . THR A 1 725 ? 23.250 19.807 -8.683 1.00 94.19 725 THR A CA 1
ATOM 5678 C C . THR A 1 725 ? 23.738 18.419 -8.292 1.00 94.19 725 THR A C 1
ATOM 5680 O O . THR A 1 725 ? 23.939 17.555 -9.143 1.00 94.19 725 THR A O 1
ATOM 5683 N N . LEU A 1 726 ? 23.981 18.217 -7.004 1.00 94.00 726 LEU A N 1
ATOM 5684 C CA . LEU A 1 726 ? 24.480 16.975 -6.425 1.00 94.00 726 LEU A CA 1
ATOM 5685 C C . LEU A 1 726 ? 23.325 16.248 -5.742 1.00 94.00 726 LEU A C 1
ATOM 5687 O O . LEU A 1 726 ? 22.682 16.823 -4.869 1.00 94.00 726 LEU A O 1
ATOM 5691 N N . TYR A 1 727 ? 23.104 14.993 -6.119 1.00 92.56 727 TYR A N 1
ATOM 5692 C CA . TYR A 1 727 ? 22.096 14.107 -5.543 1.00 92.56 727 TYR A CA 1
ATOM 5693 C C . TYR A 1 727 ? 22.798 13.002 -4.760 1.00 92.56 727 TYR A C 1
ATOM 5695 O O . TYR A 1 727 ? 23.456 12.146 -5.357 1.00 92.56 727 TYR A O 1
ATOM 5703 N N . THR A 1 728 ? 22.685 13.031 -3.437 1.00 91.00 728 THR A N 1
ATOM 5704 C CA . THR A 1 728 ? 23.181 11.966 -2.558 1.00 91.00 728 THR A CA 1
ATOM 5705 C C . THR A 1 728 ? 22.035 11.028 -2.230 1.00 91.00 728 THR A C 1
ATOM 5707 O O . THR A 1 728 ? 20.966 11.490 -1.829 1.00 91.00 728 THR A O 1
ATOM 5710 N N . HIS A 1 729 ? 22.264 9.725 -2.358 1.00 83.56 729 HIS A N 1
ATOM 5711 C CA . HIS A 1 729 ? 21.234 8.707 -2.181 1.00 83.56 729 HIS A CA 1
ATOM 5712 C C . HIS A 1 729 ? 21.484 7.855 -0.936 1.00 83.56 729 HIS A C 1
ATOM 5714 O O . HIS A 1 729 ? 22.634 7.650 -0.535 1.00 83.56 729 HIS A O 1
ATOM 5720 N N . ASN A 1 730 ? 20.404 7.343 -0.347 1.00 75.06 730 ASN A N 1
ATOM 5721 C CA . ASN A 1 730 ? 20.485 6.198 0.552 1.00 75.06 730 ASN A CA 1
ATOM 5722 C C . ASN A 1 730 ? 20.637 4.900 -0.255 1.00 75.06 730 ASN A C 1
ATOM 5724 O O . ASN A 1 730 ? 20.804 4.895 -1.478 1.00 75.06 730 ASN A O 1
ATOM 5728 N N . ASP A 1 731 ? 20.569 3.787 0.457 1.00 67.88 731 ASP A N 1
ATOM 5729 C CA . ASP A 1 731 ? 20.817 2.475 -0.121 1.00 67.88 731 ASP A CA 1
ATOM 5730 C C . ASP A 1 731 ? 19.648 1.955 -0.963 1.00 67.88 731 ASP A C 1
ATOM 5732 O O . ASP A 1 731 ? 19.865 1.213 -1.922 1.00 67.88 731 ASP A O 1
ATOM 5736 N N . TYR A 1 732 ? 18.437 2.442 -0.670 1.00 66.44 732 TYR A N 1
ATOM 5737 C CA . TYR A 1 732 ? 17.195 2.172 -1.404 1.00 66.44 732 TYR A CA 1
ATOM 5738 C C . TYR A 1 732 ? 17.094 2.948 -2.723 1.00 66.44 732 TYR A C 1
ATOM 5740 O O . TYR A 1 732 ? 16.184 2.718 -3.517 1.00 66.44 732 TYR A O 1
ATOM 5748 N N . GLY A 1 733 ? 18.039 3.858 -2.972 1.00 74.62 733 GLY A N 1
ATOM 5749 C CA . GLY A 1 733 ? 18.042 4.730 -4.139 1.00 74.62 733 GLY A CA 1
ATOM 5750 C C . GLY A 1 733 ? 17.234 6.013 -3.972 1.00 74.62 733 GLY A C 1
ATOM 5751 O O . GLY A 1 733 ? 17.163 6.792 -4.922 1.00 74.62 733 GLY A O 1
ATOM 5752 N N . ASN A 1 734 ? 16.695 6.290 -2.781 1.00 79.25 734 ASN A N 1
ATOM 5753 C CA . ASN A 1 734 ? 16.038 7.567 -2.507 1.00 79.25 734 ASN A CA 1
ATOM 5754 C C . ASN A 1 734 ? 17.087 8.661 -2.340 1.00 79.25 734 ASN A C 1
ATOM 5756 O O . ASN A 1 734 ? 18.151 8.441 -1.753 1.00 79.25 734 ASN A O 1
ATOM 5760 N N . VAL A 1 735 ? 16.756 9.879 -2.750 1.00 86.50 735 VAL A N 1
ATOM 5761 C CA . VAL A 1 735 ? 17.607 11.045 -2.514 1.00 86.50 735 VAL A CA 1
ATOM 5762 C C . VAL A 1 735 ? 17.475 11.506 -1.064 1.00 86.50 735 VAL A C 1
ATOM 5764 O O . VAL A 1 735 ? 16.399 11.910 -0.634 1.00 86.50 735 VAL A O 1
ATOM 5767 N N . VAL A 1 736 ? 18.583 11.490 -0.319 1.00 87.12 736 VAL A N 1
ATOM 5768 C CA . VAL A 1 736 ? 18.677 11.996 1.066 1.00 87.12 736 VAL A CA 1
ATOM 5769 C C . VAL A 1 736 ? 19.236 13.410 1.146 1.00 87.12 736 VAL A C 1
ATOM 5771 O O . VAL A 1 736 ? 19.050 14.091 2.153 1.00 87.12 736 VAL A O 1
ATOM 5774 N N . GLN A 1 737 ? 19.912 13.878 0.095 1.00 88.69 737 GLN A N 1
ATOM 5775 C CA . GLN A 1 737 ? 20.367 15.260 0.011 1.00 88.69 737 GLN A CA 1
ATOM 5776 C C . GLN A 1 737 ? 20.428 15.741 -1.437 1.00 88.69 737 GLN A C 1
ATOM 5778 O O . GLN A 1 737 ? 21.018 15.077 -2.288 1.00 88.69 737 GLN A O 1
ATOM 5783 N N . ILE A 1 738 ? 19.894 16.937 -1.682 1.00 90.31 738 ILE A N 1
ATOM 5784 C CA . ILE A 1 738 ? 20.117 17.705 -2.909 1.00 90.31 738 ILE A CA 1
ATOM 5785 C C . ILE A 1 738 ? 21.001 18.894 -2.553 1.00 90.31 738 ILE A C 1
ATOM 5787 O O . ILE A 1 738 ? 20.743 19.601 -1.581 1.00 90.31 738 ILE A O 1
ATOM 5791 N N . THR A 1 739 ? 22.074 19.109 -3.308 1.00 90.12 739 THR A N 1
ATOM 5792 C CA . THR A 1 739 ? 22.942 20.284 -3.170 1.00 90.12 739 THR A CA 1
ATOM 5793 C C . THR A 1 739 ? 23.044 21.013 -4.501 1.00 90.12 739 THR A C 1
ATOM 5795 O O . THR A 1 739 ? 23.692 20.523 -5.423 1.00 90.12 739 THR A O 1
ATOM 5798 N N . GLN A 1 740 ? 22.402 22.173 -4.604 1.00 89.19 740 GLN A N 1
ATOM 5799 C CA . GLN A 1 740 ? 22.397 22.999 -5.807 1.00 89.19 740 GLN A CA 1
ATOM 5800 C C . GLN A 1 740 ? 23.467 24.086 -5.729 1.00 89.19 740 GLN A C 1
ATOM 5802 O O . GLN A 1 740 ? 23.669 24.706 -4.686 1.00 89.19 740 GLN A O 1
ATOM 5807 N N . ASP A 1 741 ? 24.130 24.322 -6.859 1.00 85.12 741 ASP A N 1
ATOM 5808 C CA . ASP A 1 741 ? 25.205 25.298 -7.011 1.00 85.12 741 ASP A CA 1
ATOM 5809 C C . ASP A 1 741 ? 26.276 25.178 -5.904 1.00 85.12 741 ASP A C 1
ATOM 5811 O O . ASP A 1 741 ? 26.543 26.133 -5.173 1.00 85.12 741 ASP A O 1
ATOM 5815 N N . PRO A 1 742 ? 26.908 23.996 -5.738 1.00 80.50 742 PRO A N 1
ATOM 5816 C CA . PRO A 1 742 ? 27.850 23.722 -4.647 1.00 80.50 742 PRO A CA 1
ATOM 5817 C C . PRO A 1 742 ? 29.081 24.642 -4.634 1.00 80.50 742 PRO A C 1
ATOM 5819 O O . PRO A 1 742 ? 29.787 24.696 -3.630 1.00 80.50 742 PRO A O 1
ATOM 5822 N N . ALA A 1 743 ? 29.367 25.325 -5.747 1.00 82.69 743 ALA A N 1
ATOM 5823 C CA . ALA A 1 743 ? 30.463 26.282 -5.879 1.00 82.69 743 ALA A CA 1
ATOM 5824 C C . ALA A 1 743 ? 30.016 27.751 -5.731 1.00 82.69 743 ALA A C 1
ATOM 5826 O O . ALA A 1 743 ? 30.876 28.629 -5.673 1.00 82.69 743 ALA A O 1
ATOM 5827 N N . GLY A 1 744 ? 28.708 28.015 -5.675 1.00 84.44 744 GLY A N 1
ATOM 5828 C CA . GLY A 1 744 ? 28.125 29.331 -5.436 1.00 84.44 744 GLY A CA 1
ATOM 5829 C C . GLY A 1 744 ? 27.291 29.334 -4.159 1.00 84.44 744 GLY A C 1
ATOM 5830 O O . GLY A 1 744 ? 27.849 29.314 -3.062 1.00 84.44 744 GLY A O 1
ATOM 5831 N N . LEU A 1 745 ? 25.964 29.385 -4.283 1.00 81.75 745 LEU A N 1
ATOM 5832 C CA . LEU A 1 745 ? 25.066 29.550 -3.129 1.00 81.75 745 LEU A CA 1
ATOM 5833 C C . LEU A 1 745 ? 24.889 28.279 -2.287 1.00 81.75 745 LEU A C 1
ATOM 5835 O O . LEU A 1 745 ? 24.428 28.391 -1.159 1.00 81.75 745 LEU A O 1
ATOM 5839 N N . ASN A 1 746 ? 25.287 27.107 -2.793 1.00 84.75 746 ASN A N 1
ATOM 5840 C CA . ASN A 1 746 ? 25.359 25.838 -2.061 1.00 84.75 746 ASN A CA 1
ATOM 5841 C C . ASN A 1 746 ? 24.074 25.489 -1.288 1.00 84.75 746 ASN A C 1
ATOM 5843 O O . ASN A 1 746 ? 24.123 25.094 -0.120 1.00 84.75 746 ASN A O 1
ATOM 5847 N N . TYR A 1 747 ? 22.925 25.638 -1.945 1.00 82.50 747 TYR A N 1
ATOM 5848 C CA . TYR A 1 747 ? 21.621 25.348 -1.357 1.00 82.50 747 TYR A CA 1
ATOM 5849 C C . TYR A 1 747 ? 21.486 23.858 -1.072 1.00 82.50 747 TYR A C 1
ATOM 5851 O O . TYR A 1 747 ? 21.641 23.039 -1.979 1.00 82.50 747 TYR A O 1
ATOM 5859 N N . LYS A 1 748 ? 21.187 23.500 0.180 1.00 85.19 748 LYS A N 1
ATOM 5860 C CA . LYS A 1 748 ? 21.072 22.106 0.620 1.00 85.19 748 LYS A CA 1
ATOM 5861 C C . LYS A 1 748 ? 19.665 21.796 1.097 1.00 85.19 748 LYS A C 1
ATOM 5863 O O . LYS A 1 748 ? 19.189 22.417 2.038 1.00 85.19 748 LYS A O 1
ATOM 5868 N N . GLN A 1 749 ? 19.063 20.779 0.499 1.00 85.88 749 GLN A N 1
ATOM 5869 C CA . GLN A 1 749 ? 17.848 20.133 0.990 1.00 85.88 749 GLN A CA 1
ATOM 5870 C C . GLN A 1 749 ? 18.220 18.747 1.493 1.00 85.88 749 GLN A C 1
ATOM 5872 O O . GLN A 1 749 ? 18.980 18.047 0.823 1.00 85.88 749 GLN A O 1
ATOM 5877 N N . THR A 1 750 ? 17.706 18.347 2.653 1.00 87.81 750 THR A N 1
ATOM 5878 C CA . THR A 1 750 ? 17.917 16.997 3.196 1.00 87.81 750 THR A CA 1
ATOM 5879 C C . THR A 1 750 ? 16.586 16.318 3.452 1.00 87.81 750 THR A C 1
ATOM 5881 O O . THR A 1 750 ? 15.659 16.958 3.948 1.00 87.81 750 THR A O 1
ATOM 5884 N N . PHE A 1 751 ? 16.528 15.025 3.166 1.00 87.38 751 PHE A N 1
ATOM 5885 C CA . PHE A 1 751 ? 15.333 14.197 3.255 1.00 87.38 751 PHE A CA 1
ATOM 5886 C C . PHE A 1 751 ? 15.618 13.006 4.165 1.00 87.38 751 PHE A C 1
ATOM 5888 O O . PHE A 1 751 ? 16.681 12.388 4.080 1.00 87.38 751 PHE A O 1
ATOM 5895 N N . THR A 1 752 ? 14.670 12.693 5.038 1.00 86.88 752 THR A N 1
ATOM 5896 C CA . THR A 1 752 ? 14.693 11.503 5.892 1.00 86.88 752 THR A CA 1
ATOM 5897 C C . THR A 1 752 ? 13.474 10.668 5.560 1.00 86.88 752 THR A C 1
ATOM 5899 O O . THR A 1 752 ? 12.366 11.201 5.504 1.00 86.88 752 THR A O 1
ATOM 5902 N N . TYR A 1 753 ? 13.682 9.374 5.364 1.00 80.69 753 TYR A N 1
ATOM 5903 C CA . TYR A 1 753 ? 12.627 8.413 5.070 1.00 80.69 753 TYR A CA 1
ATOM 5904 C C . TYR A 1 753 ? 12.470 7.475 6.264 1.00 80.69 753 TYR A C 1
ATOM 5906 O O . TYR A 1 753 ? 13.455 7.217 6.964 1.00 80.69 753 TYR A O 1
ATOM 5914 N N . ASN A 1 754 ? 11.251 6.997 6.506 1.00 72.69 754 ASN A N 1
ATOM 5915 C CA . ASN A 1 754 ? 11.068 5.800 7.316 1.00 72.69 754 ASN A CA 1
ATOM 5916 C C . ASN A 1 754 ? 11.471 4.577 6.489 1.00 72.69 754 ASN A C 1
ATOM 5918 O O . ASN A 1 754 ? 12.016 4.666 5.384 1.00 72.69 754 ASN A O 1
ATOM 5922 N N . ASN A 1 755 ? 11.227 3.416 7.054 1.00 62.53 755 ASN A N 1
ATOM 5923 C CA . ASN A 1 755 ? 11.755 2.181 6.521 1.00 62.53 755 ASN A CA 1
ATOM 5924 C C . ASN A 1 755 ? 10.758 1.471 5.598 1.00 62.53 755 ASN A C 1
ATOM 5926 O O . ASN A 1 755 ? 11.132 0.564 4.864 1.00 62.53 755 ASN A O 1
ATOM 5930 N N . GLU A 1 756 ? 9.528 1.980 5.562 1.00 66.38 756 GLU A N 1
ATOM 5931 C CA . GLU A 1 756 ? 8.509 1.777 4.538 1.00 66.38 756 GLU A CA 1
ATOM 5932 C C . GLU A 1 756 ? 8.767 2.628 3.276 1.00 66.38 756 GLU A C 1
ATOM 5934 O O . GLU A 1 756 ? 7.958 2.643 2.349 1.00 66.38 756 GLU A O 1
ATOM 5939 N N . ASN A 1 757 ? 9.908 3.328 3.225 1.00 71.31 757 ASN A N 1
ATOM 5940 C CA . ASN A 1 757 ? 10.353 4.193 2.133 1.00 71.31 757 ASN A CA 1
ATOM 5941 C C . ASN A 1 757 ? 9.549 5.496 1.952 1.00 71.31 757 ASN A C 1
ATOM 5943 O O . ASN A 1 757 ? 9.690 6.177 0.936 1.00 71.31 757 ASN A O 1
ATOM 5947 N N . GLN A 1 758 ? 8.755 5.886 2.949 1.00 79.12 758 GLN A N 1
ATOM 5948 C CA . GLN A 1 758 ? 7.967 7.118 2.961 1.00 79.12 758 GLN A CA 1
ATOM 5949 C C . GLN A 1 758 ? 8.791 8.287 3.514 1.00 79.12 758 GLN A C 1
ATOM 5951 O O . GLN A 1 758 ? 9.559 8.142 4.468 1.00 79.12 758 GLN A O 1
ATOM 5956 N N . LEU A 1 759 ? 8.630 9.480 2.941 1.00 87.00 759 LEU A N 1
ATOM 5957 C CA . LEU A 1 759 ? 9.315 10.692 3.396 1.00 87.00 759 LEU A CA 1
ATOM 5958 C C . LEU A 1 759 ? 8.747 11.153 4.746 1.00 87.00 759 LEU A C 1
ATOM 5960 O O . LEU A 1 759 ? 7.602 11.588 4.794 1.00 87.00 759 LEU A O 1
ATOM 5964 N N . VAL A 1 760 ? 9.541 11.134 5.821 1.00 90.56 760 VAL A N 1
ATOM 5965 C CA . VAL A 1 760 ? 9.115 11.557 7.175 1.00 90.56 760 VAL A CA 1
ATOM 5966 C C . VAL A 1 760 ? 9.649 12.917 7.600 1.00 90.56 760 VAL A C 1
ATOM 5968 O O . VAL A 1 760 ? 9.080 13.549 8.488 1.00 90.56 760 VAL A O 1
ATOM 5971 N N . SER A 1 761 ? 10.726 13.400 6.977 1.00 89.44 761 SER A N 1
ATOM 5972 C CA . SER A 1 761 ? 11.241 14.741 7.253 1.00 89.44 761 SER A CA 1
ATOM 5973 C C . SER A 1 761 ? 11.922 15.353 6.039 1.00 89.44 761 SER A C 1
ATOM 5975 O O . SER A 1 761 ? 12.708 14.694 5.356 1.00 89.44 761 SER A O 1
ATOM 5977 N N . GLN A 1 762 ? 11.662 16.634 5.803 1.00 90.38 762 GLN A N 1
ATOM 5978 C CA . GLN A 1 762 ? 12.305 17.433 4.768 1.00 90.38 762 GLN A CA 1
ATOM 5979 C C . GLN A 1 762 ? 12.813 18.742 5.366 1.00 90.38 762 GLN A C 1
ATOM 5981 O O . GLN A 1 762 ? 12.058 19.509 5.962 1.00 90.38 762 GLN A O 1
ATOM 5986 N N . LYS A 1 763 ? 14.096 19.032 5.159 1.00 85.88 763 LYS A N 1
ATOM 5987 C CA . LYS A 1 763 ? 14.716 20.299 5.552 1.00 85.88 763 LYS A CA 1
ATOM 5988 C C . LYS A 1 763 ? 14.745 21.275 4.376 1.00 85.88 763 LYS A C 1
ATOM 5990 O O . LYS A 1 763 ? 15.201 20.912 3.290 1.00 85.88 763 LYS A O 1
ATOM 5995 N N . ASP A 1 764 ? 14.276 22.499 4.610 1.00 69.56 764 ASP A N 1
ATOM 5996 C CA . ASP A 1 764 ? 14.126 23.544 3.585 1.00 69.56 764 ASP A CA 1
ATOM 5997 C C . ASP A 1 764 ? 15.475 24.001 2.975 1.00 69.56 764 ASP A C 1
ATOM 5999 O O . ASP A 1 764 ? 16.496 24.065 3.665 1.00 69.56 764 ASP A O 1
ATOM 6003 N N . ALA A 1 765 ? 15.454 24.347 1.678 1.00 62.50 765 ALA A N 1
ATOM 6004 C CA . ALA A 1 765 ? 16.592 24.814 0.877 1.00 62.50 765 ALA A CA 1
ATOM 6005 C C . ALA A 1 765 ? 17.144 26.196 1.260 1.00 62.50 765 ALA A C 1
ATOM 6007 O O . ALA A 1 765 ? 18.310 26.471 0.982 1.00 62.50 765 ALA A O 1
ATOM 6008 N N . ASN A 1 766 ? 16.341 27.086 1.851 1.00 59.38 766 ASN A N 1
ATOM 6009 C CA . ASN A 1 766 ? 16.679 28.508 2.020 1.00 59.38 766 ASN A CA 1
ATOM 6010 C C . ASN A 1 766 ? 17.688 28.808 3.144 1.00 59.38 766 ASN A C 1
ATOM 6012 O O . ASN A 1 766 ? 17.964 29.968 3.458 1.00 59.38 766 ASN A O 1
ATOM 6016 N N . ALA A 1 767 ? 18.291 27.791 3.752 1.00 51.66 767 ALA A N 1
ATOM 6017 C CA . ALA A 1 767 ? 19.230 27.968 4.850 1.00 51.66 767 ALA A CA 1
ATOM 6018 C C . ALA A 1 767 ? 20.671 28.252 4.372 1.00 51.66 767 ALA A C 1
ATOM 6020 O O . ALA A 1 767 ? 21.580 27.465 4.621 1.00 51.66 767 ALA A O 1
ATOM 6021 N N . ASN A 1 768 ? 20.905 29.434 3.789 1.00 52.28 768 ASN A N 1
ATOM 6022 C CA . ASN A 1 768 ? 22.243 30.056 3.782 1.00 52.28 768 ASN A CA 1
ATOM 6023 C C . ASN A 1 768 ? 22.612 30.702 5.135 1.00 52.28 768 ASN A C 1
ATOM 6025 O O . ASN A 1 768 ? 23.676 31.301 5.281 1.00 52.28 768 ASN A O 1
ATOM 6029 N N . ALA A 1 769 ? 21.766 30.535 6.155 1.00 49.09 769 ALA A N 1
ATOM 6030 C CA . ALA A 1 769 ? 22.096 30.805 7.546 1.00 49.09 769 ALA A CA 1
ATOM 6031 C C . ALA A 1 769 ? 22.490 29.495 8.249 1.00 49.09 769 ALA A C 1
ATOM 6033 O O . ALA A 1 769 ? 21.696 28.555 8.339 1.00 49.09 769 ALA A O 1
ATOM 6034 N N . ALA A 1 770 ? 23.715 29.432 8.772 1.00 47.62 770 ALA A N 1
ATOM 6035 C CA . ALA A 1 770 ? 24.127 28.370 9.683 1.00 47.62 770 ALA A CA 1
ATOM 6036 C C . ALA A 1 770 ? 23.118 28.244 10.848 1.00 47.62 770 ALA A C 1
ATOM 6038 O O . ALA A 1 770 ? 22.720 29.253 11.426 1.00 47.62 770 ALA A O 1
ATOM 6039 N N . ASN A 1 771 ? 22.745 27.006 11.201 1.00 54.97 771 ASN A N 1
ATOM 6040 C CA . ASN A 1 771 ? 21.873 26.615 12.328 1.00 54.97 771 ASN A CA 1
ATOM 6041 C C . ASN A 1 771 ? 20.340 26.662 12.142 1.00 54.97 771 ASN A C 1
ATOM 6043 O O . ASN A 1 771 ? 19.627 26.565 13.138 1.00 54.97 771 ASN A O 1
ATOM 6047 N N . SER A 1 772 ? 19.790 26.723 10.923 1.00 63.88 772 SER A N 1
ATOM 6048 C CA . SER A 1 772 ? 18.335 26.522 10.761 1.00 63.88 772 SER A CA 1
ATOM 6049 C C . SER A 1 772 ? 17.927 25.060 11.020 1.00 63.88 772 SER A C 1
ATOM 6051 O O . SER A 1 772 ? 18.510 24.131 10.447 1.00 63.88 772 SER A O 1
ATOM 6053 N N . SER A 1 773 ? 16.916 24.860 11.870 1.00 66.31 773 SER A N 1
ATOM 6054 C CA . SER A 1 773 ? 16.215 23.590 12.125 1.00 66.31 773 SER A CA 1
ATOM 6055 C C . SER A 1 773 ? 14.848 23.521 11.427 1.00 66.31 773 SER A C 1
ATOM 6057 O O . SER A 1 773 ? 14.030 22.675 11.778 1.00 66.31 773 SER A O 1
ATOM 6059 N N . ALA A 1 774 ? 14.592 24.413 10.460 1.00 79.00 774 ALA A N 1
ATOM 6060 C CA . ALA A 1 774 ? 13.336 24.476 9.719 1.00 79.00 774 ALA A CA 1
ATOM 6061 C C . ALA A 1 774 ? 13.089 23.166 8.957 1.00 79.00 774 ALA A C 1
ATOM 6063 O O . ALA A 1 774 ? 13.750 22.882 7.955 1.00 79.00 774 ALA A O 1
ATOM 6064 N N . THR A 1 775 ? 12.160 22.359 9.464 1.00 87.12 775 THR A N 1
ATOM 6065 C CA . THR A 1 775 ? 11.819 21.043 8.921 1.00 87.12 775 THR A CA 1
ATOM 6066 C C . THR A 1 775 ? 10.317 20.938 8.735 1.00 87.12 775 THR A C 1
ATOM 6068 O O . THR A 1 775 ? 9.550 21.398 9.577 1.00 87.12 775 THR A O 1
ATOM 6071 N N . TYR A 1 776 ? 9.916 20.326 7.628 1.00 90.75 776 TYR A N 1
ATOM 6072 C CA . TYR A 1 776 ? 8.601 19.724 7.492 1.00 90.75 776 TYR A CA 1
ATOM 6073 C C . TYR A 1 776 ? 8.698 18.292 7.997 1.00 90.75 776 TYR A C 1
ATOM 6075 O O . TYR A 1 776 ? 9.626 17.577 7.619 1.00 90.75 776 TYR A O 1
ATOM 6083 N N . ASN A 1 777 ? 7.768 17.882 8.853 1.00 94.19 777 ASN A N 1
ATOM 6084 C CA . ASN A 1 777 ? 7.684 16.515 9.355 1.00 94.19 777 ASN A CA 1
ATOM 6085 C C . ASN A 1 777 ? 6.342 15.907 8.958 1.00 94.19 777 ASN A C 1
ATOM 6087 O O . ASN A 1 777 ? 5.307 16.560 9.103 1.00 94.19 777 ASN A O 1
ATOM 6091 N N . TYR A 1 778 ? 6.382 14.668 8.480 1.00 93.69 778 TYR A N 1
ATOM 6092 C CA . TYR A 1 778 ? 5.243 13.952 7.915 1.00 93.69 778 TYR A CA 1
ATOM 6093 C C . TYR A 1 778 ? 4.965 12.693 8.739 1.00 93.69 778 TYR A C 1
ATOM 6095 O O . TYR A 1 778 ? 5.889 12.025 9.207 1.00 93.69 778 TYR A O 1
ATOM 6103 N N . THR A 1 779 ? 3.695 12.368 8.947 1.00 93.75 779 THR A N 1
ATOM 6104 C CA . THR A 1 779 ? 3.258 11.131 9.611 1.00 93.75 779 THR A CA 1
ATOM 6105 C C . THR A 1 779 ? 2.215 10.448 8.747 1.00 93.75 779 THR A C 1
ATOM 6107 O O . THR A 1 779 ? 1.350 11.129 8.200 1.00 93.75 779 THR A O 1
ATOM 6110 N N . TYR A 1 780 ? 2.292 9.123 8.652 1.00 87.31 780 TYR A N 1
ATOM 6111 C CA . TYR A 1 780 ? 1.394 8.305 7.844 1.00 87.31 780 TYR A CA 1
ATOM 6112 C C . TYR A 1 780 ? 0.645 7.298 8.721 1.00 87.31 780 TYR A C 1
ATOM 6114 O O . TYR A 1 780 ? 1.113 6.969 9.814 1.00 87.31 780 TYR A O 1
ATOM 6122 N N . ASP A 1 781 ? -0.523 6.845 8.272 1.00 85.69 781 ASP A N 1
ATOM 6123 C CA . ASP A 1 781 ? -1.186 5.665 8.837 1.00 85.69 781 ASP A CA 1
ATOM 6124 C C . ASP A 1 781 ? -0.645 4.355 8.222 1.00 85.69 781 ASP A C 1
ATOM 6126 O O . ASP A 1 781 ? 0.270 4.368 7.397 1.00 85.69 781 ASP A O 1
ATOM 6130 N N . ALA A 1 782 ? -1.199 3.211 8.640 1.00 78.81 782 ALA A N 1
ATOM 6131 C CA . ALA A 1 782 ? -0.798 1.890 8.149 1.00 78.81 782 ALA A CA 1
ATOM 6132 C C . ALA A 1 782 ? -1.132 1.651 6.661 1.00 78.81 782 ALA A C 1
ATOM 6134 O O . ALA A 1 782 ? -0.493 0.811 6.033 1.00 78.81 782 ALA A O 1
ATOM 6135 N N . ASN A 1 783 ? -2.080 2.409 6.098 1.00 77.12 783 ASN A N 1
ATOM 6136 C CA . ASN A 1 783 ? -2.457 2.361 4.682 1.00 77.12 783 ASN A CA 1
ATOM 6137 C C . ASN A 1 783 ? -1.615 3.334 3.835 1.00 77.12 783 ASN A C 1
ATOM 6139 O O . ASN A 1 783 ? -1.799 3.444 2.625 1.00 77.12 783 ASN A O 1
ATOM 6143 N N . GLY A 1 784 ? -0.687 4.064 4.458 1.00 80.00 784 GLY A N 1
ATOM 6144 C CA . GLY A 1 784 ? 0.182 5.024 3.794 1.00 80.00 784 GLY A CA 1
ATOM 6145 C C . GLY A 1 784 ? -0.413 6.408 3.575 1.00 80.00 784 GLY A C 1
ATOM 6146 O O . GLY A 1 784 ? 0.224 7.221 2.906 1.00 80.00 784 GLY A O 1
ATOM 6147 N N . ASN A 1 785 ? -1.579 6.714 4.146 1.00 87.38 785 ASN A N 1
ATOM 6148 C CA . ASN A 1 785 ? -2.179 8.037 4.009 1.00 87.38 785 ASN A CA 1
ATOM 6149 C C . ASN A 1 785 ? -1.459 9.049 4.900 1.00 87.38 785 ASN A C 1
ATOM 6151 O O . ASN A 1 785 ? -1.148 8.764 6.057 1.00 87.38 785 ASN A O 1
ATOM 6155 N N . LEU A 1 786 ? -1.220 10.260 4.390 1.00 92.12 786 LEU A N 1
ATOM 6156 C CA . LEU A 1 786 ? -0.583 11.340 5.145 1.00 92.12 786 LEU A CA 1
ATOM 6157 C C . LEU A 1 786 ? -1.553 11.896 6.198 1.00 92.12 786 LEU A C 1
ATOM 6159 O O . LEU A 1 786 ? -2.493 12.613 5.862 1.00 92.12 786 LEU A O 1
ATOM 6163 N N . THR A 1 787 ? -1.317 11.592 7.475 1.00 95.62 787 THR A N 1
ATOM 6164 C CA . THR A 1 787 ? -2.201 11.966 8.595 1.00 95.62 787 THR A CA 1
ATOM 6165 C C . THR A 1 787 ? -1.791 13.247 9.305 1.00 95.62 787 THR A C 1
ATOM 6167 O O . THR A 1 787 ? -2.616 13.881 9.967 1.00 95.62 787 THR A O 1
ATOM 6170 N N . LYS A 1 788 ? -0.520 13.654 9.200 1.00 96.81 788 LYS A N 1
ATOM 6171 C CA . LYS A 1 788 ? -0.028 14.880 9.834 1.00 96.81 788 LYS A CA 1
ATOM 6172 C C . LYS A 1 788 ? 1.127 15.502 9.066 1.00 96.81 788 LYS A C 1
ATOM 6174 O O . LYS A 1 788 ? 2.097 14.821 8.742 1.00 96.81 788 LYS A O 1
ATOM 6179 N N . VAL A 1 789 ? 1.061 16.819 8.898 1.00 97.12 789 VAL A N 1
ATOM 6180 C CA . VAL A 1 789 ? 2.175 17.671 8.472 1.00 97.12 789 VAL A CA 1
ATOM 6181 C C . VAL A 1 789 ? 2.476 18.653 9.594 1.00 97.12 789 VAL A C 1
ATOM 6183 O O . VAL A 1 789 ? 1.578 19.311 10.107 1.00 97.12 789 VAL A O 1
ATOM 6186 N N . THR A 1 790 ? 3.736 18.749 10.006 1.00 95.06 790 THR A N 1
ATOM 6187 C CA . THR A 1 790 ? 4.215 19.779 10.941 1.00 95.06 790 THR A CA 1
ATOM 6188 C C . THR A 1 790 ? 5.200 20.663 10.203 1.00 95.06 790 THR A C 1
ATOM 6190 O O . THR A 1 790 ? 6.213 20.156 9.723 1.00 95.06 790 THR A O 1
ATOM 6193 N N . ASN A 1 791 ? 4.901 21.953 10.077 1.00 90.75 791 ASN A N 1
ATOM 6194 C CA . ASN A 1 791 ? 5.745 22.891 9.343 1.00 90.75 791 ASN A CA 1
ATOM 6195 C C . ASN A 1 791 ? 6.923 23.400 10.212 1.00 90.75 791 ASN A C 1
ATOM 6197 O O . ASN A 1 791 ? 6.968 23.143 11.420 1.00 90.75 791 ASN A O 1
ATOM 6201 N N . PRO A 1 792 ? 7.869 24.170 9.639 1.00 88.19 792 PRO A N 1
ATOM 6202 C CA . PRO A 1 792 ? 8.992 24.741 10.385 1.00 88.19 792 PRO A CA 1
ATOM 6203 C C . PRO A 1 792 ? 8.646 25.641 11.583 1.00 88.19 792 PRO A C 1
ATOM 6205 O O . PRO A 1 792 ? 9.519 25.886 12.415 1.00 88.19 792 PRO A O 1
ATOM 6208 N N . LEU A 1 793 ? 7.414 26.154 11.666 1.00 88.56 793 LEU A N 1
ATOM 6209 C CA . LEU A 1 793 ? 6.910 26.976 12.772 1.00 88.56 793 LEU A CA 1
ATOM 6210 C C . LEU A 1 793 ? 6.284 26.130 13.897 1.00 88.56 793 LEU A C 1
ATOM 6212 O O . LEU A 1 793 ? 5.773 26.687 14.865 1.00 88.56 793 LEU A O 1
ATOM 6216 N N . ASN A 1 794 ? 6.367 24.795 13.803 1.00 90.38 794 ASN A N 1
ATOM 6217 C CA . ASN A 1 794 ? 5.668 23.821 14.650 1.00 90.38 794 ASN A CA 1
ATOM 6218 C C . ASN A 1 794 ? 4.136 23.906 14.567 1.00 90.38 794 ASN A C 1
ATOM 6220 O O . ASN A 1 794 ? 3.443 23.397 15.448 1.00 90.38 794 ASN A O 1
ATOM 6224 N N . GLU A 1 795 ? 3.604 24.511 13.509 1.00 94.12 795 GLU A N 1
ATOM 6225 C CA . GLU A 1 795 ? 2.177 24.472 13.221 1.00 94.12 795 GLU A CA 1
ATOM 6226 C C . GLU A 1 795 ? 1.838 23.129 12.574 1.00 94.12 795 GLU A C 1
ATOM 6228 O O . GLU A 1 795 ? 2.624 22.584 11.790 1.00 94.12 795 GLU A O 1
ATOM 6233 N N . THR A 1 796 ? 0.676 22.577 12.914 1.00 96.94 796 THR A N 1
ATOM 6234 C CA . THR A 1 796 ? 0.287 21.229 12.497 1.00 96.94 796 THR A CA 1
ATOM 6235 C C . THR A 1 796 ? -0.987 21.246 11.681 1.00 96.94 796 THR A C 1
ATOM 6237 O O . THR A 1 796 ? -1.990 21.782 12.137 1.00 96.94 796 THR A O 1
ATOM 6240 N N . THR A 1 797 ? -0.964 20.564 10.542 1.00 97.12 797 THR A N 1
ATOM 6241 C CA . THR A 1 797 ? -2.157 20.187 9.784 1.00 97.12 797 THR A CA 1
ATOM 6242 C C . THR A 1 797 ? -2.372 18.689 9.952 1.00 97.12 797 THR A C 1
ATOM 6244 O O . THR A 1 797 ? -1.409 17.922 9.869 1.00 97.12 797 THR A O 1
ATOM 6247 N N . THR A 1 798 ? -3.602 18.261 10.224 1.00 98.06 798 THR A N 1
ATOM 6248 C CA . THR A 1 798 ? -3.940 16.838 10.397 1.00 98.06 798 THR A CA 1
ATOM 6249 C C . THR A 1 798 ? -5.073 16.427 9.479 1.00 98.06 798 THR A C 1
ATOM 6251 O O . THR A 1 798 ? -6.061 17.155 9.398 1.00 98.06 798 THR A O 1
ATOM 6254 N N . THR A 1 799 ? -4.979 15.231 8.908 1.00 97.31 799 THR A N 1
ATOM 6255 C CA . THR A 1 799 ? -6.025 14.635 8.075 1.00 97.31 799 THR A CA 1
ATOM 6256 C C . THR A 1 799 ? -6.389 13.264 8.627 1.00 97.31 799 THR A C 1
ATOM 6258 O O . THR A 1 799 ? -5.510 12.470 8.964 1.00 97.31 799 THR A O 1
ATOM 6261 N N . THR A 1 800 ? -7.683 12.985 8.750 1.00 95.25 800 THR A N 1
ATOM 6262 C CA . THR A 1 800 ? -8.186 11.647 9.083 1.00 95.25 800 THR A CA 1
ATOM 6263 C C . THR A 1 800 ? -8.910 11.059 7.887 1.00 95.25 800 THR A C 1
ATOM 6265 O O . THR A 1 800 ? -9.654 11.781 7.220 1.00 95.25 800 THR A O 1
ATOM 6268 N N . TYR A 1 801 ? -8.740 9.757 7.678 1.00 91.31 801 TYR A N 1
ATOM 6269 C CA . TYR A 1 801 ? -9.293 9.032 6.540 1.00 91.31 801 TYR A CA 1
ATOM 6270 C C . TYR A 1 801 ? -10.333 7.997 6.985 1.00 91.31 801 TYR A C 1
ATOM 6272 O O . TYR A 1 801 ? -10.345 7.585 8.151 1.00 91.31 801 TYR A O 1
ATOM 6280 N N . ASP A 1 802 ? -11.235 7.620 6.082 1.00 88.50 802 ASP A N 1
ATOM 6281 C CA . ASP A 1 802 ? -12.095 6.446 6.248 1.00 88.50 802 ASP A CA 1
ATOM 6282 C C . ASP A 1 802 ? -11.397 5.152 5.774 1.00 88.50 802 ASP A C 1
ATOM 6284 O O . ASP A 1 802 ? -10.220 5.149 5.416 1.00 88.50 802 ASP A O 1
ATOM 6288 N N . GLU A 1 803 ? -12.122 4.031 5.798 1.00 86.44 803 GLU A N 1
ATOM 6289 C CA . GLU A 1 803 ? -11.634 2.718 5.346 1.00 86.44 803 GLU A CA 1
ATOM 6290 C C . GLU A 1 803 ? -11.354 2.635 3.837 1.00 86.44 803 GLU A C 1
ATOM 6292 O O . GLU A 1 803 ? -10.666 1.718 3.400 1.00 86.44 803 GLU A O 1
ATOM 6297 N N . ASN A 1 804 ? -11.839 3.610 3.062 1.00 87.12 804 ASN A N 1
ATOM 6298 C CA . ASN A 1 804 ? -11.620 3.740 1.627 1.00 87.12 804 ASN A CA 1
ATOM 6299 C C . ASN A 1 804 ? -10.541 4.780 1.281 1.00 87.12 804 ASN A C 1
ATOM 6301 O O . ASN A 1 804 ? -10.416 5.162 0.121 1.00 87.12 804 ASN A O 1
ATOM 6305 N N . ASN A 1 805 ? -9.761 5.230 2.272 1.00 89.44 805 ASN A N 1
ATOM 6306 C CA . ASN A 1 805 ? -8.734 6.265 2.140 1.00 89.44 805 ASN A CA 1
ATOM 6307 C C . ASN A 1 805 ? -9.279 7.649 1.722 1.00 89.44 805 ASN A C 1
ATOM 6309 O O . ASN A 1 805 ? -8.522 8.489 1.232 1.00 89.44 805 ASN A O 1
ATOM 6313 N N . ASN A 1 806 ? -10.564 7.944 1.963 1.00 91.88 806 ASN A N 1
ATOM 6314 C CA . ASN A 1 806 ? -11.129 9.272 1.706 1.00 91.88 806 ASN A CA 1
ATOM 6315 C C . ASN A 1 806 ? -10.858 10.232 2.879 1.00 91.88 806 ASN A C 1
ATOM 6317 O O . ASN A 1 806 ? -11.064 9.847 4.035 1.00 91.88 806 ASN A O 1
ATOM 6321 N N . PRO A 1 807 ? -10.462 11.499 2.641 1.00 94.44 807 PRO A N 1
ATOM 6322 C CA . PRO A 1 807 ? -10.209 12.470 3.705 1.00 94.44 807 PRO A CA 1
ATOM 6323 C C . PRO A 1 807 ? -11.525 13.001 4.297 1.00 94.44 807 PRO A C 1
ATOM 6325 O O . PRO A 1 807 ? -12.175 13.880 3.730 1.00 94.44 807 PRO A O 1
ATOM 6328 N N . ILE A 1 808 ? -11.911 12.483 5.466 1.00 93.44 808 ILE A N 1
ATOM 6329 C CA . ILE A 1 808 ? -13.178 12.798 6.159 1.00 93.44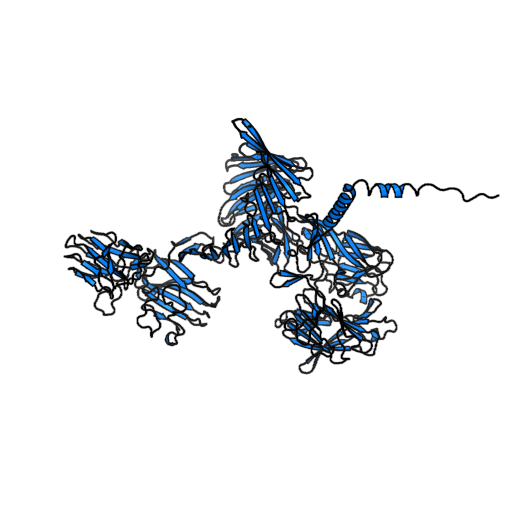 808 ILE A CA 1
ATOM 6330 C C . ILE A 1 808 ? -13.082 13.983 7.131 1.00 93.44 808 ILE A C 1
ATOM 6332 O O . ILE A 1 808 ? -14.102 14.551 7.521 1.00 93.44 808 ILE A O 1
ATOM 6336 N N . LYS A 1 809 ? -11.870 14.358 7.553 1.00 94.31 809 LYS A N 1
ATOM 6337 C CA . LYS A 1 809 ? -11.635 15.552 8.375 1.00 94.31 809 LYS A CA 1
ATOM 6338 C C . LYS A 1 809 ? -10.233 16.085 8.159 1.00 94.31 809 LYS A C 1
ATOM 6340 O O . LYS A 1 809 ? -9.263 15.342 8.290 1.00 94.31 809 LYS A O 1
ATOM 6345 N N . GLU A 1 810 ? -10.149 17.383 7.929 1.00 97.00 810 GLU A N 1
ATOM 6346 C CA . GLU A 1 810 ? -8.910 18.139 7.814 1.00 97.00 810 GLU A CA 1
ATOM 6347 C C . GLU A 1 810 ? -8.919 19.254 8.857 1.00 97.00 810 GLU A C 1
ATOM 6349 O O . GLU A 1 810 ? -9.886 20.007 8.957 1.00 97.00 810 GLU A O 1
ATOM 6354 N N . THR A 1 811 ? -7.853 19.353 9.647 1.00 96.69 811 THR A N 1
ATOM 6355 C CA . THR A 1 811 ? -7.654 20.436 10.618 1.00 96.69 811 THR A CA 1
ATOM 6356 C C . THR A 1 811 ? -6.445 21.247 10.185 1.00 96.69 811 THR A C 1
ATOM 6358 O O . THR A 1 811 ? -5.349 20.688 10.089 1.00 96.69 811 THR A O 1
ATOM 6361 N N . ASP A 1 812 ? -6.626 22.541 9.925 1.00 94.50 812 ASP A N 1
ATOM 6362 C CA . ASP A 1 812 ? -5.531 23.441 9.569 1.00 94.50 812 ASP A CA 1
ATOM 6363 C C . ASP A 1 812 ? -4.670 23.833 10.788 1.00 94.50 812 ASP A C 1
ATOM 6365 O O . ASP A 1 812 ? -4.950 23.481 11.936 1.00 94.50 812 ASP A O 1
ATOM 6369 N N . ALA A 1 813 ? -3.609 24.600 10.532 1.00 93.38 813 ALA A N 1
ATOM 6370 C CA . ALA A 1 813 ? -2.695 25.109 11.555 1.00 93.38 813 ALA A CA 1
ATOM 6371 C C . ALA A 1 813 ? -3.361 25.981 12.640 1.00 93.38 813 ALA A C 1
ATOM 6373 O O . ALA A 1 813 ? -2.843 26.065 13.754 1.00 93.38 813 ALA A O 1
ATOM 6374 N N . ASN A 1 814 ? -4.489 26.626 12.329 1.00 93.06 814 ASN A N 1
ATOM 6375 C CA . ASN A 1 814 ? -5.240 27.488 13.243 1.00 93.06 814 ASN A CA 1
ATOM 6376 C C . ASN A 1 814 ? -6.278 26.707 14.066 1.00 93.06 814 ASN A C 1
ATOM 6378 O O . ASN A 1 814 ? -6.962 27.299 14.899 1.00 93.06 814 ASN A O 1
ATOM 6382 N N . GLY A 1 815 ? -6.406 25.394 13.845 1.00 90.31 815 GLY A N 1
ATOM 6383 C CA . GLY A 1 815 ? -7.435 24.561 14.462 1.00 90.31 815 GLY A CA 1
ATOM 6384 C C . GLY A 1 815 ? -8.782 24.605 13.737 1.00 90.31 815 GLY A C 1
ATOM 6385 O O . GLY A 1 815 ? -9.747 24.036 14.243 1.00 90.31 815 GLY A O 1
ATOM 6386 N N . ASN A 1 816 ? -8.858 25.246 12.566 1.00 92.62 816 ASN A N 1
ATOM 6387 C CA . ASN A 1 816 ? -10.063 25.261 11.744 1.00 92.62 816 ASN A CA 1
ATOM 6388 C C . ASN A 1 816 ? -10.272 23.880 11.125 1.00 92.62 816 ASN A C 1
ATOM 6390 O O . ASN A 1 816 ? -9.336 23.302 10.570 1.00 92.62 816 ASN A O 1
ATOM 6394 N N . THR A 1 817 ? -11.499 23.367 11.181 1.00 93.06 817 THR A N 1
ATOM 6395 C CA . THR A 1 817 ? -11.816 22.024 10.688 1.00 93.06 817 THR A CA 1
ATOM 6396 C C . THR A 1 817 ? -12.723 22.064 9.472 1.00 93.06 817 THR A C 1
ATOM 6398 O O . THR A 1 817 ? -13.762 22.712 9.514 1.00 93.06 817 THR A O 1
ATOM 6401 N N . THR A 1 818 ? -12.360 21.314 8.436 1.00 93.31 818 THR A N 1
ATOM 6402 C CA . THR A 1 818 ? -13.260 20.935 7.339 1.00 93.31 818 THR A CA 1
ATOM 6403 C C . THR A 1 818 ? -13.614 19.463 7.504 1.00 93.31 818 THR A C 1
ATOM 6405 O O . THR A 1 818 ? -12.721 18.648 7.750 1.00 93.31 818 THR A O 1
ATOM 6408 N N . THR A 1 819 ? -14.890 19.103 7.401 1.00 91.94 819 THR A N 1
ATOM 6409 C CA . THR A 1 819 ? -15.336 17.702 7.419 1.00 91.94 819 THR A CA 1
ATOM 6410 C C . THR A 1 819 ? -15.989 17.340 6.099 1.00 91.94 819 THR A C 1
ATOM 6412 O O . THR A 1 819 ? -16.701 18.149 5.511 1.00 91.94 819 THR A O 1
ATOM 6415 N N . ASN A 1 820 ? -15.745 16.118 5.635 1.00 90.94 820 ASN A N 1
ATOM 6416 C CA . ASN A 1 820 ? -16.280 15.612 4.379 1.00 90.94 820 ASN A CA 1
ATOM 6417 C C . ASN A 1 820 ? -16.959 14.266 4.608 1.00 90.94 820 ASN A C 1
ATOM 6419 O O . ASN A 1 820 ? -16.519 13.457 5.429 1.00 90.94 820 ASN A O 1
ATOM 6423 N N . GLU A 1 821 ? -18.004 14.022 3.834 1.00 87.75 821 GLU A N 1
ATOM 6424 C CA . GLU A 1 821 ? -18.691 12.741 3.770 1.00 87.75 821 GLU A CA 1
ATOM 6425 C C . GLU A 1 821 ? -18.616 12.191 2.360 1.00 87.75 821 GLU A C 1
ATOM 6427 O O . GLU A 1 821 ? -18.675 12.947 1.388 1.00 87.75 821 GLU A O 1
ATOM 6432 N N . TYR A 1 822 ? -18.525 10.870 2.276 1.00 89.62 822 TYR A N 1
ATOM 6433 C CA . TYR A 1 822 ? -18.456 10.133 1.029 1.00 89.62 822 TYR A CA 1
ATOM 6434 C C . TYR A 1 822 ? -19.500 9.020 1.044 1.00 89.62 822 TYR A C 1
ATOM 6436 O O . TYR A 1 822 ? -19.838 8.494 2.109 1.00 89.62 822 TYR A O 1
ATOM 6444 N N . ASP A 1 823 ? -20.013 8.668 -0.131 1.00 86.81 823 ASP A N 1
ATOM 6445 C CA . ASP A 1 823 ? -20.753 7.422 -0.306 1.00 86.81 823 ASP A CA 1
ATOM 6446 C C . ASP A 1 823 ? -19.798 6.213 -0.388 1.00 86.81 823 ASP A C 1
ATOM 6448 O O . ASP A 1 823 ? -18.573 6.351 -0.450 1.00 86.81 823 ASP A O 1
ATOM 6452 N N . ASP A 1 824 ? -20.363 5.003 -0.433 1.00 86.44 824 ASP A N 1
ATOM 6453 C CA . ASP A 1 824 ? -19.596 3.751 -0.544 1.00 86.44 824 ASP A CA 1
ATOM 6454 C C . ASP A 1 824 ? -18.782 3.648 -1.855 1.00 86.44 824 ASP A C 1
ATOM 6456 O O . ASP A 1 824 ? -17.958 2.747 -2.005 1.00 86.44 824 ASP A O 1
ATOM 6460 N N . LYS A 1 825 ? -19.012 4.557 -2.813 1.00 92.31 825 LYS A N 1
ATOM 6461 C CA . LYS A 1 825 ? -18.345 4.654 -4.119 1.00 92.31 825 LYS A CA 1
ATOM 6462 C C . LYS A 1 825 ? -17.352 5.820 -4.170 1.00 92.31 825 LYS A C 1
ATOM 6464 O O . LYS A 1 825 ? -17.034 6.299 -5.255 1.00 92.31 825 LYS A O 1
ATOM 6469 N N . THR A 1 826 ? -16.903 6.296 -3.006 1.00 92.81 826 THR A N 1
ATOM 6470 C CA . THR A 1 826 ? -15.930 7.386 -2.831 1.00 92.81 826 THR A CA 1
ATOM 6471 C C . THR A 1 826 ? -16.347 8.731 -3.440 1.00 92.81 826 THR A C 1
ATOM 6473 O O . THR A 1 826 ? -15.499 9.600 -3.649 1.00 92.81 826 THR A O 1
ATOM 6476 N N . ASN A 1 827 ? -17.634 8.955 -3.730 1.00 93.75 827 ASN A N 1
ATOM 6477 C CA . ASN A 1 827 ? -18.109 10.262 -4.178 1.00 93.75 827 ASN A CA 1
ATOM 6478 C C . ASN A 1 827 ? -18.377 11.152 -2.964 1.00 93.75 827 ASN A C 1
ATOM 6480 O O . ASN A 1 827 ? -19.093 10.750 -2.051 1.00 93.75 827 ASN A O 1
ATOM 6484 N N . GLN A 1 828 ? -17.857 12.380 -2.961 1.00 93.94 828 GLN A N 1
ATOM 6485 C CA . GLN A 1 828 ? -18.045 13.312 -1.848 1.00 93.94 828 GLN A CA 1
ATOM 6486 C C . GLN A 1 828 ? -19.493 13.826 -1.797 1.00 93.94 828 GLN A C 1
ATOM 6488 O O . GLN A 1 828 ? -19.881 14.672 -2.605 1.00 93.94 828 GLN A O 1
ATOM 6493 N N . THR A 1 829 ? -20.297 13.328 -0.859 1.00 89.62 829 THR A N 1
ATOM 6494 C CA . THR A 1 829 ? -21.729 13.642 -0.724 1.00 89.62 829 THR A CA 1
ATOM 6495 C C . THR A 1 829 ? -22.004 14.893 0.094 1.00 89.62 829 THR A C 1
ATOM 6497 O O . THR A 1 829 ? -23.063 15.499 -0.067 1.00 89.62 829 THR A O 1
ATOM 6500 N N . SER A 1 830 ? -21.085 15.289 0.975 1.00 89.00 830 SER A N 1
ATOM 6501 C CA . SER A 1 830 ? -21.205 16.528 1.741 1.00 89.00 830 SER A CA 1
ATOM 6502 C C . SER A 1 830 ? -19.844 17.076 2.159 1.00 89.00 830 SER A C 1
ATOM 6504 O O . SER A 1 830 ? -18.861 16.342 2.274 1.00 89.00 830 SER A O 1
ATOM 6506 N N . THR A 1 831 ? -19.795 18.383 2.391 1.00 92.69 831 THR A N 1
ATOM 6507 C CA . THR A 1 831 ? -18.671 19.066 3.030 1.00 92.69 831 THR A CA 1
ATOM 6508 C C . THR A 1 831 ? -19.193 20.115 3.991 1.00 92.69 831 THR A C 1
ATOM 6510 O O . THR A 1 831 ? -20.220 20.732 3.714 1.00 92.69 831 THR A O 1
ATOM 6513 N N . THR A 1 832 ? -18.495 20.309 5.106 1.00 89.81 832 THR A N 1
ATOM 6514 C CA . THR A 1 832 ? -18.735 21.386 6.067 1.00 89.81 832 THR A CA 1
ATOM 6515 C C . THR A 1 832 ? -17.441 22.154 6.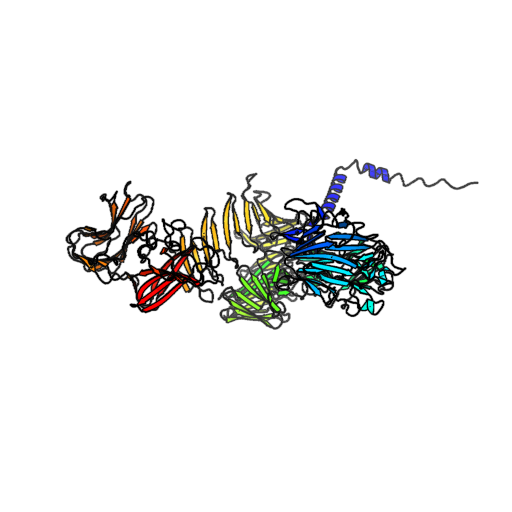274 1.00 89.81 832 THR A C 1
ATOM 6517 O O . THR A 1 832 ? -16.428 21.567 6.658 1.00 89.81 832 THR A O 1
ATOM 6520 N N . ASP A 1 833 ? -17.475 23.458 6.007 1.00 89.31 833 ASP A N 1
ATOM 6521 C CA . ASP A 1 833 ? -16.326 24.347 6.160 1.00 89.31 833 ASP A CA 1
ATOM 6522 C C . ASP A 1 833 ? -16.123 24.795 7.627 1.00 89.31 833 ASP A C 1
ATOM 6524 O O . ASP A 1 833 ? -16.992 24.583 8.480 1.00 89.31 833 ASP A O 1
ATOM 6528 N N . PRO A 1 834 ? -14.999 25.461 7.951 1.00 87.56 834 PRO A N 1
ATOM 6529 C CA . PRO A 1 834 ? -14.751 25.956 9.305 1.00 87.56 834 PRO A CA 1
ATOM 6530 C C . PRO A 1 834 ? -15.723 27.025 9.821 1.00 87.56 834 PRO A C 1
ATOM 6532 O O . PRO A 1 834 ? -15.688 27.348 11.005 1.00 87.56 834 PRO A O 1
ATOM 6535 N N . ALA A 1 835 ? -16.550 27.611 8.951 1.00 82.50 835 ALA A N 1
ATOM 6536 C CA . ALA A 1 835 ? -17.612 28.549 9.306 1.00 82.50 835 ALA A CA 1
ATOM 6537 C C . ALA A 1 835 ? -18.980 27.845 9.442 1.00 82.50 835 ALA A C 1
ATOM 6539 O O . ALA A 1 835 ? -20.021 28.506 9.393 1.00 82.50 835 ALA A O 1
ATOM 6540 N N . GLU A 1 836 ? -18.973 26.513 9.582 1.00 82.38 836 GLU A N 1
ATOM 6541 C CA . GLU A 1 836 ? -20.143 25.633 9.681 1.00 82.38 836 GLU A CA 1
ATOM 6542 C C . GLU A 1 836 ? -21.093 25.731 8.482 1.00 82.38 836 GLU A C 1
ATOM 6544 O O . GLU A 1 836 ? -22.293 25.452 8.586 1.00 82.38 836 GLU A O 1
ATOM 6549 N N . LYS A 1 837 ? -20.575 26.134 7.318 1.00 84.00 837 LYS A N 1
ATOM 6550 C CA . LYS A 1 837 ? -21.352 26.108 6.084 1.00 84.00 837 LYS A CA 1
ATOM 6551 C C . LYS A 1 837 ? -21.229 24.741 5.452 1.00 84.00 837 LYS A C 1
ATOM 6553 O O . LYS A 1 837 ? -20.121 24.307 5.140 1.00 84.00 837 LYS A O 1
ATOM 6558 N N . SER A 1 838 ? -22.370 24.117 5.193 1.00 87.12 838 SER A N 1
ATOM 6559 C CA . SER A 1 838 ? -22.418 22.800 4.574 1.00 87.12 838 SER A CA 1
ATOM 6560 C C . SER A 1 838 ? -23.086 22.837 3.212 1.00 87.12 838 SER A C 1
ATOM 6562 O O . SER A 1 838 ? -24.118 23.493 3.023 1.00 87.12 838 SER A O 1
ATOM 6564 N N . SER A 1 839 ? -22.519 22.101 2.265 1.00 89.00 839 SER A N 1
ATOM 6565 C CA . SER A 1 839 ? -23.159 21.769 0.993 1.00 89.00 839 SER A CA 1
ATOM 6566 C C . SER A 1 839 ? -23.303 20.259 0.847 1.00 89.00 839 SER A C 1
ATOM 6568 O O . SER A 1 839 ? -22.589 19.477 1.484 1.00 89.00 839 SER A O 1
ATOM 6570 N N . ALA A 1 840 ? -24.252 19.852 0.011 1.00 87.81 840 ALA A N 1
ATOM 6571 C CA . ALA A 1 840 ? -24.480 18.463 -0.334 1.00 87.81 840 ALA A CA 1
ATOM 6572 C C . ALA A 1 840 ? -24.515 18.279 -1.847 1.00 87.81 840 ALA A C 1
ATOM 6574 O O . ALA A 1 840 ? -25.039 19.124 -2.579 1.00 87.81 840 ALA A O 1
ATOM 6575 N N . THR A 1 841 ? -24.007 17.131 -2.282 1.00 89.56 841 THR A N 1
ATOM 6576 C CA . THR A 1 841 ? -23.915 16.744 -3.687 1.00 89.56 841 THR A CA 1
ATOM 6577 C C . THR A 1 841 ? -24.515 15.357 -3.859 1.00 89.56 841 THR A C 1
ATOM 6579 O O . THR A 1 841 ? -24.199 14.433 -3.109 1.00 89.56 841 THR A O 1
ATOM 6582 N N . LYS A 1 842 ? -25.390 15.196 -4.854 1.00 86.50 842 LYS A N 1
ATOM 6583 C CA . LYS A 1 842 ? -25.926 13.891 -5.253 1.00 86.50 842 LYS A CA 1
ATOM 6584 C C . LYS A 1 842 ? -25.340 13.479 -6.590 1.00 86.50 842 LYS A C 1
ATOM 6586 O O . LYS A 1 842 ? -25.280 14.279 -7.528 1.00 86.50 842 LYS A O 1
ATOM 6591 N N . TYR A 1 843 ? -25.000 12.202 -6.677 1.00 89.56 843 TYR A N 1
ATOM 6592 C CA . TYR A 1 843 ? -24.435 11.583 -7.864 1.00 89.56 843 TYR A CA 1
ATOM 6593 C C . TYR A 1 843 ? -25.416 10.576 -8.460 1.00 89.56 843 TYR A C 1
ATOM 6595 O O . TYR A 1 843 ? -26.230 9.977 -7.752 1.00 89.56 843 TYR A O 1
ATOM 6603 N N . ASP A 1 844 ? -25.355 10.394 -9.776 1.00 90.50 844 ASP A N 1
ATOM 6604 C CA . ASP A 1 844 ? -25.956 9.227 -10.411 1.00 90.50 844 ASP A CA 1
ATOM 6605 C C . ASP A 1 844 ? -25.116 7.960 -10.156 1.00 90.50 844 ASP A C 1
ATOM 6607 O O . ASP A 1 844 ? -24.045 7.995 -9.552 1.00 90.50 844 ASP A O 1
ATOM 6611 N N . ALA A 1 845 ? -25.588 6.810 -10.642 1.00 91.06 845 ALA A N 1
ATOM 6612 C CA . ALA A 1 845 ? -24.897 5.534 -10.450 1.00 91.06 845 ALA A CA 1
ATOM 6613 C C . ALA A 1 845 ? -23.487 5.470 -11.072 1.00 91.06 845 ALA A C 1
ATOM 6615 O O . ALA A 1 845 ? -22.756 4.537 -10.748 1.00 91.06 845 ALA A O 1
ATOM 6616 N N . TYR A 1 846 ? -23.139 6.419 -11.949 1.00 91.38 846 TYR A N 1
ATOM 6617 C CA . TYR A 1 846 ? -21.878 6.499 -12.682 1.00 91.38 846 TYR A CA 1
ATOM 6618 C C . TYR A 1 846 ? -20.938 7.586 -12.133 1.00 91.38 846 TYR A C 1
ATOM 6620 O O . TYR A 1 846 ? -19.901 7.828 -12.753 1.00 91.38 846 TYR A O 1
ATOM 6628 N N . GLY A 1 847 ? -21.294 8.252 -11.028 1.00 92.06 847 GLY A N 1
ATOM 6629 C CA . GLY A 1 847 ? -20.494 9.314 -10.413 1.00 92.06 847 GLY A CA 1
ATOM 6630 C C . GLY A 1 847 ? -20.675 10.702 -11.040 1.00 92.06 847 GLY A C 1
ATOM 6631 O O . GLY A 1 847 ? -19.882 11.599 -10.770 1.00 92.06 847 GLY A O 1
ATOM 6632 N N . ASN A 1 848 ? -21.692 10.926 -11.885 1.00 91.19 848 ASN A N 1
ATOM 6633 C CA . ASN A 1 848 ? -21.971 12.273 -12.402 1.00 91.19 848 ASN A CA 1
ATOM 6634 C C . ASN A 1 848 ? -22.813 13.065 -11.399 1.00 91.19 848 ASN A C 1
ATOM 6636 O O . ASN A 1 848 ? -23.819 12.554 -10.908 1.00 91.19 848 ASN A O 1
ATOM 6640 N N . VAL A 1 849 ? -22.466 14.331 -11.163 1.00 92.56 849 VAL A N 1
ATOM 6641 C CA . VAL A 1 849 ? -23.267 15.240 -10.327 1.00 92.56 849 VAL A CA 1
ATOM 6642 C C . VAL A 1 849 ? -24.630 15.493 -10.978 1.00 92.56 849 VAL A C 1
ATOM 6644 O O . VAL A 1 849 ? -24.704 15.938 -12.126 1.00 92.56 849 VAL A O 1
ATOM 6647 N N . ILE A 1 850 ? -25.709 15.230 -10.237 1.00 89.50 850 ILE A N 1
ATOM 6648 C CA . ILE A 1 850 ? -27.097 15.487 -10.667 1.00 89.50 850 ILE A CA 1
ATOM 6649 C C . ILE A 1 850 ? -27.797 16.566 -9.835 1.00 89.50 850 ILE A C 1
ATOM 6651 O O . ILE A 1 850 ? -28.776 17.149 -10.299 1.00 89.50 850 ILE A O 1
ATOM 6655 N N . GLU A 1 851 ? -27.305 16.845 -8.627 1.00 83.19 851 GLU A N 1
ATOM 6656 C CA . GLU A 1 851 ? -27.821 17.887 -7.738 1.00 83.19 851 GLU A CA 1
ATOM 6657 C C . GLU A 1 851 ? -26.698 18.382 -6.822 1.00 83.19 851 GLU A C 1
ATOM 6659 O O . GLU A 1 851 ? -25.905 17.579 -6.333 1.00 83.19 851 GLU A O 1
ATOM 6664 N N . GLU A 1 852 ? -26.652 19.687 -6.574 1.00 87.19 852 GLU A N 1
ATOM 6665 C CA . GLU A 1 852 ? -25.715 20.323 -5.648 1.00 87.19 852 GLU A CA 1
ATOM 6666 C C . GLU A 1 852 ? -26.433 21.470 -4.931 1.00 87.19 852 GLU A C 1
ATOM 6668 O O . GLU A 1 852 ? -27.158 22.252 -5.558 1.00 87.19 852 GLU A O 1
ATOM 6673 N N . THR A 1 853 ? -26.257 21.577 -3.615 1.00 81.75 853 THR A N 1
ATOM 6674 C CA . THR A 1 853 ? -26.802 22.693 -2.835 1.00 81.75 853 THR A CA 1
ATOM 6675 C C . THR A 1 853 ? -25.795 23.835 -2.746 1.00 81.75 853 THR A C 1
ATOM 6677 O O . THR A 1 853 ? -24.589 23.625 -2.655 1.00 81.75 853 THR A O 1
ATOM 6680 N N . SER A 1 854 ? -26.278 25.076 -2.664 1.00 78.94 854 SER A N 1
ATOM 6681 C CA . SER A 1 854 ? -25.431 26.164 -2.159 1.00 78.94 854 SER A CA 1
ATOM 6682 C C . SER A 1 854 ? -25.050 25.899 -0.700 1.00 78.94 854 SER A C 1
ATOM 6684 O O . SER A 1 854 ? -25.831 25.300 0.042 1.00 78.94 854 SER A O 1
ATOM 6686 N N . ALA A 1 855 ? -23.870 26.360 -0.285 1.00 80.06 855 ALA A N 1
ATOM 6687 C CA . ALA A 1 855 ? -23.430 26.230 1.099 1.00 80.06 855 ALA A CA 1
ATOM 6688 C C . ALA A 1 855 ? -24.371 27.007 2.044 1.00 80.06 855 ALA A C 1
ATOM 6690 O O . ALA A 1 855 ? -24.645 28.189 1.819 1.00 80.06 855 ALA A O 1
ATOM 6691 N N . MET A 1 856 ? -24.864 26.346 3.093 1.00 75.88 856 MET A N 1
ATOM 6692 C CA . MET A 1 856 ? -25.821 26.896 4.061 1.00 75.88 856 MET A CA 1
ATOM 6693 C C . MET A 1 856 ? -25.288 26.743 5.490 1.00 75.88 856 MET A C 1
ATOM 6695 O O . MET A 1 856 ? -24.633 25.754 5.788 1.00 75.88 856 MET A O 1
ATOM 6699 N N . SER A 1 857 ? -25.566 27.721 6.356 1.00 74.50 857 SER A N 1
ATOM 6700 C CA . SER A 1 857 ? -25.161 27.762 7.774 1.00 74.50 857 SER A CA 1
ATOM 6701 C C . SER A 1 857 ? -26.392 27.635 8.700 1.00 74.50 857 SER A C 1
ATOM 6703 O O . SER A 1 857 ? -27.489 27.964 8.238 1.00 74.50 857 SER A O 1
ATOM 6705 N N . PRO A 1 858 ? -26.255 27.208 9.975 1.00 70.56 858 PRO A N 1
ATOM 6706 C CA . PRO A 1 858 ? -27.331 27.082 10.988 1.00 70.56 858 PRO A CA 1
ATOM 6707 C C . PRO A 1 858 ? -28.148 28.337 11.394 1.00 70.56 858 PRO A C 1
ATOM 6709 O O . PRO A 1 858 ? -28.670 28.382 12.508 1.00 70.56 858 PRO A O 1
ATOM 6712 N N . GLY A 1 859 ? -28.294 29.363 10.551 1.00 73.50 859 GLY A N 1
ATOM 6713 C CA . GLY A 1 859 ? -28.967 30.627 10.900 1.00 73.50 859 GLY A CA 1
ATOM 6714 C C . GLY A 1 859 ? -30.288 30.456 11.677 1.00 73.50 859 GLY A C 1
ATOM 6715 O O . GLY A 1 859 ? -31.259 29.874 11.188 1.00 73.50 859 GLY A O 1
ATOM 6716 N N . SER A 1 860 ? -30.325 30.971 12.911 1.00 78.44 860 SER A N 1
ATOM 6717 C CA . SER A 1 860 ? -31.510 30.931 13.780 1.00 78.44 860 SER A CA 1
ATOM 6718 C C . SER A 1 860 ? -32.350 32.189 13.599 1.00 78.44 860 SER A C 1
ATOM 6720 O O . SER A 1 860 ? -31.819 33.301 13.626 1.00 78.44 860 SER A O 1
ATOM 6722 N N . ASN A 1 861 ? -33.667 32.027 13.447 1.00 87.19 861 ASN A N 1
ATOM 6723 C CA . ASN A 1 861 ? -34.579 33.163 13.388 1.00 87.19 861 ASN A CA 1
ATOM 6724 C C . ASN A 1 861 ? -34.957 33.627 14.802 1.00 87.19 861 ASN A C 1
ATOM 6726 O O . ASN A 1 861 ? -35.764 32.998 15.489 1.00 87.19 861 ASN A O 1
ATOM 6730 N N . LEU A 1 862 ? -34.403 34.768 15.207 1.00 87.56 862 LEU A N 1
ATOM 6731 C CA . LEU A 1 862 ? -34.669 35.397 16.500 1.00 87.56 862 LEU A CA 1
ATOM 6732 C C . LEU A 1 862 ? -36.032 36.108 16.554 1.00 87.56 862 LEU A C 1
ATOM 6734 O O . LEU A 1 862 ? -36.507 36.445 17.641 1.00 87.56 862 LEU A O 1
ATOM 6738 N N . ALA A 1 863 ? -36.667 36.378 15.407 1.00 89.06 863 ALA A N 1
ATOM 6739 C CA . ALA A 1 863 ? -38.000 36.971 15.381 1.00 89.06 863 ALA A CA 1
ATOM 6740 C C . ALA A 1 863 ? -39.048 35.948 15.837 1.00 89.06 863 ALA A C 1
ATOM 6742 O O . ALA A 1 863 ? -39.161 34.863 15.274 1.00 89.06 863 ALA A O 1
ATOM 6743 N N . ASN A 1 864 ? -39.867 36.326 16.819 1.00 88.50 864 ASN A N 1
ATOM 6744 C CA . ASN A 1 864 ? -40.996 35.502 17.246 1.00 88.50 864 ASN A CA 1
ATOM 6745 C C . ASN A 1 864 ? -42.145 35.617 16.243 1.00 88.50 864 ASN A C 1
ATOM 6747 O O . ASN A 1 864 ? -42.512 36.735 15.871 1.00 88.50 864 ASN A O 1
ATOM 6751 N N . ASN A 1 865 ? -42.735 34.480 15.855 1.00 89.50 865 ASN A N 1
ATOM 6752 C CA . ASN A 1 865 ? -43.928 34.425 15.005 1.00 89.50 865 ASN A CA 1
ATOM 6753 C C . ASN A 1 865 ? -43.779 35.267 13.724 1.00 89.50 865 ASN A C 1
ATOM 6755 O O . ASN A 1 865 ? -44.682 36.005 13.332 1.00 89.50 865 ASN A O 1
ATOM 6759 N N . GLY A 1 866 ? -42.598 35.224 13.103 1.00 89.75 866 GLY A N 1
ATOM 6760 C CA . GLY A 1 866 ? -42.283 36.015 11.910 1.00 89.75 866 GLY A CA 1
ATOM 6761 C C . GLY A 1 866 ? -43.104 35.631 10.674 1.00 89.75 866 GLY A C 1
ATOM 6762 O O . GLY A 1 866 ? -43.231 36.427 9.743 1.00 89.75 866 GLY A O 1
ATOM 6763 N N . SER A 1 867 ? -43.666 34.419 10.700 1.00 88.69 867 SER A N 1
ATOM 6764 C CA . SER A 1 867 ? -44.597 33.853 9.717 1.00 88.69 867 SER A CA 1
ATOM 6765 C C . SER A 1 867 ? -46.022 34.370 9.890 1.00 88.69 867 SER A C 1
ATOM 6767 O O . SER A 1 867 ? -46.849 34.199 9.007 1.00 88.69 867 SER A O 1
ATOM 6769 N N . PHE A 1 868 ? -46.328 34.987 11.036 1.00 91.81 868 PHE A N 1
ATOM 6770 C CA . PHE A 1 868 ? -47.662 35.458 11.395 1.00 91.81 868 PHE A CA 1
ATOM 6771 C C . PHE A 1 868 ? -48.744 34.373 11.456 1.00 91.81 868 PHE A C 1
ATOM 6773 O O . PHE A 1 868 ? -49.924 34.696 11.347 1.00 91.81 868 PHE A O 1
ATOM 6780 N N . GLU A 1 869 ? -48.390 33.104 11.654 1.00 89.19 869 GLU A N 1
ATOM 6781 C CA . GLU A 1 869 ? -49.365 32.005 11.678 1.00 89.19 869 GLU A CA 1
ATOM 6782 C C . GLU A 1 869 ? -49.954 31.729 13.069 1.00 89.19 869 GLU A C 1
ATOM 6784 O O . GLU A 1 869 ? -50.955 31.016 13.182 1.00 89.19 869 GLU A O 1
ATOM 6789 N N . LEU A 1 870 ? -49.349 32.269 14.131 1.00 88.25 870 LEU A N 1
ATOM 6790 C CA . LEU A 1 870 ? -49.750 31.991 15.510 1.00 88.25 870 LEU A CA 1
ATOM 6791 C C . LEU A 1 870 ? -50.731 33.036 16.049 1.00 88.25 870 LEU A C 1
ATOM 6793 O O . LEU A 1 870 ? -50.413 34.222 16.069 1.00 88.25 870 LEU A O 1
ATOM 6797 N N . ASP A 1 871 ? -51.871 32.555 16.543 1.00 89.12 871 ASP A N 1
ATOM 6798 C CA . ASP A 1 871 ? -52.918 33.309 17.247 1.00 89.12 871 ASP A CA 1
ATOM 6799 C C . ASP A 1 871 ? -53.470 32.410 18.374 1.00 89.12 871 ASP A C 1
ATOM 6801 O O . ASP A 1 871 ? -54.350 31.570 18.156 1.00 89.12 871 ASP A O 1
ATOM 6805 N N . ARG A 1 872 ? -52.871 32.483 19.571 1.00 85.94 872 ARG A N 1
ATOM 6806 C CA . ARG A 1 872 ? -53.247 31.643 20.727 1.00 85.94 872 ARG A CA 1
ATOM 6807 C C . ARG A 1 872 ? -54.496 32.156 21.434 1.00 85.94 872 ARG A C 1
ATOM 6809 O O . ARG A 1 872 ? -55.177 31.371 22.093 1.00 85.94 872 ARG A O 1
ATOM 6816 N N . ASN A 1 873 ? -54.767 33.455 21.353 1.00 87.75 873 ASN A N 1
ATOM 6817 C CA . ASN A 1 873 ? -55.885 34.093 22.047 1.00 87.75 873 ASN A CA 1
ATOM 6818 C C . ASN A 1 873 ? -57.159 34.180 21.173 1.00 87.75 873 ASN A C 1
ATOM 6820 O O . ASN A 1 873 ? -58.210 34.581 21.680 1.00 87.75 873 ASN A O 1
ATOM 6824 N N . ALA A 1 874 ? -57.074 33.741 19.912 1.00 88.19 874 ALA A N 1
ATOM 6825 C CA . ALA A 1 874 ? -58.124 33.766 18.900 1.00 88.19 874 ALA A CA 1
ATOM 6826 C C . ALA A 1 874 ? -58.673 35.178 18.625 1.00 88.19 874 ALA A C 1
ATOM 6828 O O . ALA A 1 874 ? -59.864 35.343 18.336 1.00 88.19 874 ALA A O 1
ATOM 6829 N N . ASP A 1 875 ? -57.826 36.205 18.728 1.00 88.75 875 ASP A N 1
ATOM 6830 C CA . ASP A 1 875 ? -58.201 37.600 18.483 1.00 88.75 875 ASP A CA 1
ATOM 6831 C C . ASP A 1 875 ? -58.122 38.005 16.997 1.00 88.75 875 ASP A C 1
ATOM 6833 O O . ASP A 1 875 ? -58.461 39.140 16.635 1.00 88.75 875 ASP A O 1
ATOM 6837 N N . ASN A 1 876 ? -57.764 37.055 16.124 1.00 89.44 876 ASN A N 1
ATOM 6838 C CA . ASN A 1 876 ? -57.584 37.236 14.688 1.00 89.44 876 ASN A CA 1
ATOM 6839 C C . ASN A 1 876 ? -56.462 38.247 14.366 1.00 89.44 876 ASN A C 1
ATOM 6841 O O . ASN A 1 876 ? -56.553 39.032 13.409 1.00 89.44 876 ASN A O 1
ATOM 6845 N N . TRP A 1 877 ? -55.397 38.216 15.164 1.00 92.81 877 TRP A N 1
ATOM 6846 C CA . TRP A 1 877 ? -54.153 38.948 14.983 1.00 92.81 877 TRP A CA 1
ATOM 6847 C C . TRP A 1 877 ? -52.955 38.057 15.368 1.00 92.81 877 TRP A C 1
ATOM 6849 O O . TRP A 1 877 ? -53.079 37.217 16.251 1.00 92.81 877 TRP A O 1
ATOM 6859 N N . PRO A 1 878 ? -51.782 38.198 14.720 1.00 92.69 878 PRO A N 1
ATOM 6860 C CA . PRO A 1 878 ? -50.626 37.396 15.093 1.00 92.69 878 PRO A CA 1
ATOM 6861 C C . PRO A 1 878 ? -50.104 37.773 16.484 1.00 92.69 878 PRO A C 1
ATOM 6863 O O . PRO A 1 878 ? -49.784 38.940 16.747 1.00 92.69 878 PRO A O 1
ATOM 6866 N N . ASP A 1 879 ? -49.943 36.762 17.336 1.00 89.62 879 ASP A N 1
ATOM 6867 C CA . ASP A 1 879 ? -49.282 36.880 18.636 1.00 89.62 879 ASP A CA 1
ATOM 6868 C C . ASP A 1 879 ? -47.865 37.455 18.481 1.00 89.62 879 ASP A C 1
ATOM 6870 O O . ASP A 1 879 ? -47.214 37.259 17.454 1.00 89.62 879 ASP A O 1
ATOM 6874 N N . ASP A 1 880 ? -47.355 38.127 19.517 1.00 90.69 880 ASP A N 1
ATOM 6875 C CA . ASP A 1 880 ? -46.013 38.735 19.558 1.00 90.69 880 ASP A CA 1
ATOM 6876 C C . ASP A 1 880 ? -45.803 39.926 18.585 1.00 90.69 880 ASP A C 1
ATOM 6878 O O . ASP A 1 880 ? -44.723 40.523 18.569 1.00 90.69 880 ASP A O 1
ATOM 6882 N N . TRP A 1 881 ? -46.840 40.353 17.846 1.00 92.38 881 TRP A N 1
ATOM 6883 C CA . TRP A 1 881 ? -46.816 41.481 16.894 1.00 92.38 881 TRP A CA 1
ATOM 6884 C C . TRP A 1 881 ? -47.823 42.588 17.233 1.00 92.38 881 TRP A C 1
ATOM 6886 O O . TRP A 1 881 ? -48.616 43.043 16.406 1.00 92.38 881 TRP A O 1
ATOM 6896 N N . GLU A 1 882 ? -47.801 43.057 18.476 1.00 83.56 882 GLU A N 1
ATOM 6897 C CA . GLU A 1 882 ? -48.860 43.911 19.035 1.00 83.56 882 GLU A CA 1
ATOM 6898 C C . GLU A 1 882 ? -48.604 45.423 18.886 1.00 83.56 882 GLU A C 1
ATOM 6900 O O . GLU A 1 882 ? -49.510 46.239 19.079 1.00 83.56 882 GLU A O 1
ATOM 6905 N N . THR A 1 883 ? -47.389 45.842 18.503 1.00 81.00 883 THR A N 1
ATOM 6906 C CA . THR A 1 883 ? -47.042 47.274 18.423 1.00 81.00 883 THR A CA 1
ATOM 6907 C C . THR A 1 883 ? -47.598 47.902 17.143 1.00 81.00 883 THR A C 1
ATOM 6909 O O . THR A 1 883 ? -46.881 48.037 16.152 1.00 81.00 883 THR A O 1
ATOM 6912 N N . LYS A 1 884 ? -48.869 48.315 17.158 1.00 89.94 884 LYS A N 1
ATOM 6913 C CA . LYS A 1 884 ? -49.493 49.095 16.077 1.00 89.94 884 LYS A CA 1
ATOM 6914 C C . LYS A 1 884 ? -49.224 50.583 16.291 1.00 89.94 884 LYS A C 1
ATOM 6916 O O . LYS A 1 884 ? -49.703 51.179 17.252 1.00 89.94 884 LYS A O 1
ATOM 6921 N N . ALA A 1 885 ? -48.459 51.194 15.394 1.00 87.94 885 ALA A N 1
ATOM 6922 C CA . ALA A 1 885 ? -48.170 52.625 15.412 1.00 87.94 885 ALA A CA 1
ATOM 6923 C C . ALA A 1 885 ? -48.764 53.316 14.180 1.00 87.94 885 ALA A C 1
ATOM 6925 O O . ALA A 1 885 ? -48.744 52.756 13.086 1.00 87.94 885 ALA A O 1
ATOM 6926 N N . GLY A 1 886 ? -49.238 54.554 14.349 1.00 88.25 886 GLY A N 1
ATOM 6927 C CA . GLY A 1 886 ? -49.834 55.352 13.276 1.00 88.25 886 GLY A CA 1
ATOM 6928 C C . GLY A 1 886 ? -51.321 55.076 13.037 1.00 88.25 886 GLY A C 1
ATOM 6929 O O . GLY A 1 886 ? -51.955 54.295 13.739 1.00 88.25 886 GLY A O 1
ATOM 6930 N N . THR A 1 887 ? -51.894 55.760 12.045 1.00 88.12 887 THR A N 1
ATOM 6931 C CA . THR A 1 887 ? -53.307 55.620 11.657 1.00 88.12 887 THR A CA 1
ATOM 6932 C C . THR A 1 887 ? -53.408 54.893 10.317 1.00 88.12 887 THR A C 1
ATOM 6934 O O . THR A 1 887 ? -53.121 55.484 9.278 1.00 88.12 887 THR A O 1
ATOM 6937 N N . ALA A 1 888 ? -53.809 53.622 10.333 1.00 90.88 888 ALA A N 1
ATOM 6938 C CA . ALA A 1 888 ? -54.033 52.778 9.155 1.00 90.88 888 ALA A CA 1
ATOM 6939 C C . ALA A 1 888 ? -55.044 51.667 9.485 1.00 90.88 888 ALA A C 1
ATOM 6941 O O . ALA A 1 888 ? -55.345 51.428 10.656 1.00 90.88 888 ALA A O 1
ATOM 6942 N N . THR A 1 889 ? -55.544 50.960 8.470 1.00 92.56 889 THR A N 1
ATOM 6943 C CA . THR A 1 889 ? -56.296 49.718 8.687 1.00 92.56 889 THR A CA 1
ATOM 6944 C C . THR A 1 889 ? -55.324 48.546 8.718 1.00 92.56 889 THR A C 1
ATOM 6946 O O . THR A 1 889 ? -54.724 48.204 7.701 1.00 92.56 889 THR A O 1
ATOM 6949 N N . PHE A 1 890 ? -55.180 47.934 9.889 1.00 93.50 890 PHE A N 1
ATOM 6950 C CA . PHE A 1 890 ? -54.367 46.740 10.099 1.00 93.50 890 PHE A CA 1
ATOM 6951 C C . PHE A 1 890 ? -55.258 45.501 10.017 1.00 93.50 890 PHE A C 1
ATOM 6953 O O . PHE A 1 890 ? -56.276 45.439 10.706 1.00 93.50 890 PHE A O 1
ATOM 6960 N N . SER A 1 891 ? -54.890 44.518 9.200 1.00 93.69 891 SER A N 1
ATOM 6961 C CA . SER A 1 891 ? -55.645 43.266 9.073 1.00 93.69 891 SER A CA 1
ATOM 6962 C C . SER A 1 891 ? -54.732 42.056 8.922 1.00 93.69 891 SER A C 1
ATOM 6964 O O . SER A 1 891 ? -53.702 42.143 8.254 1.00 93.69 891 SER A O 1
ATOM 6966 N N . TRP A 1 892 ? -55.159 40.927 9.484 1.00 93.44 892 TRP A N 1
ATOM 6967 C CA . TRP A 1 892 ? -54.531 39.622 9.300 1.00 93.44 892 TRP A CA 1
ATOM 6968 C C . TRP A 1 892 ? -55.082 38.969 8.023 1.00 93.44 892 TRP A C 1
ATOM 6970 O O . TRP A 1 892 ? -56.172 38.389 8.004 1.00 93.44 892 TRP A O 1
ATOM 6980 N N . ALA A 1 893 ? -54.385 39.201 6.912 1.00 93.00 893 ALA A N 1
ATOM 6981 C CA . ALA A 1 893 ? -54.837 38.858 5.567 1.00 93.00 893 ALA A CA 1
ATOM 6982 C C . ALA A 1 893 ? -54.601 37.377 5.245 1.00 93.00 893 ALA A C 1
ATOM 6984 O O . ALA A 1 893 ? -53.848 36.711 5.940 1.00 93.00 893 ALA A O 1
ATOM 6985 N N . SER A 1 894 ? -55.263 36.866 4.204 1.00 89.69 894 SER A N 1
ATOM 6986 C CA . SER A 1 894 ? -55.077 35.513 3.662 1.00 89.69 894 SER A CA 1
ATOM 6987 C C . SER A 1 894 ? -55.172 35.559 2.125 1.00 89.69 894 SER A C 1
ATOM 6989 O O . SER A 1 894 ? -55.970 36.361 1.619 1.00 89.69 894 SER A O 1
ATOM 6991 N N . PRO A 1 895 ? -54.414 34.732 1.374 1.00 88.50 895 PRO A N 1
ATOM 6992 C CA . PRO A 1 895 ? -53.365 33.817 1.848 1.00 88.50 895 PRO A CA 1
ATOM 6993 C C . PRO A 1 895 ? -52.099 34.566 2.309 1.00 88.50 895 PRO A C 1
ATOM 6995 O O . PRO A 1 895 ? -52.047 35.800 2.259 1.00 88.50 895 PRO A O 1
ATOM 6998 N N . GLY A 1 896 ? -51.094 33.825 2.776 1.00 90.56 896 GLY A N 1
ATOM 6999 C CA . GLY A 1 896 ? -49.740 34.355 2.943 1.00 90.56 896 GLY A CA 1
ATOM 7000 C C . GLY A 1 896 ? -49.083 34.698 1.601 1.00 90.56 896 GLY A C 1
ATOM 7001 O O . GLY A 1 896 ? -49.705 34.609 0.534 1.00 90.56 896 GLY A O 1
ATOM 7002 N N . LEU A 1 897 ? -47.830 35.141 1.635 1.00 93.12 897 LEU A N 1
ATOM 7003 C CA . LEU A 1 897 ? -47.092 35.555 0.444 1.00 93.12 897 LEU A CA 1
ATOM 7004 C C . LEU A 1 897 ? -46.365 34.375 -0.212 1.00 93.12 897 LEU A C 1
ATOM 7006 O O . LEU A 1 897 ? -45.721 33.560 0.446 1.00 93.12 897 LEU A O 1
ATOM 7010 N N . THR A 1 898 ? -46.454 34.306 -1.543 1.00 88.81 898 THR A N 1
ATOM 7011 C CA . THR A 1 898 ? -45.766 33.301 -2.363 1.00 88.81 898 THR A CA 1
ATOM 7012 C C . THR A 1 898 ? -44.413 33.816 -2.843 1.00 88.81 898 THR A C 1
ATOM 7014 O O . THR A 1 898 ? -44.349 34.869 -3.479 1.00 88.81 898 THR A O 1
ATOM 7017 N N . THR A 1 899 ? -43.361 33.036 -2.605 1.00 81.75 899 THR A N 1
ATOM 7018 C CA . THR A 1 899 ? -41.992 33.255 -3.086 1.00 81.75 899 THR A CA 1
ATOM 7019 C C . THR A 1 899 ? -41.467 31.936 -3.667 1.00 81.75 899 THR A C 1
ATOM 7021 O O . THR A 1 899 ? -41.653 30.882 -3.068 1.00 81.75 899 THR A O 1
ATOM 7024 N N . ASP A 1 900 ? -40.878 31.966 -4.866 1.00 77.12 900 ASP A N 1
ATOM 7025 C CA . ASP A 1 900 ? -40.302 30.792 -5.555 1.00 77.12 900 ASP A CA 1
ATOM 7026 C C . ASP A 1 900 ? -41.225 29.556 -5.641 1.00 77.12 900 ASP A C 1
ATOM 7028 O O . ASP A 1 900 ? -40.803 28.406 -5.532 1.00 77.12 900 ASP A O 1
ATOM 7032 N N . GLY A 1 901 ? -42.525 29.791 -5.858 1.00 81.31 901 GLY A N 1
ATOM 7033 C CA . GLY A 1 901 ? -43.532 28.728 -5.984 1.00 81.31 901 GLY A CA 1
ATOM 7034 C C . GLY A 1 901 ? -44.001 28.122 -4.655 1.00 81.31 901 GLY A C 1
ATOM 7035 O O . GLY A 1 901 ? -44.812 27.194 -4.673 1.00 81.31 901 GLY A O 1
ATOM 7036 N N . VAL A 1 902 ? -43.540 28.668 -3.526 1.00 86.38 902 VAL A N 1
ATOM 7037 C CA . VAL A 1 902 ? -43.923 28.284 -2.164 1.00 86.38 902 VAL A CA 1
ATOM 7038 C C . VAL A 1 902 ? -44.638 29.452 -1.485 1.00 86.38 902 VAL A C 1
ATOM 7040 O O . VAL A 1 902 ? -44.148 30.575 -1.481 1.00 86.38 902 VAL A O 1
ATOM 7043 N N . THR A 1 903 ? -45.812 29.209 -0.911 1.00 90.75 903 THR A N 1
ATOM 7044 C CA . THR A 1 903 ? -46.554 30.193 -0.112 1.00 90.75 903 THR A CA 1
ATOM 7045 C C . THR A 1 903 ? -46.252 29.985 1.359 1.00 90.75 903 THR A C 1
ATOM 7047 O O . THR A 1 903 ? -46.497 28.897 1.888 1.00 90.75 903 THR A O 1
ATOM 7050 N N . LEU A 1 904 ? -45.718 31.030 1.993 1.00 89.12 904 LEU A N 1
ATOM 7051 C CA . LEU A 1 904 ? -45.424 31.065 3.420 1.00 89.12 904 LEU A CA 1
ATOM 7052 C C . LEU A 1 904 ? -46.743 31.130 4.187 1.00 89.12 904 LEU A C 1
ATOM 7054 O O . LEU A 1 904 ? -47.480 32.097 4.048 1.00 89.12 904 LEU A O 1
ATOM 7058 N N . GLY A 1 905 ? -47.069 30.086 4.949 1.00 86.62 905 GLY A N 1
ATOM 7059 C CA . GLY A 1 905 ? -48.249 30.113 5.802 1.00 86.62 905 GLY A CA 1
ATOM 7060 C C . GLY A 1 905 ? -49.589 30.269 5.073 1.00 86.62 905 GLY A C 1
ATOM 7061 O O . GLY A 1 905 ? -49.747 30.054 3.868 1.00 86.62 905 GLY A O 1
ATOM 7062 N N . SER A 1 906 ? -50.603 30.617 5.856 1.00 87.56 906 SER A N 1
ATOM 7063 C CA . SER A 1 906 ? -51.968 30.910 5.428 1.00 87.56 906 SER A CA 1
ATOM 7064 C C . SER A 1 906 ? -52.338 32.383 5.612 1.00 87.56 906 SER A C 1
ATOM 7066 O O . SER A 1 906 ? -53.422 32.803 5.174 1.00 87.56 906 SER A O 1
ATOM 7068 N N . ARG A 1 907 ? -51.456 33.167 6.242 1.00 92.31 907 ARG A N 1
ATOM 7069 C CA . ARG A 1 907 ? -51.701 34.527 6.692 1.00 92.31 907 ARG A CA 1
ATOM 7070 C C . ARG A 1 907 ? -50.535 35.466 6.411 1.00 92.31 907 ARG A C 1
ATOM 7072 O O . ARG A 1 907 ? -49.409 35.061 6.205 1.00 92.31 907 ARG A O 1
ATOM 7079 N N . SER A 1 908 ? -50.836 36.759 6.389 1.00 94.69 908 SER A N 1
ATOM 7080 C CA . SER A 1 908 ? -49.841 37.832 6.317 1.00 94.69 908 SER A CA 1
ATOM 7081 C C . SER A 1 908 ? -50.345 39.071 7.055 1.00 94.69 908 SER A C 1
ATOM 7083 O O . SER A 1 908 ? -51.554 39.263 7.244 1.00 94.69 908 SER A O 1
ATOM 7085 N N . VAL A 1 909 ? -49.436 39.952 7.473 1.00 95.62 909 VAL A N 1
ATOM 7086 C CA . VAL A 1 909 ? -49.821 41.253 8.033 1.00 95.62 909 VAL A CA 1
ATOM 7087 C C . VAL A 1 909 ? -50.042 42.241 6.901 1.00 95.62 909 VAL A C 1
ATOM 7089 O O . VAL A 1 909 ? -49.132 42.540 6.131 1.00 95.62 909 VAL A O 1
ATOM 7092 N N . LYS A 1 910 ? -51.252 42.801 6.831 1.00 95.38 910 LYS A N 1
ATOM 7093 C CA . LYS A 1 910 ? -51.620 43.827 5.857 1.00 95.38 910 LYS A CA 1
ATOM 7094 C C . LYS A 1 910 ? -51.856 45.174 6.536 1.00 95.38 910 LYS A C 1
ATOM 7096 O O . LYS A 1 910 ? -52.680 45.290 7.445 1.00 95.38 910 LYS A O 1
ATOM 7101 N N . ILE A 1 911 ? -51.184 46.207 6.036 1.00 94.44 911 ILE A N 1
ATOM 7102 C CA . ILE A 1 911 ? -51.413 47.616 6.371 1.00 94.44 911 ILE A CA 1
ATOM 7103 C C . ILE A 1 911 ? -52.089 48.267 5.164 1.00 94.44 911 ILE A C 1
ATOM 7105 O O . ILE A 1 911 ? -51.519 48.295 4.077 1.00 94.44 911 ILE A O 1
ATOM 7109 N N . SER A 1 912 ? -53.306 48.780 5.341 1.00 92.88 912 SER A N 1
ATOM 7110 C CA . SER A 1 912 ? -54.109 49.363 4.258 1.00 92.88 912 SER A CA 1
ATOM 7111 C C . SER A 1 912 ? -54.362 50.847 4.501 1.00 92.88 912 SER A C 1
ATOM 7113 O O . SER A 1 912 ? -54.686 51.256 5.621 1.00 92.88 912 SER A O 1
ATOM 7115 N N . ASN A 1 913 ? -54.262 51.641 3.435 1.00 90.62 913 ASN A N 1
ATOM 7116 C CA . ASN A 1 913 ? -54.613 53.065 3.383 1.00 90.62 913 ASN A CA 1
ATOM 7117 C C . ASN A 1 913 ? -54.069 53.899 4.566 1.00 90.62 913 ASN A C 1
ATOM 7119 O O . ASN A 1 913 ? -54.844 54.573 5.262 1.00 90.62 913 ASN A O 1
ATOM 7123 N N . PRO A 1 914 ? -52.748 53.867 4.826 1.00 89.94 914 PRO A N 1
ATOM 7124 C CA . PRO A 1 914 ? -52.156 54.591 5.944 1.00 89.94 914 PRO A CA 1
ATOM 7125 C C . PRO A 1 914 ? -52.331 56.110 5.787 1.00 89.94 914 PRO A C 1
ATOM 7127 O O . PRO A 1 914 ? -52.020 56.690 4.748 1.00 89.94 914 PRO A O 1
ATOM 7130 N N . GLN A 1 915 ? -52.839 56.769 6.831 1.00 85.12 915 GLN A N 1
ATOM 7131 C CA . GLN A 1 915 ? -53.015 58.228 6.893 1.00 85.12 915 GLN A CA 1
ATOM 7132 C C . GLN A 1 915 ? -51.770 58.943 7.433 1.00 85.12 915 GLN A C 1
ATOM 7134 O O . GLN A 1 915 ? -51.514 60.095 7.085 1.00 85.12 915 GLN A O 1
ATOM 7139 N N . THR A 1 916 ? -50.993 58.252 8.266 1.00 88.00 916 THR A N 1
ATOM 7140 C CA . THR A 1 916 ? -49.654 58.637 8.737 1.00 88.00 916 THR A CA 1
ATOM 7141 C C . THR A 1 916 ? -48.683 57.511 8.410 1.00 88.00 916 THR A C 1
ATOM 7143 O O . THR A 1 916 ? -49.120 56.444 7.985 1.00 88.00 916 THR A O 1
ATOM 7146 N N . SER A 1 917 ? -47.385 57.684 8.677 1.00 90.25 917 SER A N 1
ATOM 7147 C CA . SER A 1 917 ? -46.510 56.513 8.733 1.00 90.25 917 SER A CA 1
ATOM 7148 C C . SER A 1 917 ? -47.103 55.509 9.718 1.00 90.25 917 SER A C 1
ATOM 7150 O O . SER A 1 917 ? -47.561 55.906 10.797 1.00 90.25 917 SER A O 1
ATOM 7152 N N . ALA A 1 918 ? -47.145 54.247 9.317 1.00 92.44 918 ALA A N 1
ATOM 7153 C CA . ALA A 1 918 ? -47.788 53.181 10.063 1.00 92.44 918 ALA A CA 1
ATOM 7154 C C . ALA A 1 918 ? -46.839 51.997 10.188 1.00 92.44 918 ALA A C 1
ATOM 7156 O O . ALA A 1 918 ? -46.057 51.730 9.275 1.00 92.44 918 ALA A O 1
ATOM 7157 N N . ALA A 1 919 ? -46.886 51.303 11.319 1.00 93.31 919 ALA A N 1
ATOM 7158 C CA . ALA A 1 919 ? -46.027 50.156 11.545 1.00 93.31 919 ALA A CA 1
ATOM 7159 C C . ALA A 1 919 ? -46.692 49.100 12.418 1.00 93.31 919 ALA A C 1
ATOM 7161 O O . ALA A 1 919 ? -47.493 49.434 13.292 1.00 93.31 919 ALA A O 1
ATOM 7162 N N . VAL A 1 920 ? -46.291 47.851 12.201 1.00 94.50 920 VAL A N 1
ATOM 7163 C CA . VAL A 1 920 ? -46.518 46.735 13.119 1.00 94.50 920 VAL A CA 1
ATOM 7164 C C . VAL A 1 920 ? -45.150 46.238 13.571 1.00 94.50 920 VAL A C 1
ATOM 7166 O O . VAL A 1 920 ? -44.317 45.874 12.741 1.00 94.50 920 VAL A O 1
ATOM 7169 N N . GLY A 1 921 ? -44.893 46.295 14.876 1.00 93.75 921 GLY A N 1
ATOM 7170 C CA . GLY A 1 921 ? -43.641 45.838 15.476 1.00 93.75 921 GLY A CA 1
ATOM 7171 C C . GLY A 1 921 ? -43.789 44.512 16.203 1.00 93.75 921 GLY A C 1
ATOM 7172 O O . GLY A 1 921 ? -44.765 44.326 16.933 1.00 93.75 921 GLY A O 1
ATOM 7173 N N . GLY A 1 922 ? -42.800 43.640 16.013 1.00 93.12 922 GLY A N 1
ATOM 7174 C CA . GLY A 1 922 ? -42.680 42.372 16.728 1.00 93.12 922 GLY A CA 1
ATOM 7175 C C . GLY A 1 922 ? -42.165 42.560 18.155 1.00 93.12 922 GLY A C 1
ATOM 7176 O O . GLY A 1 922 ? -41.878 43.677 18.592 1.00 93.12 922 GLY A O 1
ATOM 7177 N N . LYS A 1 923 ? -42.015 41.467 18.895 1.00 91.81 923 LYS A N 1
ATOM 7178 C CA . LYS A 1 923 ? -41.421 41.471 20.237 1.00 91.81 923 LYS A CA 1
ATOM 7179 C C . LYS A 1 923 ? -39.974 41.984 20.218 1.00 91.81 923 LYS A C 1
ATOM 7181 O O . LYS A 1 923 ? -39.264 41.843 19.223 1.00 91.81 923 LYS A O 1
ATOM 7186 N N . LEU A 1 924 ? -39.540 42.590 21.326 1.00 92.75 924 LEU A N 1
ATOM 7187 C CA . LEU A 1 924 ? -38.140 42.977 21.509 1.00 92.75 924 LEU A CA 1
ATOM 7188 C C . LEU A 1 924 ? -37.265 41.725 21.571 1.00 92.75 924 LEU A C 1
ATOM 7190 O O . LEU A 1 924 ? -37.550 40.814 22.348 1.00 92.75 924 LEU A O 1
ATOM 7194 N N . ILE A 1 925 ? -36.198 41.715 20.783 1.00 91.25 925 ILE A N 1
ATOM 7195 C CA . ILE A 1 925 ? -35.204 40.643 20.759 1.00 91.25 925 ILE A CA 1
ATOM 7196 C C . ILE A 1 925 ? -33.896 41.127 21.392 1.00 91.25 925 ILE A C 1
ATOM 7198 O O . ILE A 1 925 ? -33.610 42.328 21.326 1.00 91.25 925 ILE A O 1
ATOM 7202 N N . PRO A 1 926 ? -33.098 40.240 22.009 1.00 89.50 926 PRO A N 1
ATOM 7203 C CA . PRO A 1 926 ? -31.767 40.587 22.497 1.00 89.50 926 PRO A CA 1
ATOM 7204 C C . PRO A 1 926 ? -30.859 41.107 21.375 1.00 89.50 926 PRO A C 1
ATOM 7206 O O . PRO A 1 926 ? -31.001 40.715 20.219 1.00 89.50 926 PRO A O 1
ATOM 7209 N N . TYR A 1 927 ? -29.911 41.977 21.722 1.00 90.94 927 TYR A N 1
ATOM 7210 C CA . TYR A 1 927 ? -28.903 42.488 20.796 1.00 90.94 927 TYR A CA 1
ATOM 7211 C C . TYR A 1 927 ? -27.519 42.493 21.421 1.00 90.94 927 TYR A C 1
ATOM 7213 O O . TYR A 1 927 ? -27.299 43.106 22.469 1.00 90.94 927 TYR A O 1
ATOM 7221 N N . ASN A 1 928 ? -26.580 41.839 20.739 1.00 88.75 928 ASN A N 1
ATOM 7222 C CA . ASN A 1 928 ? -25.169 41.873 21.072 1.00 88.75 928 ASN A CA 1
ATOM 7223 C C . ASN A 1 928 ? -24.427 42.832 20.121 1.00 88.75 928 ASN A C 1
ATOM 7225 O O . ASN A 1 928 ? -24.259 42.505 18.948 1.00 88.75 928 ASN A O 1
ATOM 7229 N N . PRO A 1 929 ? -23.902 43.976 20.596 1.00 89.06 929 PRO A N 1
ATOM 7230 C CA . PRO A 1 929 ? -23.230 44.950 19.734 1.00 89.06 929 PRO A CA 1
ATOM 7231 C C . PRO A 1 929 ? -21.923 44.452 19.094 1.00 89.06 929 PRO A C 1
ATOM 7233 O O . PRO A 1 929 ? -21.359 45.162 18.265 1.00 89.06 929 PRO A O 1
ATOM 7236 N N . ALA A 1 930 ? -21.431 43.268 19.474 1.00 88.25 930 ALA A N 1
ATOM 7237 C CA . ALA A 1 930 ? -20.270 42.628 18.861 1.00 88.25 930 ALA A CA 1
ATOM 7238 C C . ALA A 1 930 ? -20.611 41.755 17.637 1.00 88.25 930 ALA A C 1
ATOM 7240 O O . ALA A 1 930 ? -19.691 41.335 16.941 1.00 88.25 930 ALA A O 1
ATOM 7241 N N . LYS A 1 931 ? -21.896 41.479 17.375 1.00 87.06 931 LYS A N 1
ATOM 7242 C CA . LYS A 1 931 ? -22.352 40.602 16.285 1.00 87.06 931 LYS A CA 1
ATOM 7243 C C . LYS A 1 931 ? -22.977 41.389 15.134 1.00 87.06 931 LYS A C 1
ATOM 7245 O O . LYS A 1 931 ? -23.489 42.492 15.322 1.00 87.06 931 LYS A O 1
ATOM 7250 N N . THR A 1 932 ? -22.944 40.800 13.940 1.00 89.81 932 THR A N 1
ATOM 7251 C CA . THR A 1 932 ? -23.725 41.285 12.792 1.00 89.81 932 THR A CA 1
ATOM 7252 C C . THR A 1 932 ? -25.137 40.706 12.871 1.00 89.81 932 THR A C 1
ATOM 7254 O O . THR A 1 932 ? -25.284 39.545 13.228 1.00 89.81 932 THR A O 1
ATOM 7257 N N . TYR A 1 933 ? -26.168 41.470 12.513 1.00 92.00 933 TYR A N 1
ATOM 7258 C CA . TYR A 1 933 ? -27.549 40.982 12.419 1.00 92.00 933 TYR A CA 1
ATOM 7259 C C . TYR A 1 933 ? -28.144 41.309 11.054 1.00 92.00 933 TYR A C 1
ATOM 7261 O O . TYR A 1 933 ? -28.028 42.440 10.583 1.00 92.00 933 TYR A O 1
ATOM 7269 N N . VAL A 1 934 ? -28.832 40.357 10.435 1.00 92.50 934 VAL A N 1
ATOM 7270 C CA . VAL A 1 934 ? -29.571 40.563 9.189 1.00 92.50 934 VAL A CA 1
ATOM 7271 C C . VAL A 1 934 ? -31.058 40.464 9.475 1.00 92.50 934 VAL A C 1
ATOM 7273 O O . VAL A 1 934 ? -31.570 39.434 9.901 1.00 92.50 934 VAL A O 1
ATOM 7276 N N . PHE A 1 935 ? -31.766 41.555 9.216 1.00 94.75 935 PHE A N 1
ATOM 7277 C CA . PHE A 1 935 ? -33.217 41.626 9.310 1.00 94.75 935 PHE A CA 1
ATOM 7278 C C . PHE A 1 935 ? -33.778 41.516 7.906 1.00 94.75 935 PHE A C 1
ATOM 7280 O O . PHE A 1 935 ? -33.385 42.298 7.041 1.00 94.75 935 PHE A O 1
ATOM 7287 N N . SER A 1 936 ? -34.695 40.589 7.662 1.00 94.06 936 SER A N 1
ATOM 7288 C CA . SER A 1 936 ? -35.259 40.389 6.329 1.00 94.06 936 SER A CA 1
ATOM 7289 C C . SER A 1 936 ? -36.720 39.959 6.358 1.00 94.06 936 SER A C 1
ATOM 7291 O O . SER A 1 936 ? -37.273 39.668 7.412 1.00 94.06 936 SER A O 1
ATOM 7293 N N . GLY A 1 937 ? -37.372 39.979 5.198 1.00 93.81 937 GLY A N 1
ATOM 7294 C CA . GLY A 1 937 ? -38.722 39.454 5.020 1.00 93.81 937 GLY A CA 1
ATOM 7295 C C . GLY A 1 937 ? -39.345 39.846 3.692 1.00 93.81 937 GLY A C 1
ATOM 7296 O O . GLY A 1 937 ? -38.789 40.643 2.934 1.00 93.81 937 GLY A O 1
ATOM 7297 N N . ASN A 1 938 ? -40.487 39.242 3.390 1.00 94.69 938 ASN A N 1
ATOM 7298 C CA . ASN A 1 938 ? -41.190 39.422 2.130 1.00 94.69 938 ASN A CA 1
ATOM 7299 C C . ASN A 1 938 ? -42.181 40.575 2.239 1.00 94.69 938 ASN A C 1
ATOM 7301 O O . ASN A 1 938 ? -42.988 40.642 3.167 1.00 94.69 938 ASN A O 1
ATOM 7305 N N . VAL A 1 939 ? -42.117 41.487 1.272 1.00 95.62 939 VAL A N 1
ATOM 7306 C CA . VAL A 1 939 ? -43.001 42.646 1.189 1.00 95.62 939 VAL A CA 1
ATOM 7307 C C . VAL A 1 939 ? -43.671 42.653 -0.177 1.00 95.62 939 VAL A C 1
ATOM 7309 O O . VAL A 1 939 ? -43.006 42.526 -1.203 1.00 95.62 939 VAL A O 1
ATOM 7312 N N . LYS A 1 940 ? -44.993 42.814 -0.196 1.00 95.50 940 LYS A N 1
ATOM 7313 C CA . LYS A 1 940 ? -45.804 42.971 -1.410 1.00 95.50 940 LYS A CA 1
ATOM 7314 C C . LYS A 1 940 ? -46.595 44.266 -1.311 1.00 95.50 940 LYS A C 1
ATOM 7316 O O . LYS A 1 940 ? -47.144 44.579 -0.254 1.00 95.50 940 LYS A O 1
ATOM 7321 N N . THR A 1 941 ? -46.701 45.010 -2.406 1.00 94.38 941 THR A N 1
ATOM 7322 C CA . THR A 1 941 ? -47.465 46.263 -2.430 1.00 94.38 941 THR A CA 1
ATOM 7323 C C . THR A 1 941 ? -48.476 46.280 -3.564 1.00 94.38 941 THR A C 1
ATOM 7325 O O . THR A 1 941 ? -48.178 45.864 -4.680 1.00 94.38 941 THR A O 1
ATOM 7328 N N . VAL A 1 942 ? -49.684 46.773 -3.288 1.00 93.94 942 VAL A N 1
ATOM 7329 C CA . VAL A 1 942 ? -50.765 46.906 -4.273 1.00 93.94 942 VAL A CA 1
ATOM 7330 C C . VAL A 1 942 ? -51.331 48.319 -4.202 1.00 93.94 942 VAL A C 1
ATOM 7332 O O . VAL A 1 942 ? -51.805 48.760 -3.158 1.00 93.94 942 VAL A O 1
ATOM 7335 N N . ASN A 1 943 ? -51.281 49.039 -5.320 1.00 91.56 943 ASN A N 1
ATOM 7336 C CA 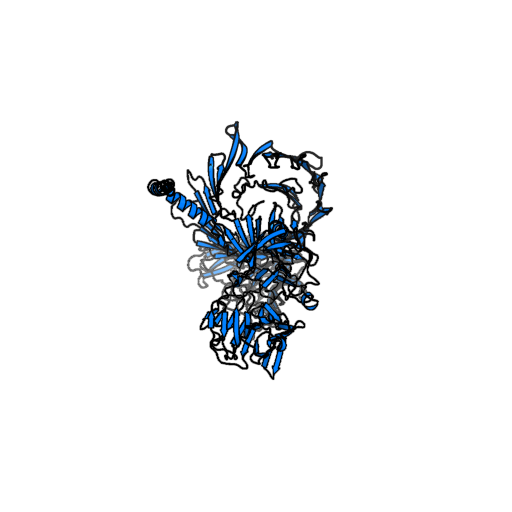. ASN A 1 943 ? -51.675 50.440 -5.465 1.00 91.56 943 ASN A CA 1
ATOM 7337 C C . ASN A 1 943 ? -51.036 51.356 -4.405 1.00 91.56 943 ASN A C 1
ATOM 7339 O O . ASN A 1 943 ? -51.650 52.324 -3.960 1.00 91.56 943 ASN A O 1
ATOM 7343 N N . ALA A 1 944 ? -49.817 51.024 -3.974 1.00 89.44 944 ALA A N 1
ATOM 7344 C CA . ALA A 1 944 ? -49.105 51.723 -2.916 1.00 89.44 944 ALA A CA 1
ATOM 7345 C C . ALA A 1 944 ? -48.541 53.062 -3.395 1.00 89.44 944 ALA A C 1
ATOM 7347 O O . ALA A 1 944 ? -47.658 53.083 -4.247 1.00 89.44 944 ALA A O 1
ATOM 7348 N N . ASN A 1 945 ? -48.991 54.165 -2.794 1.00 85.62 945 ASN A N 1
ATOM 7349 C CA . ASN A 1 945 ? -48.417 5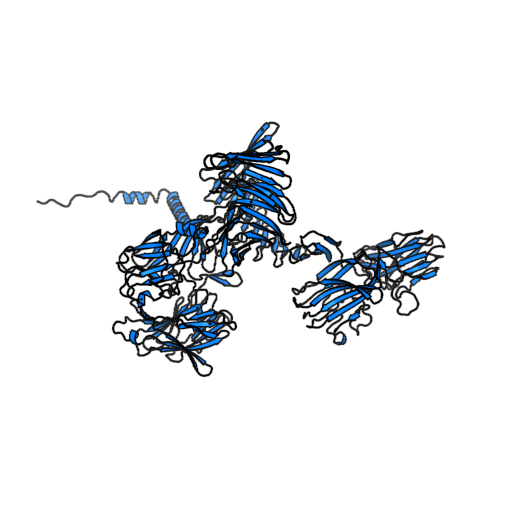5.496 -3.036 1.00 85.62 945 ASN A CA 1
ATOM 7350 C C . ASN A 1 945 ? -47.335 55.896 -2.008 1.00 85.62 945 ASN A C 1
ATOM 7352 O O . ASN A 1 945 ? -46.509 56.760 -2.283 1.00 85.62 945 ASN A O 1
ATOM 7356 N N . GLY A 1 946 ? -47.315 55.276 -0.825 1.00 86.94 946 GLY A N 1
ATOM 7357 C CA . GLY A 1 946 ? -46.197 55.304 0.134 1.00 86.94 946 GLY A CA 1
ATOM 7358 C C . GLY A 1 946 ? -45.202 54.150 -0.063 1.00 86.94 946 GLY A C 1
ATOM 7359 O O . GLY A 1 946 ? -45.392 53.303 -0.942 1.00 86.94 946 GLY A O 1
ATOM 7360 N N . GLN A 1 947 ? -44.157 54.091 0.768 1.00 90.12 947 GLN A N 1
ATOM 7361 C CA . GLN A 1 947 ? -43.084 53.094 0.651 1.00 90.12 947 GLN A CA 1
ATOM 7362 C C . GLN A 1 947 ? -43.206 52.003 1.724 1.00 90.12 947 GLN A C 1
ATOM 7364 O O . GLN A 1 947 ? -43.239 52.324 2.912 1.00 90.12 947 GLN A O 1
ATOM 7369 N N . GLY A 1 948 ? -43.237 50.733 1.311 1.00 93.19 948 GLY A N 1
ATOM 7370 C CA . GLY A 1 948 ? -43.159 49.566 2.194 1.00 93.19 948 GLY A CA 1
ATOM 7371 C C . GLY A 1 948 ? -41.707 49.157 2.438 1.00 93.19 948 GLY A C 1
ATOM 7372 O O . GLY A 1 948 ? -40.914 49.089 1.496 1.00 93.19 948 GLY A O 1
ATOM 7373 N N . THR A 1 949 ? -41.337 48.936 3.698 1.00 94.75 949 THR A N 1
ATOM 7374 C CA . THR A 1 949 ? -39.946 48.698 4.115 1.00 94.75 949 THR A CA 1
ATOM 7375 C C . THR A 1 949 ? -39.885 47.979 5.465 1.00 94.75 949 THR A C 1
ATOM 7377 O O . THR A 1 949 ? -40.837 48.014 6.246 1.00 94.75 949 THR A O 1
ATOM 7380 N N . ILE A 1 950 ? -38.760 47.319 5.738 1.00 96.38 950 ILE A N 1
ATOM 7381 C CA . ILE A 1 950 ? -38.460 46.702 7.031 1.00 96.38 950 ILE A CA 1
ATOM 7382 C C . ILE A 1 950 ? -37.598 47.674 7.824 1.00 96.38 950 ILE A C 1
ATOM 7384 O O . ILE A 1 950 ? -36.562 48.131 7.339 1.00 96.38 950 ILE A O 1
ATOM 7388 N N . TYR A 1 951 ? -38.025 47.984 9.043 1.00 94.12 951 TYR A N 1
ATOM 7389 C CA . TYR A 1 951 ? -37.268 48.818 9.967 1.00 94.12 951 TYR A CA 1
ATOM 7390 C C . TYR A 1 951 ? -36.760 48.021 11.163 1.00 94.12 951 TYR A C 1
ATOM 7392 O O . TYR A 1 951 ? -37.424 47.108 11.650 1.00 94.12 951 TYR A O 1
ATOM 7400 N N . VAL A 1 952 ? -35.628 48.469 11.694 1.00 95.94 952 VAL A N 1
ATOM 7401 C CA . VAL A 1 952 ? -34.999 47.956 12.908 1.00 95.94 952 VAL A CA 1
ATOM 7402 C C . VAL A 1 952 ? -34.855 49.102 13.889 1.00 95.94 952 VAL A C 1
ATOM 7404 O O . VAL A 1 952 ? -34.163 50.075 13.602 1.00 95.94 952 VAL A O 1
ATOM 7407 N N . PHE A 1 953 ? -35.521 49.009 15.034 1.00 93.56 953 PHE A N 1
ATOM 7408 C CA . PHE A 1 953 ? -35.515 50.035 16.076 1.00 93.56 953 PHE A CA 1
ATOM 7409 C C . PHE A 1 953 ? -34.633 49.595 17.252 1.00 93.56 953 PHE A C 1
ATOM 7411 O O . PHE A 1 953 ? -34.750 48.459 17.704 1.00 93.56 953 PHE A O 1
ATOM 7418 N N . GLY A 1 954 ? -33.784 50.497 17.759 1.00 94.44 954 GLY A N 1
ATOM 7419 C CA . GLY A 1 954 ? -32.898 50.239 18.901 1.00 94.44 954 GLY A CA 1
ATOM 7420 C C . GLY A 1 954 ? -33.521 50.582 20.253 1.00 94.44 954 GLY A C 1
ATOM 7421 O O . GLY A 1 954 ? -34.047 51.684 20.442 1.00 94.44 954 GLY A O 1
ATOM 7422 N N . TYR A 1 955 ? -33.425 49.653 21.201 1.00 94.12 955 TYR A N 1
ATOM 7423 C CA . TYR A 1 955 ? -33.981 49.759 22.544 1.00 94.12 955 TYR A CA 1
ATOM 7424 C C . TYR A 1 955 ? -32.913 49.567 23.622 1.00 94.12 955 TYR A C 1
ATOM 7426 O O . TYR A 1 955 ? -31.990 48.761 23.494 1.00 94.12 955 TYR A O 1
ATOM 7434 N N . LYS A 1 956 ? -33.078 50.310 24.714 1.00 94.00 956 LYS A N 1
ATOM 7435 C CA . LYS A 1 956 ? -32.335 50.130 25.958 1.00 94.00 956 LYS A CA 1
ATOM 7436 C C . LYS A 1 956 ? -33.334 49.833 27.061 1.00 94.00 956 LYS A C 1
ATOM 7438 O O . LYS A 1 956 ? -34.161 50.693 27.362 1.00 94.00 956 LYS A O 1
ATOM 7443 N N . ASP A 1 957 ? -33.267 48.630 27.620 1.00 91.44 957 ASP A N 1
ATOM 7444 C CA . ASP A 1 957 ? -34.111 48.193 28.740 1.00 91.44 957 ASP A CA 1
ATOM 7445 C C . ASP A 1 957 ? -35.613 48.444 28.475 1.00 91.44 957 ASP A C 1
ATOM 7447 O O . ASP A 1 957 ? -36.335 49.004 29.298 1.00 91.44 957 ASP A O 1
ATOM 7451 N N . GLY A 1 958 ? -36.080 48.100 27.270 1.00 89.88 958 GLY A N 1
ATOM 7452 C CA . GLY A 1 958 ? -37.467 48.300 26.838 1.00 89.88 958 GLY A CA 1
ATOM 7453 C C . GLY A 1 958 ? -37.824 49.712 26.354 1.00 89.88 958 GLY A C 1
ATOM 7454 O O . GLY A 1 958 ? -38.924 49.918 25.841 1.00 89.88 958 GLY A O 1
ATOM 7455 N N . VAL A 1 959 ? -36.909 50.685 26.431 1.00 92.06 959 VAL A N 1
ATOM 7456 C CA . VAL A 1 959 ? -37.152 52.075 26.004 1.00 92.06 959 VAL A CA 1
ATOM 7457 C C . VAL A 1 959 ? -36.513 52.362 24.647 1.00 92.06 959 VAL A C 1
ATOM 7459 O O . VAL A 1 959 ? -35.304 52.199 24.471 1.00 92.06 959 VAL A O 1
ATOM 7462 N N . TYR A 1 960 ? -37.311 52.846 23.690 1.00 90.19 960 TYR A N 1
ATOM 7463 C CA . TYR A 1 960 ? -36.840 53.220 22.354 1.00 90.19 960 TYR A CA 1
ATOM 7464 C C . TYR A 1 960 ? -35.870 54.410 22.405 1.00 90.19 960 TYR A C 1
ATOM 7466 O O . TYR A 1 960 ? -36.188 55.444 22.990 1.00 90.19 960 TYR A O 1
ATOM 7474 N N . GLN A 1 961 ? -34.716 54.291 21.745 1.00 91.12 961 GLN A N 1
ATOM 7475 C CA . GLN A 1 961 ? -33.632 55.283 21.810 1.00 91.12 961 GLN A CA 1
ATOM 7476 C C . GLN A 1 961 ? -33.564 56.230 20.598 1.00 91.12 961 GLN A C 1
ATOM 7478 O O . GLN A 1 961 ? -32.526 56.828 20.333 1.00 91.12 961 GLN A O 1
ATOM 7483 N N . ASN A 1 962 ? -34.659 56.383 19.846 1.00 88.69 962 ASN A N 1
ATOM 7484 C CA . ASN A 1 962 ? -34.743 57.273 18.677 1.00 88.69 962 ASN A CA 1
ATOM 7485 C C . ASN A 1 962 ? -33.694 57.011 17.574 1.00 88.69 962 ASN A C 1
ATOM 7487 O O . ASN A 1 962 ? -33.303 57.920 16.844 1.00 88.69 962 ASN A O 1
ATOM 7491 N N . ILE A 1 963 ? -33.247 55.760 17.445 1.00 88.94 963 ILE A N 1
ATOM 7492 C CA . ILE A 1 963 ? -32.337 55.302 16.393 1.00 88.94 963 ILE A CA 1
ATOM 7493 C C . ILE A 1 963 ? -32.941 54.099 15.672 1.00 88.94 963 ILE A C 1
ATOM 7495 O O . ILE A 1 963 ? -33.456 53.175 16.309 1.00 88.94 963 ILE A O 1
ATOM 7499 N N . ALA A 1 964 ? -32.923 54.130 14.340 1.00 92.38 964 ALA A N 1
ATOM 7500 C CA . ALA A 1 964 ? -33.431 53.039 13.527 1.00 92.38 964 ALA A CA 1
ATOM 7501 C C . ALA A 1 964 ? -32.717 52.929 12.176 1.00 92.38 964 ALA A C 1
ATOM 7503 O O . ALA A 1 964 ? -32.337 53.937 11.579 1.00 92.38 964 ALA A O 1
ATOM 7504 N N . TYR A 1 965 ? -32.621 51.698 11.682 1.00 95.69 965 TYR A N 1
ATOM 7505 C CA . TYR A 1 965 ? -32.104 51.348 10.359 1.00 95.69 965 TYR A CA 1
ATOM 7506 C C . TYR A 1 965 ? -33.228 50.757 9.516 1.00 95.69 965 TYR A C 1
ATOM 7508 O O . TYR A 1 965 ? -34.226 50.279 10.057 1.00 95.69 965 TYR A O 1
ATOM 7516 N N . ARG A 1 966 ? -33.101 50.815 8.190 1.00 94.69 966 ARG A N 1
ATOM 7517 C CA . ARG A 1 966 ? -34.138 50.318 7.282 1.00 94.69 966 ARG A CA 1
ATOM 7518 C C . ARG A 1 966 ? -33.558 49.601 6.079 1.00 94.69 966 ARG A C 1
ATOM 7520 O O . ARG A 1 966 ? -32.460 49.928 5.635 1.00 94.69 966 ARG A O 1
ATOM 7527 N N . SER A 1 967 ? -34.346 48.691 5.526 1.00 96.25 967 SER A N 1
ATOM 7528 C CA . SER A 1 967 ? -34.079 48.072 4.232 1.00 96.25 967 SER A CA 1
ATOM 7529 C C . SER A 1 967 ? -34.255 49.066 3.078 1.00 96.25 967 SER A C 1
ATOM 7531 O O . SER A 1 967 ? -34.783 50.173 3.244 1.00 96.25 967 SER A O 1
ATOM 7533 N N . ALA A 1 968 ? -33.920 48.626 1.861 1.00 94.00 968 ALA A N 1
ATOM 7534 C CA . ALA A 1 968 ? -34.502 49.213 0.653 1.00 94.00 968 ALA A CA 1
ATOM 7535 C C . ALA A 1 968 ? -36.044 49.203 0.734 1.00 94.00 968 ALA A C 1
ATOM 7537 O O . ALA A 1 968 ? -36.627 48.452 1.520 1.00 94.00 968 ALA A O 1
ATOM 7538 N N . SER A 1 969 ? -36.714 50.044 -0.051 1.00 93.06 969 SER A N 1
ATOM 7539 C CA . SER A 1 969 ? -38.170 50.201 0.009 1.00 93.06 969 SER A CA 1
ATOM 7540 C C . SER A 1 969 ? -38.835 49.963 -1.339 1.00 93.06 969 SER A C 1
ATOM 7542 O O . SER A 1 969 ? -38.286 50.374 -2.360 1.00 93.06 969 SER A O 1
ATOM 7544 N N . ILE A 1 970 ? -40.045 49.407 -1.332 1.00 93.50 970 ILE A N 1
ATOM 7545 C CA . ILE A 1 970 ? -40.846 49.164 -2.540 1.00 93.50 970 ILE A CA 1
ATOM 7546 C C . ILE A 1 970 ? -42.158 49.963 -2.516 1.00 93.50 970 ILE A C 1
ATOM 7548 O O . ILE A 1 970 ? -42.656 50.339 -1.453 1.00 93.50 970 ILE A O 1
ATOM 7552 N N . THR A 1 971 ? -42.695 50.283 -3.694 1.00 91.81 971 THR A N 1
ATOM 7553 C CA . THR A 1 971 ? -43.907 51.103 -3.876 1.00 91.81 971 THR A CA 1
ATOM 7554 C C . THR A 1 971 ? -44.625 50.723 -5.178 1.00 91.81 971 THR A C 1
ATOM 7556 O O . THR A 1 971 ? -44.069 50.000 -6.005 1.00 91.81 971 THR A O 1
ATOM 7559 N N . GLY A 1 972 ? -45.849 51.212 -5.388 1.00 90.88 972 GLY A N 1
ATOM 7560 C CA . GLY A 1 972 ? -46.693 50.852 -6.527 1.00 90.88 972 GLY A CA 1
ATOM 7561 C C . GLY A 1 972 ? -47.245 49.425 -6.436 1.00 90.88 972 GLY A C 1
ATOM 7562 O O . GLY A 1 972 ? -47.563 48.936 -5.351 1.00 90.88 972 GLY A O 1
ATOM 7563 N N . ASN A 1 973 ? -47.380 48.763 -7.586 1.00 93.75 973 ASN A N 1
ATOM 7564 C CA . ASN A 1 973 ? -47.737 47.345 -7.675 1.00 93.75 973 ASN A CA 1
ATOM 7565 C C . ASN A 1 973 ? -46.454 46.517 -7.774 1.00 93.75 973 ASN A C 1
ATOM 7567 O O . ASN A 1 973 ? -45.791 46.556 -8.808 1.00 93.75 973 ASN A O 1
ATOM 7571 N N . GLN A 1 974 ? -46.106 45.805 -6.706 1.00 93.50 974 GLN A N 1
ATOM 7572 C CA . GLN A 1 974 ? -44.948 44.915 -6.638 1.00 93.50 974 GLN A CA 1
ATOM 7573 C C . GLN A 1 974 ? -45.391 43.600 -6.019 1.00 93.50 974 GLN A C 1
ATOM 7575 O O . GLN A 1 974 ? -46.036 43.612 -4.968 1.00 93.50 974 GLN A O 1
ATOM 7580 N N . ASP A 1 975 ? -45.047 42.487 -6.661 1.00 92.94 975 ASP A N 1
ATOM 7581 C CA . ASP A 1 975 ? -45.225 41.158 -6.082 1.00 92.94 975 ASP A CA 1
ATOM 7582 C C . ASP A 1 975 ? -44.257 40.927 -4.910 1.00 92.94 975 ASP A C 1
ATOM 7584 O O . ASP A 1 975 ? -43.427 41.783 -4.589 1.00 92.94 975 ASP A O 1
ATOM 7588 N N . SER A 1 976 ? -44.414 39.785 -4.233 1.00 93.12 976 SER A N 1
ATOM 7589 C CA . SER A 1 976 ? -43.612 39.406 -3.064 1.00 93.12 976 SER A CA 1
ATOM 7590 C C . SER A 1 976 ? -42.121 39.585 -3.349 1.00 93.12 976 SER A C 1
ATOM 7592 O O . SER A 1 976 ? -41.539 38.881 -4.171 1.00 93.12 976 SER A O 1
ATOM 7594 N N . THR A 1 977 ? -41.515 40.566 -2.686 1.00 92.75 977 THR A N 1
ATOM 7595 C CA . THR A 1 977 ? -40.104 40.908 -2.831 1.00 92.75 977 THR A CA 1
ATOM 7596 C C . THR A 1 977 ? -39.442 40.803 -1.472 1.00 92.75 977 THR A C 1
ATOM 7598 O O . THR A 1 977 ? -39.880 41.434 -0.507 1.00 92.75 977 THR A O 1
ATOM 7601 N N . ARG A 1 978 ? -38.360 40.030 -1.387 1.00 92.31 978 ARG A N 1
ATOM 7602 C CA . ARG A 1 978 ? -37.586 39.904 -0.156 1.00 92.31 978 ARG A CA 1
ATOM 7603 C C . ARG A 1 978 ? -36.702 41.131 0.044 1.00 92.31 978 ARG A C 1
ATOM 7605 O O . ARG A 1 978 ? -35.835 41.430 -0.774 1.00 92.31 978 ARG A O 1
ATOM 7612 N N . LEU A 1 979 ? -36.914 41.838 1.145 1.00 95.12 979 LEU A N 1
ATOM 7613 C CA . LEU A 1 979 ? -36.110 42.983 1.563 1.00 95.12 979 LEU A CA 1
ATOM 7614 C C . LEU A 1 979 ? -35.234 42.581 2.745 1.00 95.12 979 LEU A C 1
ATOM 7616 O O . LEU A 1 979 ? -35.620 41.713 3.525 1.00 95.12 979 LEU A O 1
ATOM 7620 N N . HIS A 1 980 ? -34.071 43.218 2.889 1.00 95.31 980 HIS A N 1
ATOM 7621 C CA . HIS A 1 980 ? -33.214 43.031 4.056 1.00 95.31 980 HIS A CA 1
ATOM 7622 C C . HIS A 1 980 ? -32.466 44.310 4.452 1.00 95.31 980 HIS A C 1
ATOM 7624 O O . HIS A 1 980 ? -32.351 45.254 3.665 1.00 95.31 980 HIS A O 1
ATOM 7630 N N . VAL A 1 981 ? -31.961 44.329 5.682 1.00 95.31 981 VAL A N 1
ATOM 7631 C CA . VAL A 1 981 ? -31.024 45.318 6.219 1.00 95.31 981 VAL A CA 1
ATOM 7632 C C . VAL A 1 981 ? -30.028 44.611 7.129 1.00 95.31 981 VAL A C 1
ATOM 7634 O O . VAL A 1 981 ? -30.408 43.742 7.912 1.00 95.31 981 VAL A O 1
ATOM 7637 N N . VAL A 1 982 ? -28.756 44.977 7.000 1.00 94.81 982 VAL A N 1
ATOM 7638 C CA . VAL A 1 982 ? -27.665 44.441 7.813 1.00 94.81 982 VAL A CA 1
ATOM 7639 C C . VAL A 1 982 ? -27.291 45.477 8.866 1.00 94.81 982 VAL A C 1
ATOM 7641 O O . VAL A 1 982 ? -27.152 46.656 8.545 1.00 94.81 982 VAL A O 1
ATOM 7644 N N . ILE A 1 983 ? -27.162 45.026 10.108 1.00 94.88 983 ILE A N 1
ATOM 7645 C CA . ILE A 1 983 ? -26.663 45.782 11.251 1.00 94.88 983 ILE A CA 1
ATOM 7646 C C . ILE A 1 983 ? -25.283 45.224 11.574 1.00 94.88 983 ILE A C 1
ATOM 7648 O O . ILE A 1 983 ? -25.168 44.067 11.972 1.00 94.88 983 ILE A O 1
ATOM 7652 N N . HIS A 1 984 ? -24.242 46.018 11.383 1.00 93.31 984 HIS A N 1
ATOM 7653 C CA . HIS A 1 984 ? -22.864 45.645 11.675 1.00 93.31 984 HIS A CA 1
ATOM 7654 C C . HIS A 1 984 ? -22.480 45.991 13.125 1.00 93.31 984 HIS A C 1
ATOM 7656 O O . HIS A 1 984 ? -23.095 46.872 13.740 1.00 93.31 984 HIS A O 1
ATOM 7662 N N . PRO A 1 985 ? -21.434 45.347 13.683 1.00 92.62 985 PRO A N 1
ATOM 7663 C CA . PRO A 1 985 ? -20.892 45.716 14.983 1.00 92.62 985 PRO A CA 1
ATOM 7664 C C . PRO A 1 985 ? -20.579 47.215 15.058 1.00 92.62 985 PRO A C 1
ATOM 7666 O O . PRO A 1 985 ? -19.823 47.750 14.247 1.00 92.62 985 PRO A O 1
ATOM 7669 N N . GLY A 1 986 ? -21.164 47.890 16.048 1.00 87.38 986 GLY A N 1
ATOM 7670 C CA . GLY A 1 986 ? -20.997 49.330 16.268 1.00 87.38 986 GLY A CA 1
ATOM 7671 C C . GLY A 1 986 ? -22.008 50.251 15.573 1.00 87.38 986 GLY A C 1
ATOM 7672 O O . GLY A 1 986 ? -21.953 51.453 15.827 1.00 87.38 986 GLY A O 1
ATOM 7673 N N . ASP A 1 987 ? -22.948 49.735 14.769 1.00 91.81 987 ASP A N 1
ATOM 7674 C CA . ASP A 1 987 ? -23.992 50.568 14.149 1.00 91.81 987 ASP A CA 1
ATOM 7675 C C . ASP A 1 987 ? -24.868 51.255 15.214 1.00 91.81 987 ASP A C 1
ATOM 7677 O O . ASP A 1 987 ? -25.064 52.470 15.199 1.00 91.81 987 ASP A O 1
ATOM 7681 N N . PHE A 1 988 ? -25.345 50.506 16.210 1.00 90.81 988 PHE A N 1
ATOM 7682 C CA . PHE A 1 988 ? -26.065 51.089 17.344 1.00 90.81 988 PHE A CA 1
ATOM 7683 C C . PHE A 1 988 ? -25.106 51.610 18.444 1.00 90.81 988 PHE A C 1
ATOM 7685 O O . PHE A 1 988 ? -24.139 50.924 18.781 1.00 90.81 988 PHE A O 1
ATOM 7692 N N . PRO A 1 989 ? -25.382 52.777 19.072 1.00 81.06 989 PRO A N 1
ATOM 7693 C CA . PRO A 1 989 ? -24.587 53.330 20.172 1.00 81.06 989 PRO A CA 1
ATOM 7694 C C . PRO A 1 989 ? -24.448 52.397 21.382 1.00 81.06 989 PRO A C 1
ATOM 7696 O O . PRO A 1 989 ? -25.304 51.550 21.647 1.00 81.06 989 PRO A O 1
ATOM 7699 N N . ALA A 1 990 ? -23.408 52.630 22.191 1.00 76.19 990 ALA A N 1
ATOM 7700 C CA . ALA A 1 990 ? -23.183 51.897 23.434 1.00 76.19 990 ALA A CA 1
ATOM 7701 C C . ALA A 1 990 ? -24.399 51.988 24.381 1.00 76.19 990 ALA A C 1
ATOM 7703 O O . ALA A 1 990 ? -24.839 53.079 24.750 1.00 76.19 990 ALA A O 1
ATOM 7704 N N . GLY A 1 991 ? -24.921 50.829 24.796 1.00 83.81 991 GLY A N 1
ATOM 7705 C CA . GLY A 1 991 ? -26.046 50.709 25.729 1.00 83.81 991 GLY A CA 1
ATOM 7706 C C . GLY A 1 991 ? -27.374 50.263 25.112 1.00 83.81 991 GLY A C 1
ATOM 7707 O O . GLY A 1 991 ? -28.314 50.047 25.871 1.00 83.81 991 GLY A O 1
ATOM 7708 N N . ILE A 1 992 ? -27.468 50.100 23.787 1.00 92.50 992 ILE A N 1
ATOM 7709 C CA . ILE A 1 992 ? -28.565 49.339 23.166 1.00 92.50 992 ILE A CA 1
ATOM 7710 C C . ILE A 1 992 ? -28.357 47.856 23.480 1.00 92.50 992 ILE A C 1
ATOM 7712 O O . ILE A 1 992 ? -27.278 47.326 23.228 1.00 92.50 992 ILE A O 1
ATOM 7716 N N . ASN A 1 993 ? -29.377 47.203 24.036 1.00 92.62 993 ASN A N 1
ATOM 7717 C CA . ASN A 1 993 ? -29.354 45.775 24.380 1.00 92.62 993 ASN A CA 1
ATOM 7718 C C . ASN A 1 993 ? -30.530 44.992 23.784 1.00 92.62 993 ASN A C 1
ATOM 7720 O O . ASN A 1 993 ? -30.595 43.772 23.936 1.00 92.62 993 ASN A O 1
ATOM 7724 N N . GLN A 1 994 ? -31.446 45.681 23.098 1.00 94.31 994 GLN A N 1
ATOM 7725 C CA . GLN A 1 994 ? -32.602 45.082 22.449 1.00 94.31 994 GLN A CA 1
ATOM 7726 C C . GLN A 1 994 ? -32.862 45.731 21.085 1.00 94.31 994 GLN A C 1
ATOM 7728 O O . GLN A 1 994 ? -32.683 46.940 20.918 1.00 94.31 994 GLN A O 1
ATOM 7733 N N . LEU A 1 995 ? -33.332 44.942 20.121 1.00 94.94 995 LEU A N 1
ATOM 7734 C CA . LEU A 1 995 ? -33.804 45.420 18.820 1.00 94.94 995 LEU A CA 1
ATOM 7735 C C . LEU A 1 995 ? -35.276 45.055 18.614 1.00 94.94 995 LEU A C 1
ATOM 7737 O O . LEU A 1 995 ? -35.789 44.107 19.204 1.00 94.94 995 LEU A O 1
ATOM 7741 N N . GLN A 1 996 ? -35.964 45.814 17.763 1.00 94.25 996 GLN A N 1
ATOM 7742 C CA . GLN A 1 996 ? -37.317 45.496 17.310 1.00 94.25 996 GLN A CA 1
ATOM 7743 C C . GLN A 1 996 ? -37.388 45.555 15.789 1.00 94.25 996 GLN A C 1
ATOM 7745 O O . GLN A 1 996 ? -37.157 46.615 15.201 1.00 94.25 996 GLN A O 1
ATOM 7750 N N . ILE A 1 997 ? -37.766 44.441 15.164 1.00 95.19 997 ILE A N 1
ATOM 7751 C CA . ILE A 1 997 ? -38.140 44.409 13.750 1.00 95.19 997 ILE A CA 1
ATOM 7752 C C . ILE A 1 997 ? -39.552 44.981 13.571 1.00 95.19 997 ILE A C 1
ATOM 7754 O O . ILE A 1 997 ? -40.456 44.718 14.371 1.00 95.19 997 ILE A O 1
ATOM 7758 N N . ARG A 1 998 ? -39.754 45.792 12.528 1.00 94.50 998 ARG A N 1
ATOM 7759 C CA . ARG A 1 998 ? -41.060 46.366 12.188 1.00 94.50 998 ARG A CA 1
ATOM 7760 C C . ARG A 1 998 ? -41.360 46.273 10.699 1.00 94.50 998 ARG A C 1
ATOM 7762 O O . ARG A 1 998 ? -40.560 46.717 9.875 1.00 94.50 998 ARG A O 1
ATOM 7769 N N . ALA A 1 999 ? -42.570 45.819 10.385 1.00 95.38 999 ALA A N 1
ATOM 7770 C CA . ALA A 1 999 ? -43.229 46.104 9.118 1.00 95.38 999 ALA A CA 1
ATOM 7771 C C . ALA A 1 999 ? -43.606 47.588 9.107 1.00 95.38 999 ALA A C 1
ATOM 7773 O O . ALA A 1 999 ? -44.421 48.012 9.928 1.00 95.38 999 ALA A O 1
ATOM 7774 N N . TYR A 1 1000 ? -42.992 48.391 8.238 1.00 93.94 1000 TYR A N 1
ATOM 7775 C CA . TYR A 1 1000 ? -43.135 49.845 8.257 1.00 93.94 1000 TYR A CA 1
ATOM 7776 C C . TYR A 1 1000 ? -43.577 50.387 6.898 1.00 93.94 1000 TYR A C 1
ATOM 7778 O O . TYR A 1 1000 ? -43.066 49.997 5.847 1.00 93.94 1000 TYR A O 1
ATOM 7786 N N . VAL A 1 1001 ? -44.502 51.344 6.929 1.00 92.19 1001 VAL A N 1
ATOM 7787 C CA . VAL A 1 1001 ? -44.958 52.088 5.755 1.00 92.19 1001 VAL A CA 1
ATOM 7788 C C . VAL A 1 1001 ? -44.760 53.582 5.991 1.00 92.19 1001 VAL A C 1
ATOM 7790 O O . VAL A 1 1001 ? -45.281 54.134 6.964 1.00 92.19 1001 VAL A O 1
ATOM 7793 N N . SER A 1 1002 ? -44.005 54.247 5.110 1.00 86.94 1002 SER A N 1
ATOM 7794 C CA . SER A 1 1002 ? -43.733 55.688 5.207 1.00 86.94 1002 SER A CA 1
ATOM 7795 C C . SER A 1 1002 ? -44.869 56.541 4.625 1.00 86.94 1002 SER A C 1
ATOM 7797 O O . SER A 1 1002 ? -45.520 56.172 3.643 1.00 86.94 1002 SER A O 1
ATOM 7799 N N . ALA A 1 1003 ? -45.118 57.704 5.240 1.00 68.69 1003 ALA A N 1
ATOM 7800 C CA . ALA A 1 1003 ? -46.155 58.644 4.818 1.00 68.69 1003 ALA A CA 1
ATOM 7801 C C . ALA A 1 1003 ? -45.842 59.264 3.442 1.00 68.69 1003 ALA A C 1
ATOM 7803 O O . ALA A 1 1003 ? -45.103 60.241 3.345 1.00 68.69 1003 ALA A O 1
ATOM 7804 N N . GLY A 1 1004 ? -46.438 58.700 2.386 1.00 58.44 1004 GLY A N 1
ATOM 7805 C CA . GLY A 1 1004 ? -46.309 59.182 1.003 1.00 58.44 1004 GLY A CA 1
ATOM 7806 C C . GLY A 1 1004 ? -47.609 59.233 0.187 1.00 58.44 1004 GLY A C 1
ATOM 7807 O O . GLY A 1 1004 ? -47.561 59.551 -0.992 1.00 58.44 1004 GLY A O 1
ATOM 7808 N N . GLY A 1 1005 ? -48.780 58.963 0.776 1.00 57.97 1005 GLY A N 1
ATOM 7809 C CA . GLY A 1 1005 ? -50.067 59.068 0.076 1.00 57.97 1005 GLY A CA 1
ATOM 7810 C C . GLY A 1 1005 ? -51.073 58.026 0.552 1.00 57.97 1005 GLY A C 1
ATOM 7811 O O . GLY A 1 1005 ? -50.766 56.845 0.615 1.00 57.97 1005 GLY A O 1
ATOM 7812 N N . LYS A 1 1006 ? -52.280 58.490 0.887 1.00 63.38 1006 LYS A N 1
ATOM 7813 C CA . LYS A 1 1006 ? -53.319 57.854 1.723 1.00 63.38 1006 LYS A CA 1
ATOM 7814 C C . LYS A 1 1006 ? -53.973 56.567 1.170 1.00 63.38 1006 LYS A C 1
ATOM 7816 O O . LYS A 1 1006 ? -55.026 56.179 1.670 1.00 63.38 1006 LYS A O 1
ATOM 7821 N N . ILE A 1 1007 ? -53.415 55.962 0.117 1.00 79.12 1007 ILE A N 1
ATOM 7822 C CA . ILE A 1 1007 ? -54.037 54.902 -0.694 1.00 79.12 1007 ILE A CA 1
ATOM 7823 C C . ILE A 1 1007 ? -53.017 53.784 -0.952 1.00 79.12 1007 ILE A C 1
ATOM 7825 O O . ILE A 1 1007 ? -51.886 54.072 -1.353 1.00 79.12 1007 ILE A O 1
ATOM 7829 N N . GLY A 1 1008 ? -53.435 52.535 -0.731 1.00 89.44 1008 GLY A N 1
ATOM 7830 C CA . GLY A 1 1008 ? -52.681 51.330 -1.087 1.00 89.44 1008 GLY A CA 1
ATOM 7831 C C . GLY A 1 1008 ? -52.613 50.283 0.022 1.00 89.44 1008 GLY A C 1
ATOM 7832 O O . GLY A 1 1008 ? -52.814 50.589 1.199 1.00 89.44 1008 GLY A O 1
ATOM 7833 N N . ASP A 1 1009 ? -52.303 49.055 -0.377 1.00 93.88 1009 ASP A N 1
ATOM 7834 C CA . ASP A 1 1009 ? -52.177 47.888 0.486 1.00 93.88 1009 ASP A CA 1
ATOM 7835 C C . ASP A 1 1009 ? -50.720 47.415 0.537 1.00 93.88 1009 ASP A C 1
ATOM 7837 O O . ASP A 1 1009 ? -50.073 47.250 -0.499 1.00 93.88 1009 ASP A O 1
ATOM 7841 N N . TYR A 1 1010 ? -50.225 47.158 1.745 1.00 94.81 1010 TYR A N 1
ATOM 7842 C CA . TYR A 1 1010 ? -48.863 46.706 2.016 1.00 94.81 1010 TYR A CA 1
ATOM 7843 C C . TYR A 1 1010 ? -48.935 45.413 2.811 1.00 94.81 1010 TYR A C 1
ATOM 7845 O O . TYR A 1 1010 ? -49.480 45.409 3.914 1.00 94.81 1010 TYR A O 1
ATOM 7853 N N . TYR A 1 1011 ? -48.404 44.333 2.256 1.00 96.50 1011 TYR A N 1
ATOM 7854 C CA . TYR A 1 1011 ? -48.384 43.016 2.875 1.00 96.50 1011 TYR A CA 1
ATOM 7855 C C . TYR A 1 1011 ? -46.959 42.691 3.300 1.00 96.50 1011 TYR A C 1
ATOM 7857 O O . TYR A 1 1011 ? -46.020 42.931 2.540 1.00 96.50 1011 TYR A O 1
ATOM 7865 N N . PHE A 1 1012 ? -46.822 42.144 4.499 1.00 96.25 1012 PHE A N 1
ATOM 7866 C CA . PHE A 1 1012 ? -45.565 41.702 5.081 1.00 96.25 1012 PHE A CA 1
ATOM 7867 C C . PHE A 1 1012 ? -45.725 40.261 5.540 1.00 96.25 1012 PHE A C 1
ATOM 7869 O O . PHE A 1 1012 ? -46.753 39.917 6.130 1.00 96.25 1012 PHE A O 1
ATOM 7876 N N . ASP A 1 1013 ? -44.715 39.444 5.270 1.00 94.88 1013 ASP A N 1
ATOM 7877 C CA . ASP A 1 1013 ? -44.703 38.024 5.610 1.00 94.88 1013 ASP A CA 1
ATOM 7878 C C . ASP A 1 1013 ? -43.266 37.497 5.733 1.00 94.88 1013 ASP A C 1
ATOM 7880 O O . ASP A 1 1013 ? -42.341 38.053 5.133 1.00 94.88 1013 ASP A O 1
ATOM 7884 N N . GLY A 1 1014 ? -43.062 36.437 6.510 1.00 91.94 1014 GLY A N 1
ATOM 7885 C CA . GLY A 1 1014 ? -41.756 35.821 6.740 1.00 91.94 1014 GLY A CA 1
ATOM 7886 C C . GLY A 1 1014 ? -40.696 36.804 7.245 1.00 91.94 1014 GLY A C 1
ATOM 7887 O O . GLY A 1 1014 ? -39.589 36.854 6.700 1.00 91.94 1014 GLY A O 1
ATOM 7888 N N . LEU A 1 1015 ? -41.046 37.639 8.229 1.00 93.62 1015 LEU A N 1
ATOM 7889 C CA . LEU A 1 1015 ? -40.099 38.561 8.855 1.00 93.62 1015 LEU A CA 1
ATOM 7890 C C . LEU A 1 1015 ? -39.147 37.787 9.768 1.00 93.62 1015 LEU A C 1
ATOM 7892 O O . LEU A 1 1015 ? -39.583 37.063 10.658 1.00 93.62 1015 LEU A O 1
ATOM 7896 N N . GLN A 1 1016 ? -37.846 37.960 9.569 1.00 92.12 1016 GLN A N 1
ATOM 7897 C CA . GLN A 1 1016 ? -36.829 37.252 10.330 1.00 92.12 1016 GLN A CA 1
ATOM 7898 C C . GLN A 1 1016 ? -35.666 38.129 10.744 1.00 92.12 1016 GLN A C 1
ATOM 7900 O O . GLN A 1 1016 ? -35.395 39.172 10.140 1.00 92.12 1016 GLN A O 1
ATOM 7905 N N . VAL A 1 1017 ? -34.966 37.650 11.766 1.00 91.94 1017 VAL A N 1
ATOM 7906 C CA . VAL A 1 1017 ? -33.702 38.211 12.225 1.00 91.94 1017 VAL A CA 1
ATOM 7907 C C . VAL A 1 1017 ? -32.717 37.080 12.430 1.00 91.94 1017 VAL A C 1
ATOM 7909 O O . VAL A 1 1017 ? -32.984 36.188 13.224 1.00 91.94 1017 VAL A O 1
ATOM 7912 N N . GLU A 1 1018 ? -31.585 37.147 11.747 1.00 89.00 1018 GLU A N 1
ATOM 7913 C CA . GLU A 1 1018 ? -30.505 36.170 11.856 1.00 89.00 1018 GLU A CA 1
ATOM 7914 C C . GLU A 1 1018 ? -29.231 36.869 12.330 1.00 89.00 1018 GLU A C 1
ATOM 7916 O O . GLU A 1 1018 ? -28.960 38.012 11.953 1.00 89.00 1018 GLU A O 1
ATOM 7921 N N . GLU A 1 1019 ? -28.440 36.197 13.162 1.00 86.81 1019 GLU A N 1
ATOM 7922 C CA . GLU A 1 1019 ? -27.088 36.651 13.493 1.00 86.81 1019 GLU A CA 1
ATOM 7923 C C . GLU A 1 1019 ? -26.144 36.232 12.362 1.00 86.81 1019 GLU A C 1
ATOM 7925 O O . GLU A 1 1019 ? -26.199 35.094 11.929 1.00 86.81 1019 GLU A O 1
ATOM 7930 N N . GLU A 1 1020 ? -25.292 37.135 11.876 1.00 79.25 1020 GLU A N 1
ATOM 7931 C CA . GLU A 1 1020 ? -24.134 36.868 10.997 1.00 79.25 1020 GLU A CA 1
ATOM 7932 C C . GLU A 1 1020 ? -24.424 36.290 9.594 1.00 79.25 1020 GLU A C 1
ATOM 7934 O O . GLU A 1 1020 ? -23.530 36.268 8.745 1.00 79.25 1020 GLU A O 1
ATOM 7939 N N . PHE A 1 1021 ? -25.675 35.931 9.292 1.00 74.50 1021 PHE A N 1
ATOM 7940 C CA . PHE A 1 1021 ? -26.079 35.267 8.050 1.00 74.50 1021 PHE A CA 1
ATOM 7941 C C . PHE A 1 1021 ? -27.242 35.977 7.352 1.00 74.50 1021 PHE A C 1
ATOM 7943 O O . PHE A 1 1021 ? -28.086 36.591 7.991 1.00 74.50 1021 PHE A O 1
ATOM 7950 N N . ASN A 1 1022 ? -27.295 35.877 6.021 1.00 77.25 1022 ASN A N 1
ATOM 7951 C CA . ASN A 1 1022 ? -28.425 36.327 5.204 1.00 77.25 1022 ASN A CA 1
ATOM 7952 C C . ASN A 1 1022 ? -29.061 35.107 4.526 1.00 77.25 1022 ASN A C 1
ATOM 7954 O O . ASN A 1 1022 ? -28.707 34.774 3.392 1.00 77.25 1022 ASN A O 1
ATOM 7958 N N . GLY A 1 1023 ? -29.931 34.406 5.252 1.00 75.38 1023 GLY A N 1
ATOM 7959 C CA . GLY A 1 1023 ? -30.588 33.189 4.793 1.00 75.38 1023 GLY A CA 1
ATOM 7960 C C . GLY A 1 1023 ? -31.876 33.440 4.004 1.00 75.38 1023 GLY A C 1
ATOM 7961 O O . GLY A 1 1023 ? -32.401 34.559 3.916 1.00 75.38 1023 GLY A O 1
ATOM 7962 N N . ALA A 1 1024 ? -32.430 32.363 3.438 1.00 78.31 1024 ALA A N 1
ATOM 7963 C CA . ALA A 1 1024 ? -33.848 32.315 3.076 1.00 78.31 1024 ALA A CA 1
ATOM 7964 C C . ALA A 1 1024 ? -34.718 32.402 4.347 1.00 78.31 1024 ALA A C 1
ATOM 7966 O O . ALA A 1 1024 ? -34.196 32.375 5.459 1.00 78.31 1024 ALA A O 1
ATOM 7967 N N . TYR A 1 1025 ? -36.040 32.552 4.205 1.00 85.31 1025 TYR A N 1
ATOM 7968 C CA . TYR A 1 1025 ? -36.899 32.587 5.390 1.00 85.31 1025 TYR A CA 1
ATOM 7969 C C . TYR A 1 1025 ? -36.853 31.240 6.127 1.00 85.31 1025 TYR A C 1
ATOM 7971 O O . TYR A 1 1025 ? -37.212 30.222 5.533 1.00 85.31 1025 TYR A O 1
ATOM 7979 N N . ASN A 1 1026 ? -36.427 31.230 7.393 1.00 85.38 1026 ASN A N 1
ATOM 7980 C CA . ASN A 1 1026 ? -36.470 30.025 8.216 1.00 85.38 1026 ASN A CA 1
ATOM 7981 C C . ASN A 1 1026 ? -37.921 29.764 8.643 1.00 85.38 1026 ASN A C 1
ATOM 7983 O O . ASN A 1 1026 ? -38.473 30.465 9.492 1.00 85.38 1026 ASN A O 1
ATOM 7987 N N . VAL A 1 1027 ? -38.536 28.773 7.997 1.00 83.25 1027 VAL A N 1
ATOM 7988 C CA . VAL A 1 1027 ? -39.941 28.395 8.202 1.00 83.25 1027 VAL A CA 1
ATOM 7989 C C . VAL A 1 1027 ? -40.177 27.625 9.501 1.00 83.25 1027 VAL A C 1
ATOM 7991 O O . VAL A 1 1027 ? -41.327 27.493 9.913 1.00 83.25 1027 VAL A O 1
ATOM 7994 N N . LEU A 1 1028 ? -39.119 27.099 10.129 1.00 86.56 1028 LEU A N 1
ATOM 7995 C CA . LEU A 1 1028 ? -39.217 26.427 11.418 1.00 86.56 1028 LEU A CA 1
ATOM 7996 C C . LEU A 1 1028 ? -39.203 27.463 12.537 1.00 86.56 1028 LEU A C 1
ATOM 7998 O O . LEU A 1 1028 ? -38.254 28.232 12.700 1.00 86.56 1028 LEU A O 1
ATOM 8002 N N . GLU A 1 1029 ? -40.248 27.448 13.353 1.00 86.06 1029 GLU A N 1
ATOM 8003 C CA . GLU A 1 1029 ? -40.276 28.202 14.596 1.00 86.06 1029 GLU A CA 1
ATOM 8004 C C . GLU A 1 1029 ? -39.469 27.445 15.654 1.00 86.06 1029 GLU A C 1
ATOM 8006 O O . GLU A 1 1029 ? -39.560 26.226 15.770 1.00 86.06 1029 GLU A O 1
ATOM 8011 N N . ASN A 1 1030 ? -38.679 28.165 16.448 1.00 87.12 1030 ASN A N 1
ATOM 8012 C CA . ASN A 1 1030 ? -37.871 27.594 17.529 1.00 87.12 1030 ASN A CA 1
ATOM 8013 C C . ASN A 1 1030 ? -36.952 26.450 17.057 1.00 87.12 1030 ASN A C 1
ATOM 8015 O O . ASN A 1 1030 ? -36.810 25.433 17.733 1.00 87.12 1030 ASN A O 1
ATOM 8019 N N . GLY A 1 1031 ? -36.380 26.577 15.853 1.00 86.69 1031 GLY A N 1
ATOM 8020 C CA . GLY A 1 1031 ? -35.463 25.577 15.293 1.00 86.69 1031 GLY A CA 1
ATOM 8021 C C . GLY A 1 1031 ? -34.147 25.444 16.069 1.00 86.69 1031 GLY A C 1
ATOM 8022 O O . GLY A 1 1031 ? -33.492 24.413 15.974 1.00 86.69 1031 GLY A O 1
ATOM 8023 N N . ASP A 1 1032 ? -33.798 26.462 16.856 1.00 84.75 1032 ASP A N 1
ATOM 8024 C CA . ASP A 1 1032 ? -32.680 26.494 17.804 1.00 84.75 1032 ASP A CA 1
ATOM 8025 C C . ASP A 1 1032 ? -33.013 25.859 19.161 1.00 84.75 1032 ASP A C 1
ATOM 8027 O O . ASP A 1 1032 ? -32.115 25.652 19.967 1.00 84.75 1032 ASP A O 1
ATOM 8031 N N . LEU A 1 1033 ? -34.285 25.508 19.400 1.00 90.38 1033 LEU A N 1
ATOM 8032 C CA . LEU A 1 1033 ? -34.778 24.841 20.612 1.00 90.38 1033 LEU A CA 1
ATOM 8033 C C . LEU A 1 1033 ? -34.620 25.670 21.900 1.00 90.38 1033 LEU A C 1
ATOM 8035 O O . LEU A 1 1033 ? -34.750 25.136 22.998 1.00 90.38 1033 LEU A O 1
ATOM 8039 N N . GLU A 1 1034 ? -34.375 26.977 21.785 1.00 88.44 1034 GLU A N 1
ATOM 8040 C CA . GLU A 1 1034 ? -34.081 27.848 22.929 1.00 88.44 1034 GLU A CA 1
ATOM 8041 C C . GLU A 1 1034 ? -35.328 28.354 23.663 1.00 88.44 1034 GLU A C 1
ATOM 8043 O O . GLU A 1 1034 ? -35.233 28.809 24.807 1.00 88.44 1034 GLU A O 1
ATOM 8048 N N . ARG A 1 1035 ? -36.500 28.326 23.017 1.00 87.94 1035 ARG A N 1
ATOM 8049 C CA . ARG A 1 1035 ? -37.763 28.764 23.625 1.00 87.94 1035 ARG A CA 1
ATOM 8050 C C . ARG A 1 1035 ? -38.454 27.595 24.315 1.00 87.94 1035 ARG A C 1
ATOM 8052 O O . ARG A 1 1035 ? -38.849 26.635 23.659 1.00 87.94 1035 ARG A O 1
ATOM 8059 N N . ASP A 1 1036 ? -38.636 27.727 25.620 1.00 88.19 1036 ASP A N 1
ATOM 8060 C CA . ASP A 1 1036 ? -39.375 26.791 26.460 1.00 88.19 1036 ASP A CA 1
ATOM 8061 C C . ASP A 1 1036 ? -40.104 27.585 27.552 1.00 88.19 1036 ASP A C 1
ATOM 8063 O O . ASP A 1 1036 ? -39.500 28.109 28.495 1.00 88.19 1036 ASP A O 1
ATOM 8067 N N . SER A 1 1037 ? -41.407 27.778 27.354 1.00 84.38 1037 SER A N 1
ATOM 8068 C CA . SER A 1 1037 ? -42.246 28.542 28.275 1.00 84.38 1037 SER A CA 1
ATOM 8069 C C . SER A 1 1037 ? -42.860 27.689 29.389 1.00 84.38 1037 SER A C 1
ATOM 8071 O O . SER A 1 1037 ? -43.299 28.256 30.396 1.00 84.38 1037 SER A O 1
ATOM 8073 N N . ASP A 1 1038 ? -42.845 26.360 29.246 1.00 85.69 1038 ASP A N 1
ATOM 8074 C CA . ASP A 1 1038 ? -43.307 25.390 30.240 1.00 85.69 1038 ASP A CA 1
ATOM 8075 C C . ASP A 1 1038 ? -42.225 24.329 30.506 1.00 85.69 1038 ASP A C 1
ATOM 8077 O O . ASP A 1 1038 ? -42.370 23.168 30.129 1.00 85.69 1038 ASP A O 1
ATOM 8081 N N . PRO A 1 1039 ? -41.164 24.677 31.260 1.00 79.94 1039 PRO A N 1
ATOM 8082 C CA . PRO A 1 1039 ? -40.031 23.777 31.479 1.00 79.94 1039 PRO A CA 1
ATOM 8083 C C . PRO A 1 1039 ? -40.379 22.503 32.261 1.00 79.94 1039 PRO A C 1
ATOM 8085 O O . PRO A 1 1039 ? -39.513 21.658 32.496 1.00 79.94 1039 PRO A O 1
ATOM 8088 N N . ALA A 1 1040 ? -41.626 22.355 32.720 1.00 82.38 1040 ALA A N 1
ATOM 8089 C CA . ALA A 1 1040 ? -42.107 21.135 33.348 1.00 82.38 1040 ALA A CA 1
ATOM 8090 C C . ALA A 1 1040 ? -42.450 20.035 32.330 1.00 82.38 1040 ALA A C 1
ATOM 8092 O O . ALA A 1 1040 ? -42.460 18.862 32.715 1.00 82.38 1040 ALA A O 1
ATOM 8093 N N . ASP A 1 1041 ? -42.733 20.382 31.070 1.00 86.81 1041 ASP A N 1
ATOM 8094 C CA . ASP A 1 1041 ? -43.057 19.408 30.029 1.00 86.81 1041 ASP A CA 1
ATOM 8095 C C . ASP A 1 1041 ? -41.818 18.871 29.298 1.00 86.81 1041 ASP A C 1
ATOM 8097 O O . ASP A 1 1041 ? -41.923 17.843 28.642 1.00 86.81 1041 ASP A O 1
ATOM 8101 N N . ASN A 1 1042 ? -40.646 19.496 29.475 1.00 89.19 1042 ASN A N 1
ATOM 8102 C CA . ASN A 1 1042 ? -39.361 19.107 28.887 1.00 89.19 1042 ASN A CA 1
ATOM 8103 C C . ASN A 1 1042 ? -39.390 18.993 27.343 1.00 89.19 1042 ASN A C 1
ATOM 8105 O O . ASN A 1 1042 ? -38.624 18.210 26.762 1.00 89.19 1042 ASN A O 1
ATOM 8109 N N . ILE A 1 1043 ? -40.274 19.750 26.681 1.00 91.69 1043 ILE A N 1
ATOM 8110 C CA . ILE A 1 1043 ? -40.428 19.834 25.226 1.00 91.69 1043 ILE A CA 1
ATOM 8111 C C . ILE A 1 1043 ? -40.314 21.309 24.802 1.00 91.69 1043 ILE A C 1
ATOM 8113 O O . ILE A 1 1043 ? -41.055 22.147 25.298 1.00 91.69 1043 ILE A O 1
ATOM 8117 N N . PRO A 1 1044 ? -39.440 21.657 23.840 1.00 92.19 1044 PRO A N 1
ATOM 8118 C CA . PRO A 1 1044 ? -39.337 23.034 23.369 1.00 92.19 1044 PRO A CA 1
ATOM 8119 C C . PRO A 1 1044 ? -40.662 23.537 22.793 1.00 92.19 1044 PRO A C 1
ATOM 8121 O O . PRO A 1 1044 ? -41.354 22.809 22.071 1.00 92.19 1044 PRO A O 1
ATOM 8124 N N . ASP A 1 1045 ? -40.971 24.815 23.014 1.00 88.31 1045 ASP A N 1
ATOM 8125 C CA . ASP A 1 1045 ? -42.162 25.449 22.454 1.00 88.31 1045 ASP A CA 1
ATOM 8126 C C . ASP A 1 1045 ? -42.229 25.173 20.938 1.00 88.31 1045 ASP A C 1
ATOM 8128 O O . ASP A 1 1045 ? -41.237 25.322 20.220 1.00 88.31 1045 ASP A O 1
ATOM 8132 N N . ARG A 1 1046 ? -43.422 24.834 20.428 1.00 87.56 1046 ARG A N 1
ATOM 8133 C CA . ARG A 1 1046 ? -43.706 24.526 19.003 1.00 87.56 1046 ARG A CA 1
ATOM 8134 C C . ARG A 1 1046 ? -43.199 23.186 18.489 1.00 87.56 1046 ARG A C 1
ATOM 8136 O O . ARG A 1 1046 ? -43.569 22.818 17.374 1.00 87.56 1046 ARG A O 1
ATOM 8143 N N . TRP A 1 1047 ? -42.469 22.429 19.292 1.00 92.50 1047 TRP A N 1
ATOM 8144 C CA . TRP A 1 1047 ? -42.164 21.044 18.979 1.00 92.50 1047 TRP A CA 1
ATOM 8145 C C . TRP A 1 1047 ? -43.136 20.097 19.680 1.00 92.50 1047 TRP A C 1
ATOM 8147 O O . TRP A 1 1047 ? -43.733 20.405 20.706 1.00 92.50 1047 TRP A O 1
ATOM 8157 N N . LEU A 1 1048 ? -43.339 18.935 19.072 1.00 92.75 1048 LEU A N 1
ATOM 8158 C CA . LEU A 1 1048 ? -44.193 17.867 19.563 1.00 92.75 1048 LEU A CA 1
ATOM 8159 C C . LEU A 1 1048 ? -43.344 16.610 19.697 1.00 92.75 1048 LEU A C 1
ATOM 8161 O O . LEU A 1 1048 ? -42.726 16.173 18.726 1.00 92.75 1048 LEU A O 1
ATOM 8165 N N . ALA A 1 1049 ? -43.335 16.009 20.880 1.00 90.44 1049 ALA A N 1
ATOM 8166 C CA . ALA A 1 1049 ? -42.802 14.666 21.050 1.00 90.44 1049 ALA A CA 1
ATOM 8167 C C . ALA A 1 1049 ? -43.835 13.644 20.543 1.00 90.44 1049 ALA A C 1
ATOM 8169 O O . ALA A 1 1049 ? -44.997 13.680 20.947 1.00 90.44 1049 ALA A O 1
ATOM 8170 N N . ASP A 1 1050 ? -43.412 12.737 19.666 1.00 85.38 1050 ASP A N 1
ATOM 8171 C CA . ASP A 1 1050 ? -44.228 11.638 19.142 1.00 85.38 1050 ASP A CA 1
ATOM 8172 C C . ASP A 1 1050 ? -43.486 10.297 19.296 1.00 85.38 1050 ASP A C 1
ATOM 8174 O O . ASP A 1 1050 ? -42.266 10.237 19.492 1.00 85.38 1050 ASP A O 1
ATOM 8178 N N . GLY A 1 1051 ? -44.234 9.200 19.238 1.00 82.62 1051 GLY A N 1
ATOM 8179 C CA . GLY A 1 1051 ? -43.731 7.856 19.483 1.00 82.62 1051 GLY A CA 1
ATOM 8180 C C . GLY A 1 1051 ? -43.543 7.543 20.970 1.00 82.62 1051 GLY A C 1
ATOM 8181 O O . GLY A 1 1051 ? -44.202 8.092 21.850 1.00 82.62 1051 GLY A O 1
ATOM 8182 N N . SER A 1 1052 ? -42.655 6.596 21.272 1.00 86.69 1052 SER A N 1
ATOM 8183 C CA . SER A 1 1052 ? -42.452 6.063 22.632 1.00 86.69 1052 SER A CA 1
ATOM 8184 C C . SER A 1 1052 ? -41.472 6.906 23.467 1.00 86.69 1052 SER A C 1
ATOM 8186 O O . SER A 1 1052 ? -40.568 6.356 24.096 1.00 86.69 1052 SER A O 1
ATOM 8188 N N . MET A 1 1053 ? -41.611 8.233 23.417 1.00 87.06 1053 MET A N 1
ATOM 8189 C CA . MET A 1 1053 ? -40.761 9.200 24.125 1.00 87.06 1053 MET A CA 1
ATOM 8190 C C . MET A 1 1053 ? -41.004 9.170 25.643 1.00 87.06 1053 MET A C 1
ATOM 8192 O O . MET A 1 1053 ? -42.143 9.119 26.100 1.00 87.06 1053 MET A O 1
ATOM 8196 N N . GLU A 1 1054 ? -39.939 9.240 26.442 1.00 89.38 1054 GLU A N 1
ATOM 8197 C CA . GLU A 1 1054 ? -39.984 9.105 27.910 1.00 89.38 1054 GLU A CA 1
ATOM 8198 C C . GLU A 1 1054 ? -39.814 10.440 28.651 1.00 89.38 1054 GLU A C 1
ATOM 8200 O O . GLU A 1 1054 ? -39.171 10.523 29.704 1.00 89.38 1054 GLU A O 1
ATOM 8205 N N . ILE A 1 1055 ? -40.437 11.482 28.106 1.00 89.12 1055 ILE A N 1
ATOM 8206 C CA . ILE A 1 1055 ? -40.373 12.874 28.569 1.00 89.12 1055 ILE A CA 1
ATOM 8207 C C . ILE A 1 1055 ? -40.683 13.012 30.067 1.00 89.12 1055 ILE A C 1
ATOM 8209 O O . ILE A 1 1055 ? -39.922 13.613 30.821 1.00 89.12 1055 ILE A O 1
ATOM 8213 N N . SER A 1 1056 ? -41.749 12.358 30.541 1.00 83.75 1056 SER A N 1
ATOM 8214 C CA . SER A 1 1056 ? -42.204 12.451 31.938 1.00 83.75 1056 SER A CA 1
ATOM 8215 C C . SER A 1 1056 ? -41.220 11.878 32.965 1.00 83.75 1056 SER A C 1
ATOM 8217 O O . SER A 1 1056 ? -41.409 12.058 34.165 1.00 83.75 1056 SER A O 1
ATOM 8219 N N . THR A 1 1057 ? -40.213 11.123 32.517 1.00 83.31 1057 THR A N 1
ATOM 8220 C CA . THR A 1 1057 ? -39.173 10.543 33.382 1.00 83.31 1057 THR A CA 1
ATOM 8221 C C . THR A 1 1057 ? -37.850 11.310 33.317 1.00 83.31 1057 THR A C 1
ATOM 8223 O O . THR A 1 1057 ? -36.907 10.938 34.013 1.00 83.31 1057 THR A O 1
ATOM 8226 N N . GLY A 1 1058 ? -37.768 12.363 32.491 1.00 83.75 1058 GLY A N 1
ATOM 8227 C CA . GLY A 1 1058 ? -36.554 13.154 32.263 1.00 83.75 1058 GLY A CA 1
ATOM 8228 C C . GLY A 1 1058 ? -35.456 12.419 31.486 1.00 83.75 1058 GLY A C 1
ATOM 8229 O O . GLY A 1 1058 ? -34.329 12.908 31.397 1.00 83.75 1058 GLY A O 1
ATOM 8230 N N . VAL A 1 1059 ? -35.752 11.227 30.953 1.00 88.25 1059 VAL A N 1
ATOM 8231 C CA . VAL A 1 1059 ? -34.811 10.441 30.142 1.00 88.25 1059 VAL A CA 1
ATOM 8232 C C . VAL A 1 1059 ? -34.628 11.101 28.778 1.00 88.25 1059 VAL A C 1
ATOM 8234 O O . VAL A 1 1059 ? -33.498 11.431 28.413 1.00 88.25 1059 VAL A O 1
ATOM 8237 N N . ASP A 1 1060 ? -35.736 11.348 28.083 1.00 91.19 1060 ASP A N 1
ATOM 8238 C CA . ASP A 1 1060 ? -35.775 12.108 26.836 1.00 91.19 1060 ASP A CA 1
ATOM 8239 C C . ASP A 1 1060 ? -36.262 13.543 27.103 1.00 91.19 1060 ASP A C 1
ATOM 8241 O O . ASP A 1 1060 ? -37.027 13.773 28.045 1.00 91.19 1060 ASP A O 1
ATOM 8245 N N . GLY A 1 1061 ? -35.859 14.490 26.257 1.00 92.50 1061 GLY A N 1
ATOM 8246 C CA . GLY A 1 1061 ? -36.321 15.879 26.293 1.00 92.50 1061 GLY A CA 1
ATOM 8247 C C . GLY A 1 1061 ? -35.182 16.894 26.262 1.00 92.50 1061 GLY A C 1
ATOM 8248 O O . GLY A 1 1061 ? -34.085 16.579 25.800 1.00 92.50 1061 GLY A O 1
ATOM 8249 N N . ILE A 1 1062 ? -35.434 18.114 26.733 1.00 92.75 1062 ILE A N 1
ATOM 8250 C CA . ILE A 1 1062 ? -34.446 19.200 26.710 1.00 92.75 1062 ILE A CA 1
ATOM 8251 C C . ILE A 1 1062 ? -33.187 18.824 27.508 1.00 92.75 1062 ILE A C 1
ATOM 8253 O O . ILE A 1 1062 ? -33.249 18.355 28.646 1.00 92.75 1062 ILE A O 1
ATOM 8257 N N . ASP A 1 1063 ? -32.022 19.053 26.904 1.00 91.50 1063 ASP A N 1
ATOM 8258 C CA . ASP A 1 1063 ? -30.709 18.876 27.519 1.00 91.50 1063 ASP A CA 1
ATOM 8259 C C . ASP A 1 1063 ? -29.959 20.212 27.532 1.00 91.50 1063 ASP A C 1
ATOM 8261 O O . ASP A 1 1063 ? -29.903 20.933 26.540 1.00 91.50 1063 ASP A O 1
ATOM 8265 N N . THR A 1 1064 ? -29.385 20.562 28.681 1.00 91.62 1064 THR A N 1
ATOM 8266 C CA . THR A 1 1064 ? -28.612 21.803 28.877 1.00 91.62 1064 THR A CA 1
ATOM 8267 C C . THR A 1 1064 ? -27.110 21.550 29.003 1.00 91.62 1064 THR A C 1
ATOM 8269 O O . THR A 1 1064 ? -26.318 22.498 29.058 1.00 91.62 1064 THR A O 1
ATOM 8272 N N . THR A 1 1065 ? -26.709 20.281 29.070 1.00 91.12 1065 THR A N 1
ATOM 8273 C CA . THR A 1 1065 ? -25.329 19.839 29.287 1.00 91.12 1065 THR A CA 1
ATOM 8274 C C . THR A 1 1065 ? -24.599 19.590 27.975 1.00 91.12 1065 THR A C 1
ATOM 8276 O O . THR A 1 1065 ? -23.450 19.999 27.837 1.00 91.12 1065 THR A O 1
ATOM 8279 N N . GLU A 1 1066 ? -25.284 19.002 26.998 1.00 91.31 1066 GLU A N 1
ATOM 8280 C CA . GLU A 1 1066 ? -24.764 18.724 25.660 1.00 91.31 1066 GLU A CA 1
ATOM 8281 C C . GLU A 1 1066 ? -25.535 19.559 24.637 1.00 91.31 1066 GLU A C 1
ATOM 8283 O O . GLU A 1 1066 ? -26.737 19.376 24.462 1.00 91.31 1066 GLU A O 1
ATOM 8288 N N . LYS A 1 1067 ? -24.865 20.499 23.969 1.00 89.75 1067 LYS A N 1
ATOM 8289 C CA . LYS A 1 1067 ? -25.484 21.437 23.016 1.00 89.75 1067 LYS A CA 1
ATOM 8290 C C . LYS A 1 1067 ? -24.479 21.934 21.988 1.00 89.75 1067 LYS A C 1
ATOM 8292 O O . LYS A 1 1067 ? -23.284 21.962 22.280 1.00 89.75 1067 LYS A O 1
ATOM 8297 N N . HIS A 1 1068 ? -24.974 22.296 20.806 1.00 84.44 1068 HIS A N 1
ATOM 8298 C CA . HIS A 1 1068 ? -24.160 22.853 19.720 1.00 84.44 1068 HIS A CA 1
ATOM 8299 C C . HIS A 1 1068 ? -24.036 24.371 19.850 1.00 84.44 1068 HIS A C 1
ATOM 8301 O O . HIS A 1 1068 ? -22.949 24.916 20.008 1.00 84.44 1068 HIS A O 1
ATOM 8307 N N . ALA A 1 1069 ? -25.187 25.042 19.864 1.00 78.38 1069 ALA A N 1
ATOM 8308 C CA . ALA A 1 1069 ? -25.329 26.479 20.024 1.00 78.38 1069 ALA A CA 1
ATOM 8309 C C . ALA A 1 1069 ? -26.360 26.776 21.121 1.00 78.38 1069 ALA A C 1
ATOM 8311 O O . ALA A 1 1069 ? -27.141 25.906 21.495 1.00 78.38 1069 ALA A O 1
ATOM 8312 N N . GLY A 1 1070 ? -26.341 27.999 21.655 1.00 82.88 1070 GLY A N 1
ATOM 8313 C CA . GLY A 1 1070 ? -27.296 28.416 22.682 1.00 82.88 1070 GLY A CA 1
ATOM 8314 C C . GLY A 1 1070 ? -27.113 27.702 24.027 1.00 82.88 1070 GLY A C 1
ATOM 8315 O O . GLY A 1 1070 ? -25.990 27.425 24.463 1.00 82.88 1070 GLY A O 1
ATOM 8316 N N . ASN A 1 1071 ? -28.219 27.473 24.731 1.00 88.69 1071 ASN A N 1
ATOM 8317 C CA . ASN A 1 1071 ? -28.271 26.849 26.047 1.00 88.69 1071 ASN A CA 1
ATOM 8318 C C . ASN A 1 1071 ? -28.933 25.470 26.056 1.00 88.69 1071 ASN A C 1
ATOM 8320 O O . ASN A 1 1071 ? -28.721 24.760 27.047 1.00 88.69 1071 ASN A O 1
ATOM 8324 N N . HIS A 1 1072 ? -29.640 25.088 24.992 1.00 91.38 1072 HIS A N 1
ATOM 8325 C CA . HIS A 1 1072 ? -30.473 23.894 24.931 1.00 91.38 1072 HIS A CA 1
ATOM 8326 C C . HIS A 1 1072 ? -30.159 23.019 23.709 1.00 91.38 1072 HIS A C 1
ATOM 8328 O O . HIS A 1 1072 ? -29.718 23.472 22.658 1.00 91.38 1072 HIS A O 1
ATOM 8334 N N . SER A 1 1073 ? -30.407 21.725 23.854 1.00 93.19 1073 SER A N 1
ATOM 8335 C CA . SER A 1 1073 ? -30.609 20.784 22.759 1.00 93.19 1073 SER A CA 1
ATOM 8336 C C . SER A 1 1073 ? -31.755 19.842 23.127 1.00 93.19 1073 SER A C 1
ATOM 8338 O O . SER A 1 1073 ? -32.322 19.947 24.216 1.00 93.19 1073 SER A O 1
ATOM 8340 N N . PHE A 1 1074 ? -32.113 18.914 22.241 1.00 93.12 1074 PHE A N 1
ATOM 8341 C CA . PHE A 1 1074 ? -33.103 17.889 22.553 1.00 93.12 1074 PHE A CA 1
ATOM 8342 C C . PHE A 1 1074 ? -32.472 16.499 22.527 1.00 93.12 1074 PHE A C 1
ATOM 8344 O O . PHE A 1 1074 ? -32.070 16.001 21.474 1.00 93.12 1074 PHE A O 1
ATOM 8351 N N . ARG A 1 1075 ? -32.396 15.859 23.694 1.00 93.25 1075 ARG A N 1
ATOM 8352 C CA . ARG A 1 1075 ? -31.843 14.516 23.854 1.00 93.25 1075 ARG A CA 1
ATOM 8353 C C . ARG A 1 1075 ? -32.917 13.458 23.635 1.00 93.25 1075 ARG A C 1
ATOM 8355 O O . ARG A 1 1075 ? -33.963 13.463 24.283 1.00 93.25 1075 ARG A O 1
ATOM 8362 N N . ILE A 1 1076 ? -32.594 12.485 22.788 1.00 92.00 1076 ILE A N 1
ATOM 8363 C CA . ILE A 1 1076 ? -33.362 11.251 22.611 1.00 92.00 1076 ILE A CA 1
ATOM 8364 C C . ILE A 1 1076 ? -32.448 10.081 22.974 1.00 92.00 1076 ILE A C 1
ATOM 8366 O O . ILE A 1 1076 ? -31.412 9.893 22.347 1.00 92.00 1076 ILE A O 1
ATOM 8370 N N . VAL A 1 1077 ? -32.821 9.298 23.985 1.00 90.12 1077 VAL A N 1
ATOM 8371 C CA . VAL A 1 1077 ? -32.077 8.114 24.428 1.00 90.12 1077 VAL A CA 1
ATOM 8372 C C . VAL A 1 1077 ? -32.594 6.879 23.705 1.00 90.12 1077 VAL A C 1
ATOM 8374 O O . VAL A 1 1077 ? -33.794 6.567 23.729 1.00 90.12 1077 VAL A O 1
ATOM 8377 N N . GLY A 1 1078 ? -31.685 6.132 23.091 1.00 84.06 1078 GLY A N 1
ATOM 8378 C CA . GLY A 1 1078 ? -32.036 4.970 22.305 1.00 84.06 1078 GLY A CA 1
ATOM 8379 C C . GLY A 1 1078 ? -32.528 3.765 23.077 1.00 84.06 1078 GLY A C 1
ATOM 8380 O O . GLY A 1 1078 ? -32.030 3.403 24.141 1.00 84.06 1078 GLY A O 1
ATOM 8381 N N . LYS A 1 1079 ? -33.533 3.105 22.494 1.00 83.88 1079 LYS A N 1
ATOM 8382 C CA . LYS A 1 1079 ? -34.047 1.807 22.930 1.00 83.88 1079 LYS A CA 1
ATOM 8383 C C . LYS A 1 1079 ? -34.396 0.959 21.715 1.00 83.88 1079 LYS A C 1
ATOM 8385 O O . LYS A 1 1079 ? -35.179 1.365 20.853 1.00 83.88 1079 LYS A O 1
ATOM 8390 N N . SER A 1 1080 ? -33.847 -0.253 21.677 1.00 80.31 1080 SER A N 1
ATOM 8391 C CA . SER A 1 1080 ? -34.141 -1.236 20.635 1.00 80.31 1080 SER A CA 1
ATOM 8392 C C . SER A 1 1080 ? -35.650 -1.448 20.485 1.00 80.31 1080 SER A C 1
ATOM 8394 O O . SER A 1 1080 ? -36.367 -1.558 21.477 1.00 80.31 1080 SER A O 1
ATOM 8396 N N . ALA A 1 1081 ? -36.114 -1.539 19.236 1.00 81.81 1081 ALA A N 1
ATOM 8397 C CA . ALA A 1 1081 ? -37.518 -1.729 18.858 1.00 81.81 1081 ALA A CA 1
ATOM 8398 C C . ALA A 1 1081 ? -38.499 -0.582 19.189 1.00 81.81 1081 ALA A C 1
ATOM 8400 O O . ALA A 1 1081 ? -39.702 -0.769 19.013 1.00 81.81 1081 ALA A O 1
ATOM 8401 N N . LEU A 1 1082 ? -38.028 0.603 19.598 1.00 86.38 1082 LEU A N 1
ATOM 8402 C CA . LEU A 1 1082 ? -38.877 1.794 19.730 1.00 86.38 1082 LEU A CA 1
ATOM 8403 C C . LEU A 1 1082 ? -38.663 2.779 18.579 1.00 86.38 1082 LEU A C 1
ATOM 8405 O O . LEU A 1 1082 ? -37.581 2.852 17.994 1.00 86.38 1082 LEU A O 1
ATOM 8409 N N . TRP A 1 1083 ? -39.727 3.521 18.280 1.00 89.69 1083 TRP A N 1
ATOM 8410 C CA . TRP A 1 1083 ? -39.740 4.666 17.374 1.00 89.69 1083 TRP A CA 1
ATOM 8411 C C . TRP A 1 1083 ? -40.010 5.914 18.205 1.00 89.69 1083 TRP A C 1
ATOM 8413 O O . TRP A 1 1083 ? -40.949 5.934 19.009 1.00 89.69 1083 TRP A O 1
ATOM 8423 N N . LYS A 1 1084 ? -39.151 6.914 18.046 1.00 91.75 1084 LYS A N 1
ATOM 8424 C CA . LYS A 1 1084 ? -39.158 8.161 18.801 1.00 91.75 1084 LYS A CA 1
ATOM 8425 C C . LYS A 1 1084 ? -38.905 9.310 17.836 1.00 91.75 1084 LYS A C 1
ATOM 8427 O O . LYS A 1 1084 ? -38.026 9.202 16.982 1.00 91.75 1084 LYS A O 1
ATOM 8432 N N . SER A 1 1085 ? -39.648 10.399 17.973 1.00 92.25 1085 SER A N 1
ATOM 8433 C CA . SER A 1 1085 ? -39.405 11.580 17.150 1.00 92.25 1085 SER A CA 1
ATOM 8434 C C . SER A 1 1085 ? -39.778 12.873 17.854 1.00 92.25 1085 SER A C 1
ATOM 8436 O O . SER A 1 1085 ? -40.750 12.918 18.608 1.00 92.25 1085 SER A O 1
ATOM 8438 N N . LEU A 1 1086 ? -39.043 13.932 17.533 1.00 94.38 1086 LEU A N 1
ATOM 8439 C CA . LEU A 1 1086 ? -39.418 15.312 17.812 1.00 94.38 1086 LEU A CA 1
ATOM 8440 C C . LEU A 1 1086 ? -39.891 15.950 16.504 1.00 94.38 1086 LEU A C 1
ATOM 8442 O O . LEU A 1 1086 ? -39.195 15.868 15.495 1.00 94.38 1086 LEU A O 1
ATOM 8446 N N . ARG A 1 1087 ? -41.075 16.561 16.500 1.00 94.12 1087 ARG A N 1
ATOM 8447 C CA . ARG A 1 1087 ? -41.772 16.969 15.276 1.00 94.12 1087 ARG A CA 1
ATOM 8448 C C . ARG A 1 1087 ? -42.295 18.396 15.339 1.00 94.12 1087 ARG A C 1
ATOM 8450 O O . ARG A 1 1087 ? -42.818 18.807 16.368 1.00 94.12 1087 ARG A O 1
ATOM 8457 N N . GLN A 1 1088 ? -42.258 19.107 14.219 1.00 92.94 1088 GLN A N 1
ATOM 8458 C CA . GLN A 1 1088 ? -42.958 20.375 14.032 1.00 92.94 1088 GLN A CA 1
ATOM 8459 C C . GLN A 1 1088 ? -43.900 20.302 12.825 1.00 92.94 1088 GLN A C 1
ATOM 8461 O O . GLN A 1 1088 ? -43.529 19.808 11.758 1.00 92.94 1088 GLN A O 1
ATOM 8466 N N . ASP A 1 1089 ? -45.126 20.795 13.005 1.00 90.62 1089 ASP A N 1
ATOM 8467 C CA . ASP A 1 1089 ? -46.092 21.017 11.927 1.00 90.62 1089 ASP A CA 1
ATOM 8468 C C . ASP A 1 1089 ? -45.924 22.435 11.382 1.00 90.62 1089 ASP A C 1
ATOM 8470 O O . ASP A 1 1089 ? -46.138 23.404 12.109 1.00 90.62 1089 ASP A O 1
ATOM 8474 N N . VAL A 1 1090 ? -45.570 22.562 10.104 1.00 90.06 1090 VAL A N 1
ATOM 8475 C CA . VAL A 1 1090 ? -45.316 23.857 9.467 1.00 90.06 1090 VAL A CA 1
ATOM 8476 C C . VAL A 1 1090 ? -46.325 24.083 8.348 1.00 90.06 1090 VAL A C 1
ATOM 8478 O O . VAL A 1 1090 ? -46.376 23.343 7.360 1.00 90.06 1090 VAL A O 1
ATOM 8481 N N . LYS A 1 1091 ? -47.103 25.160 8.483 1.00 86.69 1091 LYS A N 1
ATOM 8482 C CA . LYS A 1 1091 ? -48.034 25.600 7.444 1.00 86.69 1091 LYS A CA 1
ATOM 8483 C C . LYS A 1 1091 ? -47.259 26.210 6.284 1.00 86.69 1091 LYS A C 1
ATOM 8485 O O . LYS A 1 1091 ? -46.771 27.333 6.361 1.00 86.69 1091 LYS A O 1
ATOM 8490 N N . LEU A 1 1092 ? -47.155 25.448 5.207 1.00 90.06 1092 LEU A N 1
ATOM 8491 C CA . LEU A 1 1092 ? -46.431 25.810 3.999 1.00 90.06 1092 LEU A CA 1
ATOM 8492 C C . LEU A 1 1092 ? -47.110 25.122 2.820 1.00 90.06 1092 LEU A C 1
ATOM 8494 O O . LEU A 1 1092 ? -47.359 23.922 2.892 1.00 90.06 1092 LEU A O 1
ATOM 8498 N N . SER A 1 1093 ? -47.382 25.851 1.738 1.00 91.31 1093 SER A N 1
ATOM 8499 C CA . SER A 1 1093 ? -48.007 25.266 0.545 1.00 91.31 1093 SER A CA 1
ATOM 8500 C C . SER A 1 1093 ? -47.182 25.508 -0.710 1.00 91.31 1093 SER A C 1
ATOM 8502 O O . SER A 1 1093 ? -46.521 26.535 -0.841 1.00 91.31 1093 SER A O 1
ATOM 8504 N N . GLY A 1 1094 ? -47.213 24.570 -1.650 1.00 92.00 1094 GLY A N 1
ATOM 8505 C CA . GLY A 1 1094 ? -46.433 24.648 -2.879 1.00 92.00 1094 GLY A CA 1
ATOM 8506 C C . GLY A 1 1094 ? -46.974 23.732 -3.968 1.00 92.00 1094 GLY A C 1
ATOM 8507 O O . GLY A 1 1094 ? -47.687 22.764 -3.701 1.00 92.00 1094 GLY A O 1
ATOM 8508 N N . GLY A 1 1095 ? -46.658 24.059 -5.220 1.00 92.00 1095 GLY A N 1
ATOM 8509 C CA . GLY A 1 1095 ? -46.951 23.202 -6.371 1.00 92.00 1095 GLY A CA 1
ATOM 8510 C C . GLY A 1 1095 ? -45.897 22.110 -6.582 1.00 92.00 1095 GLY A C 1
ATOM 8511 O O . GLY A 1 1095 ? -44.880 22.064 -5.893 1.00 92.00 1095 GLY A O 1
ATOM 8512 N N . ALA A 1 1096 ? -46.110 21.256 -7.589 1.00 89.81 1096 ALA A N 1
ATOM 8513 C CA . ALA A 1 1096 ? -45.057 20.368 -8.079 1.00 89.81 1096 ALA A CA 1
ATOM 8514 C C . ALA A 1 1096 ? -43.878 21.196 -8.624 1.00 89.81 1096 ALA A C 1
ATOM 8516 O O . ALA A 1 1096 ? -44.077 22.141 -9.390 1.00 89.81 1096 ALA A O 1
ATOM 8517 N N . GLY A 1 1097 ? -42.658 20.826 -8.242 1.00 87.31 1097 GLY A N 1
ATOM 8518 C CA . GLY A 1 1097 ? -41.429 21.540 -8.576 1.00 87.31 1097 GLY A CA 1
ATOM 8519 C C . GLY A 1 1097 ? -41.011 22.601 -7.558 1.00 87.31 1097 GLY A C 1
ATOM 8520 O O . GLY A 1 1097 ? -40.010 23.271 -7.811 1.00 87.31 1097 GLY A O 1
ATOM 8521 N N . ALA A 1 1098 ? -41.732 22.747 -6.440 1.00 88.81 1098 ALA A N 1
ATOM 8522 C CA . ALA A 1 1098 ? -41.322 23.612 -5.339 1.00 88.81 1098 ALA A CA 1
ATOM 8523 C C . ALA A 1 1098 ? -39.981 23.146 -4.757 1.00 88.81 1098 ALA A C 1
ATOM 8525 O O . ALA A 1 1098 ? -39.750 21.945 -4.595 1.00 88.81 1098 ALA A O 1
ATOM 8526 N N . LEU A 1 1099 ? -39.106 24.104 -4.453 1.00 86.25 1099 LEU A N 1
ATOM 8527 C CA . LEU A 1 1099 ? -37.787 23.856 -3.880 1.00 86.25 1099 LEU A CA 1
ATOM 8528 C C . LEU A 1 1099 ? -37.805 24.194 -2.393 1.00 86.25 1099 LEU A C 1
ATOM 8530 O O . LEU A 1 1099 ? -38.171 25.306 -2.019 1.00 86.25 1099 LEU A O 1
ATOM 8534 N N . LEU A 1 1100 ? -37.386 23.249 -1.557 1.00 84.56 1100 LEU A N 1
ATOM 8535 C CA . LEU A 1 1100 ? -37.159 23.474 -0.133 1.00 84.56 1100 LEU A CA 1
ATOM 8536 C C . LEU A 1 1100 ? -35.722 23.068 0.184 1.00 84.56 1100 LEU A C 1
ATOM 8538 O O . LEU A 1 1100 ? -35.267 22.010 -0.245 1.00 84.56 1100 LEU A O 1
ATOM 8542 N N . THR A 1 1101 ? -35.014 23.901 0.935 1.00 83.12 1101 THR A N 1
ATOM 8543 C CA . THR A 1 1101 ? -33.708 23.544 1.492 1.00 83.12 1101 THR A CA 1
ATOM 8544 C C . THR A 1 1101 ? -33.900 23.254 2.966 1.00 83.12 1101 THR A C 1
ATOM 8546 O O . THR A 1 1101 ? -34.569 24.012 3.667 1.00 83.12 1101 THR A O 1
ATOM 8549 N N . VAL A 1 1102 ? -33.341 22.144 3.420 1.00 84.94 1102 VAL A N 1
ATOM 8550 C CA . VAL A 1 1102 ? -33.458 21.669 4.792 1.00 84.94 1102 VAL A CA 1
ATOM 8551 C C . VAL A 1 1102 ? -32.079 21.402 5.349 1.00 84.94 1102 VAL A C 1
ATOM 8553 O O . VAL A 1 1102 ? -31.169 21.000 4.624 1.00 84.94 1102 VAL A O 1
ATOM 8556 N N . SER A 1 1103 ? -31.920 21.659 6.636 1.00 85.31 1103 SER A N 1
ATOM 8557 C CA . SER A 1 1103 ? -30.685 21.388 7.342 1.00 85.31 1103 SER A CA 1
ATOM 8558 C C . SER A 1 1103 ? -30.967 20.983 8.776 1.00 85.31 1103 SER A C 1
ATOM 8560 O O . SER A 1 1103 ? -32.036 21.267 9.322 1.00 85.31 1103 SER A O 1
ATOM 8562 N N . GLY A 1 1104 ? -30.011 20.286 9.375 1.00 86.94 1104 GLY A N 1
ATOM 8563 C CA . GLY A 1 1104 ? -30.124 19.847 10.752 1.00 86.94 1104 GLY A CA 1
ATOM 8564 C C . GLY A 1 1104 ? -28.782 19.477 11.350 1.00 86.94 1104 GLY A C 1
ATOM 8565 O O . GLY A 1 1104 ? -27.837 19.145 10.631 1.00 86.94 1104 GLY A O 1
ATOM 8566 N N . PHE A 1 1105 ? -28.742 19.522 12.678 1.00 89.06 1105 PHE A N 1
ATOM 8567 C CA . PHE A 1 1105 ? -27.594 19.139 13.484 1.00 89.06 1105 PHE A CA 1
ATOM 8568 C C . PHE A 1 1105 ? -27.933 17.924 14.330 1.00 89.06 1105 PHE A C 1
ATOM 8570 O O . PHE A 1 1105 ? -29.026 17.834 14.892 1.00 89.06 1105 PHE A O 1
ATOM 8577 N N . SER A 1 1106 ? -26.984 17.004 14.464 1.00 91.56 1106 SER A N 1
ATOM 8578 C CA . SER A 1 1106 ? -27.126 15.927 15.433 1.00 91.56 1106 SER A CA 1
ATOM 8579 C C . SER A 1 1106 ? -25.794 15.417 15.951 1.00 91.56 1106 SER A C 1
ATOM 8581 O O . SER A 1 1106 ? -24.780 15.447 15.260 1.00 91.56 1106 SER A O 1
ATOM 8583 N N . LYS A 1 1107 ? -25.816 14.946 17.191 1.00 92.56 1107 LYS A N 1
ATOM 8584 C CA . LYS A 1 1107 ? -24.700 14.331 17.902 1.00 92.56 1107 LYS A CA 1
ATOM 8585 C C . LYS A 1 1107 ? -25.173 12.979 18.409 1.00 92.56 1107 LYS A C 1
ATOM 8587 O O . LYS A 1 1107 ? -26.281 12.878 18.933 1.00 92.56 1107 LYS A O 1
ATOM 8592 N N . VAL A 1 1108 ? -24.320 11.958 18.321 1.00 91.75 1108 VAL A N 1
ATOM 8593 C CA . VAL A 1 1108 ? -24.669 10.609 18.787 1.00 91.75 1108 VAL A CA 1
ATOM 8594 C C . VAL A 1 1108 ? -23.539 9.947 19.553 1.00 91.75 1108 VAL A C 1
ATOM 8596 O O . VAL A 1 1108 ? -22.358 10.070 19.222 1.00 91.75 1108 VAL A O 1
ATOM 8599 N N . GLN A 1 1109 ? -23.919 9.186 20.574 1.00 92.06 1109 GLN A N 1
ATOM 8600 C CA . GLN A 1 1109 ? -23.023 8.340 21.347 1.00 92.06 1109 GLN A CA 1
ATOM 8601 C C . GLN A 1 1109 ? -23.491 6.890 21.229 1.00 92.06 1109 GLN A C 1
ATOM 8603 O O . GLN A 1 1109 ? -24.652 6.596 21.445 1.00 92.06 1109 GLN A O 1
ATOM 8608 N N . ASN A 1 1110 ? -22.586 5.969 20.899 1.00 90.56 1110 ASN A N 1
ATOM 8609 C CA . ASN A 1 1110 ? -22.849 4.528 20.803 1.00 90.56 1110 ASN A CA 1
ATOM 8610 C C . ASN A 1 1110 ? -24.054 4.141 19.909 1.00 90.56 1110 ASN A C 1
ATOM 8612 O O . ASN A 1 1110 ? -24.872 3.314 20.331 1.00 90.56 1110 ASN A O 1
ATOM 8616 N N . PRO A 1 1111 ? -24.179 4.691 18.681 1.00 90.56 1111 PRO A N 1
ATOM 8617 C CA . PRO A 1 1111 ? -25.276 4.321 17.791 1.00 90.56 1111 PRO A CA 1
ATOM 8618 C C . PRO A 1 1111 ? -25.259 2.819 17.480 1.00 90.56 1111 PRO A C 1
ATOM 8620 O O . PRO A 1 1111 ? -24.218 2.166 17.550 1.00 90.56 1111 PRO A O 1
ATOM 8623 N N . ASN A 1 1112 ? -26.414 2.271 17.098 1.00 89.19 1112 ASN A N 1
ATOM 8624 C CA . ASN A 1 1112 ? -26.506 0.937 16.515 1.00 89.19 1112 ASN A CA 1
ATOM 8625 C C . ASN A 1 1112 ? -26.363 1.063 14.988 1.00 89.19 1112 ASN A C 1
ATOM 8627 O O . ASN A 1 1112 ? -27.319 1.496 14.330 1.00 89.19 1112 ASN A O 1
ATOM 8631 N N . PRO A 1 1113 ? -25.245 0.623 14.381 1.00 85.75 1113 PRO A N 1
ATOM 8632 C CA . PRO A 1 1113 ? -25.060 0.729 12.932 1.00 85.75 1113 PRO A CA 1
ATOM 8633 C C . PRO A 1 1113 ? -26.155 -0.008 12.148 1.00 85.75 1113 PRO A C 1
ATOM 8635 O O . PRO A 1 1113 ? -26.570 0.435 11.079 1.00 85.75 1113 PRO A O 1
ATOM 8638 N N . ASN A 1 1114 ? -26.693 -1.084 12.734 1.00 87.94 1114 ASN A N 1
ATOM 8639 C CA . ASN A 1 1114 ? -27.769 -1.900 12.170 1.00 87.94 1114 ASN A CA 1
ATOM 8640 C C . ASN A 1 1114 ? -29.171 -1.469 12.638 1.00 87.94 1114 ASN A C 1
ATOM 8642 O O . ASN A 1 1114 ? -30.152 -2.159 12.365 1.00 87.94 1114 ASN A O 1
ATOM 8646 N N . GLY A 1 1115 ? -29.274 -0.376 13.399 1.00 85.00 1115 GLY A N 1
ATOM 8647 C CA . GLY A 1 1115 ? -30.546 0.177 13.847 1.00 85.00 1115 GLY A CA 1
ATOM 8648 C C . GLY A 1 1115 ? -31.311 0.846 12.706 1.00 85.00 1115 GLY A C 1
ATOM 8649 O O . GLY A 1 1115 ? -30.832 0.937 11.574 1.00 85.00 1115 GLY A O 1
ATOM 8650 N N . GLY A 1 1116 ? -32.505 1.343 13.010 1.00 88.00 1116 GLY A N 1
ATOM 8651 C CA . GLY A 1 1116 ? -33.378 2.047 12.075 1.00 88.00 1116 GLY A CA 1
ATOM 8652 C C . GLY A 1 1116 ? -32.895 3.470 11.789 1.00 88.00 1116 GLY A C 1
ATOM 8653 O O . GLY A 1 1116 ? -31.691 3.742 11.709 1.00 88.00 1116 GLY A O 1
ATOM 8654 N N . ILE A 1 1117 ? -33.841 4.376 11.581 1.00 89.88 1117 ILE A N 1
ATOM 8655 C CA . ILE A 1 1117 ? -33.591 5.760 11.177 1.00 89.88 1117 ILE A CA 1
ATOM 8656 C C . ILE A 1 1117 ? -32.907 6.519 12.326 1.00 89.88 1117 ILE A C 1
ATOM 8658 O O . ILE A 1 1117 ? -33.333 6.445 13.472 1.00 89.88 1117 ILE A O 1
ATOM 8662 N N . TYR A 1 1118 ? -31.830 7.229 11.997 1.00 92.06 1118 TYR A N 1
ATOM 8663 C CA . TYR A 1 1118 ? -31.222 8.295 12.795 1.00 92.06 1118 TYR A CA 1
ATOM 8664 C C . TYR A 1 1118 ? -31.009 9.455 11.828 1.00 92.06 1118 TYR A C 1
ATOM 8666 O O . TYR A 1 1118 ? -30.212 9.343 10.891 1.00 92.06 1118 TYR A O 1
ATOM 8674 N N . GLY A 1 1119 ? -31.833 10.490 11.936 1.00 92.88 1119 GLY A N 1
ATOM 8675 C CA . GLY A 1 1119 ? -31.934 11.472 10.865 1.00 92.88 1119 GLY A CA 1
ATOM 8676 C C . GLY A 1 1119 ? -33.050 12.481 11.054 1.00 92.88 1119 GLY A C 1
ATOM 8677 O O . GLY A 1 1119 ? -33.801 12.415 12.026 1.00 92.88 1119 GLY A O 1
ATOM 8678 N N . TYR A 1 1120 ? -33.183 13.382 10.086 1.00 91.75 1120 TYR A N 1
ATOM 8679 C CA . TYR A 1 1120 ? -34.356 14.238 9.963 1.00 91.75 1120 TYR A CA 1
ATOM 8680 C C . TYR A 1 1120 ? -35.191 13.869 8.736 1.00 91.75 1120 TYR A C 1
ATOM 8682 O O . TYR A 1 1120 ? -34.677 13.406 7.714 1.00 91.75 1120 TYR A O 1
ATOM 8690 N N . ILE A 1 1121 ? -36.507 14.039 8.855 1.00 93.38 1121 ILE A N 1
ATOM 8691 C CA . ILE A 1 1121 ? -37.491 13.668 7.837 1.00 93.38 1121 ILE A CA 1
ATOM 8692 C C . ILE A 1 1121 ? -38.361 14.875 7.516 1.00 93.38 1121 ILE A C 1
ATOM 8694 O O . ILE A 1 1121 ? -38.821 15.574 8.417 1.00 93.38 1121 ILE A O 1
ATOM 8698 N N . ILE A 1 1122 ? -38.620 15.083 6.229 1.00 94.44 1122 ILE A N 1
ATOM 8699 C CA . ILE A 1 1122 ? -39.573 16.065 5.726 1.00 94.44 1122 ILE A CA 1
ATOM 8700 C C . ILE A 1 1122 ? -40.707 15.317 5.053 1.00 94.44 1122 ILE A C 1
ATOM 8702 O O . ILE A 1 1122 ? -40.501 14.592 4.081 1.00 94.44 1122 ILE A O 1
ATOM 8706 N N . GLU A 1 1123 ? -41.916 15.511 5.546 1.00 95.81 1123 GLU A N 1
ATOM 8707 C CA . GLU A 1 1123 ? -43.115 14.970 4.929 1.00 95.81 1123 GLU A CA 1
ATOM 8708 C C . GLU A 1 1123 ? -43.993 16.102 4.413 1.00 95.81 1123 GLU A C 1
ATOM 8710 O O . GLU A 1 1123 ? -44.263 17.066 5.125 1.00 95.81 1123 GLU A O 1
ATOM 8715 N N . THR A 1 1124 ? -44.483 15.974 3.187 1.00 96.12 1124 THR A N 1
ATOM 8716 C CA . THR A 1 1124 ? -45.425 16.929 2.590 1.00 96.12 1124 THR A CA 1
ATOM 8717 C C . THR A 1 1124 ? -46.839 16.359 2.631 1.00 96.12 1124 THR A C 1
ATOM 8719 O O . THR A 1 1124 ? -47.036 15.159 2.445 1.00 96.12 1124 THR A O 1
ATOM 8722 N N . TYR A 1 1125 ? -47.841 17.199 2.875 1.00 95.50 1125 TYR A N 1
ATOM 8723 C CA . TYR A 1 1125 ? -49.241 16.794 3.010 1.00 95.50 1125 TYR A CA 1
ATOM 8724 C C . TYR A 1 1125 ? -50.153 17.658 2.145 1.00 95.50 1125 TYR A C 1
ATOM 8726 O O . TYR A 1 1125 ? -49.870 18.827 1.906 1.00 95.50 1125 TYR A O 1
ATOM 8734 N N . SER A 1 1126 ? -51.271 17.079 1.705 1.00 93.94 1126 SER A N 1
ATOM 8735 C CA . SER A 1 1126 ? -52.445 17.837 1.274 1.00 93.94 1126 SER A CA 1
ATOM 8736 C C . SER A 1 1126 ? -53.627 17.458 2.162 1.00 93.94 1126 SER A C 1
ATOM 8738 O O . SER A 1 1126 ? -54.049 16.295 2.201 1.00 93.94 1126 SER A O 1
ATOM 8740 N N . GLY A 1 1127 ? -54.106 18.421 2.945 1.00 89.81 1127 GLY A N 1
ATOM 8741 C CA . GLY A 1 1127 ? -54.981 18.183 4.083 1.00 89.81 1127 GLY A CA 1
ATOM 8742 C C . GLY A 1 1127 ? -54.328 17.207 5.064 1.00 89.81 1127 GLY A C 1
ATOM 8743 O O . GLY A 1 1127 ? -53.272 17.470 5.628 1.00 89.81 1127 GLY A O 1
ATOM 8744 N N . THR A 1 1128 ? -54.948 16.045 5.258 1.00 91.44 1128 THR A N 1
ATOM 8745 C CA . THR A 1 1128 ? -54.417 14.966 6.111 1.00 91.44 1128 THR A CA 1
ATOM 8746 C C . THR A 1 1128 ? -53.687 13.872 5.329 1.00 91.44 1128 THR A C 1
ATOM 8748 O O . THR A 1 1128 ? -53.210 12.909 5.925 1.00 91.44 1128 THR A O 1
ATOM 8751 N N . THR A 1 1129 ? -53.599 13.989 4.000 1.00 95.50 1129 THR A N 1
ATOM 8752 C CA . THR A 1 1129 ? -53.031 12.948 3.132 1.00 95.50 1129 THR A CA 1
ATOM 8753 C C . THR A 1 1129 ? -51.555 13.216 2.862 1.00 95.50 1129 THR A C 1
ATOM 8755 O O . THR A 1 1129 ? -51.225 14.217 2.223 1.00 95.50 1129 THR A O 1
ATOM 8758 N N . LEU A 1 1130 ? -50.687 12.298 3.298 1.00 96.81 1130 LEU A N 1
ATOM 8759 C CA . LEU A 1 1130 ? -49.253 12.300 2.996 1.00 96.81 1130 LEU A CA 1
ATOM 8760 C C . LEU A 1 1130 ? -49.019 12.227 1.477 1.00 96.81 1130 LEU A C 1
ATOM 8762 O O . LEU A 1 1130 ? -49.589 11.374 0.794 1.00 96.81 1130 LEU A O 1
ATOM 8766 N N . GLN A 1 1131 ? -48.179 13.115 0.953 1.00 97.00 1131 GLN A N 1
ATOM 8767 C CA . GLN A 1 1131 ? -47.844 13.207 -0.469 1.00 97.00 1131 GLN A CA 1
ATOM 8768 C C . GLN A 1 1131 ? -46.490 12.571 -0.779 1.00 97.00 1131 GLN A C 1
ATOM 8770 O O . GLN A 1 1131 ? -46.410 11.717 -1.673 1.00 97.00 1131 GLN A O 1
ATOM 8775 N N . GLU A 1 1132 ? -45.451 13.005 -0.061 1.00 96.56 1132 GLU A N 1
ATOM 8776 C CA . GLU A 1 1132 ? -44.050 12.613 -0.246 1.00 96.56 1132 GLU A CA 1
ATOM 8777 C C . GLU A 1 1132 ? -43.316 12.633 1.105 1.00 96.56 1132 GLU A C 1
ATOM 8779 O O . GLU A 1 1132 ? -43.592 13.498 1.940 1.00 96.56 1132 GLU A O 1
ATOM 8784 N N . THR A 1 1133 ? -42.366 11.713 1.284 1.00 95.62 1133 THR A N 1
ATOM 8785 C CA . THR A 1 1133 ? -41.469 11.619 2.447 1.00 95.62 1133 THR A CA 1
ATOM 8786 C C . THR A 1 1133 ? -40.028 11.717 1.956 1.00 95.62 1133 THR A C 1
ATOM 8788 O O . THR A 1 1133 ? -39.635 10.988 1.044 1.00 95.62 1133 THR A O 1
ATOM 8791 N N . PHE A 1 1134 ? -39.241 12.593 2.572 1.00 93.38 1134 PHE A N 1
ATOM 8792 C CA . PHE A 1 1134 ? -37.818 12.780 2.308 1.00 93.38 1134 PHE A CA 1
ATOM 8793 C C . PHE A 1 1134 ? -37.045 12.515 3.600 1.00 93.38 1134 PHE A C 1
ATOM 8795 O O . PHE A 1 1134 ? -37.283 13.190 4.597 1.00 93.38 1134 PHE A O 1
ATOM 8802 N N . THR A 1 1135 ? -36.139 11.541 3.594 1.00 91.69 1135 THR A N 1
ATOM 8803 C CA . THR A 1 1135 ? -35.385 11.120 4.785 1.00 91.69 1135 THR A CA 1
ATOM 8804 C C . THR A 1 1135 ? -33.903 11.403 4.589 1.00 91.69 1135 THR A C 1
ATOM 8806 O O . THR A 1 1135 ? -33.329 11.013 3.573 1.00 91.69 1135 THR A O 1
ATOM 8809 N N . PHE A 1 1136 ? -33.283 12.041 5.580 1.00 88.75 1136 PHE A N 1
ATOM 8810 C CA . PHE A 1 1136 ? -31.870 12.404 5.577 1.00 88.75 1136 PHE A CA 1
ATOM 8811 C C . PHE A 1 1136 ? -31.196 11.815 6.806 1.00 88.75 1136 PHE A C 1
ATOM 8813 O O . PHE A 1 1136 ? -31.615 12.071 7.933 1.00 88.75 1136 PHE A O 1
ATOM 8820 N N . HIS A 1 1137 ? -30.172 10.996 6.587 1.00 88.19 1137 HIS A N 1
ATOM 8821 C CA . HIS A 1 1137 ? -29.509 10.254 7.651 1.00 88.19 1137 HIS A CA 1
ATOM 8822 C C . HIS A 1 1137 ? -28.250 10.964 8.139 1.00 88.19 1137 HIS A C 1
ATOM 8824 O O . HIS A 1 1137 ? -27.401 11.351 7.334 1.00 88.19 1137 HIS A O 1
ATOM 8830 N N . PHE A 1 1138 ? -28.115 11.048 9.458 1.00 89.19 1138 PHE A N 1
ATOM 8831 C CA . PHE A 1 1138 ? -26.850 11.336 10.129 1.00 89.19 1138 PHE A CA 1
ATOM 8832 C C . PHE A 1 1138 ? -25.996 10.062 10.222 1.00 89.19 1138 PHE A C 1
ATOM 8834 O O . PHE A 1 1138 ? -26.499 8.942 10.051 1.00 89.19 1138 PHE A O 1
ATOM 8841 N N . ASN A 1 1139 ? -24.695 10.208 10.464 1.00 84.25 1139 ASN A N 1
ATOM 8842 C CA . ASN A 1 1139 ? -23.784 9.075 10.540 1.00 84.25 1139 ASN A CA 1
ATOM 8843 C C . ASN A 1 1139 ? -24.065 8.206 11.782 1.00 84.25 1139 ASN A C 1
ATOM 8845 O O . ASN A 1 1139 ? -23.913 8.627 12.918 1.00 84.25 1139 ASN A O 1
ATOM 8849 N N . LYS A 1 1140 ? -24.436 6.938 11.583 1.00 88.69 1140 LYS A N 1
ATOM 8850 C CA . LYS A 1 1140 ? -24.664 5.975 12.681 1.00 88.69 1140 LYS A CA 1
ATOM 8851 C C . LYS A 1 1140 ? -23.644 4.838 12.745 1.00 88.69 1140 LYS A C 1
ATOM 8853 O O . LYS A 1 1140 ? -23.857 3.884 13.490 1.00 88.69 1140 LYS A O 1
ATOM 8858 N N . SER A 1 1141 ? -22.562 4.889 11.965 1.00 81.69 1141 SER A N 1
ATOM 8859 C CA . SER A 1 1141 ? -21.529 3.840 11.995 1.00 81.69 1141 SER A CA 1
ATOM 8860 C C . SER A 1 1141 ? -20.625 3.948 13.227 1.00 81.69 1141 SER A C 1
ATOM 8862 O O . SER A 1 1141 ? -20.041 2.955 13.660 1.00 81.69 1141 SER A O 1
ATOM 8864 N N . ARG A 1 1142 ? -20.542 5.142 13.825 1.00 83.12 1142 ARG A N 1
ATOM 8865 C CA . ARG A 1 1142 ? -19.729 5.454 15.005 1.00 83.12 1142 ARG A CA 1
ATOM 8866 C C . ARG A 1 1142 ? -20.330 6.613 15.792 1.00 83.12 1142 ARG A C 1
ATOM 8868 O O . ARG A 1 1142 ? -21.101 7.396 15.251 1.00 83.12 1142 ARG A O 1
ATOM 8875 N N . SER A 1 1143 ? -19.924 6.757 17.051 1.00 87.00 1143 SER A N 1
ATOM 8876 C CA . SER A 1 1143 ? -20.152 7.999 17.796 1.00 87.00 1143 SER A CA 1
ATOM 8877 C C . SER A 1 1143 ? -19.477 9.168 17.080 1.00 87.00 1143 SER A C 1
ATOM 8879 O O . SER A 1 1143 ? -18.345 9.032 16.607 1.00 87.00 1143 SER A O 1
ATOM 8881 N N . HIS A 1 1144 ? -20.133 10.318 17.051 1.00 85.56 1144 HIS A N 1
ATOM 8882 C CA . HIS A 1 1144 ? -19.569 11.552 16.521 1.00 85.56 1144 HIS A CA 1
ATOM 8883 C C . HIS A 1 1144 ? -20.088 12.746 17.325 1.00 85.56 1144 HIS A C 1
ATOM 8885 O O . HIS A 1 1144 ? -21.123 12.656 17.989 1.00 85.56 1144 HIS A O 1
ATOM 8891 N N . ASP A 1 1145 ? -19.336 13.847 17.302 1.00 89.56 1145 ASP A N 1
ATOM 8892 C CA . ASP A 1 1145 ? -19.817 15.126 17.835 1.00 89.56 1145 ASP A CA 1
ATOM 8893 C C . ASP A 1 1145 ? -20.871 15.733 16.890 1.00 89.56 1145 ASP A C 1
ATOM 8895 O O . ASP A 1 1145 ? -21.349 15.046 15.995 1.00 89.56 1145 ASP A O 1
ATOM 8899 N N . TRP A 1 1146 ? -21.260 16.992 17.055 1.00 88.19 1146 TRP A N 1
ATOM 8900 C CA . TRP A 1 1146 ? -22.260 17.628 16.190 1.00 88.19 1146 TRP A CA 1
ATOM 8901 C C . TRP A 1 1146 ? -21.917 17.559 14.685 1.00 88.19 1146 TRP A C 1
ATOM 8903 O O . TRP A 1 1146 ? -20.893 18.070 14.238 1.00 88.19 1146 TRP A O 1
ATOM 8913 N N . GLU A 1 1147 ? -22.788 16.912 13.908 1.00 86.25 1147 GLU A N 1
ATOM 8914 C CA . GLU A 1 1147 ? -22.740 16.782 12.446 1.00 86.25 1147 GLU A CA 1
ATOM 8915 C C . GLU A 1 1147 ? -23.803 17.699 11.829 1.00 86.25 1147 GLU A C 1
ATOM 8917 O O . GLU A 1 1147 ? -24.980 17.594 12.183 1.00 86.25 1147 GLU A O 1
ATOM 8922 N N . HIS A 1 1148 ? -23.398 18.585 10.913 1.00 88.25 1148 HIS A N 1
ATOM 8923 C CA . HIS A 1 1148 ? -24.300 19.438 10.137 1.00 88.25 1148 HIS A CA 1
ATOM 8924 C C . HIS A 1 1148 ? -24.558 18.808 8.773 1.00 88.25 1148 HIS A C 1
ATOM 8926 O O . HIS A 1 1148 ? -23.621 18.593 8.006 1.00 88.25 1148 HIS A O 1
ATOM 8932 N N . LYS A 1 1149 ? -25.827 18.568 8.436 1.00 85.19 1149 LYS A N 1
ATOM 8933 C CA . LYS A 1 1149 ? -26.210 18.137 7.087 1.00 85.19 1149 LYS A CA 1
ATOM 8934 C C . LYS A 1 1149 ? -27.205 19.084 6.469 1.00 85.19 1149 LYS A C 1
ATOM 8936 O O . LYS A 1 1149 ? -28.187 19.449 7.114 1.00 85.19 1149 LYS A O 1
ATOM 8941 N N . THR A 1 1150 ? -27.003 19.380 5.192 1.00 87.31 1150 THR A N 1
ATOM 8942 C CA . THR A 1 1150 ? -27.923 20.154 4.360 1.00 87.31 1150 THR A CA 1
ATOM 8943 C C . THR A 1 1150 ? -28.418 19.295 3.202 1.00 87.31 1150 THR A C 1
ATOM 8945 O O . THR A 1 1150 ? -27.734 18.386 2.735 1.00 87.31 1150 THR A O 1
ATOM 8948 N N . ALA A 1 1151 ? -29.630 19.559 2.735 1.00 85.31 1151 ALA A N 1
ATOM 8949 C CA . ALA A 1 1151 ? -30.175 18.947 1.537 1.00 85.31 1151 ALA A CA 1
ATOM 8950 C C . ALA A 1 1151 ? -31.167 19.888 0.862 1.00 85.31 1151 ALA A C 1
ATOM 8952 O O . ALA A 1 1151 ? -31.832 20.694 1.513 1.00 85.31 1151 ALA A O 1
ATOM 8953 N N . GLN A 1 1152 ? -31.308 19.752 -0.452 1.00 86.00 1152 GLN A N 1
ATOM 8954 C CA . GLN A 1 1152 ? -32.404 20.354 -1.192 1.00 86.00 1152 GLN A CA 1
ATOM 8955 C C . GLN A 1 1152 ? -33.390 19.260 -1.613 1.00 86.00 1152 GLN A C 1
ATOM 8957 O O . GLN A 1 1152 ? -33.027 18.119 -1.922 1.00 86.00 1152 GLN A O 1
ATOM 8962 N N . ILE A 1 1153 ? -34.673 19.600 -1.554 1.00 87.50 1153 ILE A N 1
ATOM 8963 C CA . ILE A 1 1153 ? -35.761 18.781 -2.069 1.00 87.50 1153 ILE A CA 1
ATOM 8964 C C . ILE A 1 1153 ? -36.506 19.565 -3.132 1.00 87.50 1153 ILE A C 1
ATOM 8966 O O . ILE A 1 1153 ? -36.819 20.744 -2.969 1.00 87.50 1153 ILE A O 1
ATOM 8970 N N . LYS A 1 1154 ? -36.807 18.874 -4.228 1.00 88.88 1154 LYS A N 1
ATOM 8971 C CA . LYS A 1 1154 ? -37.706 19.346 -5.269 1.00 88.88 1154 LYS A CA 1
ATOM 8972 C C . LYS A 1 1154 ? -38.945 18.469 -5.245 1.00 88.88 1154 LYS A C 1
ATOM 8974 O O . LYS A 1 1154 ? -38.854 17.284 -5.562 1.00 88.88 1154 LYS A O 1
ATOM 8979 N N . THR A 1 1155 ? -40.082 19.029 -4.852 1.00 91.50 1155 THR A N 1
ATOM 8980 C CA . THR A 1 1155 ? -41.324 18.254 -4.745 1.00 91.50 1155 THR A CA 1
ATOM 8981 C C . THR A 1 1155 ? -41.795 17.795 -6.120 1.00 91.50 1155 THR A C 1
ATOM 8983 O O . THR A 1 1155 ? -41.637 18.501 -7.121 1.00 91.50 1155 THR A O 1
ATOM 8986 N N . THR A 1 1156 ? -42.402 16.614 -6.193 1.00 93.44 1156 THR A N 1
ATOM 8987 C CA . THR A 1 1156 ? -43.057 16.129 -7.418 1.00 93.44 1156 THR A CA 1
ATOM 8988 C C . THR A 1 1156 ? -44.571 16.305 -7.366 1.00 93.44 1156 THR A C 1
ATOM 8990 O O . THR A 1 1156 ? -45.237 16.235 -8.403 1.00 93.44 1156 THR A O 1
ATOM 8993 N N . LYS A 1 1157 ? -45.122 16.591 -6.180 1.00 93.94 1157 LYS A N 1
ATOM 8994 C CA . LYS A 1 1157 ? -46.549 16.821 -5.943 1.00 93.94 1157 LYS A CA 1
ATOM 8995 C C . LYS A 1 1157 ? -46.797 18.174 -5.277 1.00 93.94 1157 LYS A C 1
ATOM 8997 O O . LYS A 1 1157 ? -45.909 18.770 -4.675 1.00 93.94 1157 LYS A O 1
ATOM 9002 N N . ALA A 1 1158 ? -48.028 18.661 -5.412 1.00 94.00 1158 ALA A N 1
ATOM 9003 C CA . ALA A 1 1158 ? -48.489 19.826 -4.668 1.00 94.00 1158 ALA A CA 1
ATOM 9004 C C . ALA A 1 1158 ? -48.794 19.456 -3.207 1.00 94.00 1158 ALA A C 1
ATOM 9006 O O . ALA A 1 1158 ? -49.201 18.327 -2.926 1.00 94.00 1158 ALA A O 1
ATOM 9007 N N . PHE A 1 1159 ? -48.635 20.414 -2.298 1.00 94.62 1159 PHE A N 1
ATOM 9008 C CA . PHE A 1 1159 ? -48.849 20.251 -0.861 1.00 94.62 1159 PHE A CA 1
ATOM 9009 C C . PHE A 1 1159 ? -49.401 21.542 -0.237 1.00 94.62 1159 PHE A C 1
ATOM 9011 O O . PHE A 1 1159 ? -49.235 22.627 -0.797 1.00 94.62 1159 PHE A O 1
ATOM 9018 N N . ASP A 1 1160 ? -50.060 21.427 0.915 1.00 92.75 1160 ASP A N 1
ATOM 9019 C CA . ASP A 1 1160 ? -50.583 22.544 1.714 1.00 92.75 1160 ASP A CA 1
ATOM 9020 C C . ASP A 1 1160 ? -50.051 22.597 3.158 1.00 92.75 1160 ASP A C 1
ATOM 9022 O O . ASP A 1 1160 ? -50.302 23.573 3.870 1.00 92.75 1160 ASP A O 1
ATOM 9026 N N . ASN A 1 1161 ? -49.278 21.589 3.572 1.00 92.50 1161 ASN A N 1
ATOM 9027 C CA . ASN A 1 1161 ? -48.580 21.559 4.852 1.00 92.50 1161 ASN A CA 1
ATOM 9028 C C . ASN A 1 1161 ? -47.313 20.695 4.762 1.00 92.50 1161 ASN A C 1
ATOM 9030 O O . ASN A 1 1161 ? -47.273 19.734 3.988 1.00 92.50 1161 ASN A O 1
ATOM 9034 N N . ILE A 1 1162 ? -46.310 20.978 5.598 1.00 94.44 1162 ILE A N 1
ATOM 9035 C CA . ILE A 1 1162 ? -45.157 20.091 5.793 1.00 94.44 1162 ILE A CA 1
ATOM 9036 C C . ILE A 1 1162 ? -45.008 19.695 7.263 1.00 94.44 1162 ILE A C 1
ATOM 9038 O O . ILE A 1 1162 ? -45.420 20.414 8.173 1.00 94.44 1162 ILE A O 1
ATOM 9042 N N . LYS A 1 1163 ? -44.401 18.537 7.493 1.00 94.31 1163 LYS A N 1
ATOM 9043 C CA . LYS A 1 1163 ? -43.988 18.070 8.813 1.00 94.31 1163 LYS A CA 1
ATOM 9044 C C . LYS A 1 1163 ? -42.494 17.833 8.798 1.00 94.31 1163 LYS A C 1
ATOM 9046 O O . LYS A 1 1163 ? -41.995 17.157 7.900 1.00 94.31 1163 LYS A O 1
ATOM 9051 N N . VAL A 1 1164 ? -41.809 18.375 9.793 1.00 94.06 1164 VAL A N 1
ATOM 9052 C CA . VAL A 1 1164 ? -40.372 18.186 9.980 1.00 94.06 1164 VAL A CA 1
ATOM 9053 C C . VAL A 1 1164 ? -40.164 17.356 11.231 1.00 94.06 1164 VAL A C 1
ATOM 9055 O O . VAL A 1 1164 ? -40.703 17.695 12.282 1.00 94.06 1164 VAL A O 1
ATOM 9058 N N . TYR A 1 1165 ? -39.402 16.276 11.114 1.00 93.12 1165 TYR A N 1
ATOM 9059 C CA . TYR A 1 1165 ? -39.083 15.374 12.212 1.00 93.12 1165 TYR A CA 1
ATOM 9060 C C . TYR A 1 1165 ? -37.578 15.322 12.408 1.00 93.12 1165 TYR A C 1
ATOM 9062 O O . TYR A 1 1165 ? -36.846 15.220 11.430 1.00 93.12 1165 TYR A O 1
ATOM 9070 N N . TYR A 1 1166 ? -37.139 15.275 13.658 1.00 92.25 1166 TYR A N 1
ATOM 9071 C CA . TYR A 1 1166 ? -35.964 14.503 14.038 1.00 92.25 1166 TYR A CA 1
ATOM 9072 C C . TYR A 1 1166 ? -36.451 13.124 14.471 1.00 92.25 1166 TYR A C 1
ATOM 9074 O O . TYR A 1 1166 ? -37.258 13.022 15.395 1.00 92.25 1166 TYR A O 1
ATOM 9082 N N . GLU A 1 1167 ? -36.005 12.074 13.787 1.00 90.38 1167 GLU A N 1
ATOM 9083 C CA . GLU A 1 1167 ? -36.449 10.702 14.019 1.00 90.38 1167 GLU A CA 1
ATOM 9084 C C . GLU A 1 1167 ? -35.299 9.800 14.472 1.00 90.38 1167 GLU A C 1
ATOM 9086 O O . GLU A 1 1167 ? -34.174 9.848 13.963 1.00 90.38 1167 GLU A O 1
ATOM 9091 N N . TYR A 1 1168 ? -35.627 8.944 15.436 1.00 88.25 1168 TYR A N 1
ATOM 9092 C CA . TYR A 1 1168 ? -34.731 7.989 16.055 1.00 88.25 1168 TYR A CA 1
ATOM 9093 C C . TYR A 1 1168 ? -35.460 6.648 16.249 1.00 88.25 1168 TYR A C 1
ATOM 9095 O O . TYR A 1 1168 ? -36.363 6.529 17.083 1.00 88.25 1168 TYR A O 1
ATOM 9103 N N . SER A 1 1169 ? -35.105 5.612 15.478 1.00 89.69 1169 SER A N 1
ATOM 9104 C CA . SER A 1 1169 ? -35.773 4.303 15.526 1.00 89.69 1169 SER A CA 1
ATOM 9105 C C . SER A 1 1169 ? -34.810 3.117 15.591 1.00 89.69 1169 SER A C 1
ATOM 9107 O O . SER A 1 1169 ? -33.826 3.033 14.866 1.00 89.69 1169 SER A O 1
ATOM 9109 N N . GLN A 1 1170 ? -35.098 2.153 16.474 1.00 85.81 1170 GLN A N 1
ATOM 9110 C CA . GLN A 1 1170 ? -34.303 0.924 16.701 1.00 85.81 1170 GLN A CA 1
ATOM 9111 C C . GLN A 1 1170 ? -32.802 1.145 16.980 1.00 85.81 1170 GLN A C 1
ATOM 9113 O O . GLN A 1 1170 ? -31.966 0.264 16.760 1.00 85.81 1170 GLN A O 1
ATOM 9118 N N . GLN A 1 1171 ? -32.459 2.327 17.462 1.00 86.38 1171 GLN A N 1
ATOM 9119 C CA . GLN A 1 1171 ? -31.113 2.706 17.845 1.00 86.38 1171 GLN A CA 1
ATOM 9120 C C . GLN A 1 1171 ? -30.942 2.512 19.363 1.00 86.38 1171 GLN A C 1
ATOM 9122 O O . GLN A 1 1171 ? -31.907 2.647 20.118 1.00 86.38 1171 GLN A O 1
ATOM 9127 N N . SER A 1 1172 ? -29.743 2.137 19.812 1.00 80.25 1172 SER A N 1
ATOM 9128 C CA . SER A 1 1172 ? -29.442 1.825 21.224 1.00 80.25 1172 SER A CA 1
ATOM 9129 C C . SER A 1 1172 ? -28.572 2.868 21.932 1.00 80.25 1172 SER A C 1
ATOM 9131 O O . SER A 1 1172 ? -28.277 2.679 23.111 1.00 80.25 1172 SER A O 1
ATOM 9133 N N . GLY A 1 1173 ? -28.119 3.879 21.187 1.00 76.12 1173 GLY A N 1
ATOM 9134 C CA . GLY A 1 1173 ? -27.216 4.941 21.634 1.00 76.12 1173 GLY A CA 1
ATOM 9135 C C . GLY A 1 1173 ? -27.913 6.113 22.291 1.00 76.12 1173 GLY A C 1
ATOM 9136 O O . GLY A 1 1173 ? -29.121 6.298 22.005 1.00 76.12 1173 GLY A O 1
#